Protein 7X7J (pdb70)

Sequence (1166 aa):
GTTYTIFGAGPAGLYTAWRLVTGGKAVAGDTIQLYEWGDYAFDGPGSGTRLPAGRIVTHFCNDDPKQSYIEAGGMRFIEWDGTKSQGHQLVTLTIQALGLSGKVIDFNTTDNPLLFLREEHIYQNDLATHPAPYNTPGNNEQPAATLFSNISALITGDAPVSTRTQQCAFYGSGRLPSTFNSFVYPPGSIAGNIGYWNVFYDQAGNEGYEYAADAGGYTSNVINWNAANAAVYNGEFAPGGAFKTVNGGYSQVFVQLYQQTLAAAQEAGVAFTLTQRTRLHSVWLEDDVVNYRLASAENPFKGGAVQTTQNAFLAMPPASLDLVAEATRYADMPEGTLDILNAEGVQLYMDGVIRQPSMRVMLFFDRPWWTDADVPYPPDLTSDGAPNTFGPTITDLPLRQVYYFGNNSDGTANPVYGVLASYDDMQYVQFWQELEIDVGERRKVPIDQDYQVLFGPRKATDTMIRMVLLELAKVHWGDPNAAHQIPWPVEAIFNDFSLNPFGAGYHAWAAHYDICDVMQRIRQPTGLVPGATAANLFIIGEAYSNDQAWVEGAFCTAESVLVDYYGMTTIADTTNYPLICACGTTYTIFGAGPAGLYTAWRLVTGGKAVAGDTIQLYEWGDYAFDGPGSGTRLPAGRIVTHFCNDDPKQSYIEAGGMRFIEWDGTKSQGHQLVTLTIQALGLSGKVIDFNTTDNPLLFLREEHIYQNDLATHPAPYNTPGNNEQPAATLFSNISALITGDAPVSTRTQQCAFYGSGRLPSTFNSFVYPPGSIAGNIGYWNVFYDQAGNEGYEYAADAGGYTSNVINWNAANAAVYNGEFAPGGAFKTVNGGYSQVFVQLYQQTLAAAQEAGVAFTLTQRTRLHSVWLEDDVVNYRLASAENPFKGGAVQTTQNAFLAMPPASLDLVAEATRYADMPEGTLDILNAEGVQLYMDGVIRQPSMRVMLFFDRPWWTDADVPYPPDLTSDGAPNTFGPTITDLPLRQVYYFGNNSDGTANPVYGVLASYDDMQYVQFWQELEIDVGERRKVPIDQDYQVLFGPRKATDTMIRMVLLELAKVHWGDPNAAHQIPWPVEAIFNDFSLNPFGAGYHAWAAHYDICDVMQRIRQPTGLVPGATAANLFIIGEAYSNDQAWVEGAFCTAESVLVDYYGMTTIADTTNYPLICAC

Solvent-accessible surface area: 38521 Å² total

Secondary structure (DSSP, 8-state):
--EEEEE--SHHHHHHHHHHHHTT-S-TT-EEEEE-SS---SSSTTSSSSSS-TT--EEEGGG-TTS-EEESS---EEBPBTTTTBSBHHHHHHHHHTT-GGGEEE----SS-EEEETTEEEEGGGTTTS--SSS-TTGGGS-HHHHHHHHHHHHHTT---SSHHHHHHHHHH-B--TT---SSS-TT-BGGGSBHHHHHHHHHHHHHHHHHHHHS-TT---SS-BHHHHHHHHSTT-S---EEEETT-THHHHHHHHHHHHHHHHHHT-EEEEE-SEEEEEEEEETTEEEEEEEETTSTT---S-EEESEEEEES-HHHHHHHHHHHHTS-PPTT-B-GGGSHHHHHHHTTEEEE-EEEEEEEESS-GGG-TT-SS----SSSSSS-----EEESSSS-EEEEEE---SS-SS--EEEEEEEESTTTHHHHHGGGS-TTS---S-GGG--HHHH-PEEPPHHHHHHHHHHHHHHHHS-GGGGGGSPPPSEEEEEETTSTTT--SEEEEPTTS-HHHHHHHTTSGGGGSTTPPP-EEEEESSTTSS-TTSHHHHHHHHHHHHHHHH-PPPSS--TT--SS---/--EEEEE--SHHHHHHHHHHHHTT-S-TT-EEEEE-SS---SSSTTSSSS-S-TT--EEEGGG-TTS-EEESS---EEB-BTTTTBSBHHHHHHHHHTT-GGGEEE----SS-EEEETTEEEEGGGTTTS--SSS-TTGGGS-HHHHHHHHHHHHHTTS--SSHHHHHHHHHH-B--TT---SSS-TT-BGGGSBHHHHHHHHHHHHHHHHHHHHS-TT---SS-BHHHHHHHHSTT-----EEEETT-THHHHHHHHHHHHHHHHHHT-EEEEE-SEEEEEEEEETTEEEEEEEESSSTTS--S-EEESEEEEES-HHHHHHHHHHHHTS-PPTT-B-GGGSHHHHHHHTTEEEE-EEEEEEEESS-GGG-TT-SS----S-SSSS-----EEESSSS-EEEEEE--S-S-SPP-EEEEEEEESTTTHHHHHGGGS-TT----S-GGG--HHHH-PEEPPHHHHHHHHHHHHHHHHS-GGGGGGSPPPSEEEEEETTSTTT--SEEEEPTTS-HHHHHHHTTSGGGGSTTPPP-EEEEESSTTSS-TTSHHHHHHHHHHHHHHHH-PPPSS--TT--SS---

B-factor: mean 18.1, std 9.66, range [8.49, 110.41]

Radius of gyration: 29.65 Å; Cα contacts (8 Å, |Δi|>4): 2842; chains: 2; bounding box: 85×84×67 Å

Foldseek 3Di:
DAEAEEFFLALLRLLLLLCCQVLCVAFAPYAYEYEAQFQAQLPDPPRHQFFDDDQFGWAAPPPDLQFDIDTQGDFKFFAQDVVVRFTLFVVNVLCVVLVQPVQKFFAFADPFFWECEPLDTDGQVCCCVPFGPFPQPPCRSHALLVLLQVLLCQQQPPQDLQFPQSLLVLLFQNFGACPNDFPVDHGRHNQLQFFQLRSSCRVRNPRSLLNSVFRPDPQQDNGRFRRSNNSSCSHPNHGDHTMIGGQSGPSVSSSSSVVVSVVSCVVRNYHYDYDYQKGWQEWWDQQQKIWTFIDGSVGHNDTDDIDIHQAYEHLAALLLLVRRLVNPVPDPDDPRIGRQCPFPLNVVLSVQKDFKWKKKKKFWAQDQLLPDPPFQARTPQPDDPHHGHQYWHAYSDQQGIKGWAQTSGRDDPRHITMMMTMGMGPVCLVVVVVQQDEPVDDDDDDQQSCAPVSSHWAFGYPSRQLVVLLVVCCSGRVDSVCSVVGDRTPTMTMDTQCHPPNNHSWIHGHRPDSLQCSLPASQQSLSSPPPGNGYNYGYAYLRSASRGNDSSRRSLSSQVCCCPPVVRDGPGDCPSPRSGHDD/DAEAEEFFLALLRLLLLLCCLVLCVFFAPYAYEYEAQFQAQLPDPPRHQFFDDDQFGWAADVSDLQFFTDTQGDFWWFAQDPVQRFTLFVVNVLCVVLVQNVQKDFADAFPFFWECEPLDTHTQVCCLPVFGPFPQPPCRSHQLLVLLQVLLCQQQPPQDLQFLQSLLVLLFLGWRACPRDFPPHHGRHNQLQFFQLRSSCRVRNPRSLLNSVFRPDPQQDNGRARRSNNSSCSHPNHGDHTMIGGQSGPSVSSSSSVVVSVVSCVVRNYHYDYHYQKGWQEWWDQFQKIWTFIDGSVGRNDTDDIDIHQAYEHLAALLLLVRRLVNPVPPDDDPRMGRLCPDPLNVVLSVQKDFKWKKKKKFKALDPLLPPPPFQARTPQAPPPHHGHQYWHAYPDQQGIKGKAFTSGPPPDNGITMMMTMGMGPVCLVVVPVQQDEPVDDDDDDQQSCAPVSSHWAFGYPSRQLVVLLVVCCSGPVDSVCSVVGDRTPGMTMDTLCHPPNNHSWIHGHRPDSLQCSLPASQFSLSSPPPGRGYNYGYAYLRSASRTNDSSRRSLSSQCCCCPVVVRDGPGDCVSPRSGHHD

Nearest PDB structures (foldseek):
  7x7k-assembly1_B  TM=9.985E-01  e=0.000E+00  synthetic construct
  7eih-assembly1_B  TM=7.533E-01  e=4.840E-40  synthetic construct
  7eih-assembly1_A  TM=7.449E-01  e=2.798E-40  synthetic construct
  7eii-assembly1_B  TM=7.528E-01  e=1.559E-38  synthetic construct
  7eij-assembly1_B  TM=7.496E-01  e=2.387E-38  synthetic construct

Structure (mmCIF, N/CA/C/O backbone):
data_7X7J
#
_entry.id   7X7J
#
_cell.length_a   79.408
_cell.length_b   77.400
_cell.length_c   93.414
_cell.angle_alpha   90.000
_cell.angle_beta   104.365
_cell.angle_gamma   90.000
#
_symmetry.space_group_name_H-M   'P 1 21 1'
#
loop_
_entity.id
_entity.type
_entity.pdbx_description
1 polymer 'FAD dependent enzyme'
2 non-polymer 'FLAVIN-ADENINE DINUCLEOTIDE'
3 non-polymer LYSINE
4 water water
#
loop_
_atom_site.group_PDB
_atom_site.id
_atom_site.type_symbol
_atom_site.label_atom_id
_atom_site.label_alt_id
_atom_site.label_comp_id
_atom_site.label_asym_id
_atom_site.label_entity_id
_atom_site.label_seq_id
_atom_site.pdbx_PDB_ins_code
_atom_site.Cartn_x
_atom_site.Cartn_y
_atom_site.Cartn_z
_atom_site.occupancy
_atom_site.B_iso_or_equiv
_atom_site.auth_seq_id
_atom_site.auth_comp_id
_atom_site.auth_asym_id
_atom_site.auth_atom_id
_atom_site.pdbx_PDB_model_num
ATOM 1 N N . GLY A 1 2 ? 0.665 -32.103 9.604 1.000 31.870 2 GLY A N 1
ATOM 2 C CA . GLY A 1 2 ? -0.213 -31.015 10.190 1.000 26.626 2 GLY A CA 1
ATOM 3 C C . GLY A 1 2 ? 0.378 -29.629 9.966 1.000 26.010 2 GLY A C 1
ATOM 4 O O . GLY A 1 2 ? 1.400 -29.520 9.276 1.000 26.616 2 GLY A O 1
ATOM 5 N N . THR A 1 3 ? -0.215 -28.603 10.581 1.000 20.678 3 THR A N 1
ATOM 6 C CA . THR A 1 3 ? 0.175 -27.191 10.382 1.000 19.161 3 THR A CA 1
ATOM 7 C C . THR A 1 3 ? 0.865 -26.750 11.660 1.000 16.712 3 THR A C 1
ATOM 8 O O . THR A 1 3 ? 0.319 -27.029 12.771 1.000 15.654 3 THR A O 1
ATOM 12 N N . THR A 1 4 ? 2.022 -26.087 11.531 1.000 15.642 4 THR A N 1
ATOM 13 C CA . THR A 1 4 ? 2.753 -25.555 12.702 1.000 16.339 4 THR A CA 1
ATOM 14 C C . THR A 1 4 ? 2.634 -24.036 12.730 1.000 14.763 4 THR A C 1
ATOM 15 O O . THR A 1 4 ? 2.912 -23.392 11.699 1.000 14.985 4 THR A O 1
ATOM 19 N N . TYR A 1 5 ? 2.272 -23.506 13.901 1.000 14.886 5 TYR A N 1
ATOM 20 C 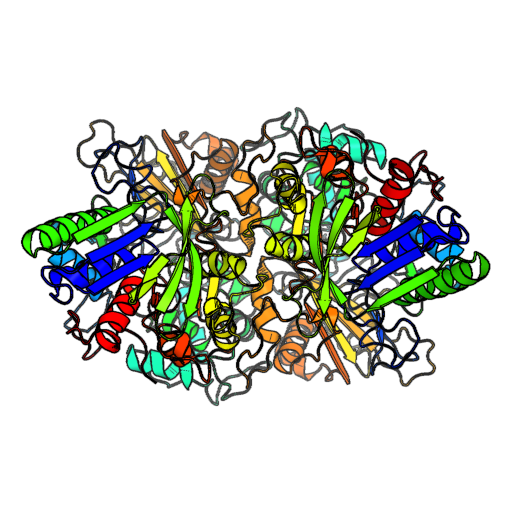CA . TYR A 1 5 ? 2.182 -22.046 14.164 1.000 14.548 5 TYR A CA 1
ATOM 21 C C . TYR A 1 5 ? 3.316 -21.706 15.133 1.000 13.389 5 TYR A C 1
ATOM 22 O O . TYR A 1 5 ? 3.361 -22.280 16.206 1.000 14.075 5 TYR A O 1
ATOM 31 N N . THR A 1 6 ? 4.176 -20.748 14.801 1.000 12.787 6 THR A N 1
ATOM 32 C CA . THR A 1 6 ? 5.365 -20.425 15.598 1.000 12.964 6 THR A CA 1
ATOM 33 C C . THR A 1 6 ? 5.242 -18.985 16.084 1.000 12.042 6 THR A C 1
ATOM 34 O O . THR A 1 6 ? 5.099 -18.087 15.272 1.000 12.129 6 THR A O 1
ATOM 38 N N . ILE A 1 7 ? 5.220 -18.812 17.396 1.000 11.331 7 ILE A N 1
ATOM 39 C CA . ILE A 1 7 ? 5.000 -17.491 18.017 1.000 12.530 7 ILE A CA 1
ATOM 40 C C . ILE A 1 7 ? 6.234 -17.075 18.795 1.000 11.976 7 ILE A C 1
ATOM 41 O O . ILE A 1 7 ? 6.669 -17.831 19.670 1.000 11.689 7 ILE A O 1
ATOM 46 N N . PHE A 1 8 ? 6.780 -15.907 18.446 1.000 10.710 8 PHE A N 1
ATOM 47 C CA . PHE A 1 8 ? 7.957 -15.364 19.156 1.000 9.852 8 PHE A CA 1
ATOM 48 C C . PHE A 1 8 ? 7.531 -14.210 20.071 1.000 9.938 8 PHE A C 1
ATOM 49 O O . PHE A 1 8 ? 7.162 -13.159 19.546 1.000 10.673 8 PHE A O 1
ATOM 57 N N . GLY A 1 9 ? 7.542 -14.487 21.369 1.000 10.615 9 GLY A N 1
ATOM 58 C CA . GLY A 1 9 ? 7.087 -13.548 22.392 1.000 11.034 9 GLY A CA 1
ATOM 59 C C . GLY A 1 9 ? 5.830 -14.055 23.056 1.000 11.124 9 GLY A C 1
ATOM 60 O O . GLY A 1 9 ? 4.764 -14.098 22.402 1.000 11.945 9 GLY A O 1
ATOM 61 N N . ALA A 1 10 ? 5.947 -14.421 24.309 1.000 10.734 10 ALA A N 1
ATOM 62 C CA . ALA A 1 10 ? 4.804 -14.848 25.143 1.000 11.666 10 ALA A CA 1
ATOM 63 C C . ALA A 1 10 ? 4.396 -13.699 26.060 1.000 10.784 10 ALA A C 1
ATOM 64 O O . ALA A 1 10 ? 4.160 -13.900 27.260 1.000 11.433 10 ALA A O 1
ATOM 66 N N . GLY A 1 11 ? 4.281 -12.508 25.491 1.000 10.631 11 GLY A N 1
ATOM 67 C CA . GLY A 1 11 ? 3.520 -11.451 26.159 1.000 11.286 11 GLY A CA 1
ATOM 68 C C . GLY A 1 11 ? 2.041 -11.583 25.850 1.000 11.680 11 GLY A C 1
ATOM 69 O O . GLY A 1 11 ? 1.595 -12.587 25.265 1.000 10.977 11 GLY A O 1
ATOM 70 N N . PRO A 1 12 ? 1.266 -10.566 26.222 1.000 10.633 12 PRO A N 1
ATOM 71 C CA . PRO A 1 12 ? -0.162 -10.568 25.954 1.000 10.712 12 PRO A CA 1
ATOM 72 C C . PRO A 1 12 ? -0.515 -10.902 24.519 1.000 12.952 12 PRO A C 1
ATOM 73 O O . PRO A 1 12 ? -1.394 -11.738 24.317 1.000 11.331 12 PRO A O 1
ATOM 77 N N . ALA A 1 13 ? 0.141 -10.314 23.525 1.000 10.833 13 ALA A N 1
ATOM 78 C CA . ALA A 1 13 ? -0.248 -10.596 22.122 1.000 10.159 13 ALA A CA 1
ATOM 79 C C . ALA A 1 13 ? 0.012 -12.050 21.746 1.000 11.247 13 ALA A C 1
ATOM 80 O O . ALA A 1 13 ? -0.793 -12.690 21.033 1.000 11.280 13 ALA A O 1
ATOM 82 N N . GLY A 1 14 ? 1.173 -12.563 22.066 1.000 10.638 14 GLY A N 1
ATOM 83 C CA . GLY A 1 14 ? 1.531 -13.921 21.684 1.000 10.930 14 GLY A CA 1
ATOM 84 C C . GLY A 1 14 ? 0.696 -14.960 22.430 1.000 11.512 14 GLY A C 1
ATOM 85 O O . GLY A 1 14 ? 0.216 -15.934 21.795 1.000 11.192 14 GLY A O 1
ATOM 86 N N . LEU A 1 15 ? 0.410 -14.742 23.711 1.000 10.530 15 LEU A N 1
ATOM 87 C CA . LEU A 1 15 ? -0.467 -15.655 24.487 1.000 11.150 15 LEU A CA 1
ATOM 88 C C . LEU A 1 15 ? -1.886 -15.619 23.948 1.000 11.009 15 LEU A C 1
ATOM 89 O O . LEU A 1 15 ? -2.556 -16.698 23.794 1.000 11.948 15 LEU A O 1
ATOM 94 N N . TYR A 1 16 ? -2.397 -14.459 23.640 1.000 10.598 16 TYR A N 1
ATOM 95 C CA . TYR A 1 16 ? -3.770 -14.317 23.109 1.000 10.819 16 TYR A CA 1
ATOM 96 C C . TYR A 1 16 ? -3.851 -15.041 21.783 1.000 12.793 16 TYR A C 1
ATOM 97 O O . TYR A 1 16 ? -4.850 -15.750 21.504 1.000 11.629 16 TYR A O 1
ATOM 106 N N . THR A 1 17 ? -2.848 -14.886 20.928 1.000 11.783 17 THR A N 1
ATOM 107 C CA . THR A 1 17 ? -2.817 -15.542 19.610 1.000 11.581 17 THR A CA 1
ATOM 108 C C . THR A 1 17 ? -2.941 -17.046 19.794 1.000 11.604 17 THR A C 1
ATOM 109 O O . THR A 1 17 ? -3.783 -17.693 19.133 1.000 11.139 17 THR A O 1
ATOM 113 N N . ALA A 1 18 ? -2.113 -17.661 20.641 1.000 11.668 18 ALA A N 1
ATOM 114 C CA . ALA A 1 18 ? -2.146 -19.125 20.873 1.000 12.617 18 ALA A CA 1
ATOM 115 C C . ALA A 1 18 ? -3.537 -19.516 21.370 1.000 12.674 18 ALA A C 1
ATOM 116 O O . ALA A 1 18 ? -4.114 -20.540 20.863 1.000 12.769 18 ALA A O 1
ATOM 118 N N . TRP A 1 19 ? -4.085 -18.769 22.314 1.000 11.633 19 TRP A N 1
ATOM 119 C CA . TRP A 1 19 ? -5.407 -19.098 22.921 1.000 11.609 19 TRP A CA 1
ATOM 120 C C . TRP A 1 19 ? -6.473 -19.083 21.859 1.000 13.636 19 TRP A C 1
ATOM 121 O O . TRP A 1 19 ? -7.335 -20.013 21.842 1.000 13.403 19 TRP A O 1
ATOM 132 N N . ARG A 1 20 ? -6.497 -18.078 21.019 1.000 11.761 20 ARG A N 1
ATOM 133 C CA . ARG A 1 20 ? -7.524 -17.987 19.959 1.000 12.456 20 ARG A CA 1
ATOM 134 C C . ARG A 1 20 ? -7.298 -19.118 18.951 1.000 14.288 20 ARG A C 1
ATOM 135 O O . ARG A 1 20 ? -8.263 -19.720 18.454 1.000 14.348 20 ARG A O 1
ATOM 143 N N . LEU A 1 21 ? -6.083 -19.386 18.535 1.000 13.126 21 LEU A N 1
ATOM 144 C CA . LEU A 1 21 ? -5.813 -20.474 17.556 1.000 13.920 21 LEU A CA 1
ATOM 145 C C . LEU A 1 21 ? -6.400 -21.801 18.063 1.000 14.456 21 LEU A C 1
ATOM 146 O O . LEU A 1 21 ? -7.034 -22.546 17.247 1.000 13.539 21 LEU A O 1
ATOM 151 N N . VAL A 1 22 ? -6.296 -22.099 19.335 1.000 13.447 22 VAL A N 1
ATOM 152 C CA . VAL A 1 22 ? -6.785 -23.403 19.882 1.000 13.698 22 VAL A CA 1
ATOM 153 C C . VAL A 1 22 ? -8.268 -23.288 20.172 1.000 15.418 22 VAL A C 1
ATOM 154 O O . VAL A 1 22 ? -9.021 -24.082 19.627 1.000 15.756 22 VAL A O 1
ATOM 158 N N . THR A 1 23 ? -8.689 -22.352 20.994 1.000 13.849 23 THR A N 1
ATOM 159 C CA . THR A 1 23 ? -10.107 -22.299 21.445 1.000 14.029 23 THR A CA 1
ATOM 160 C C . THR A 1 23 ? -11.017 -21.905 20.289 1.000 18.105 23 THR A C 1
ATOM 161 O O . THR A 1 23 ? -12.215 -22.251 20.357 1.000 18.228 23 THR A O 1
ATOM 165 N N . GLY A 1 24 ? -10.561 -21.155 19.291 1.000 15.928 24 GLY A N 1
ATOM 166 C CA . GLY A 1 24 ? -11.376 -20.870 18.115 1.000 16.315 24 GLY A CA 1
ATOM 167 C C . GLY A 1 24 ? -11.364 -21.978 17.087 1.000 16.154 24 GLY A C 1
ATOM 168 O O . GLY A 1 24 ? -11.990 -21.761 16.029 1.000 19.797 24 GLY A O 1
ATOM 169 N N . GLY A 1 25 ? -10.614 -23.046 17.307 1.000 16.366 25 GLY A N 1
ATOM 170 C CA . GLY A 1 25 ? -10.664 -24.244 16.433 1.000 15.769 25 GLY A CA 1
ATOM 171 C C . GLY A 1 25 ? -9.942 -24.062 15.131 1.000 16.965 25 GLY A C 1
ATOM 172 O O . GLY A 1 25 ? -10.093 -24.899 14.246 1.000 18.844 25 GLY A O 1
ATOM 173 N N . LYS A 1 26 ? -9.060 -23.065 14.975 1.000 16.464 26 LYS A N 1
ATOM 174 C CA . LYS A 1 26 ? -8.198 -22.977 13.787 1.000 15.623 26 LYS A CA 1
ATOM 175 C C . LYS A 1 26 ? -7.124 -24.055 13.813 1.000 17.123 26 LYS A C 1
ATOM 176 O O . LYS A 1 26 ? -6.917 -24.719 12.782 1.000 16.507 26 LYS A O 1
ATOM 182 N N . ALA A 1 27 ? -6.380 -24.163 14.905 1.000 16.714 27 ALA A N 1
ATOM 183 C CA . ALA A 1 27 ? -5.480 -25.314 15.089 1.000 16.568 27 ALA A CA 1
ATOM 184 C C . ALA A 1 27 ? -6.341 -26.530 15.391 1.000 19.998 27 ALA A C 1
ATOM 185 O O . ALA A 1 27 ? -7.176 -26.458 16.326 1.000 21.258 27 ALA A O 1
ATOM 187 N N . VAL A 1 28 ? -6.092 -27.605 14.665 1.000 17.404 28 VAL A N 1
ATOM 188 C CA . VAL A 1 28 ? -6.910 -28.840 14.778 1.000 18.928 28 VAL A CA 1
ATOM 189 C C . VAL A 1 28 ? -6.014 -29.987 15.196 1.000 18.281 28 VAL A C 1
ATOM 190 O O . VAL A 1 28 ? -4.756 -29.851 15.227 1.000 17.400 28 VAL A O 1
ATOM 194 N N . ALA A 1 29 ? -6.613 -31.127 15.524 1.000 19.152 29 ALA A N 1
ATOM 195 C CA . ALA A 1 29 ? -5.841 -32.318 15.940 1.000 18.450 29 ALA A CA 1
ATOM 196 C C . ALA A 1 29 ? -4.704 -32.565 14.934 1.000 16.915 29 ALA A C 1
ATOM 197 O O . ALA A 1 29 ? -4.952 -32.535 13.706 1.000 19.054 29 ALA A O 1
ATOM 199 N N . GLY A 1 30 ? -3.511 -32.794 15.464 1.000 17.645 30 GLY A N 1
ATOM 200 C CA . GLY A 1 30 ? -2.312 -33.059 14.656 1.000 18.685 30 GLY A CA 1
ATOM 201 C C . GLY A 1 30 ? -1.507 -31.798 14.343 1.000 18.729 30 GLY A C 1
ATOM 202 O O . GLY A 1 30 ? -0.393 -31.912 13.800 1.000 19.882 30 GLY A O 1
ATOM 203 N N . ASP A 1 31 ? -2.039 -30.610 14.623 1.000 18.316 31 ASP A N 1
ATOM 204 C CA . ASP A 1 31 ? -1.287 -29.335 14.492 1.000 16.886 31 ASP A CA 1
ATOM 205 C C . ASP A 1 31 ? -0.396 -29.086 15.705 1.000 17.239 31 ASP A C 1
ATOM 206 O O . ASP A 1 31 ? -0.491 -29.746 16.761 1.000 17.016 31 ASP A O 1
ATOM 211 N N . THR A 1 32 ? 0.480 -28.104 15.534 1.000 16.223 32 THR A N 1
ATOM 212 C CA . THR A 1 32 ? 1.478 -27.727 16.534 1.000 15.928 32 THR A CA 1
ATOM 213 C C . THR A 1 32 ? 1.472 -26.202 16.696 1.000 14.741 32 THR A C 1
ATOM 214 O O . THR A 1 32 ? 1.459 -25.499 15.689 1.000 15.019 32 THR A O 1
ATOM 218 N N . ILE A 1 33 ? 1.529 -25.753 17.946 1.000 14.659 33 ILE A N 1
ATOM 219 C CA . ILE A 1 33 ? 1.751 -24.316 18.290 1.000 15.116 33 ILE A CA 1
ATOM 220 C C . ILE A 1 33 ? 2.993 -24.257 19.174 1.000 15.334 33 ILE A C 1
ATOM 221 O O . ILE A 1 33 ? 2.995 -24.901 20.253 1.000 16.117 33 ILE A O 1
ATOM 226 N N . GLN A 1 34 ? 4.035 -23.575 18.706 1.000 13.860 34 GLN A N 1
ATOM 227 C CA . GLN A 1 34 ? 5.322 -23.468 19.441 1.000 14.802 34 GLN A CA 1
ATOM 228 C C . GLN A 1 34 ? 5.458 -21.980 19.806 1.000 14.239 34 GLN A C 1
ATOM 229 O O . GLN A 1 34 ? 5.513 -21.166 18.888 1.000 13.969 34 GLN A O 1
ATOM 235 N N . LEU A 1 35 ? 5.618 -21.708 21.085 1.000 13.581 35 LEU A N 1
ATOM 236 C CA . LEU A 1 35 ? 5.809 -20.337 21.622 1.000 14.271 35 LEU A CA 1
ATOM 237 C C . LEU A 1 35 ? 7.207 -20.270 22.197 1.000 13.685 35 LEU A C 1
ATOM 238 O O . LEU A 1 35 ? 7.604 -21.194 22.920 1.000 15.615 35 LEU A O 1
ATOM 243 N N . TYR A 1 36 ? 7.934 -19.217 21.827 1.000 13.487 36 TYR A N 1
ATOM 244 C CA . TYR A 1 36 ? 9.274 -18.934 22.353 1.000 12.530 36 TYR A CA 1
ATOM 245 C C . TYR A 1 36 ? 9.224 -17.607 23.111 1.000 13.914 36 TYR A C 1
ATOM 246 O O . TYR A 1 36 ? 8.649 -16.641 22.622 1.000 16.757 36 TYR A O 1
ATOM 255 N N . GLU A 1 37 ? 9.815 -17.626 24.286 1.000 11.441 37 GLU A N 1
ATOM 256 C CA . GLU A 1 37 ? 9.899 -16.427 25.136 1.000 11.173 37 GLU A CA 1
ATOM 257 C C . GLU A 1 37 ? 11.321 -16.291 25.643 1.000 10.598 37 GLU A C 1
ATOM 258 O O . GLU A 1 37 ? 11.869 -17.233 26.248 1.000 10.730 37 GLU A O 1
ATOM 264 N N . TRP A 1 38 ? 11.898 -15.103 25.464 1.000 10.638 38 TRP A N 1
ATOM 265 C CA . TRP A 1 38 ? 13.249 -14.761 25.970 1.000 11.211 38 TRP A CA 1
ATOM 266 C C . TRP A 1 38 ? 13.286 -14.882 27.501 1.000 10.520 38 TRP A C 1
ATOM 267 O O . TRP A 1 38 ? 14.307 -15.349 28.053 1.000 12.072 38 TRP A O 1
ATOM 278 N N . GLY A 1 39 ? 12.281 -14.338 28.176 1.000 10.647 39 GLY A N 1
ATOM 279 C CA . GLY A 1 39 ? 12.186 -14.359 29.638 1.000 10.887 39 GLY A CA 1
ATOM 280 C C . GLY A 1 39 ? 11.851 -15.722 30.219 1.000 11.766 39 GLY A C 1
ATOM 281 O O . GLY A 1 39 ? 11.832 -16.716 29.529 1.000 12.400 39 GLY A O 1
ATOM 282 N N . ASP A 1 40 ? 11.561 -15.729 31.510 1.000 11.751 40 ASP A N 1
ATOM 283 C CA . ASP A 1 40 ? 11.279 -16.952 32.285 1.000 13.376 40 ASP A CA 1
ATOM 284 C C . ASP A 1 40 ? 10.148 -16.667 33.240 1.000 13.234 40 ASP A C 1
ATOM 285 O O . ASP A 1 40 ? 10.427 -16.426 34.428 1.000 14.882 40 ASP A O 1
ATOM 290 N N . TYR A 1 41 ? 8.925 -16.558 32.719 1.000 12.879 41 TYR A N 1
ATOM 291 C CA . TYR A 1 41 ? 7.771 -16.133 33.540 1.000 13.123 41 TYR A CA 1
ATOM 292 C C . TYR A 1 41 ? 7.157 -17.336 34.280 1.000 13.761 41 TYR A C 1
ATOM 293 O O . TYR A 1 41 ? 7.250 -18.459 33.795 1.000 13.741 41 TYR A O 1
ATOM 302 N N . ALA A 1 42 ? 6.553 -17.069 35.425 1.000 13.723 42 ALA A N 1
ATOM 303 C CA . ALA A 1 42 ? 5.951 -18.130 36.286 1.000 13.784 42 ALA A CA 1
ATOM 304 C C . ALA A 1 42 ? 4.558 -18.433 35.783 1.000 13.094 42 ALA A C 1
ATOM 305 O O . ALA A 1 42 ? 3.614 -17.833 36.202 1.000 15.525 42 ALA A O 1
ATOM 307 N N . PHE A 1 43 ? 4.430 -19.341 34.815 1.000 15.663 43 PHE A N 1
ATOM 308 C CA . PHE A 1 43 ? 3.130 -19.766 34.232 1.000 16.223 43 PHE A CA 1
ATOM 309 C C . PHE A 1 43 ? 2.525 -20.920 35.014 1.000 19.957 43 PHE A C 1
ATOM 310 O O . PHE A 1 43 ? 1.329 -21.173 34.808 1.000 22.931 43 PHE A O 1
ATOM 318 N N . ASP A 1 44 ? 3.292 -21.563 35.867 1.000 21.884 44 ASP A N 1
ATOM 319 C CA . ASP A 1 44 ? 2.887 -22.857 36.478 1.000 26.168 44 ASP A CA 1
ATOM 320 C C . ASP A 1 44 ? 3.013 -22.744 37.994 1.000 26.453 44 ASP A C 1
ATOM 321 O O . ASP A 1 44 ? 3.408 -23.745 38.631 1.000 26.759 44 ASP A O 1
ATOM 326 N N . GLY A 1 45 ? 2.729 -21.576 38.577 1.000 25.444 45 GLY A N 1
ATOM 327 C CA . GLY A 1 45 ? 2.714 -21.369 40.037 1.000 28.756 45 GLY A CA 1
ATOM 328 C C . GLY A 1 45 ? 4.095 -21.172 40.643 1.000 30.247 45 GLY A C 1
ATOM 329 O O . GLY A 1 45 ? 5.116 -21.047 39.964 1.000 25.427 45 GLY A O 1
ATOM 330 N N . PRO A 1 46 ? 4.168 -21.103 41.989 1.000 32.241 46 PRO A N 1
ATOM 331 C CA . PRO A 1 46 ? 5.410 -20.760 42.671 1.000 34.904 46 PRO A CA 1
ATOM 332 C C . PRO A 1 46 ? 6.580 -21.665 42.245 1.000 30.408 46 PRO A C 1
ATOM 333 O O . PRO A 1 46 ? 6.383 -22.859 42.149 1.000 34.095 46 PRO A O 1
ATOM 337 N N . GLY A 1 47 ? 7.731 -21.083 41.908 1.000 31.828 47 GLY A N 1
ATOM 338 C CA . GLY A 1 47 ? 8.921 -21.865 41.526 1.000 29.155 47 GLY A CA 1
ATOM 339 C C . GLY A 1 47 ? 9.027 -22.105 40.024 1.000 26.556 47 GLY A C 1
ATOM 340 O O . GLY A 1 47 ? 10.009 -22.699 39.596 1.000 30.562 47 GLY A O 1
ATOM 341 N N . SER A 1 48 ? 8.066 -21.646 39.222 1.000 21.465 48 SER A N 1
ATOM 342 C CA . SER A 1 48 ? 8.025 -21.957 37.762 1.000 21.082 48 SER A CA 1
ATOM 343 C C . SER A 1 48 ? 8.590 -20.802 36.912 1.000 20.585 48 SER A C 1
ATOM 344 O O . SER A 1 48 ? 8.619 -20.940 35.689 1.000 21.443 48 SER A O 1
ATOM 347 N N . GLY A 1 49 ? 9.035 -19.723 37.536 1.000 20.211 49 GLY A N 1
ATOM 348 C CA . GLY A 1 49 ? 9.708 -18.637 36.787 1.000 16.911 49 GLY A CA 1
ATOM 349 C C . GLY A 1 49 ? 10.157 -17.545 37.724 1.000 15.885 49 GLY A C 1
ATOM 350 O O . GLY A 1 49 ? 10.072 -17.760 38.913 1.000 20.286 49 GLY A O 1
ATOM 351 N N . THR A 1 50 ? 10.645 -16.411 37.229 1.000 14.528 50 THR A N 1
ATOM 352 C CA . THR A 1 50 ? 11.298 -15.368 38.073 1.000 14.047 50 THR A CA 1
ATOM 353 C C . THR A 1 50 ? 10.381 -14.189 38.419 1.000 13.724 50 THR A C 1
ATOM 354 O O . THR A 1 50 ? 10.771 -13.357 39.262 1.000 14.492 50 THR A O 1
ATOM 358 N N . ARG A 1 51 ? 9.199 -14.166 37.814 1.000 13.219 51 ARG A N 1
ATOM 359 C CA . ARG A 1 51 ? 8.183 -13.097 37.976 1.000 12.422 51 ARG A CA 1
ATOM 360 C C . ARG A 1 51 ? 6.909 -13.634 37.352 1.000 12.202 51 ARG A C 1
ATOM 361 O O . ARG A 1 51 ? 6.962 -14.561 36.476 1.000 12.339 51 ARG A O 1
ATOM 369 N N . LEU A 1 52 ? 5.757 -13.066 37.669 1.000 12.763 52 LEU A N 1
ATOM 370 C CA . LEU A 1 52 ? 4.492 -13.465 37.029 1.000 12.886 52 LEU A CA 1
ATOM 371 C C . LEU A 1 52 ? 4.495 -13.018 35.569 1.000 12.691 52 LEU A C 1
ATOM 372 O O . LEU A 1 52 ? 5.136 -12.033 35.178 1.000 12.073 52 LEU A O 1
ATOM 377 N N . PRO A 1 53 ? 3.754 -13.716 34.703 1.000 11.973 53 PRO A N 1
ATOM 378 C CA . PRO A 1 53 ? 3.657 -13.305 33.320 1.000 12.057 53 PRO A CA 1
ATOM 379 C C . PRO A 1 53 ? 2.847 -12.033 33.213 1.000 11.462 53 PRO A C 1
ATOM 380 O O . PRO A 1 53 ? 2.086 -11.726 34.137 1.000 11.675 53 PRO A O 1
ATOM 384 N N . ALA A 1 54 ? 2.981 -11.279 32.134 1.000 10.805 54 ALA A N 1
ATOM 385 C CA . ALA A 1 54 ? 3.739 -11.562 30.925 1.000 10.898 54 ALA A CA 1
ATOM 386 C C . ALA A 1 54 ? 4.102 -10.207 30.286 1.000 10.411 54 ALA A C 1
ATOM 387 O O . ALA A 1 54 ? 3.297 -9.287 30.226 1.000 10.390 54 ALA A O 1
ATOM 389 N N . GLY A 1 55 ? 5.325 -10.133 29.738 1.000 10.735 55 GLY A N 1
ATOM 390 C CA . GLY A 1 55 ? 5.781 -8.904 29.080 1.000 10.759 55 GLY A CA 1
ATOM 391 C C . GLY A 1 55 ? 5.693 -7.712 30.035 1.000 10.577 55 GLY A C 1
ATOM 392 O O . GLY A 1 55 ? 6.156 -7.767 31.159 1.000 11.611 55 GLY A O 1
ATOM 393 N N . ARG A 1 56 ? 4.998 -6.662 29.620 1.000 11.133 56 ARG A N 1
ATOM 394 C CA . ARG A 1 56 ? 4.896 -5.394 30.372 1.000 11.148 56 ARG A CA 1
ATOM 395 C C . ARG A 1 56 ? 3.701 -5.414 31.328 1.000 12.558 56 ARG A C 1
ATOM 396 O O . ARG A 1 56 ? 3.389 -4.374 31.941 1.000 14.500 56 ARG A O 1
ATOM 404 N N . ILE A 1 57 ? 3.028 -6.539 31.461 1.000 11.479 57 ILE A N 1
ATOM 405 C CA . ILE A 1 57 ? 2.097 -6.759 32.595 1.000 11.424 57 ILE A CA 1
ATOM 406 C C . ILE A 1 57 ? 2.811 -7.593 33.653 1.000 11.486 57 ILE A C 1
ATOM 407 O O . ILE A 1 57 ? 3.280 -8.695 33.386 1.000 11.799 57 ILE A O 1
ATOM 412 N N . VAL A 1 58 ? 2.887 -7.032 34.875 1.000 11.776 58 VAL A N 1
ATOM 413 C CA . VAL A 1 58 ? 3.554 -7.765 35.978 1.000 12.712 58 VAL A CA 1
ATOM 414 C C . VAL A 1 58 ? 3.000 -7.325 37.308 1.000 12.790 58 VAL A C 1
ATOM 415 O O . VAL A 1 58 ? 3.392 -6.320 37.867 1.000 13.892 58 VAL A O 1
ATOM 419 N N . THR A 1 59 ? 2.148 -8.187 37.843 1.000 11.673 59 THR A N 1
ATOM 420 C CA . THR A 1 59 ? 1.663 -8.026 39.223 1.000 12.024 59 THR A CA 1
ATOM 421 C C . THR A 1 59 ? 2.793 -8.396 40.164 1.000 12.285 59 THR A C 1
ATOM 422 O O . THR A 1 59 ? 3.361 -9.460 39.960 1.000 13.438 59 THR A O 1
ATOM 426 N N . HIS A 1 60 ? 3.049 -7.594 41.188 1.000 10.658 60 HIS A N 1
ATOM 427 C CA . HIS A 1 60 ? 4.122 -7.863 42.159 1.000 10.838 60 HIS A CA 1
ATOM 428 C C . HIS A 1 60 ? 3.501 -7.938 43.539 1.000 11.374 60 HIS A C 1
ATOM 429 O O . HIS A 1 60 ? 3.073 -6.922 44.079 1.000 11.237 60 HIS A O 1
ATOM 436 N N . PHE A 1 61 ? 3.601 -9.130 44.123 1.000 12.737 61 PHE A N 1
ATOM 437 C CA . PHE A 1 61 ? 3.161 -9.340 45.515 1.000 11.666 61 PHE A CA 1
ATOM 438 C C . PHE A 1 61 ? 4.305 -9.010 46.473 1.000 11.847 61 PHE A C 1
ATOM 439 O O . PHE A 1 61 ? 5.434 -9.473 46.283 1.000 13.051 61 PHE A O 1
ATOM 447 N N . CYS A 1 62 ? 3.977 -8.311 47.544 1.000 11.911 62 CYS A N 1
ATOM 448 C CA . CYS A 1 62 ? 5.007 -7.955 48.554 1.000 12.162 62 CYS A CA 1
ATOM 449 C C . CYS A 1 62 ? 5.630 -9.236 49.142 1.000 13.399 62 CYS A C 1
ATOM 450 O O . CYS A 1 62 ? 4.903 -10.179 49.463 1.000 13.330 62 CYS A O 1
ATOM 453 N N . ASN A 1 63 ? 6.952 -9.278 49.165 1.000 15.188 63 ASN A N 1
ATOM 454 C CA . ASN A 1 63 ? 7.709 -10.366 49.860 1.000 19.115 63 ASN A CA 1
ATOM 455 C C . ASN A 1 63 ? 7.509 -11.680 49.084 1.000 20.685 63 ASN A C 1
ATOM 456 O O . ASN A 1 63 ? 7.664 -12.733 49.725 1.000 21.919 63 ASN A O 1
ATOM 461 N N . ASP A 1 64 ? 7.066 -11.663 47.822 1.000 16.548 64 ASP A N 1
ATOM 462 C CA . ASP A 1 64 ? 6.765 -12.920 47.073 1.000 19.672 64 ASP A CA 1
ATOM 463 C C . ASP A 1 64 ? 5.748 -13.746 47.852 1.000 19.788 64 ASP A C 1
ATOM 464 O O . ASP A 1 64 ? 5.873 -14.992 47.880 1.000 24.526 64 ASP A O 1
ATOM 469 N N . ASP A 1 65 ? 4.789 -13.089 48.473 1.000 15.809 65 ASP A N 1
ATOM 470 C CA . ASP A 1 65 ? 3.709 -13.748 49.244 1.000 16.619 65 ASP A CA 1
ATOM 471 C C . ASP A 1 65 ? 2.421 -13.537 48.474 1.000 16.811 65 ASP A C 1
ATOM 472 O O . ASP A 1 65 ? 1.898 -12.420 48.449 1.000 15.898 65 ASP A O 1
ATOM 477 N N . PRO A 1 66 ? 1.851 -14.577 47.840 1.000 16.502 66 PRO A N 1
ATOM 478 C CA . PRO A 1 66 ? 0.635 -14.432 47.050 1.000 17.004 66 PRO A CA 1
ATOM 479 C C . PRO A 1 66 ? -0.604 -14.008 47.857 1.000 16.242 66 PRO A C 1
ATOM 480 O O . PRO A 1 66 ? -1.650 -13.699 47.263 1.000 17.333 66 PRO A O 1
ATOM 484 N N . LYS A 1 67 ? -0.539 -14.027 49.191 1.000 14.880 67 LYS A N 1
ATOM 485 C CA . LYS A 1 67 ? -1.638 -13.585 50.083 1.000 15.772 67 LYS A CA 1
ATOM 486 C C . LYS A 1 67 ? -1.444 -12.154 50.594 1.000 15.004 67 LYS A C 1
ATOM 487 O O . LYS A 1 67 ? -2.284 -11.608 51.285 1.000 16.485 67 LYS A O 1
ATOM 493 N N . GLN A 1 68 ? -0.321 -11.550 50.230 1.000 13.098 68 GLN A N 1
ATOM 494 C CA . GLN A 1 68 ? -0.022 -10.155 50.648 1.000 13.146 68 GLN A CA 1
ATOM 495 C C . GLN A 1 68 ? -0.654 -9.146 49.666 1.000 12.716 68 GLN A C 1
ATOM 496 O O . GLN A 1 68 ? -1.116 -9.520 48.598 1.000 14.540 68 GLN A O 1
ATOM 502 N N . SER A 1 69 ? -0.623 -7.885 50.056 1.000 11.815 69 SER A N 1
ATOM 503 C CA . SER A 1 69 ? -0.854 -6.765 49.132 1.000 12.492 69 SER A CA 1
ATOM 504 C C . SER A 1 69 ? 0.081 -6.879 47.932 1.000 12.810 69 SER A C 1
ATOM 505 O O . SER A 1 69 ? 1.203 -7.434 48.056 1.000 12.848 69 SER A O 1
ATOM 508 N N . TYR A 1 70 ? -0.370 -6.273 46.841 1.000 11.830 70 TYR A N 1
ATOM 509 C CA . TYR A 1 70 ? 0.378 -6.286 45.564 1.000 11.197 70 TYR A CA 1
ATOM 510 C C . TYR A 1 70 ? 0.285 -4.886 44.975 1.000 10.747 70 TYR A C 1
ATOM 511 O O . TYR A 1 70 ? -0.620 -4.114 45.297 1.000 11.568 70 TYR A O 1
ATOM 520 N N . ILE A 1 71 ? 1.175 -4.644 44.026 1.000 10.843 71 ILE A N 1
ATOM 521 C CA . ILE A 1 71 ? 1.106 -3.436 43.196 1.000 11.295 71 ILE A CA 1
ATOM 522 C C . ILE A 1 71 ? 1.378 -3.923 41.790 1.000 11.689 71 ILE A C 1
ATOM 523 O O . ILE A 1 71 ? 2.218 -4.776 41.581 1.000 12.831 71 ILE A O 1
ATOM 528 N N . GLU A 1 72 ? 0.642 -3.359 40.862 1.000 12.670 72 GLU A N 1
ATOM 529 C CA . GLU A 1 72 ? 0.875 -3.646 39.444 1.000 13.411 72 GLU A CA 1
ATOM 530 C C . GLU A 1 72 ? 2.115 -2.897 39.084 1.000 17.152 72 GLU A C 1
ATOM 531 O O . GLU A 1 72 ? 2.132 -1.678 39.186 1.000 16.594 72 GLU A O 1
ATOM 537 N N . ALA A 1 73 ? 3.141 -3.650 38.694 1.000 16.129 73 ALA A N 1
ATOM 538 C CA . ALA A 1 73 ? 4.485 -3.115 38.442 1.000 16.925 73 ALA A CA 1
ATOM 539 C C . ALA A 1 73 ? 4.615 -2.839 36.951 1.000 17.090 73 ALA A C 1
ATOM 540 O O . ALA A 1 73 ? 5.646 -2.368 36.485 1.000 16.325 73 ALA A O 1
ATOM 542 N N . GLY A 1 74 ? 3.580 -3.162 36.204 1.000 15.374 74 GLY A N 1
ATOM 543 C CA . GLY A 1 74 ? 3.376 -2.933 34.760 1.000 13.692 74 GLY A CA 1
ATOM 544 C C . GLY A 1 74 ? 1.973 -2.411 34.507 1.000 12.734 74 GLY A C 1
ATOM 545 O O . GLY A 1 74 ? 1.478 -1.559 35.322 1.000 15.799 74 GLY A O 1
ATOM 546 N N . GLY A 1 75 ? 1.345 -2.799 33.429 1.000 17.001 75 GLY A N 1
ATOM 547 C CA . GLY A 1 75 ? -0.024 -2.324 33.174 1.000 16.105 75 GLY A CA 1
ATOM 548 C C . GLY A 1 75 ? -0.956 -2.604 34.330 1.000 16.230 75 GLY A C 1
ATOM 549 O O . GLY A 1 75 ? -0.904 -3.680 34.877 1.000 16.865 75 GLY A O 1
ATOM 550 N N . MET A 1 76 ? -1.939 -1.731 34.625 1.000 16.650 76 MET A N 1
ATOM 551 C CA . MET A 1 76 ? -2.701 -1.852 35.927 1.000 15.751 76 MET A CA 1
ATOM 552 C C . MET A 1 76 ? -4.235 -1.898 35.754 1.000 20.852 76 MET A C 1
ATOM 553 O O . MET A 1 76 ? -4.867 -2.302 36.714 1.000 21.749 76 MET A O 1
ATOM 558 N N . ARG A 1 77 ? -4.848 -1.371 34.715 1.000 17.275 77 ARG A N 1
ATOM 559 C CA . ARG A 1 77 ? -6.325 -1.229 34.687 1.000 16.776 77 ARG A CA 1
ATOM 560 C C . ARG A 1 77 ? -6.813 -1.470 33.271 1.000 14.433 77 ARG A C 1
ATOM 561 O O . ARG A 1 77 ? -6.072 -1.550 32.263 1.000 16.027 77 ARG A O 1
ATOM 569 N N . PHE A 1 78 ? -8.132 -1.565 33.108 1.000 12.920 78 PHE A N 1
ATOM 570 C CA . PHE A 1 78 ? -8.758 -1.622 31.784 1.000 13.190 78 PHE A CA 1
ATOM 571 C C . PHE A 1 78 ? -10.115 -0.911 31.819 1.000 12.309 78 PHE A C 1
ATOM 572 O O . PHE A 1 78 ? -10.611 -0.587 32.883 1.000 13.337 78 PHE A O 1
ATOM 580 N N . ILE A 1 79 ? -10.662 -0.666 30.648 1.000 13.439 79 ILE A N 1
ATOM 581 C CA . ILE A 1 79 ? -11.991 -0.044 30.526 1.000 13.107 79 ILE A CA 1
ATOM 582 C C . ILE A 1 79 ? -12.990 -1.135 30.202 1.000 12.859 79 ILE A C 1
ATOM 583 O O . ILE A 1 79 ? -12.837 -1.794 29.175 1.000 12.244 79 ILE A O 1
ATOM 588 N N . GLU A 1 80 ? -13.968 -1.356 31.080 1.000 12.944 80 GLU A N 1
ATOM 589 C CA . GLU A 1 80 ? -14.927 -2.436 30.790 1.000 14.004 80 GLU A CA 1
ATOM 590 C C . GLU A 1 80 ? -15.711 -2.141 29.515 1.000 13.755 80 GLU A C 1
ATOM 591 O O . GLU A 1 80 ? -16.166 -1.002 29.368 1.000 14.503 80 GLU A O 1
ATOM 597 N N . TRP A 1 81 ? -15.897 -3.165 28.682 1.000 13.409 81 TRP A N 1
ATOM 598 C CA . TRP A 1 81 ? -16.761 -2.990 27.489 1.000 13.592 81 TRP A CA 1
ATOM 599 C C . TRP A 1 81 ? -18.208 -2.694 27.857 1.000 13.477 81 TRP A C 1
ATOM 600 O O . TRP A 1 81 ? -18.758 -3.425 28.644 1.000 14.126 81 TRP A O 1
ATOM 611 N N . ASP A 1 82 ? -18.741 -1.613 27.293 1.000 13.636 82 ASP A N 1
ATOM 612 C CA . ASP A 1 82 ? -20.194 -1.296 27.359 1.000 15.167 82 ASP A CA 1
ATOM 613 C C . ASP A 1 82 ? -20.732 -1.540 25.957 1.000 14.291 82 ASP A C 1
ATOM 614 O O . ASP A 1 82 ? -20.485 -0.693 25.098 1.000 15.073 82 ASP A O 1
ATOM 619 N N . GLY A 1 83 ? -21.415 -2.672 25.740 1.000 16.182 83 GLY A N 1
ATOM 620 C CA . GLY A 1 83 ? -21.925 -3.006 24.400 1.000 16.835 83 GLY A CA 1
ATOM 621 C C . GLY A 1 83 ? -23.086 -2.134 24.000 1.000 18.457 83 GLY A C 1
ATOM 622 O O . GLY A 1 83 ? -23.412 -2.119 22.793 1.000 22.845 83 GLY A O 1
ATOM 623 N N . THR A 1 84 ? -23.744 -1.500 24.946 1.000 15.764 84 THR A N 1
ATOM 624 C CA . THR A 1 84 ? -24.917 -0.623 24.691 1.000 15.875 84 THR A CA 1
ATOM 625 C C . THR A 1 84 ? -24.446 0.646 24.003 1.000 17.173 84 THR A C 1
ATOM 626 O O . THR A 1 84 ? -24.966 0.955 22.896 1.000 17.775 84 THR A O 1
ATOM 630 N N . LYS A 1 85 ? -23.441 1.332 24.547 1.000 17.142 85 LYS A N 1
ATOM 631 C CA . LYS A 1 85 ? -22.826 2.508 23.909 1.000 17.397 85 LYS A CA 1
ATOM 632 C C . LYS A 1 85 ? -21.711 2.104 22.934 1.000 17.800 85 LYS A C 1
ATOM 633 O O . LYS A 1 85 ? -21.229 2.997 22.251 1.000 20.955 85 LYS A O 1
ATOM 639 N N . SER A 1 86 ? -21.246 0.852 22.979 1.000 17.405 86 SER A N 1
ATOM 640 C CA . SER A 1 86 ? -20.089 0.375 22.170 1.000 18.267 86 SER A CA 1
ATOM 641 C C . SER A 1 86 ? -18.834 1.173 22.527 1.000 19.921 86 SER A C 1
ATOM 642 O O . SER A 1 86 ? -18.164 1.726 21.627 1.000 20.634 86 SER A O 1
ATOM 645 N N . GLN A 1 87 ? -18.482 1.211 23.808 1.000 16.879 87 GLN A N 1
ATOM 646 C CA . GLN A 1 87 ? -17.350 1.971 24.381 1.000 18.640 87 GLN A CA 1
ATOM 647 C C . GLN A 1 87 ? -16.540 1.050 25.293 1.000 16.172 87 GLN A C 1
ATOM 648 O O . GLN A 1 87 ? -17.126 0.288 26.076 1.000 15.024 87 GLN A O 1
ATOM 654 N N . GLY A 1 88 ? -15.202 1.092 25.230 1.000 15.163 88 GLY A N 1
ATOM 655 C CA . GLY A 1 88 ? -14.310 0.341 26.148 1.000 13.137 88 GLY A CA 1
ATOM 656 C C . GLY A 1 88 ? -13.436 -0.704 25.457 1.000 11.946 88 GLY A C 1
ATOM 657 O O . GLY A 1 88 ? -13.405 -0.799 24.233 1.000 12.933 88 GLY A O 1
ATOM 658 N N . HIS A 1 89 ? -12.827 -1.559 26.309 1.000 11.547 89 HIS A N 1
ATOM 659 C CA . HIS A 1 89 ? -11.821 -2.525 25.851 1.000 12.192 89 HIS A CA 1
ATOM 660 C C . HIS A 1 89 ? -12.530 -3.838 25.578 1.000 12.275 89 HIS A C 1
ATOM 661 O O . HIS A 1 89 ? -12.665 -4.677 26.475 1.000 12.050 89 HIS A O 1
ATOM 668 N N . GLN A 1 90 ? -13.056 -3.980 24.369 1.000 11.925 90 GLN A N 1
ATOM 669 C CA . GLN A 1 90 ? -13.935 -5.124 24.074 1.000 12.497 90 GLN A CA 1
ATOM 670 C C . GLN A 1 90 ? -13.221 -6.464 24.232 1.000 11.810 90 GLN A C 1
ATOM 671 O O . GLN A 1 90 ? -13.738 -7.386 24.869 1.000 12.247 90 GLN A O 1
ATOM 677 N N . LEU A 1 91 ? -12.081 -6.674 23.580 1.000 11.502 91 LEU A N 1
ATOM 678 C CA . LEU A 1 91 ? -11.427 -7.990 23.616 1.000 11.289 91 LEU A CA 1
ATOM 679 C C . LEU A 1 91 ? -10.929 -8.296 25.016 1.000 11.564 91 LEU A C 1
ATOM 680 O O . LEU A 1 91 ? -11.072 -9.452 25.447 1.000 11.662 91 LEU A O 1
ATOM 685 N N . VAL A 1 92 ? -10.426 -7.311 25.746 1.000 10.630 92 VAL A N 1
ATOM 686 C CA . VAL A 1 92 ? -9.982 -7.578 27.136 1.000 11.369 92 VAL A CA 1
ATOM 687 C C . VAL A 1 92 ? -11.182 -8.037 27.978 1.000 11.461 92 VAL A C 1
ATOM 688 O O . VAL A 1 92 ? -11.080 -9.001 28.703 1.000 12.297 92 VAL A O 1
ATOM 692 N N . THR A 1 93 ? -12.327 -7.368 27.797 1.000 12.297 93 THR A N 1
ATOM 693 C CA . THR A 1 93 ? -13.509 -7.725 28.623 1.000 12.198 93 THR A CA 1
ATOM 694 C C . THR A 1 93 ? -13.998 -9.131 28.240 1.000 11.338 93 THR A C 1
ATOM 695 O O . THR A 1 93 ? -14.231 -9.951 29.162 1.000 11.939 93 THR A O 1
ATOM 699 N N . LEU A 1 94 ? -14.127 -9.390 26.971 1.000 11.930 94 LEU A N 1
ATOM 700 C CA . LEU A 1 94 ? -14.555 -10.732 26.497 1.000 12.060 94 LEU A CA 1
ATOM 701 C C . LEU A 1 94 ? -13.605 -11.823 26.978 1.000 12.673 94 LEU A C 1
ATOM 702 O O . LEU A 1 94 ? -14.048 -12.892 27.368 1.000 13.632 94 LEU A O 1
ATOM 707 N N . THR A 1 95 ? -12.292 -11.541 26.973 1.000 12.007 95 THR A N 1
ATOM 708 C CA . THR A 1 95 ? -11.278 -12.534 27.329 1.000 12.488 95 THR A CA 1
ATOM 709 C C . THR A 1 95 ? -11.359 -12.834 28.831 1.000 12.023 95 THR A C 1
ATOM 710 O O . THR A 1 95 ? -11.326 -14.027 29.230 1.000 12.176 95 THR A O 1
ATOM 714 N N . ILE A 1 96 ? -11.399 -11.795 29.663 1.000 11.915 96 ILE A N 1
ATOM 715 C CA . ILE A 1 96 ? -11.569 -11.981 31.124 1.000 12.126 96 ILE A CA 1
ATOM 716 C C . ILE A 1 96 ? -12.823 -12.827 31.375 1.000 12.582 96 ILE A C 1
ATOM 717 O O . ILE A 1 96 ? -12.752 -13.763 32.214 1.000 12.846 96 ILE A O 1
ATOM 722 N N . GLN A 1 97 ? -13.915 -12.534 30.686 1.000 13.813 97 GLN A N 1
ATOM 723 C CA . GLN A 1 97 ? -15.137 -13.340 30.878 1.000 13.348 97 GLN A CA 1
ATOM 724 C C . GLN A 1 97 ? -14.892 -14.800 30.475 1.000 13.435 97 GLN A C 1
ATOM 725 O O . GLN A 1 97 ? -15.209 -15.741 31.254 1.000 13.832 97 GLN A O 1
ATOM 731 N N . ALA A 1 98 ? -14.336 -15.050 29.286 1.000 12.723 98 ALA A N 1
ATOM 732 C CA . ALA A 1 98 ? -14.117 -16.407 28.755 1.000 13.210 98 ALA A CA 1
ATOM 733 C C . ALA A 1 98 ? -13.181 -17.184 29.677 1.000 14.231 98 ALA A C 1
ATOM 734 O O . ALA A 1 98 ? -13.358 -18.414 29.858 1.000 14.831 98 ALA A O 1
ATOM 736 N N . LEU A 1 99 ? -12.185 -16.546 30.293 1.000 12.706 99 LEU A N 1
ATOM 737 C CA . LEU A 1 99 ? -11.209 -17.215 31.144 1.000 12.404 99 LEU A CA 1
ATOM 738 C C . LEU A 1 99 ? -11.780 -17.521 32.539 1.000 12.303 99 LEU A C 1
ATOM 739 O O . LEU A 1 99 ? -11.078 -18.116 33.336 1.000 14.290 99 LEU A O 1
ATOM 744 N N . GLY A 1 100 ? -12.989 -17.062 32.829 1.000 12.382 100 GLY A N 1
ATOM 745 C CA . GLY A 1 100 ? -13.626 -17.319 34.137 1.000 12.918 100 GLY A CA 1
ATOM 746 C C . GLY A 1 100 ? -13.204 -16.363 35.231 1.000 13.838 100 GLY A C 1
ATOM 747 O O . GLY A 1 100 ? -13.363 -16.685 36.398 1.000 15.352 100 GLY A O 1
ATOM 748 N N . LEU A 1 101 ? -12.691 -15.206 34.842 1.000 13.224 101 LEU A N 1
ATOM 749 C CA . LEU A 1 101 ? -12.150 -14.234 35.791 1.000 12.855 101 LEU A CA 1
ATOM 750 C C . LEU A 1 101 ? -13.050 -13.028 36.023 1.000 11.910 101 LEU A C 1
ATOM 751 O O . LEU A 1 101 ? -12.669 -12.117 36.743 1.000 12.116 101 LEU A O 1
ATOM 756 N N . SER A 1 102 ? -14.265 -13.000 35.479 1.000 12.364 102 SER A N 1
ATOM 757 C CA . SER A 1 102 ? -15.145 -11.828 35.605 1.000 13.495 102 SER A CA 1
ATOM 758 C C . SER A 1 102 ? -15.489 -11.535 37.072 1.000 12.811 102 SER A C 1
ATOM 759 O O . SER A 1 102 ? -15.683 -10.366 37.421 1.000 13.586 102 SER A O 1
ATOM 762 N N . GLY A 1 103 ? -15.529 -12.574 37.916 1.000 13.316 103 GLY A N 1
ATOM 763 C CA . GLY A 1 103 ? -15.857 -12.376 39.342 1.000 13.410 103 GLY A CA 1
ATOM 764 C C . GLY A 1 103 ? -14.724 -11.754 40.118 1.000 14.619 103 GLY A C 1
ATOM 765 O O . GLY A 1 103 ? -14.906 -11.497 41.316 1.000 14.751 103 GLY A O 1
ATOM 766 N N . LYS A 1 104 ? -13.577 -11.495 39.501 1.000 12.373 104 LYS A N 1
ATOM 767 C CA . LYS A 1 104 ? -12.476 -10.781 40.181 1.000 13.954 104 LYS A CA 1
ATOM 768 C C . LYS A 1 104 ? -12.388 -9.327 39.748 1.000 12.856 104 LYS A C 1
ATOM 769 O O . LYS A 1 104 ? -11.561 -8.610 40.306 1.000 13.343 104 LYS A O 1
ATOM 775 N N . VAL A 1 105 ? -13.247 -8.888 38.856 1.000 12.525 105 VAL A N 1
ATOM 776 C CA . VAL A 1 105 ? -13.177 -7.489 38.331 1.000 12.295 105 VAL A CA 1
ATOM 777 C C . VAL A 1 105 ? -13.703 -6.538 39.400 1.000 16.241 105 VAL A C 1
ATOM 778 O O . VAL A 1 105 ? -14.831 -6.760 39.910 1.000 15.877 105 VAL A O 1
ATOM 782 N N . ILE A 1 106 ? -12.968 -5.473 39.695 1.000 15.742 106 ILE A N 1
ATOM 783 C CA . ILE A 1 106 ? -13.322 -4.443 40.716 1.000 17.575 106 ILE A CA 1
ATOM 784 C C . ILE A 1 106 ? -13.194 -3.070 40.042 1.000 16.168 106 ILE A C 1
ATOM 785 O O . ILE A 1 106 ? -12.440 -2.963 39.076 1.000 15.731 106 ILE A O 1
ATOM 790 N N . ASP A 1 107 ? -13.871 -2.065 40.564 1.000 17.075 107 ASP A N 1
ATOM 791 C CA . ASP A 1 107 ? -13.646 -0.673 40.111 1.000 18.599 107 ASP A CA 1
ATOM 792 C C . ASP A 1 107 ? -12.219 -0.255 40.421 1.000 18.279 107 ASP A C 1
ATOM 793 O O . ASP A 1 107 ? -11.662 -0.593 41.490 1.000 20.138 107 ASP A O 1
ATOM 798 N N . PHE A 1 108 ? -11.668 0.563 39.521 1.000 16.699 108 PHE A N 1
ATOM 799 C CA . PHE A 1 108 ? -10.425 1.330 39.744 1.000 18.532 108 PHE A CA 1
ATOM 800 C C . PHE A 1 108 ? -10.836 2.797 39.727 1.000 18.849 108 PHE A C 1
ATOM 801 O O . PHE A 1 108 ? -11.089 3.319 38.620 1.000 20.586 108 PHE A O 1
ATOM 809 N N . ASN A 1 109 ? -11.010 3.370 40.896 1.000 17.503 109 ASN A N 1
ATOM 810 C CA . ASN A 1 109 ? -11.600 4.726 40.989 1.000 19.610 109 ASN A CA 1
ATOM 811 C C . ASN A 1 109 ? -10.480 5.759 41.176 1.000 17.152 109 ASN A C 1
ATOM 812 O O . ASN A 1 109 ? -9.486 5.492 41.834 1.000 18.557 109 ASN A O 1
ATOM 817 N N . THR A 1 110 ? -10.659 6.924 40.605 1.000 20.669 110 THR A N 1
ATOM 818 C CA . THR A 1 110 ? -9.641 7.997 40.732 1.000 20.462 110 THR A CA 1
ATOM 819 C C . THR A 1 110 ? -10.318 9.195 41.382 1.000 20.862 110 THR A C 1
ATOM 820 O O . THR A 1 110 ? -11.537 9.395 41.158 1.000 21.586 110 THR A O 1
ATOM 824 N N . THR A 1 111 ? -9.560 9.967 42.161 1.000 18.359 111 THR A N 1
ATOM 825 C CA . THR A 1 111 ? -10.092 11.147 42.867 1.000 18.621 111 THR A CA 1
ATOM 826 C C . THR A 1 111 ? -10.553 12.189 41.858 1.000 18.728 111 THR A C 1
ATOM 827 O O . THR A 1 111 ? -9.932 12.379 40.792 1.000 18.786 111 THR A O 1
ATOM 831 N N . ASP A 1 112 ? -11.602 12.918 42.224 1.000 20.942 112 ASP A N 1
ATOM 832 C CA . ASP A 1 112 ? -12.023 14.089 41.434 1.000 24.002 112 ASP A CA 1
ATOM 833 C C . ASP A 1 112 ? -11.372 15.346 42.005 1.000 21.151 112 ASP A C 1
ATOM 834 O O . ASP A 1 112 ? -11.504 16.398 41.363 1.000 21.884 112 ASP A O 1
ATOM 839 N N . ASN A 1 113 ? -10.589 15.221 43.066 1.000 17.108 113 ASN A N 1
ATOM 840 C CA . ASN A 1 113 ? -9.904 16.356 43.712 1.000 16.404 113 ASN A CA 1
ATOM 841 C C . ASN A 1 113 ? -8.441 15.983 43.970 1.000 15.255 113 ASN A C 1
ATOM 842 O O . ASN A 1 113 ? -8.001 15.994 45.109 1.000 14.991 113 ASN A O 1
ATOM 847 N N . PRO A 1 114 ? -7.629 15.774 42.914 1.000 12.922 114 PRO A N 1
ATOM 848 C CA . PRO A 1 114 ? -6.233 15.423 43.129 1.000 12.498 114 PRO A CA 1
ATOM 849 C C . PRO A 1 114 ? -5.463 16.550 43.809 1.000 12.791 114 PRO A C 1
ATOM 850 O O . PRO A 1 114 ? -5.696 17.733 43.472 1.000 13.041 114 PRO A O 1
ATOM 854 N N . LEU A 1 115 ? -4.549 16.188 44.700 1.000 12.963 115 LEU A N 1
ATOM 855 C CA . LEU A 1 115 ? -3.533 17.110 45.199 1.000 11.856 115 LEU A CA 1
ATOM 856 C C . LEU A 1 115 ? -2.555 17.414 44.061 1.000 12.221 115 LEU A C 1
ATOM 857 O O . LEU A 1 115 ? -2.071 16.471 43.415 1.000 12.123 115 LEU A O 1
ATOM 862 N N . LEU A 1 116 ? -2.333 18.697 43.796 1.000 11.627 116 LEU A N 1
ATOM 863 C CA . LEU A 1 116 ? -1.340 19.176 42.802 1.000 11.218 116 LEU A CA 1
ATOM 864 C C . LEU A 1 116 ? -0.184 19.773 43.553 1.000 11.115 116 LEU A C 1
ATOM 865 O O . LEU A 1 116 ? -0.387 20.625 44.442 1.000 13.230 116 LEU A O 1
ATOM 870 N N . PHE A 1 117 ? 1.047 19.341 43.318 1.000 10.577 117 PHE A N 1
ATOM 871 C CA . PHE A 1 117 ? 2.238 19.927 43.893 1.000 11.035 117 PHE A CA 1
ATOM 872 C C . PHE A 1 117 ? 3.014 20.514 42.731 1.000 10.678 117 PHE A C 1
ATOM 873 O O . PHE A 1 117 ? 3.591 19.718 41.940 1.000 11.284 117 PHE A O 1
ATOM 881 N N . LEU A 1 118 ? 2.982 21.829 42.575 1.000 11.194 118 LEU A N 1
ATOM 882 C CA . LEU A 1 118 ? 3.462 22.506 41.349 1.000 10.420 118 LEU A CA 1
ATOM 883 C C . LEU A 1 118 ? 4.305 23.691 41.795 1.000 11.153 118 LEU A C 1
ATOM 884 O O . LEU A 1 118 ? 3.798 24.544 42.533 1.000 10.792 118 LEU A O 1
ATOM 889 N N . ARG A 1 119 ? 5.520 23.789 41.351 1.000 11.571 119 ARG A N 1
ATOM 890 C CA . ARG A 1 119 ? 6.432 24.923 41.624 1.000 11.391 119 ARG A CA 1
ATOM 891 C C . ARG A 1 119 ? 6.387 25.279 43.117 1.000 11.938 119 ARG A C 1
ATOM 892 O O . ARG A 1 119 ? 6.342 26.459 43.480 1.000 12.840 119 ARG A O 1
ATOM 900 N N . GLU A 1 120 ? 6.496 24.255 43.964 1.000 12.350 120 GLU A N 1
ATOM 901 C CA . GLU A 1 120 ? 6.568 24.364 45.446 1.000 13.881 120 GLU A CA 1
ATOM 902 C C . GLU A 1 120 ? 5.245 24.850 46.031 1.000 14.504 120 GLU A C 1
ATOM 903 O O . GLU A 1 120 ? 5.222 25.168 47.240 1.000 17.038 120 GLU A O 1
ATOM 909 N N . GLU A 1 121 ? 4.162 24.810 45.291 1.000 12.346 121 GLU A N 1
ATOM 910 C CA . GLU A 1 121 ? 2.824 25.156 45.829 1.000 13.166 121 GLU A CA 1
ATOM 911 C C . GLU A 1 121 ? 1.960 23.917 45.919 1.000 12.148 121 GLU A C 1
ATOM 912 O O . GLU A 1 121 ? 2.031 23.038 45.076 1.000 12.954 121 GLU A O 1
ATOM 918 N N . HIS A 1 122 ? 1.164 23.794 46.967 1.000 12.087 122 HIS A N 1
ATOM 919 C CA . HIS A 1 122 ? 0.212 22.691 47.169 1.000 12.278 122 HIS A CA 1
ATOM 920 C C . HIS A 1 122 ? -1.195 23.194 46.870 1.000 12.268 122 HIS A C 1
ATOM 921 O O . HIS A 1 122 ? -1.633 24.147 47.580 1.000 14.700 122 HIS A O 1
ATOM 928 N N . ILE A 1 123 ? -1.893 22.635 45.912 1.000 11.360 123 ILE A N 1
ATOM 929 C CA . ILE A 1 123 ? -3.236 23.097 45.528 1.000 11.810 123 ILE A CA 1
ATOM 930 C C . ILE A 1 123 ? -4.057 21.845 45.342 1.000 12.812 123 ILE A C 1
ATOM 931 O O . ILE A 1 123 ? -3.724 21.043 44.436 1.000 12.044 123 ILE A O 1
ATOM 936 N N . TYR A 1 124 ? -5.146 21.652 46.066 1.000 12.250 124 TYR A N 1
ATOM 937 C CA . TYR A 1 124 ? -6.123 20.637 45.658 1.000 12.802 124 TYR A CA 1
ATOM 938 C C . TYR A 1 124 ? -6.830 21.163 44.428 1.000 13.012 124 TYR A C 1
ATOM 939 O O . TYR A 1 124 ? -7.160 22.363 44.423 1.000 13.456 124 TYR A O 1
ATOM 948 N N . GLN A 1 125 ? -7.041 20.299 43.454 1.000 12.612 125 GLN A N 1
ATOM 949 C CA . GLN A 1 125 ? -7.557 20.782 42.158 1.000 12.937 125 GLN A CA 1
ATOM 950 C C . GLN A 1 125 ? -8.865 21.573 42.322 1.000 14.048 125 GLN A C 1
ATOM 951 O O . GLN A 1 125 ? -9.067 22.502 41.542 1.000 13.838 125 GLN A O 1
ATOM 957 N N . ASN A 1 126 ? -9.711 21.169 43.265 1.000 13.299 126 ASN A N 1
ATOM 958 C CA . ASN A 1 126 ? -11.010 21.872 43.444 1.000 14.368 126 ASN A CA 1
ATOM 959 C C . ASN A 1 126 ? -10.776 23.308 43.843 1.000 15.199 126 ASN A C 1
ATOM 960 O O . ASN A 1 126 ? -11.738 24.078 43.695 1.000 17.765 126 ASN A O 1
ATOM 965 N N . ASP A 1 127 ? -9.602 23.680 44.292 1.000 12.382 127 ASP A N 1
ATOM 966 C CA . ASP A 1 127 ? -9.362 25.039 44.846 1.000 13.835 127 ASP A CA 1
ATOM 967 C C . ASP A 1 127 ? -8.603 25.951 43.881 1.000 14.299 127 ASP A C 1
ATOM 968 O O . ASP A 1 127 ? -8.117 27.001 44.326 1.000 14.668 127 ASP A O 1
ATOM 973 N N . LEU A 1 128 ? -8.447 25.566 42.611 1.000 14.281 128 LEU A N 1
ATOM 974 C CA . LEU A 1 128 ? -7.718 26.428 41.646 1.000 16.068 128 LEU A CA 1
ATOM 975 C C . LEU A 1 128 ? -8.342 27.830 41.458 1.000 17.672 128 LEU A C 1
ATOM 976 O O . LEU A 1 128 ? -7.580 28.747 41.132 1.000 19.908 128 LEU A O 1
ATOM 981 N N . ALA A 1 129 ? -9.629 27.991 41.705 1.000 19.385 129 ALA A N 1
ATOM 982 C CA . ALA A 1 129 ? -10.218 29.367 41.700 1.000 24.324 129 ALA A CA 1
ATOM 983 C C . ALA A 1 129 ? -9.667 30.194 42.865 1.000 21.668 129 ALA A C 1
ATOM 984 O O . ALA A 1 129 ? -9.477 31.426 42.755 1.000 26.675 129 ALA A O 1
ATOM 986 N N . THR A 1 130 ? -9.429 29.554 44.012 1.000 20.064 130 THR A N 1
ATOM 987 C CA . THR A 1 130 ? -8.905 30.244 45.203 1.000 18.872 130 THR A CA 1
ATOM 988 C C . THR A 1 130 ? -7.421 30.497 45.016 1.000 18.640 130 THR A C 1
ATOM 989 O O . THR A 1 130 ? -6.926 31.589 45.296 1.000 19.411 130 THR A O 1
ATOM 993 N N . HIS A 1 131 ? -6.700 29.475 44.548 1.000 17.326 131 HIS A N 1
ATOM 994 C CA . HIS A 1 131 ? -5.229 29.462 44.482 1.000 17.516 131 HIS A CA 1
ATOM 995 C C . HIS A 1 131 ? -4.872 29.020 43.072 1.000 16.751 131 HIS A C 1
ATOM 996 O O . HIS A 1 131 ? -4.782 27.814 42.816 1.000 16.037 131 HIS A O 1
ATOM 1003 N N . PRO A 1 132 ? -4.734 29.958 42.118 1.000 16.295 132 PRO A N 1
ATOM 1004 C CA . PRO A 1 132 ? -4.422 29.599 40.742 1.000 15.717 132 PRO A CA 1
ATOM 1005 C C . PRO A 1 132 ? -3.082 28.870 40.693 1.000 13.558 132 PRO A C 1
ATOM 1006 O O . PRO A 1 132 ? -2.163 29.114 41.437 1.000 14.766 132 PRO A O 1
ATOM 1010 N N . ALA A 1 133 ? -3.001 28.011 39.706 1.000 13.385 133 ALA A N 1
ATOM 1011 C CA . ALA A 1 133 ? -1.731 27.265 39.490 1.000 13.325 133 ALA A CA 1
ATOM 1012 C C . ALA A 1 133 ? -0.633 28.275 39.114 1.000 13.267 133 ALA A C 1
ATOM 1013 O O . ALA A 1 133 ? -0.920 29.261 38.426 1.000 13.473 133 ALA A O 1
ATOM 1015 N N . PRO A 1 134 ? 0.619 28.126 39.608 1.000 12.655 134 PRO A N 1
ATOM 1016 C CA . PRO A 1 134 ? 1.735 29.069 39.439 1.000 12.034 134 PRO A CA 1
ATOM 1017 C C . PRO A 1 134 ? 2.418 29.014 38.057 1.000 11.553 134 PRO A C 1
ATOM 1018 O O . PRO A 1 134 ? 3.613 28.930 37.994 1.000 12.932 134 PRO A O 1
ATOM 1022 N N . TYR A 1 135 ? 1.579 29.140 37.035 1.000 12.189 135 TYR A N 1
ATOM 1023 C CA . TYR A 1 135 ? 1.971 29.136 35.612 1.000 11.631 135 TYR A CA 1
ATOM 1024 C C . TYR A 1 135 ? 1.429 30.426 35.035 1.000 12.241 135 TYR A C 1
ATOM 1025 O O . TYR A 1 135 ? 0.231 30.695 35.259 1.000 13.704 135 TYR A O 1
ATOM 1034 N N . ASN A 1 136 ? 2.195 31.082 34.196 1.000 12.430 136 ASN A N 1
ATOM 1035 C CA . ASN A 1 136 ? 1.764 32.378 33.627 1.000 13.331 136 ASN A CA 1
ATOM 1036 C C . ASN A 1 136 ? 0.999 32.049 32.340 1.000 13.723 136 ASN A C 1
ATOM 1037 O O . ASN A 1 136 ? 1.527 32.293 31.217 1.000 15.301 136 ASN A O 1
ATOM 1042 N N . THR A 1 137 ? -0.199 31.521 32.509 1.000 13.500 137 THR A N 1
ATOM 1043 C CA . THR A 1 137 ? -1.131 31.117 31.455 1.000 15.411 137 THR A CA 1
ATOM 1044 C C . THR A 1 137 ? -2.502 31.592 31.891 1.000 17.139 137 THR A C 1
ATOM 1045 O O . THR A 1 137 ? -3.290 30.840 32.466 1.000 17.377 137 THR A O 1
ATOM 1049 N N . PRO A 1 138 ? -2.794 32.890 31.648 1.000 20.309 138 PRO A N 1
ATOM 1050 C CA . PRO A 1 138 ? -4.060 33.481 32.104 1.000 22.668 138 PRO A CA 1
ATOM 1051 C C . PRO A 1 138 ? -5.327 32.709 31.711 1.000 20.954 138 PRO A C 1
ATOM 1052 O O . PRO A 1 138 ? -5.389 32.205 30.589 1.000 23.316 138 PRO A O 1
ATOM 1056 N N . GLY A 1 139 ? -6.208 32.536 32.692 1.000 22.174 139 GLY A N 1
ATOM 1057 C CA . GLY A 1 139 ? -7.482 31.807 32.528 1.000 23.799 139 GLY A CA 1
ATOM 1058 C C . GLY A 1 139 ? -7.273 30.312 32.758 1.000 23.085 139 GLY A C 1
ATOM 1059 O O . GLY A 1 139 ? -7.948 29.717 33.687 1.000 23.774 139 GLY A O 1
ATOM 1060 N N . ASN A 1 140 ? -6.322 29.733 32.001 1.000 18.240 140 ASN A N 1
ATOM 1061 C CA . ASN A 1 140 ? -6.101 28.273 32.059 1.000 17.024 140 ASN A CA 1
ATOM 1062 C C . ASN A 1 140 ? -5.684 27.897 33.483 1.000 14.300 140 ASN A C 1
ATOM 1063 O O . ASN A 1 140 ? -5.995 26.823 33.912 1.000 14.558 140 ASN A O 1
ATOM 1068 N N . ASN A 1 141 ? -4.973 28.795 34.181 1.000 14.770 141 ASN A N 1
ATOM 1069 C CA . ASN A 1 141 ? -4.377 28.434 35.493 1.000 14.038 141 ASN A CA 1
ATOM 1070 C C . ASN A 1 141 ? -5.403 28.419 36.635 1.000 14.642 141 ASN A C 1
ATOM 1071 O O . ASN A 1 141 ? -5.067 28.028 37.706 1.000 15.411 141 ASN A O 1
ATOM 1076 N N . GLU A 1 142 ? -6.656 28.756 36.345 1.000 15.837 142 GLU A N 1
ATOM 1077 C CA . GLU A 1 142 ? -7.735 28.710 37.349 1.000 17.582 142 GLU A CA 1
ATOM 1078 C C . GLU A 1 142 ? -8.665 27.524 37.100 1.000 17.606 142 GLU A C 1
ATOM 1079 O O . GLU A 1 142 ? -9.651 27.373 37.813 1.000 17.723 142 GLU A O 1
ATOM 1085 N N . GLN A 1 143 ? -8.349 26.690 36.128 1.000 16.338 143 GLN A N 1
ATOM 1086 C CA . GLN A 1 143 ? -9.177 25.545 35.694 1.000 17.741 143 GLN A CA 1
ATOM 1087 C C . GLN A 1 143 ? -8.336 24.284 35.639 1.000 15.130 143 GLN A C 1
ATOM 1088 O O . GLN A 1 143 ? -7.097 24.385 35.495 1.000 14.092 143 GLN A O 1
ATOM 1094 N N . PRO A 1 144 ? -8.920 23.088 35.813 1.000 15.377 144 PRO A N 1
ATOM 1095 C CA . PRO A 1 144 ? -8.126 21.875 35.688 1.000 16.673 144 PRO A CA 1
ATOM 1096 C C . PRO A 1 144 ? -7.435 21.848 34.319 1.000 14.844 144 PRO A C 1
ATOM 1097 O O . PRO A 1 144 ? -7.935 22.352 33.321 1.000 14.985 144 PRO A O 1
ATOM 1101 N N . ALA A 1 145 ? -6.283 21.197 34.294 1.000 14.058 145 ALA A N 1
ATOM 1102 C CA . ALA A 1 145 ? -5.526 21.050 33.043 1.000 14.479 145 ALA A CA 1
ATOM 1103 C C . ALA A 1 145 ? -6.429 20.423 31.985 1.000 15.851 145 ALA A C 1
ATOM 1104 O O . ALA A 1 145 ? -6.247 20.727 30.776 1.000 14.819 145 ALA A O 1
ATOM 1106 N N . ALA A 1 146 ? -7.338 19.532 32.348 1.000 16.514 146 ALA A N 1
ATOM 1107 C CA . ALA A 1 146 ? -8.249 18.872 31.391 1.000 16.120 146 ALA A CA 1
ATOM 1108 C C . ALA A 1 146 ? -8.942 19.897 30.500 1.000 16.059 146 ALA A C 1
ATOM 1109 O O . ALA A 1 146 ? -9.218 19.583 29.353 1.000 16.983 146 ALA A O 1
ATOM 1111 N N . THR A 1 147 ? -9.319 21.036 31.053 1.000 14.198 147 THR A N 1
ATOM 1112 C CA . THR A 1 147 ? -10.031 22.081 30.269 1.000 14.508 147 THR A CA 1
ATOM 1113 C C . THR A 1 147 ? -9.132 22.574 29.130 1.000 13.901 147 THR A C 1
ATOM 1114 O O . THR A 1 147 ? -9.589 22.753 27.993 1.000 15.610 147 THR A O 1
ATOM 1118 N N . LEU A 1 148 ? -7.866 22.779 29.453 1.000 13.787 148 LEU A N 1
ATOM 1119 C CA . LEU A 1 148 ? -6.918 23.266 28.426 1.000 13.846 148 LEU A CA 1
ATOM 1120 C C . LEU A 1 148 ? -6.724 22.162 27.390 1.000 14.077 148 LEU A C 1
ATOM 1121 O O . LEU A 1 148 ? -6.742 22.447 26.165 1.000 13.137 148 LEU A O 1
ATOM 1126 N N . PHE A 1 149 ? -6.555 20.923 27.809 1.000 13.232 149 PHE A N 1
ATOM 1127 C CA . PHE A 1 149 ? -6.460 19.797 26.847 1.000 13.631 149 PHE A CA 1
ATOM 1128 C C . PHE A 1 149 ? -7.660 19.804 25.907 1.000 13.248 149 PHE A C 1
ATOM 1129 O O . PHE A 1 149 ? -7.531 19.733 24.695 1.000 14.210 149 PHE A O 1
ATOM 1137 N N . SER A 1 150 ? -8.846 19.906 26.459 1.000 14.567 150 SER A N 1
ATOM 1138 C CA . SER A 1 150 ? -10.094 19.893 25.668 1.000 14.742 150 SER A CA 1
ATOM 1139 C C . SER A 1 150 ? -10.149 21.098 24.718 1.000 15.524 150 SER A C 1
ATOM 1140 O O . SER A 1 150 ? -10.496 20.957 23.538 1.000 14.466 150 SER A O 1
ATOM 1143 N N . ASN A 1 151 ? -9.739 22.249 25.183 1.000 13.412 151 ASN A N 1
ATOM 1144 C CA . ASN A 1 151 ? -9.729 23.469 24.337 1.000 13.709 151 ASN A CA 1
ATOM 1145 C C . ASN A 1 151 ? -8.766 23.285 23.159 1.000 15.385 151 ASN A C 1
ATOM 1146 O O . ASN A 1 151 ? -9.111 23.643 22.015 1.000 14.150 151 ASN A O 1
ATOM 1151 N N . ILE A 1 152 ? -7.549 22.807 23.423 1.000 13.975 152 ILE A N 1
ATOM 1152 C CA . ILE A 1 152 ? -6.581 22.620 22.320 1.000 14.308 152 ILE A CA 1
ATOM 1153 C C . ILE A 1 152 ? -7.123 21.591 21.337 1.000 14.667 152 ILE A C 1
ATOM 1154 O O . ILE A 1 152 ? -6.970 21.754 20.102 1.000 13.463 152 ILE A O 1
ATOM 1159 N N . SER A 1 153 ? -7.672 20.487 21.839 1.000 13.587 153 SER A N 1
ATOM 1160 C CA . SER A 1 153 ? -8.200 19.474 20.909 1.000 13.538 153 SER A CA 1
ATOM 1161 C C . SER A 1 153 ? -9.248 20.111 19.995 1.000 14.789 153 SER A C 1
ATOM 1162 O O . SER A 1 153 ? -9.264 19.837 18.795 1.000 14.305 153 SER A O 1
ATOM 1165 N N . ALA A 1 154 ? -10.128 20.925 20.539 1.000 14.407 154 ALA A N 1
ATOM 1166 C CA . ALA A 1 154 ? -11.189 21.543 19.735 1.000 14.777 154 ALA A CA 1
ATOM 1167 C C . ALA A 1 154 ? -10.611 22.507 18.709 1.000 14.708 154 ALA A C 1
ATOM 1168 O O . ALA A 1 154 ? -11.158 22.607 17.596 1.000 15.293 154 ALA A O 1
ATOM 1170 N N . LEU A 1 155 ? -9.493 23.159 19.027 1.000 13.205 155 LEU A N 1
ATOM 1171 C CA . LEU A 1 155 ? -8.862 24.079 18.047 1.000 14.192 155 LEU A CA 1
ATOM 1172 C C . LEU A 1 155 ? -8.336 23.248 16.887 1.000 14.977 155 LEU A C 1
ATOM 1173 O O . LEU A 1 155 ? -8.251 23.776 15.772 1.000 14.786 155 LEU A O 1
ATOM 1178 N N . ILE A 1 156 ? -7.909 22.020 17.147 1.000 13.994 156 ILE A N 1
ATOM 1179 C CA . ILE A 1 156 ? -7.333 21.149 16.089 1.000 13.633 156 ILE A CA 1
ATOM 1180 C C . ILE A 1 156 ? -8.464 20.498 15.290 1.000 14.369 156 ILE A C 1
ATOM 1181 O O . ILE A 1 156 ? -8.326 20.394 14.061 1.000 15.366 156 ILE A O 1
ATOM 1186 N N . THR A 1 157 ? -9.489 19.976 15.969 1.000 15.613 157 THR A N 1
ATOM 1187 C CA . THR A 1 157 ? -10.525 19.162 15.280 1.000 16.512 157 THR A CA 1
ATOM 1188 C C . THR A 1 157 ? -11.576 20.035 14.602 1.000 17.572 157 THR A C 1
ATOM 1189 O O . THR A 1 157 ? -12.206 19.530 13.598 1.000 18.500 157 THR A O 1
ATOM 1193 N N . GLY A 1 158 ? -11.851 21.210 15.154 1.000 16.689 158 GLY A N 1
ATOM 1194 C CA . GLY A 1 158 ? -12.841 22.089 14.507 1.000 18.487 158 GLY A CA 1
ATOM 1195 C C . GLY A 1 158 ? -14.194 21.427 14.555 1.000 18.739 158 GLY A C 1
ATOM 1196 O O . GLY A 1 158 ? -14.623 20.950 15.609 1.000 21.169 158 GLY A O 1
ATOM 1197 N N . ASP A 1 159 ? -14.854 21.353 13.408 1.000 21.786 159 ASP A N 1
ATOM 1198 C CA . ASP A 1 159 ? -16.217 20.765 13.410 1.000 22.861 159 ASP A CA 1
ATOM 1199 C C . ASP A 1 159 ? -16.154 19.298 12.953 1.000 24.445 159 ASP A C 1
ATOM 1200 O O . ASP A 1 159 ? -17.222 18.673 12.725 1.000 23.230 159 ASP A O 1
ATOM 1205 N N . ALA A 1 160 ? -14.974 18.689 12.843 1.000 21.095 160 ALA A N 1
ATOM 1206 C CA . ALA A 1 160 ? -14.894 17.274 12.405 1.000 23.781 160 ALA A CA 1
ATOM 1207 C C . ALA A 1 160 ? -15.466 16.377 13.503 1.000 23.792 160 ALA A C 1
ATOM 1208 O O . ALA A 1 160 ? -15.194 16.539 14.691 1.000 19.867 160 ALA A O 1
ATOM 1210 N N . PRO A 1 161 ? -16.325 15.387 13.177 1.000 26.370 161 PRO A N 1
ATOM 1211 C CA . PRO A 1 161 ? -16.800 14.462 14.205 1.000 26.853 161 PRO A CA 1
ATOM 1212 C C . PRO A 1 161 ? -15.654 13.533 14.634 1.000 21.886 161 PRO A C 1
ATOM 1213 O O . PRO A 1 161 ? -14.953 13.039 13.775 1.000 26.989 161 PRO A O 1
ATOM 1217 N N . VAL A 1 162 ? -15.500 13.344 15.933 1.000 23.194 162 VAL A N 1
ATOM 1218 C CA . VAL A 1 162 ? -14.301 12.653 16.481 1.000 24.606 162 VAL A CA 1
ATOM 1219 C C . VAL A 1 162 ? -14.726 11.853 17.704 1.000 24.899 162 VAL A C 1
ATOM 1220 O O . VAL A 1 162 ? -13.924 11.712 18.649 1.000 25.394 162 VAL A O 1
ATOM 1224 N N . SER A 1 163 ? -15.998 11.420 17.714 1.000 29.765 163 SER A N 1
ATOM 1225 C CA . SER A 1 163 ? -16.596 10.685 18.853 1.000 32.666 163 SER A CA 1
ATOM 1226 C C . SER A 1 163 ? -16.540 9.171 18.606 1.000 25.361 163 SER A C 1
ATOM 1227 O O . SER A 1 163 ? -16.490 8.477 19.629 1.000 38.381 163 SER A O 1
ATOM 1230 N N . THR A 1 164 ? -16.536 8.682 17.356 1.000 24.475 164 THR A N 1
ATOM 1231 C CA . THR A 1 164 ? -16.520 7.206 17.096 1.000 24.076 164 THR A CA 1
ATOM 1232 C C . THR A 1 164 ? -15.113 6.727 16.705 1.000 22.602 164 THR A C 1
ATOM 1233 O O . THR A 1 164 ? -14.343 7.504 16.077 1.000 20.169 164 THR A O 1
ATOM 1237 N N . ARG A 1 165 ? -14.828 5.436 16.904 1.000 22.848 165 ARG A N 1
ATOM 1238 C CA . ARG A 1 165 ? -13.535 4.850 16.485 1.000 20.468 165 ARG A CA 1
ATOM 1239 C C . ARG A 1 165 ? -13.343 5.039 15.002 1.000 23.531 165 ARG A C 1
ATOM 1240 O O . ARG A 1 165 ? -12.245 5.364 14.583 1.000 20.639 165 ARG A O 1
ATOM 1248 N N . THR A 1 166 ? -14.400 4.831 14.208 1.000 16.588 166 THR A N 1
ATOM 1249 C CA . THR A 1 166 ? -14.306 4.927 12.737 1.000 18.833 166 THR A CA 1
ATOM 1250 C C . THR A 1 166 ? -13.902 6.376 12.422 1.000 16.785 166 THR A C 1
ATOM 1251 O O . THR A 1 166 ? -13.107 6.597 11.488 1.000 18.813 166 THR A O 1
ATOM 1255 N N . GLN A 1 167 ? -14.596 7.329 13.024 1.000 20.452 167 GLN A N 1
ATOM 1256 C CA . GLN A 1 167 ? -14.430 8.771 12.660 1.000 19.521 167 GLN A CA 1
ATOM 1257 C C . GLN A 1 167 ? -13.069 9.251 13.187 1.000 17.844 167 GLN A C 1
ATOM 1258 O O . GLN A 1 167 ? -12.434 10.022 12.454 1.000 17.996 167 GLN A O 1
ATOM 1264 N N . GLN A 1 168 ? -12.609 8.712 14.321 1.000 18.847 168 GLN A N 1
ATOM 1265 C CA . GLN A 1 168 ? -11.250 9.046 14.874 1.000 17.604 168 GLN A CA 1
ATOM 1266 C C . GLN A 1 168 ? -10.207 8.499 13.896 1.000 17.340 168 GLN A C 1
ATOM 1267 O O . GLN A 1 168 ? -9.348 9.239 13.434 1.000 15.394 168 GLN A O 1
ATOM 1273 N N . CYS A 1 169 ? -10.340 7.237 13.461 1.000 16.007 169 CYS A N 1
ATOM 1274 C CA . CYS A 1 169 ? -9.489 6.608 12.445 1.000 18.051 169 CYS A CA 1
ATOM 1275 C C . CYS A 1 169 ? -9.439 7.465 11.178 1.000 16.118 169 CYS A C 1
ATOM 1276 O O . CYS A 1 169 ? -8.358 7.702 10.621 1.000 18.559 169 CYS A O 1
ATOM 1279 N N . ALA A 1 170 ? -10.597 7.965 10.701 1.000 18.269 170 ALA A N 1
ATOM 1280 C CA . ALA A 1 170 ? -10.637 8.783 9.468 1.000 18.049 170 ALA A CA 1
ATOM 1281 C C . ALA A 1 170 ? -9.929 10.131 9.695 1.000 14.362 170 ALA A C 1
ATOM 1282 O O . ALA A 1 170 ? -9.197 10.574 8.796 1.000 18.856 170 ALA A O 1
ATOM 1284 N N . PHE A 1 171 ? -10.098 10.710 10.885 1.000 16.270 171 PHE A N 1
ATOM 1285 C CA . PHE A 1 171 ? -9.386 11.962 11.242 1.000 15.506 171 PHE A CA 1
ATOM 1286 C C . PHE A 1 171 ? -7.871 11.739 11.199 1.000 13.915 171 PHE A C 1
ATOM 1287 O O . PHE A 1 171 ? -7.144 12.630 10.750 1.000 13.985 171 PHE A O 1
ATOM 1295 N N . TYR A 1 172 ? -7.379 10.572 11.609 1.000 15.518 172 TYR A N 1
ATOM 1296 C CA . TYR A 1 172 ? -5.904 10.359 11.521 1.000 14.543 172 TYR A CA 1
ATOM 1297 C C . TYR A 1 172 ? -5.388 10.599 10.116 1.000 15.957 172 TYR A C 1
ATOM 1298 O O . TYR A 1 172 ? -4.328 11.233 9.938 1.000 16.829 172 TYR A O 1
ATOM 1307 N N . GLY A 1 173 ? -6.133 10.143 9.098 1.000 16.348 173 GLY A N 1
ATOM 1308 C CA . GLY A 1 173 ? -5.644 10.156 7.709 1.000 19.621 173 GLY A CA 1
ATOM 1309 C C . GLY A 1 173 ? -5.987 11.419 6.934 1.000 20.930 173 GLY A C 1
ATOM 1310 O O . GLY A 1 173 ? -5.179 11.816 6.073 1.000 25.955 173 GLY A O 1
ATOM 1311 N N . SER A 1 174 ? -7.134 11.994 7.234 1.000 20.489 174 SER A N 1
ATOM 1312 C CA . SER A 1 174 ? -7.730 13.083 6.406 1.000 24.519 174 SER A CA 1
ATOM 1313 C C . SER A 1 174 ? -7.946 14.342 7.240 1.000 21.638 174 SER A C 1
ATOM 1314 O O . SER A 1 174 ? -8.291 15.404 6.628 1.000 21.237 174 SER A O 1
ATOM 1317 N N . GLY A 1 175 ? -7.804 14.289 8.573 1.000 15.497 175 GLY A N 1
ATOM 1318 C CA . GLY A 1 175 ? -8.149 15.419 9.418 1.000 15.022 175 GLY A CA 1
ATOM 1319 C C . GLY A 1 175 ? -7.254 16.616 9.138 1.000 14.624 175 GLY A C 1
ATOM 1320 O O . GLY A 1 175 ? -6.041 16.476 8.991 1.000 13.259 175 GLY A O 1
ATOM 1321 N N . ARG A 1 176 ? -7.825 17.784 9.034 1.000 13.543 176 ARG A N 1
ATOM 1322 C CA . ARG A 1 176 ? -7.149 19.050 8.726 1.000 13.791 176 ARG A CA 1
ATOM 1323 C C . ARG A 1 176 ? -7.461 20.110 9.780 1.000 15.539 176 ARG A C 1
ATOM 1324 O O . ARG A 1 176 ? -8.593 20.163 10.326 1.000 16.143 176 ARG A O 1
ATOM 1332 N N . LEU A 1 177 ? -6.494 20.975 10.068 1.000 14.167 177 LEU A N 1
ATOM 1333 C CA . LEU A 1 177 ? -6.797 22.155 10.917 1.000 13.400 177 LEU A CA 1
ATOM 1334 C C . LEU A 1 177 ? -7.957 22.937 10.294 1.000 14.213 177 LEU A C 1
ATOM 1335 O O . LEU A 1 177 ? -7.973 23.120 9.079 1.000 15.616 177 LEU A O 1
ATOM 1340 N N . PRO A 1 178 ? -8.855 23.476 11.108 1.000 13.928 178 PRO A N 1
ATOM 1341 C CA . PRO A 1 178 ? -9.964 24.232 10.527 1.000 13.353 178 PRO A CA 1
ATOM 1342 C C . PRO A 1 178 ? -9.492 25.505 9.817 1.000 15.131 178 PRO A C 1
ATOM 1343 O O . PRO A 1 178 ? -8.412 26.034 10.015 1.000 14.712 178 PRO A O 1
ATOM 1347 N N . SER A 1 179 ? -10.378 26.079 8.994 1.000 15.061 179 SER A N 1
ATOM 1348 C CA . SER A 1 179 ? -10.147 27.366 8.259 1.000 16.371 179 SER A CA 1
ATOM 1349 C C . SER A 1 179 ? -9.874 28.537 9.214 1.000 14.761 179 SER A C 1
ATOM 1350 O O . SER A 1 179 ? -9.177 29.496 8.840 1.000 18.399 179 SER A O 1
ATOM 1353 N N . THR A 1 180 ? -10.391 28.414 10.423 1.000 15.887 180 THR A N 1
ATOM 1354 C CA . THR A 1 180 ? -10.254 29.381 11.529 1.000 17.659 180 THR A CA 1
ATOM 1355 C C . THR A 1 180 ? -8.989 29.151 12.368 1.000 16.163 180 THR A C 1
ATOM 1356 O O . THR A 1 180 ? -8.816 29.932 13.317 1.000 16.364 180 THR A O 1
ATOM 1360 N N . PHE A 1 181 ? -8.149 28.177 12.021 1.000 14.974 181 PHE A N 1
ATOM 1361 C CA . PHE A 1 181 ? -6.922 27.936 12.831 1.000 15.643 181 PHE A CA 1
ATOM 1362 C C . PHE A 1 181 ? -6.099 29.214 12.801 1.000 16.599 181 PHE A C 1
ATOM 1363 O O . PHE A 1 181 ? -5.843 29.730 11.711 1.000 17.251 181 PHE A O 1
ATOM 1371 N N . ASN A 1 182 ? -5.692 29.707 13.960 1.000 14.584 182 ASN A N 1
ATOM 1372 C CA . ASN A 1 182 ? -4.995 31.006 14.113 1.000 14.973 182 ASN A CA 1
ATOM 1373 C C . ASN A 1 182 ? -3.579 30.691 14.577 1.000 14.285 182 ASN A C 1
ATOM 1374 O O . ASN A 1 182 ? -3.343 30.465 15.793 1.000 14.143 182 ASN A O 1
ATOM 1379 N N . SER A 1 183 ? -2.656 30.698 13.658 1.000 14.140 183 SER A N 1
ATOM 1380 C CA . SER A 1 183 ? -1.271 30.302 13.956 1.000 13.886 183 SER A CA 1
ATOM 1381 C C . SER A 1 183 ? -0.285 30.995 13.031 1.000 15.828 183 SER A C 1
ATOM 1382 O O . SER A 1 183 ? -0.497 30.970 11.782 1.000 16.865 183 SER A O 1
ATOM 1385 N N . PHE A 1 184 ? 0.836 31.426 13.593 1.000 13.759 184 PHE A N 1
ATOM 1386 C CA . PHE A 1 184 ? 1.987 31.864 12.779 1.000 15.108 184 PHE A CA 1
ATOM 1387 C C . PHE A 1 184 ? 2.641 30.668 12.150 1.000 13.583 184 PHE A C 1
ATOM 1388 O O . PHE A 1 184 ? 3.288 30.791 11.112 1.000 15.015 184 PHE A O 1
ATOM 1396 N N . VAL A 1 185 ? 2.581 29.519 12.800 1.000 12.861 185 VAL A N 1
ATOM 1397 C CA . VAL A 1 185 ? 3.393 28.346 12.366 1.000 12.623 185 VAL A CA 1
ATOM 1398 C C . VAL A 1 185 ? 2.649 27.464 11.361 1.000 12.675 185 VAL A C 1
ATOM 1399 O O . VAL A 1 185 ? 3.224 27.032 10.398 1.000 13.379 185 VAL A O 1
ATOM 1403 N N . TYR A 1 186 ? 1.388 27.212 11.633 1.000 12.393 186 TYR A N 1
ATOM 1404 C CA . TYR A 1 186 ? 0.591 26.205 10.895 1.000 12.653 186 TYR A CA 1
ATOM 1405 C C . TYR A 1 186 ? -0.560 26.835 10.105 1.000 13.483 186 TYR A C 1
ATOM 1406 O O . TYR A 1 186 ? -1.452 27.399 10.711 1.000 14.034 186 TYR A O 1
ATOM 1415 N N . PRO A 1 187 ? -0.543 26.718 8.773 1.000 14.944 187 PRO A N 1
ATOM 1416 C CA . PRO A 1 187 ? -1.645 27.274 7.976 1.000 15.973 187 PRO A CA 1
ATOM 1417 C C . PRO A 1 187 ? -2.959 26.561 8.265 1.000 15.155 187 PRO A C 1
ATOM 1418 O O . PRO A 1 187 ? -2.996 25.347 8.480 1.000 13.803 187 PRO A O 1
ATOM 1422 N N . PRO A 1 188 ? -4.090 27.282 8.147 1.000 14.326 188 PRO A N 1
ATOM 1423 C CA . PRO A 1 188 ? -5.390 26.631 8.127 1.000 14.294 188 PRO A CA 1
ATOM 1424 C C . PRO A 1 188 ? -5.395 25.545 7.050 1.000 12.882 188 PRO A C 1
ATOM 1425 O O . PRO A 1 188 ? -4.775 25.688 6.010 1.000 13.553 188 PRO A O 1
ATOM 1429 N N . GLY A 1 189 ? -6.105 24.472 7.328 1.000 12.703 189 GLY A N 1
ATOM 1430 C CA . GLY A 1 189 ? -6.203 23.315 6.429 1.000 12.977 189 GLY A CA 1
ATOM 1431 C C . GLY A 1 189 ? -5.001 22.379 6.400 1.000 13.361 189 GLY A C 1
ATOM 1432 O O . GLY A 1 189 ? -5.035 21.379 5.706 1.000 14.308 189 GLY A O 1
ATOM 1433 N N . SER A 1 190 ? -3.960 22.645 7.184 1.000 14.499 190 SER A N 1
ATOM 1434 C CA . SER A 1 190 ? -2.833 21.693 7.286 1.000 13.573 190 SER A CA 1
ATOM 1435 C C . SER A 1 190 ? -3.303 20.310 7.743 1.000 12.455 190 SER A C 1
ATOM 1436 O O . SER A 1 190 ? -4.191 20.175 8.578 1.000 12.462 190 SER A O 1
ATOM 1439 N N . ILE A 1 191 ? -2.645 19.288 7.243 1.000 12.197 191 ILE A N 1
ATOM 1440 C CA . ILE A 1 191 ? -2.890 17.874 7.577 1.000 12.900 191 ILE A CA 1
ATOM 1441 C C . ILE A 1 191 ? -2.464 17.635 9.028 1.000 11.831 191 ILE A C 1
ATOM 1442 O O . ILE A 1 191 ? -1.236 17.720 9.311 1.000 11.306 191 ILE A O 1
ATOM 1447 N N . ALA A 1 192 ? -3.396 17.362 9.947 1.000 11.898 192 ALA A N 1
ATOM 1448 C CA . ALA A 1 192 ? -3.102 17.268 11.395 1.000 11.991 192 ALA A CA 1
ATOM 1449 C C . ALA A 1 192 ? -2.138 16.118 11.659 1.000 10.936 192 ALA A C 1
ATOM 1450 O O . ALA A 1 192 ? -1.282 16.238 12.566 1.000 11.222 192 ALA A O 1
ATOM 1452 N N . GLY A 1 193 ? -2.153 15.062 10.864 1.000 10.435 193 GLY A N 1
ATOM 1453 C CA . GLY A 1 193 ? -1.262 13.899 11.050 1.000 10.578 193 GLY A CA 1
ATOM 1454 C C . GLY A 1 193 ? 0.175 14.213 10.710 1.000 10.619 193 GLY A C 1
ATOM 1455 O O . GLY A 1 193 ? 1.013 13.371 11.057 1.000 11.435 193 GLY A O 1
ATOM 1456 N N . ASN A 1 194 ? 0.445 15.368 10.104 1.000 10.841 194 ASN A N 1
ATOM 1457 C CA . ASN A 1 194 ? 1.837 15.792 9.799 1.000 10.485 194 ASN A CA 1
ATOM 1458 C C . ASN A 1 194 ? 2.356 16.815 10.802 1.000 11.093 194 ASN A C 1
ATOM 1459 O O . ASN A 1 194 ? 3.409 17.422 10.545 1.000 11.455 194 ASN A O 1
ATOM 1464 N N . ILE A 1 195 ? 1.641 17.007 11.901 1.000 10.175 195 ILE A N 1
ATOM 1465 C CA . ILE A 1 195 ? 1.951 17.986 12.958 1.000 10.399 195 ILE A CA 1
ATOM 1466 C C . ILE A 1 195 ? 2.267 17.204 14.233 1.000 10.644 195 ILE A C 1
ATOM 1467 O O . ILE A 1 195 ? 1.557 16.242 14.560 1.000 10.955 195 ILE A O 1
ATOM 1472 N N . GLY A 1 196 ? 3.296 17.645 14.948 1.000 10.547 196 GLY A N 1
ATOM 1473 C CA . GLY A 1 196 ? 3.557 17.097 16.288 1.000 10.404 196 GLY A CA 1
ATOM 1474 C C . GLY A 1 196 ? 2.654 17.744 17.330 1.000 11.158 196 GLY A C 1
ATOM 1475 O O . GLY A 1 196 ? 2.490 18.981 17.346 1.000 10.575 196 GLY A O 1
ATOM 1476 N N . TYR A 1 197 ? 2.067 16.944 18.204 1.000 10.025 197 TYR A N 1
ATOM 1477 C CA . TYR A 1 197 ? 1.095 17.441 19.193 1.000 10.020 197 TYR A CA 1
ATOM 1478 C C . TYR A 1 197 ? 1.708 18.509 20.100 1.000 10.130 197 TYR A C 1
ATOM 1479 O O . TYR A 1 197 ? 1.077 19.504 20.434 1.000 10.889 197 TYR A O 1
ATOM 1488 N N . TRP A 1 198 ? 2.886 18.235 20.636 1.000 10.480 198 TRP A N 1
ATOM 1489 C CA . TRP A 1 198 ? 3.555 19.225 21.515 1.000 10.612 198 TRP A CA 1
ATOM 1490 C C . TRP A 1 198 ? 3.910 20.493 20.727 1.000 9.960 198 TRP A C 1
ATOM 1491 O O . TRP A 1 198 ? 3.634 21.577 21.161 1.000 10.166 198 TRP A O 1
ATOM 1502 N N . ASN A 1 199 ? 4.440 20.323 19.514 1.000 10.682 199 ASN A N 1
ATOM 1503 C CA . ASN A 1 199 ? 4.671 21.512 18.656 1.000 10.097 199 ASN A CA 1
ATOM 1504 C C . ASN A 1 199 ? 3.428 22.421 18.582 1.000 10.540 199 ASN A C 1
ATOM 1505 O O . ASN A 1 199 ? 3.548 23.628 18.768 1.000 10.381 199 ASN A O 1
ATOM 1510 N N . VAL A 1 200 ? 2.290 21.810 18.263 1.000 10.629 200 VAL A N 1
ATOM 1511 C CA . VAL A 1 200 ? 1.083 22.659 18.051 1.000 11.517 200 VAL A CA 1
ATOM 1512 C C . VAL A 1 200 ? 0.488 23.115 19.383 1.000 11.178 200 VAL A C 1
ATOM 1513 O O . VAL A 1 200 ? -0.062 24.237 19.477 1.000 11.029 200 VAL A O 1
ATOM 1517 N N . PHE A 1 201 ? 0.539 22.273 20.429 1.000 10.398 201 PHE A N 1
ATOM 1518 C CA . PHE A 1 201 ? 0.100 22.701 21.776 1.000 11.138 201 PHE A CA 1
ATOM 1519 C C . PHE A 1 201 ? 0.856 23.963 22.166 1.000 11.452 201 PHE A C 1
ATOM 1520 O O . PHE A 1 201 ? 0.317 24.940 22.702 1.000 11.671 201 PHE A O 1
ATOM 1528 N N . TYR A 1 202 ? 2.184 23.863 22.050 1.000 11.686 202 TYR A N 1
ATOM 1529 C CA . TYR A 1 202 ? 3.114 24.963 22.376 1.000 11.178 202 TYR A CA 1
ATOM 1530 C C . TYR A 1 202 ? 2.824 26.221 21.550 1.000 12.501 202 TYR A C 1
ATOM 1531 O O . TYR A 1 202 ? 2.770 27.305 22.059 1.000 12.249 202 TYR A O 1
ATOM 1540 N N . ASP A 1 203 ? 2.570 26.034 20.257 1.000 11.107 203 ASP A N 1
ATOM 1541 C CA . ASP A 1 203 ? 2.172 27.164 19.380 1.000 11.665 203 ASP A CA 1
ATOM 1542 C C . ASP A 1 203 ? 0.897 27.849 19.894 1.000 12.957 203 ASP A C 1
ATOM 1543 O O . ASP A 1 203 ? 0.845 29.080 19.964 1.000 13.280 203 ASP A O 1
ATOM 1548 N N . GLN A 1 204 ? -0.086 27.060 20.281 1.000 11.638 204 GLN A N 1
ATOM 1549 C CA . GLN A 1 204 ? -1.392 27.630 20.605 1.000 12.866 204 GLN A CA 1
ATOM 1550 C C . GLN A 1 204 ? -1.476 28.107 22.048 1.000 15.406 204 GLN A C 1
ATOM 1551 O O . GLN A 1 204 ? -2.269 29.014 22.274 1.000 19.911 204 GLN A O 1
ATOM 1557 N N . ALA A 1 205 ? -0.762 27.484 22.982 1.000 13.724 205 ALA A N 1
ATOM 1558 C CA . ALA A 1 205 ? -0.951 27.752 24.421 1.000 13.935 205 ALA A CA 1
ATOM 1559 C C . ALA A 1 205 ? 0.301 28.357 25.063 1.000 14.102 205 ALA A C 1
ATOM 1560 O O . ALA A 1 205 ? 0.265 28.664 26.258 1.000 16.257 205 ALA A O 1
ATOM 1562 N N . GLY A 1 206 ? 1.384 28.477 24.327 1.000 13.099 206 GLY A N 1
ATOM 1563 C CA . GLY A 1 206 ? 2.647 28.977 24.853 1.000 13.335 206 GLY A CA 1
ATOM 1564 C C . GLY A 1 206 ? 3.358 27.958 25.721 1.000 12.554 206 GLY A C 1
ATOM 1565 O O . GLY A 1 206 ? 2.810 26.891 26.023 1.000 13.221 206 GLY A O 1
ATOM 1566 N N . ASN A 1 207 ? 4.579 28.243 26.122 1.000 12.536 207 ASN A N 1
ATOM 1567 C CA . ASN A 1 207 ? 5.343 27.299 26.969 1.000 13.192 207 ASN A CA 1
ATOM 1568 C C . ASN A 1 207 ? 4.667 27.152 28.340 1.000 13.208 207 ASN A C 1
ATOM 1569 O O . ASN A 1 207 ? 4.682 26.048 28.862 1.000 13.748 207 ASN A O 1
ATOM 1574 N N . GLU A 1 208 ? 4.100 28.220 28.891 1.000 11.820 208 GLU A N 1
ATOM 1575 C CA . GLU A 1 208 ? 3.491 28.098 30.234 1.000 11.906 208 GLU A CA 1
ATOM 1576 C C . GLU A 1 208 ? 2.205 27.276 30.164 1.000 11.455 208 GLU A C 1
ATOM 1577 O O . GLU A 1 208 ? 1.935 26.549 31.074 1.000 12.089 208 GLU A O 1
ATOM 1583 N N . GLY A 1 209 ? 1.430 27.378 29.106 1.000 11.546 209 GLY A N 1
ATOM 1584 C CA . GLY A 1 209 ? 0.217 26.566 28.942 1.000 12.868 209 GLY A CA 1
ATOM 1585 C C . GLY A 1 209 ? 0.608 25.121 28.726 1.000 12.271 209 GLY A C 1
ATOM 1586 O O . GLY A 1 209 ? 0.053 24.224 29.371 1.000 12.764 209 GLY A O 1
ATOM 1587 N N . TYR A 1 210 ? 1.590 24.866 27.895 1.000 11.677 210 TYR A N 1
ATOM 1588 C CA . TYR A 1 210 ? 2.094 23.490 27.718 1.000 12.617 210 TYR A CA 1
ATOM 1589 C C . TYR A 1 210 ? 2.597 22.898 29.045 1.000 11.716 210 TYR A C 1
ATOM 1590 O O . TYR A 1 210 ? 2.217 21.752 29.362 1.000 12.489 210 TYR A O 1
ATOM 1599 N N . GLU A 1 211 ? 3.453 23.632 29.743 1.000 12.081 211 GLU A N 1
ATOM 1600 C CA . GLU A 1 211 ? 4.056 23.131 30.984 1.000 13.101 211 GLU A CA 1
ATOM 1601 C C . GLU A 1 211 ? 2.944 22.850 31.995 1.000 12.238 211 GLU A C 1
ATOM 1602 O O . GLU A 1 211 ? 3.001 21.832 32.700 1.000 12.412 211 GLU A O 1
ATOM 1608 N N . TYR A 1 212 ? 1.940 23.715 32.081 1.000 11.401 212 TYR A N 1
ATOM 1609 C CA . TYR A 1 212 ? 0.841 23.457 33.035 1.000 11.138 212 TYR A CA 1
ATOM 1610 C C . TYR A 1 212 ? 0.116 22.155 32.634 1.000 11.869 212 TYR A C 1
ATOM 1611 O O . TYR A 1 212 ? -0.167 21.320 33.516 1.000 11.197 212 TYR A O 1
ATOM 1620 N N . ALA A 1 213 ? -0.181 21.947 31.366 1.000 11.960 213 ALA A N 1
ATOM 1621 C CA . ALA A 1 213 ? -0.866 20.722 30.939 1.000 12.022 213 ALA A CA 1
ATOM 1622 C C . ALA A 1 213 ? 0.023 19.496 31.190 1.000 12.547 213 ALA A C 1
ATOM 1623 O O . ALA A 1 213 ? -0.493 18.435 31.648 1.000 13.618 213 ALA A O 1
ATOM 1625 N N . ALA A 1 214 ? 1.299 19.594 30.891 1.000 13.340 214 ALA A N 1
ATOM 1626 C CA . ALA A 1 214 ? 2.267 18.457 31.057 1.000 12.672 214 ALA A CA 1
ATOM 1627 C C . ALA A 1 214 ? 2.387 18.115 32.545 1.000 14.014 214 ALA A C 1
ATOM 1628 O O . ALA A 1 214 ? 2.483 16.924 32.887 1.000 14.560 214 ALA A O 1
ATOM 1630 N N . ASP A 1 215 ? 2.395 19.122 33.412 1.000 11.862 215 ASP A N 1
ATOM 1631 C CA . ASP A 1 215 ? 2.636 18.897 34.865 1.000 12.840 215 ASP A CA 1
ATOM 1632 C C . ASP A 1 215 ? 1.378 18.543 35.610 1.000 14.100 215 ASP A C 1
ATOM 1633 O O . ASP A 1 215 ? 1.504 17.805 36.585 1.000 15.139 215 ASP A O 1
ATOM 1638 N N . ALA A 1 216 ? 0.241 19.153 35.281 1.000 12.875 216 ALA A N 1
ATOM 1639 C CA . ALA A 1 216 ? -0.969 18.993 36.107 1.000 12.946 216 ALA A CA 1
ATOM 1640 C C . ALA A 1 216 ? -2.011 18.085 35.473 1.000 14.713 216 ALA A C 1
ATOM 1641 O O . ALA A 1 216 ? -3.002 17.817 36.119 1.000 16.889 216 ALA A O 1
ATOM 1643 N N . GLY A 1 217 ? -1.836 17.643 34.240 1.000 15.418 217 GLY A N 1
ATOM 1644 C CA . GLY A 1 217 ? -2.832 16.770 33.595 1.000 16.452 217 GLY A CA 1
ATOM 1645 C C . GLY A 1 217 ? -2.939 15.406 34.283 1.000 18.861 217 GLY A C 1
ATOM 1646 O O . GLY A 1 217 ? -1.949 14.832 34.753 1.000 20.682 217 GLY A O 1
ATOM 1647 N N . GLY A 1 218 ? -4.106 14.808 34.220 1.000 22.718 218 GLY A N 1
ATOM 1648 C CA . GLY A 1 218 ? -4.326 13.418 34.673 1.000 29.681 218 GLY A CA 1
ATOM 1649 C C . GLY A 1 218 ? -3.335 12.410 34.109 1.000 35.619 218 GLY A C 1
ATOM 1650 O O . GLY A 1 218 ? -2.732 12.666 33.087 1.000 33.588 218 GLY A O 1
ATOM 1651 N N . TYR A 1 219 ? -3.239 11.241 34.751 1.000 46.150 219 TYR A N 1
ATOM 1652 C CA . TYR A 1 219 ? -2.343 10.121 34.341 1.000 51.686 219 TYR A CA 1
ATOM 1653 C C . TYR A 1 219 ? -2.468 9.848 32.842 1.000 52.815 219 TYR A C 1
ATOM 1654 O O . TYR A 1 219 ? -1.404 9.853 32.155 1.000 62.064 219 TYR A O 1
ATOM 1663 N N . THR A 1 220 ? -3.695 9.629 32.343 1.000 47.778 220 THR A N 1
ATOM 1664 C CA . THR A 1 220 ? -3.901 9.178 30.938 1.000 47.199 220 THR A CA 1
ATOM 1665 C C . THR A 1 220 ? -3.530 10.300 29.971 1.000 44.912 220 THR A C 1
ATOM 1666 O O . THR A 1 220 ? -3.334 9.966 28.792 1.000 43.087 220 THR A O 1
ATOM 1670 N N . SER A 1 221 ? -3.468 11.563 30.426 1.000 35.234 221 SER A N 1
ATOM 1671 C CA . SER A 1 221 ? -3.128 12.699 29.542 1.000 32.001 221 SER A CA 1
ATOM 1672 C C . SER A 1 221 ? -1.701 12.471 29.040 1.000 31.827 221 SER A C 1
ATOM 1673 O O . SER A 1 221 ? -0.897 11.827 29.745 1.000 32.028 221 SER A O 1
ATOM 1676 N N . ASN A 1 222 ? -1.442 12.929 27.828 1.000 31.360 222 ASN A N 1
ATOM 1677 C CA . ASN A 1 222 ? -0.236 12.586 27.038 1.000 35.499 222 ASN A CA 1
ATOM 1678 C C . ASN A 1 222 ? 0.106 13.779 26.136 1.000 29.540 222 ASN A C 1
ATOM 1679 O O . ASN A 1 222 ? -0.503 13.836 24.983 1.000 30.978 222 ASN A O 1
ATOM 1684 N N . VAL A 1 223 ? 1.152 14.509 26.545 1.000 23.161 223 VAL A N 1
ATOM 1685 C CA . VAL A 1 223 ? 1.687 15.748 25.887 1.000 20.123 223 VAL A CA 1
ATOM 1686 C C . VAL A 1 223 ? 2.971 15.478 25.102 1.000 15.908 223 VAL A C 1
ATOM 1687 O O . VAL A 1 223 ? 3.668 16.405 24.821 1.000 16.678 223 VAL A O 1
ATOM 1691 N N . ILE A 1 224 ? 3.361 14.239 24.865 1.000 12.956 224 ILE A N 1
ATOM 1692 C CA . ILE A 1 224 ? 4.589 14.030 24.070 1.000 12.417 224 ILE A CA 1
ATOM 1693 C C . ILE A 1 224 ? 4.342 14.486 22.632 1.000 11.794 224 ILE A C 1
ATOM 1694 O O . ILE A 1 224 ? 3.176 14.739 22.268 1.000 11.439 224 ILE A O 1
ATOM 1699 N N . ASN A 1 225 ? 5.374 14.591 21.829 1.000 11.382 225 ASN A N 1
ATOM 1700 C CA . ASN A 1 225 ? 5.255 15.179 20.477 1.000 11.000 225 ASN A CA 1
ATOM 1701 C C . ASN A 1 225 ? 4.813 14.142 19.454 1.000 10.072 225 ASN A C 1
ATOM 1702 O O . ASN A 1 225 ? 5.464 13.968 18.436 1.000 10.523 225 ASN A O 1
ATOM 1707 N N . TRP A 1 226 ? 3.707 13.504 19.739 1.000 9.851 226 TRP A N 1
ATOM 1708 C CA . TRP A 1 226 ? 3.161 12.441 18.896 1.000 9.975 226 TRP A CA 1
ATOM 1709 C C . TRP A 1 226 ? 2.206 13.016 17.852 1.000 9.756 226 TRP A C 1
ATOM 1710 O O . TRP A 1 226 ? 2.028 14.225 17.754 1.000 10.701 226 TRP A O 1
ATOM 1721 N N . ASN A 1 227 ? 1.660 12.138 17.029 1.000 10.541 227 ASN A N 1
ATOM 1722 C CA . ASN A 1 227 ? 0.782 12.536 15.914 1.000 10.286 227 ASN A CA 1
ATOM 1723 C C . ASN A 1 227 ? -0.348 13.447 16.397 1.000 10.789 227 ASN A C 1
ATOM 1724 O O . ASN A 1 227 ? -1.142 13.021 17.217 1.000 11.109 227 ASN A O 1
ATOM 1729 N N . ALA A 1 228 ? -0.427 14.672 15.874 1.000 10.558 228 ALA A N 1
ATOM 1730 C CA . ALA A 1 228 ? -1.407 15.630 16.429 1.000 11.444 228 ALA A CA 1
ATOM 1731 C C . ALA A 1 228 ? -2.832 15.233 16.074 1.000 11.173 228 ALA A C 1
ATOM 1732 O O . ALA A 1 228 ? -3.720 15.561 16.898 1.000 10.999 228 ALA A O 1
ATOM 1734 N N . ALA A 1 229 ? -3.083 14.522 15.007 1.000 11.242 229 ALA A N 1
ATOM 1735 C CA . ALA A 1 229 ? -4.455 14.119 14.640 1.000 11.235 229 ALA A CA 1
ATOM 1736 C C . ALA A 1 229 ? -4.898 13.112 15.686 1.000 12.177 229 ALA A C 1
ATOM 1737 O O . ALA A 1 229 ? -5.991 13.236 16.277 1.000 13.483 229 ALA A O 1
ATOM 1739 N N . ASN A 1 230 ? -4.058 12.129 15.986 1.000 11.818 230 ASN A N 1
ATOM 1740 C CA . ASN A 1 230 ? -4.453 11.108 16.980 1.000 12.402 230 ASN A CA 1
ATOM 1741 C C . ASN A 1 230 ? -4.487 11.754 18.364 1.000 12.189 230 ASN A C 1
ATOM 1742 O O . ASN A 1 230 ? -5.381 11.440 19.181 1.000 12.795 230 ASN A O 1
ATOM 1747 N N . ALA A 1 231 ? -3.499 12.560 18.735 1.000 12.191 231 ALA A N 1
ATOM 1748 C CA . ALA A 1 231 ? -3.413 13.207 20.052 1.000 12.771 231 ALA A CA 1
ATOM 1749 C C . ALA A 1 231 ? -4.656 14.056 20.271 1.000 13.311 231 ALA A C 1
ATOM 1750 O O . ALA A 1 231 ? -5.156 14.127 21.426 1.000 13.201 231 ALA A O 1
ATOM 1752 N N . ALA A 1 232 ? -5.114 14.790 19.281 1.000 12.898 232 ALA A N 1
ATOM 1753 C CA . ALA A 1 232 ? -6.260 15.699 19.496 1.000 12.867 232 ALA A CA 1
ATOM 1754 C C . ALA A 1 232 ? -7.494 14.858 19.831 1.000 15.045 232 ALA A C 1
ATOM 1755 O O . ALA A 1 232 ? -8.232 15.257 20.740 1.000 15.645 232 ALA A O 1
ATOM 1757 N N . VAL A 1 233 ? -7.714 13.756 19.134 1.000 14.561 233 VAL A N 1
ATOM 1758 C CA . VAL A 1 233 ? -8.932 12.961 19.381 1.000 16.328 233 VAL A CA 1
ATOM 1759 C C . VAL A 1 233 ? -8.773 12.106 20.645 1.000 19.615 233 VAL A C 1
ATOM 1760 O O . VAL A 1 233 ? -9.860 11.922 21.290 1.000 23.912 233 VAL A O 1
ATOM 1764 N N . TYR A 1 234 ? -7.576 11.769 21.136 1.000 16.928 234 TYR A N 1
ATOM 1765 C CA . TYR A 1 234 ? -7.383 10.948 22.366 1.000 19.062 234 TYR A CA 1
ATOM 1766 C C . TYR A 1 234 ? -7.232 11.825 23.627 1.000 22.045 234 TYR A C 1
ATOM 1767 O O . TYR A 1 234 ? -7.424 11.324 24.747 1.000 27.589 234 TYR A O 1
ATOM 1776 N N . ASN A 1 235 ? -6.967 13.136 23.535 1.000 18.946 235 ASN A N 1
ATOM 1777 C CA . ASN A 1 235 ? -6.844 14.084 24.675 1.000 18.857 235 ASN A CA 1
ATOM 1778 C C . ASN A 1 235 ? -8.058 14.981 24.797 1.000 21.119 235 ASN A C 1
ATOM 1779 O O . ASN A 1 235 ? -8.121 15.714 25.788 1.000 20.997 235 ASN A O 1
ATOM 1784 N N . GLY A 1 236 ? -8.975 14.888 23.847 1.000 19.603 236 GLY A N 1
ATOM 1785 C CA . GLY A 1 236 ? -10.085 15.834 23.725 1.000 25.530 236 GLY A CA 1
ATOM 1786 C C . GLY A 1 236 ? -11.201 15.545 24.692 1.000 29.615 236 GLY A C 1
ATOM 1787 O O . GLY A 1 236 ? -11.160 14.527 25.464 1.000 28.495 236 GLY A O 1
ATOM 1788 N N . GLU A 1 237 ? -12.211 16.401 24.638 1.000 30.652 237 GLU A N 1
ATOM 1789 C CA . GLU A 1 237 ? -13.364 16.244 25.566 1.000 35.242 237 GLU A CA 1
ATOM 1790 C C . GLU A 1 237 ? -13.974 14.866 25.300 1.000 32.049 237 GLU A C 1
ATOM 1791 O O . GLU A 1 237 ? -14.505 14.246 26.247 1.000 32.024 237 GLU A O 1
ATOM 1797 N N . PHE A 1 238 ? -13.777 14.384 24.073 1.000 32.845 238 PHE A N 1
ATOM 1798 C CA . PHE A 1 238 ? -14.448 13.230 23.436 1.000 33.555 238 PHE A CA 1
ATOM 1799 C C . PHE A 1 238 ? -13.475 12.065 23.193 1.000 27.943 238 PHE A C 1
ATOM 1800 O O . PHE A 1 238 ? -13.752 11.196 22.345 1.000 28.062 238 PHE A O 1
ATOM 1808 N N . ALA A 1 239 ? -12.387 12.028 23.956 1.000 25.252 239 ALA A N 1
ATOM 1809 C CA . ALA A 1 239 ? -11.478 10.871 24.073 1.000 25.036 239 ALA A CA 1
ATOM 1810 C C . ALA A 1 239 ? -12.237 9.597 24.429 1.000 25.669 239 ALA A C 1
ATOM 1811 O O . ALA A 1 239 ? -13.261 9.632 25.126 1.000 25.247 239 ALA A O 1
ATOM 1813 N N . PRO A 1 240 ? -11.721 8.432 23.978 1.000 24.665 240 PRO A N 1
ATOM 1814 C CA . PRO A 1 240 ? -12.323 7.147 24.314 1.000 26.789 240 PRO A CA 1
ATOM 1815 C C . PRO A 1 240 ? -12.516 7.101 25.828 1.000 29.550 240 PRO A C 1
ATOM 1816 O O . PRO A 1 240 ? -11.602 7.409 26.579 1.000 33.235 240 PRO A O 1
ATOM 1820 N N . GLY A 1 241 ? -13.705 6.707 26.260 1.000 29.669 241 GLY A N 1
ATOM 1821 C CA . GLY A 1 241 ? -13.993 6.618 27.702 1.000 31.810 241 GLY A CA 1
ATOM 1822 C C . GLY A 1 241 ? -14.576 5.272 28.083 1.000 26.101 241 GLY A C 1
ATOM 1823 O O . GLY A 1 241 ? -14.407 4.266 27.351 1.000 25.730 241 GLY A O 1
ATOM 1824 N N . GLY A 1 242 ? -15.308 5.290 29.193 1.000 28.128 242 GLY A N 1
ATOM 1825 C CA . GLY A 1 242 ? -15.877 4.089 29.824 1.000 26.272 242 GLY A CA 1
ATOM 1826 C C . GLY A 1 242 ? -15.395 3.942 31.260 1.000 23.933 242 GLY A C 1
ATOM 1827 O O . GLY A 1 242 ? -14.515 4.721 31.705 1.000 24.837 242 GLY A O 1
ATOM 1828 N N . ALA A 1 243 ? -15.884 2.910 31.949 1.000 22.099 243 ALA A N 1
ATOM 1829 C CA . ALA A 1 243 ? -15.617 2.689 33.379 1.000 21.618 243 ALA A CA 1
ATOM 1830 C C . ALA A 1 243 ? -14.277 1.939 33.545 1.000 18.690 243 ALA A C 1
ATOM 1831 O O . ALA A 1 243 ? -14.180 0.795 32.996 1.000 18.793 243 ALA A O 1
ATOM 1833 N N . PHE A 1 244 ? -13.363 2.511 34.315 1.000 18.357 244 PHE A N 1
ATOM 1834 C CA . PHE A 1 244 ? -12.076 1.836 34.670 1.000 16.421 244 PHE A CA 1
ATOM 1835 C C . PHE A 1 244 ? -12.250 0.776 35.755 1.000 15.322 244 PHE A C 1
ATOM 1836 O O . PHE A 1 244 ? -12.867 0.982 36.806 1.000 16.355 244 PHE A O 1
ATOM 1844 N N . LYS A 1 245 ? -11.596 -0.346 35.504 1.000 13.034 245 LYS A N 1
ATOM 1845 C CA . LYS A 1 245 ? -11.666 -1.589 36.304 1.000 13.827 245 LYS A CA 1
ATOM 1846 C C . LYS A 1 245 ? -10.260 -2.101 36.507 1.000 14.456 245 LYS A C 1
ATOM 1847 O O . LYS A 1 245 ? -9.353 -1.771 35.691 1.000 15.391 245 LYS A O 1
ATOM 1853 N N . THR A 1 246 ? -10.091 -3.012 37.442 1.000 16.394 246 THR A N 1
ATOM 1854 C CA . THR A 1 246 ? -8.898 -3.888 37.455 1.000 16.813 246 THR A CA 1
ATOM 1855 C C . THR A 1 246 ? -9.304 -5.276 37.936 1.000 15.853 246 THR A C 1
ATOM 1856 O O . THR A 1 246 ? -10.494 -5.537 38.226 1.000 14.944 246 THR A O 1
ATOM 1860 N N . VAL A 1 247 ? -8.367 -6.175 37.815 1.000 14.274 247 VAL A N 1
ATOM 1861 C CA . VAL A 1 247 ? -8.562 -7.585 38.203 1.000 14.393 247 VAL A CA 1
ATOM 1862 C C . VAL A 1 247 ? -8.000 -7.751 39.591 1.000 13.333 247 VAL A C 1
ATOM 1863 O O . VAL A 1 247 ? -6.786 -7.641 39.791 1.000 14.258 247 VAL A O 1
ATOM 1867 N N . ASN A 1 248 ? -8.863 -7.976 40.562 1.000 12.841 248 ASN A N 1
ATOM 1868 C CA . ASN A 1 248 ? -8.406 -8.185 41.943 1.000 13.545 248 ASN A CA 1
ATOM 1869 C C . ASN A 1 248 ? -7.569 -9.457 42.003 1.000 12.099 248 ASN A C 1
ATOM 1870 O O . ASN A 1 248 ? -7.923 -10.480 41.359 1.000 12.802 248 ASN A O 1
ATOM 1875 N N . GLY A 1 249 ? -6.421 -9.341 42.660 1.000 12.306 249 GLY A N 1
ATOM 1876 C CA . GLY A 1 249 ? -5.388 -10.374 42.658 1.000 13.177 249 GLY A CA 1
ATOM 1877 C C . GLY A 1 249 ? -4.385 -10.221 41.540 1.000 13.233 249 GLY A C 1
ATOM 1878 O O . GLY A 1 249 ? -3.445 -11.012 41.475 1.000 13.532 249 GLY A O 1
ATOM 1879 N N . GLY A 1 250 ? -4.593 -9.227 40.702 1.000 12.826 250 GLY A N 1
ATOM 1880 C CA . GLY A 1 250 ? -3.566 -8.868 39.715 1.000 12.681 250 GLY A CA 1
ATOM 1881 C C . GLY A 1 250 ? -3.980 -9.152 38.304 1.000 13.705 250 GLY A C 1
ATOM 1882 O O . GLY A 1 250 ? -4.608 -10.150 37.988 1.000 12.532 250 GLY A O 1
ATOM 1883 N N . TYR A 1 251 ? -3.590 -8.259 37.407 1.000 12.005 251 TYR A N 1
ATOM 1884 C CA . TYR A 1 251 ? -3.760 -8.437 35.951 1.000 12.895 251 TYR A CA 1
ATOM 1885 C C . TYR A 1 251 ? -2.976 -9.655 35.457 1.000 12.684 251 TYR A C 1
ATOM 1886 O O . TYR A 1 251 ? -3.352 -10.266 34.460 1.000 13.131 251 TYR A O 1
ATOM 1895 N N . SER A 1 252 ? -1.881 -10.010 36.113 1.000 11.286 252 SER A N 1
ATOM 1896 C CA . SER A 1 252 ? -1.034 -11.136 35.653 1.000 11.919 252 SER A CA 1
ATOM 1897 C C . SER A 1 252 ? -1.842 -12.438 35.538 1.000 12.577 252 SER A C 1
ATOM 1898 O O . SER A 1 252 ? -1.523 -13.300 34.723 1.000 12.075 252 SER A O 1
ATOM 1901 N N . GLN A 1 253 ? -2.882 -12.589 36.367 1.000 14.319 253 GLN A N 1
ATOM 1902 C CA . GLN A 1 253 ? -3.614 -13.880 36.330 1.000 16.403 253 GLN A CA 1
ATOM 1903 C C . GLN A 1 253 ? -4.352 -14.029 34.988 1.000 13.756 253 GLN A C 1
ATOM 1904 O O . GLN A 1 253 ? -4.534 -15.183 34.562 1.000 12.920 253 GLN A O 1
ATOM 1910 N N . VAL A 1 254 ? -4.618 -12.953 34.233 1.000 12.326 254 VAL A N 1
ATOM 1911 C CA . VAL A 1 254 ? -5.152 -13.082 32.864 1.000 12.519 254 VAL A CA 1
ATOM 1912 C C . VAL A 1 254 ? -4.186 -13.935 32.044 1.000 13.330 254 VAL A C 1
ATOM 1913 O O . VAL A 1 254 ? -4.626 -14.771 31.197 1.000 12.427 254 VAL A O 1
ATOM 1917 N N . PHE A 1 255 ? -2.894 -13.634 32.185 1.000 11.759 255 PHE A N 1
ATOM 1918 C CA . PHE A 1 255 ? -1.841 -14.222 31.331 1.000 11.512 255 PHE A CA 1
ATOM 1919 C C . PHE A 1 255 ? -1.487 -15.620 31.799 1.000 11.959 255 PHE A C 1
ATOM 1920 O O . PHE A 1 255 ? -1.263 -16.527 30.970 1.000 12.448 255 PHE A O 1
ATOM 1928 N N . VAL A 1 256 ? -1.472 -15.853 33.106 1.000 12.778 256 VAL A N 1
ATOM 1929 C CA . VAL A 1 256 ? -1.379 -17.243 33.630 1.000 12.790 256 VAL A CA 1
ATOM 1930 C C . VAL A 1 256 ? -2.511 -18.081 33.038 1.000 13.003 256 VAL A C 1
ATOM 1931 O O . VAL A 1 256 ? -2.266 -19.193 32.528 1.000 13.454 256 VAL A O 1
ATOM 1935 N N . GLN A 1 257 ? -3.720 -17.558 33.126 1.000 12.918 257 GLN A N 1
ATOM 1936 C CA . GLN A 1 257 ? -4.914 -18.312 32.662 1.000 13.730 257 GLN A CA 1
ATOM 1937 C C . GLN A 1 257 ? -4.906 -18.462 31.145 1.000 13.340 257 GLN A C 1
ATOM 1938 O O . GLN A 1 257 ? -5.295 -19.546 30.675 1.000 13.722 257 GLN A O 1
ATOM 1944 N N . LEU A 1 258 ? -4.518 -17.480 30.351 1.000 12.663 258 LEU A N 1
ATOM 1945 C CA . LEU A 1 258 ? -4.378 -17.710 28.907 1.000 12.012 258 LEU A CA 1
ATOM 1946 C C . LEU A 1 258 ? -3.500 -18.941 28.679 1.000 12.658 258 LEU A C 1
ATOM 1947 O O . LEU A 1 258 ? -3.877 -19.819 27.859 1.000 13.836 258 LEU A O 1
ATOM 1952 N N . TYR A 1 259 ? -2.326 -18.985 29.281 1.000 13.150 259 TYR A N 1
ATOM 1953 C CA . TYR A 1 259 ? -1.406 -20.110 29.063 1.000 13.444 259 TYR A CA 1
ATOM 1954 C C . TYR A 1 259 ? -2.062 -21.423 29.537 1.000 13.036 259 TYR A C 1
ATOM 1955 O O . TYR A 1 259 ? -2.098 -22.376 28.737 1.000 13.140 259 TYR A O 1
ATOM 1964 N N . GLN A 1 260 ? -2.545 -21.454 30.783 1.000 13.241 260 GLN A N 1
ATOM 1965 C CA . GLN A 1 260 ? -2.987 -22.763 31.362 1.000 15.014 260 GLN A CA 1
ATOM 1966 C C . GLN A 1 260 ? -4.180 -23.275 30.561 1.000 13.650 260 GLN A C 1
ATOM 1967 O O . GLN A 1 260 ? -4.282 -24.470 30.295 1.000 15.157 260 GLN A O 1
ATOM 1973 N N . GLN A 1 261 ? -5.090 -22.385 30.220 1.000 13.475 261 GLN A N 1
ATOM 1974 C CA . GLN A 1 261 ? -6.334 -22.794 29.546 1.000 15.046 261 GLN A CA 1
ATOM 1975 C C . GLN A 1 261 ? -6.037 -23.159 28.108 1.000 15.771 261 GLN A C 1
ATOM 1976 O O . GLN A 1 261 ? -6.709 -24.043 27.577 1.000 15.488 261 GLN A O 1
ATOM 1982 N N . THR A 1 262 ? -5.089 -22.485 27.450 1.000 13.701 262 THR A N 1
ATOM 1983 C CA . THR A 1 262 ? -4.664 -22.892 26.101 1.000 12.888 262 THR A CA 1
ATOM 1984 C C . THR A 1 262 ? -4.086 -24.304 26.187 1.000 14.034 262 THR A C 1
ATOM 1985 O O . THR A 1 262 ? -4.415 -25.135 25.308 1.000 13.802 262 THR A O 1
ATOM 1989 N N . LEU A 1 263 ? -3.217 -24.549 27.150 1.000 14.253 263 LEU A N 1
ATOM 1990 C CA . LEU A 1 263 ? -2.600 -25.876 27.275 1.000 15.250 263 LEU A CA 1
ATOM 1991 C C . LEU A 1 263 ? -3.706 -26.940 27.463 1.000 15.276 263 LEU A C 1
ATOM 1992 O O . LEU A 1 263 ? -3.655 -27.997 26.806 1.000 16.398 263 LEU A O 1
ATOM 1997 N N . ALA A 1 264 ? -4.644 -26.690 28.347 1.000 15.905 264 ALA A N 1
ATOM 1998 C CA . ALA A 1 264 ? -5.696 -27.707 28.620 1.000 16.217 264 ALA A CA 1
ATOM 1999 C C . ALA A 1 264 ? -6.512 -27.920 27.354 1.000 18.070 264 ALA A C 1
ATOM 2000 O O . ALA A 1 264 ? -6.815 -29.090 26.957 1.000 16.383 264 ALA A O 1
ATOM 2002 N N . ALA A 1 265 ? -6.864 -26.854 26.664 1.000 15.388 265 ALA A N 1
ATOM 2003 C CA . ALA A 1 265 ? -7.701 -26.963 25.470 1.000 15.675 265 ALA A CA 1
ATOM 2004 C C . ALA A 1 265 ? -6.946 -27.683 24.360 1.000 15.398 265 ALA A C 1
ATOM 2005 O O . ALA A 1 265 ? -7.555 -28.446 23.575 1.000 16.769 265 ALA A O 1
ATOM 2007 N N . ALA A 1 266 ? -5.642 -27.459 24.266 1.000 15.124 266 ALA A N 1
ATOM 2008 C CA . ALA A 1 266 ? -4.812 -28.051 23.217 1.000 14.580 266 ALA A CA 1
ATOM 2009 C C . ALA A 1 266 ? -4.749 -29.561 23.479 1.000 16.801 266 ALA A C 1
ATOM 2010 O O . ALA A 1 266 ? -4.910 -30.306 22.506 1.000 17.399 266 ALA A O 1
ATOM 2012 N N . GLN A 1 267 ? -4.573 -29.952 24.736 1.000 15.836 267 GLN A N 1
ATOM 2013 C CA . GLN A 1 267 ? -4.531 -31.390 25.146 1.000 19.888 267 GLN A CA 1
ATOM 2014 C C . GLN A 1 267 ? -5.864 -32.066 24.785 1.000 22.064 267 GLN A C 1
ATOM 2015 O O . GLN A 1 267 ? -5.840 -33.130 24.115 1.000 21.101 267 GLN A O 1
ATOM 2021 N N . GLU A 1 268 ? -6.992 -31.405 25.011 1.000 20.928 268 GLU A N 1
ATOM 2022 C CA . GLU A 1 268 ? -8.322 -31.970 24.683 1.000 22.298 268 GLU A CA 1
ATOM 2023 C C . GLU A 1 268 ? -8.450 -32.076 23.158 1.000 21.612 268 GLU A C 1
ATOM 2024 O O . GLU A 1 268 ? -9.015 -33.074 22.636 1.000 20.442 268 GLU A O 1
ATOM 2030 N N . ALA A 1 269 ? -7.909 -31.128 22.391 1.000 17.502 269 ALA A N 1
ATOM 2031 C CA . ALA A 1 269 ? -8.139 -31.053 20.932 1.000 18.867 269 ALA A CA 1
ATOM 2032 C C . ALA A 1 269 ? -7.091 -31.867 20.144 1.000 17.541 269 ALA A C 1
ATOM 2033 O O . ALA A 1 269 ? -7.243 -31.992 18.901 1.000 21.589 269 ALA A O 1
ATOM 2035 N N . GLY A 1 270 ? -6.052 -32.375 20.785 1.000 17.298 270 GLY A N 1
ATOM 2036 C CA . GLY A 1 270 ? -4.978 -33.076 20.075 1.000 17.014 270 GLY A CA 1
ATOM 2037 C C . GLY A 1 270 ? -4.044 -32.137 19.326 1.000 17.474 270 GLY A C 1
ATOM 2038 O O . GLY A 1 270 ? -3.420 -32.545 18.348 1.000 17.457 270 GLY A O 1
ATOM 2039 N N . VAL A 1 271 ? -3.934 -30.893 19.809 1.000 17.635 271 VAL A N 1
ATOM 2040 C CA . VAL A 1 271 ? -2.937 -29.907 19.296 1.000 16.549 271 VAL A CA 1
ATOM 2041 C C . VAL A 1 271 ? -1.721 -29.924 20.218 1.000 15.448 271 VAL A C 1
ATOM 2042 O O . VAL A 1 271 ? -1.883 -29.899 21.411 1.000 15.858 271 VAL A O 1
ATOM 2046 N N . ALA A 1 272 ? -0.521 -29.982 19.648 1.000 14.974 272 ALA A N 1
ATOM 2047 C CA . ALA A 1 272 ? 0.736 -29.958 20.410 1.000 16.508 272 ALA A CA 1
ATOM 2048 C C . ALA A 1 272 ? 1.071 -28.493 20.714 1.000 18.297 272 ALA A C 1
ATOM 2049 O O . ALA A 1 272 ? 1.282 -27.779 19.762 1.000 24.316 272 ALA A O 1
ATOM 2051 N N . PHE A 1 273 ? 0.983 -28.062 21.943 1.000 16.806 273 PHE A N 1
ATOM 2052 C CA . PHE A 1 273 ? 1.195 -26.653 22.376 1.000 16.252 273 PHE A CA 1
ATOM 2053 C C . PHE A 1 273 ? 2.366 -26.669 23.321 1.000 17.199 273 PHE A C 1
ATOM 2054 O O . PHE A 1 273 ? 2.281 -27.308 24.400 1.000 19.097 273 PHE A O 1
ATOM 2062 N N . THR A 1 274 ? 3.437 -25.960 22.946 1.000 15.176 274 THR A N 1
ATOM 2063 C CA . THR A 1 274 ? 4.661 -25.905 23.770 1.000 17.219 274 THR A CA 1
ATOM 2064 C C . THR A 1 274 ? 5.078 -24.442 23.952 1.000 15.088 274 THR A C 1
ATOM 2065 O O . THR A 1 274 ? 5.046 -23.687 22.995 1.000 17.347 274 THR A O 1
ATOM 2069 N N . LEU A 1 275 ? 5.384 -24.094 25.172 1.000 15.459 275 LEU A N 1
ATOM 2070 C CA . LEU A 1 275 ? 6.095 -22.845 25.511 1.000 15.496 275 LEU A CA 1
ATOM 2071 C C . LEU A 1 275 ? 7.526 -23.173 25.890 1.000 14.601 275 LEU A C 1
ATOM 2072 O O . LEU A 1 275 ? 7.743 -23.964 26.818 1.000 17.147 275 LEU A O 1
ATOM 2077 N N . THR A 1 276 ? 8.472 -22.580 25.174 1.000 13.270 276 THR A N 1
ATOM 2078 C CA . THR A 1 276 ? 9.907 -22.745 25.428 1.000 13.246 276 THR A CA 1
ATOM 2079 C C . THR A 1 276 ? 10.447 -21.382 25.895 1.000 13.018 276 THR A C 1
ATOM 2080 O O . THR A 1 276 ? 10.560 -20.477 25.064 1.000 12.596 276 THR A O 1
ATOM 2084 N N . GLN A 1 277 ? 10.744 -21.279 27.181 1.000 12.692 277 GLN A N 1
ATOM 2085 C CA . GLN A 1 277 ? 11.228 -20.011 27.769 1.000 13.177 277 GLN A CA 1
ATOM 2086 C C . GLN A 1 277 ? 12.760 -20.004 27.794 1.000 12.785 277 GLN A C 1
ATOM 2087 O O . GLN A 1 277 ? 13.386 -20.948 27.346 1.000 13.167 277 GLN A O 1
ATOM 2093 N N . ARG A 1 278 ? 13.280 -18.862 28.220 1.000 12.411 278 ARG A N 1
ATOM 2094 C CA . ARG A 1 278 ? 14.726 -18.602 28.222 1.000 11.953 278 ARG A CA 1
ATOM 2095 C C . ARG A 1 278 ? 15.308 -18.850 26.820 1.000 11.570 278 ARG A C 1
ATOM 2096 O O . ARG A 1 278 ? 16.519 -19.183 26.699 1.000 12.522 278 ARG A O 1
ATOM 2104 N N . THR A 1 279 ? 14.506 -18.606 25.790 1.000 11.194 279 THR A N 1
ATOM 2105 C CA . THR A 1 279 ? 14.877 -18.865 24.404 1.000 11.241 279 THR A CA 1
ATOM 2106 C C . THR A 1 279 ? 14.265 -17.770 23.537 1.000 11.322 279 THR A C 1
ATOM 2107 O O . THR A 1 279 ? 13.030 -17.589 23.484 1.000 12.681 279 THR A O 1
ATOM 2111 N N . ARG A 1 280 ? 15.103 -17.022 22.844 1.000 11.671 280 ARG A N 1
ATOM 2112 C CA . ARG A 1 280 ? 14.669 -15.855 22.077 1.000 10.786 280 ARG A CA 1
ATOM 2113 C C . ARG A 1 280 ? 14.819 -16.103 20.567 1.000 9.905 280 ARG A C 1
ATOM 2114 O O . ARG A 1 280 ? 15.770 -16.810 20.131 1.000 10.579 280 ARG A O 1
ATOM 2122 N N . LEU A 1 281 ? 13.985 -15.456 19.807 1.000 9.905 281 LEU A N 1
ATOM 2123 C CA . LEU A 1 281 ? 14.281 -15.259 18.359 1.000 9.728 281 LEU A CA 1
ATOM 2124 C C . LEU A 1 281 ? 15.556 -14.436 18.240 1.000 10.458 281 LEU A C 1
ATOM 2125 O O . LEU A 1 281 ? 15.628 -13.340 18.825 1.000 10.488 281 LEU A O 1
ATOM 2130 N N . HIS A 1 282 ? 16.524 -14.952 17.481 1.000 10.379 282 HIS A N 1
ATOM 2131 C CA . HIS A 1 282 ? 17.839 -14.302 17.272 1.000 10.163 282 HIS A CA 1
ATOM 2132 C C . HIS A 1 282 ? 17.848 -13.540 15.948 1.000 10.515 282 HIS A C 1
ATOM 2133 O O . HIS A 1 282 ? 18.228 -12.349 15.870 1.000 10.694 282 HIS A O 1
ATOM 2140 N N . SER A 1 283 ? 17.334 -14.201 14.910 1.000 10.774 283 SER A N 1
ATOM 2141 C CA . SER A 1 283 ? 17.356 -13.654 13.544 1.000 10.129 283 SER A CA 1
ATOM 2142 C C . SER A 1 283 ? 16.201 -14.257 12.738 1.000 10.643 283 SER A C 1
ATOM 2143 O O . SER A 1 283 ? 15.862 -15.410 13.003 1.000 11.053 283 SER A O 1
ATOM 2146 N N . VAL A 1 284 ? 15.687 -13.523 11.766 1.000 10.609 284 VAL A N 1
ATOM 2147 C CA . VAL A 1 284 ? 14.558 -14.007 10.936 1.000 11.393 284 VAL A CA 1
ATOM 2148 C C . VAL A 1 284 ? 14.730 -13.469 9.547 1.000 12.511 284 VAL A C 1
ATOM 2149 O O . VAL A 1 284 ? 15.180 -12.328 9.354 1.000 11.828 284 VAL A O 1
ATOM 2153 N N . TRP A 1 285 ? 14.340 -14.278 8.557 1.000 12.269 285 TRP A N 1
ATOM 2154 C CA . TRP A 1 285 ? 14.412 -13.872 7.152 1.000 11.993 285 TRP A CA 1
ATOM 2155 C C . TRP A 1 285 ? 13.484 -14.793 6.358 1.000 12.398 285 TRP A C 1
ATOM 2156 O O . TRP A 1 285 ? 12.946 -15.701 6.944 1.000 12.738 285 TRP A O 1
ATOM 2167 N N . LEU A 1 286 ? 13.343 -14.532 5.076 1.000 13.001 286 LEU A N 1
ATOM 2168 C CA . LEU A 1 286 ? 12.371 -15.294 4.246 1.000 13.152 286 LEU A CA 1
ATOM 2169 C C . LEU A 1 286 ? 13.097 -15.933 3.076 1.000 15.411 286 LEU A C 1
ATOM 2170 O O . LEU A 1 286 ? 14.060 -15.341 2.530 1.000 14.394 286 LEU A O 1
ATOM 2175 N N . GLU A 1 287 ? 12.640 -17.111 2.686 1.000 13.934 287 GLU A N 1
ATOM 2176 C CA . GLU A 1 287 ? 13.034 -17.732 1.400 1.000 13.532 287 GLU A CA 1
ATOM 2177 C C . GLU A 1 287 ? 11.699 -18.070 0.741 1.000 14.416 287 GLU A C 1
ATOM 2178 O O . GLU A 1 287 ? 11.006 -18.989 1.231 1.000 15.200 287 GLU A O 1
ATOM 2184 N N . ASP A 1 288 ? 11.263 -17.231 -0.177 1.000 15.295 288 ASP A N 1
ATOM 2185 C CA . ASP A 1 288 ? 9.900 -17.345 -0.749 1.000 17.548 288 ASP A CA 1
ATOM 2186 C C . ASP A 1 288 ? 8.918 -17.195 0.435 1.000 17.409 288 ASP A C 1
ATOM 2187 O O . ASP A 1 288 ? 9.028 -16.231 1.148 1.000 18.272 288 ASP A O 1
ATOM 2192 N N . ASP A 1 289 ? 7.991 -18.140 0.647 1.000 14.387 289 ASP A N 1
ATOM 2193 C CA . ASP A 1 289 ? 7.003 -18.092 1.748 1.000 14.588 289 ASP A CA 1
ATOM 2194 C C . ASP A 1 289 ? 7.546 -18.713 3.026 1.000 15.243 289 ASP A C 1
ATOM 2195 O O . ASP A 1 289 ? 6.796 -18.851 4.020 1.000 15.847 289 ASP A O 1
ATOM 2200 N N . VAL A 1 290 ? 8.763 -19.200 3.034 1.000 14.101 290 VAL A N 1
ATOM 2201 C CA . VAL A 1 290 ? 9.315 -19.968 4.175 1.000 14.446 290 VAL A CA 1
ATOM 2202 C C . VAL A 1 290 ? 10.043 -19.036 5.127 1.000 13.821 290 VAL A C 1
ATOM 2203 O O . VAL A 1 290 ? 11.000 -18.377 4.732 1.000 14.685 290 VAL A O 1
ATOM 2207 N N . VAL A 1 291 ? 9.572 -18.999 6.351 1.000 13.335 291 VAL A N 1
ATOM 2208 C CA . VAL A 1 291 ? 10.227 -18.208 7.425 1.000 12.850 291 VAL A CA 1
ATOM 2209 C C . VAL A 1 291 ? 11.406 -19.000 7.964 1.000 12.036 291 VAL A C 1
ATOM 2210 O O . VAL A 1 291 ? 11.243 -20.059 8.517 1.000 13.588 291 VAL A O 1
ATOM 2214 N N . ASN A 1 292 ? 12.616 -18.469 7.759 1.000 12.100 292 ASN A N 1
ATOM 2215 C CA . ASN A 1 292 ? 13.854 -19.010 8.293 1.000 12.156 292 ASN A CA 1
ATOM 2216 C C . ASN A 1 292 ? 14.206 -18.232 9.556 1.000 12.018 292 ASN A C 1
ATOM 2217 O O . ASN A 1 292 ? 14.030 -17.028 9.550 1.000 12.213 292 ASN A O 1
ATOM 2222 N N . TYR A 1 293 ? 14.686 -18.920 10.566 1.000 12.333 293 TYR A N 1
ATOM 2223 C CA . TYR A 1 293 ? 15.049 -18.212 11.822 1.000 12.323 293 TYR A CA 1
ATOM 2224 C C . TYR A 1 293 ? 16.113 -18.982 12.547 1.000 13.141 293 TYR A C 1
ATOM 2225 O O . TYR A 1 293 ? 16.289 -20.193 12.399 1.000 11.965 293 TYR A O 1
ATOM 2234 N N . ARG A 1 294 ? 16.758 -18.268 13.475 1.000 11.882 294 ARG A N 1
ATOM 2235 C CA . ARG A 1 294 ? 17.640 -18.859 14.484 1.000 12.042 294 ARG A CA 1
ATOM 2236 C C . ARG A 1 294 ? 17.129 -18.426 15.843 1.000 11.653 294 ARG A C 1
ATOM 2237 O O . ARG A 1 294 ? 16.559 -17.280 15.948 1.000 11.730 294 ARG A O 1
ATOM 2245 N N . LEU A 1 295 ? 17.356 -19.320 16.791 1.000 11.431 295 LEU A N 1
ATOM 2246 C CA . LEU A 1 295 ? 17.110 -19.004 18.218 1.000 11.395 295 LEU A CA 1
ATOM 2247 C C . LEU A 1 295 ? 18.401 -18.825 18.955 1.000 11.962 295 LEU A C 1
ATOM 2248 O O . LEU A 1 295 ? 19.465 -19.336 18.545 1.000 12.519 295 LEU A O 1
ATOM 2253 N N . ALA A 1 296 ? 18.334 -18.127 20.076 1.000 11.027 296 ALA A N 1
ATOM 2254 C CA . ALA A 1 296 ? 19.467 -17.964 21.002 1.000 11.055 296 ALA A CA 1
ATOM 2255 C C . ALA A 1 296 ? 18.980 -18.246 22.417 1.000 11.906 296 ALA A C 1
ATOM 2256 O O . ALA A 1 296 ? 17.836 -17.949 22.741 1.000 12.461 296 ALA A O 1
ATOM 2258 N N . SER A 1 297 ? 19.837 -18.790 23.233 1.000 12.005 297 SER A N 1
ATOM 2259 C CA . SER A 1 297 ? 19.537 -18.998 24.655 1.000 12.138 297 SER A CA 1
ATOM 2260 C C . SER A 1 297 ? 19.549 -17.648 25.359 1.000 12.875 297 SER A C 1
ATOM 2261 O O . SER A 1 297 ? 20.306 -16.726 24.954 1.000 12.918 297 SER A O 1
ATOM 2264 N N . ALA A 1 298 ? 18.806 -17.543 26.449 1.000 12.859 298 ALA A N 1
ATOM 2265 C CA . ALA A 1 298 ? 18.968 -16.360 27.306 1.000 11.931 298 ALA A CA 1
ATOM 2266 C C . ALA A 1 298 ? 20.383 -16.204 27.830 1.000 12.757 298 ALA A C 1
ATOM 2267 O O . ALA A 1 298 ? 20.785 -15.069 28.099 1.000 12.514 298 ALA A O 1
ATOM 2269 N N . GLU A 1 299 ? 21.093 -17.300 28.079 1.000 13.824 299 GLU A N 1
ATOM 2270 C CA . GLU A 1 299 ? 22.476 -17.247 28.612 1.000 15.197 299 GLU A CA 1
ATOM 2271 C C . GLU A 1 299 ? 23.420 -16.571 27.600 1.000 15.902 299 GLU A C 1
ATOM 2272 O O . GLU A 1 299 ? 24.394 -15.914 27.985 1.000 17.156 299 GLU A O 1
ATOM 2278 N N . ASN A 1 300 ? 23.162 -16.796 26.306 1.000 13.562 300 ASN A N 1
ATOM 2279 C CA . ASN A 1 300 ? 24.032 -16.370 25.193 1.000 13.465 300 ASN A CA 1
ATOM 2280 C C . ASN A 1 300 ? 23.168 -15.747 24.102 1.000 12.530 300 ASN A C 1
ATOM 2281 O O . ASN A 1 300 ? 23.062 -16.284 22.997 1.000 12.808 300 ASN A O 1
ATOM 2286 N N . PRO A 1 301 ? 22.541 -14.587 24.387 1.000 11.475 301 PRO A N 1
ATOM 2287 C CA . PRO A 1 301 ? 21.430 -14.101 23.549 1.000 11.406 301 PRO A CA 1
ATOM 2288 C C . PRO A 1 301 ? 21.806 -13.662 22.140 1.000 9.959 301 PRO A C 1
ATOM 2289 O O . PRO A 1 301 ? 20.964 -13.523 21.297 1.000 10.979 301 PRO A O 1
ATOM 2293 N N . PHE A 1 302 ? 23.084 -13.446 21.895 1.000 10.939 302 PHE A N 1
ATOM 2294 C CA . PHE A 1 302 ? 23.546 -12.908 20.602 1.000 11.130 302 PHE A CA 1
ATOM 2295 C C . PHE A 1 302 ? 24.029 -14.010 19.643 1.000 10.801 302 PHE A C 1
ATOM 2296 O O . PHE A 1 302 ? 24.382 -13.621 18.524 1.000 12.048 302 PHE A O 1
ATOM 2304 N N . LYS A 1 303 ? 24.074 -15.266 20.097 1.000 12.181 303 LYS A N 1
ATOM 2305 C CA . LYS A 1 303 ? 24.634 -16.363 19.281 1.000 15.022 303 LYS A CA 1
ATOM 2306 C C . LYS A 1 303 ? 23.482 -17.273 18.827 1.000 13.297 303 LYS A C 1
ATOM 2307 O O . LYS A 1 303 ? 22.823 -17.908 19.677 1.000 14.015 303 LYS A O 1
ATOM 2313 N N . GLY A 1 304 ? 23.277 -17.367 17.536 1.000 12.061 304 GLY A N 1
ATOM 2314 C CA . GLY A 1 304 ? 22.162 -18.154 17.016 1.000 13.205 304 GLY A CA 1
ATOM 2315 C C . GLY A 1 304 ? 22.545 -19.593 16.879 1.000 13.975 304 GLY A C 1
ATOM 2316 O O . GLY A 1 304 ? 23.729 -19.914 16.732 1.000 16.343 304 GLY A O 1
ATOM 2317 N N . GLY A 1 305 ? 21.568 -20.463 16.881 1.000 12.580 305 GLY A N 1
ATOM 2318 C CA . GLY A 1 305 ? 21.804 -21.872 16.572 1.000 12.922 305 GLY A CA 1
ATOM 2319 C C . GLY A 1 305 ? 21.566 -22.173 15.109 1.000 13.089 305 GLY A C 1
ATOM 2320 O O . GLY A 1 305 ? 21.630 -21.284 14.267 1.000 13.803 305 GLY A O 1
ATOM 2321 N N . ALA A 1 306 ? 21.297 -23.453 14.826 1.000 15.495 306 ALA A N 1
ATOM 2322 C CA . ALA A 1 306 ? 21.060 -23.883 13.440 1.000 15.089 306 ALA A CA 1
ATOM 2323 C C . ALA A 1 306 ? 19.828 -23.189 12.898 1.000 15.043 306 ALA A C 1
ATOM 2324 O O . ALA A 1 306 ? 18.860 -22.926 13.651 1.000 15.149 306 ALA A O 1
ATOM 2326 N N . VAL A 1 307 ? 19.761 -23.068 11.595 1.000 13.945 307 VAL A N 1
ATOM 2327 C CA . VAL A 1 307 ? 18.596 -22.451 10.946 1.000 13.286 307 VAL A CA 1
ATOM 2328 C C . VAL A 1 307 ? 17.392 -23.391 11.060 1.000 14.391 307 VAL A C 1
ATOM 2329 O O . VAL A 1 307 ? 17.473 -24.567 10.657 1.000 15.550 307 VAL A O 1
ATOM 2333 N N . GLN A 1 308 ? 16.293 -22.858 11.515 1.000 13.064 308 GLN A N 1
ATOM 2334 C CA . GLN A 1 308 ? 14.992 -23.537 11.595 1.000 12.832 308 GLN A CA 1
ATOM 2335 C C . GLN A 1 308 ? 14.073 -22.921 10.571 1.000 13.051 308 GLN A C 1
ATOM 2336 O O . GLN A 1 308 ? 14.306 -21.736 10.097 1.000 13.468 308 GLN A O 1
ATOM 2342 N N . THR A 1 309 ? 12.985 -23.614 10.213 1.000 13.556 309 THR A N 1
ATOM 2343 C CA . THR A 1 309 ? 11.974 -23.043 9.322 1.000 14.278 309 THR A CA 1
ATOM 2344 C C . THR A 1 309 ? 10.549 -23.232 9.853 1.000 13.449 309 THR A C 1
ATOM 2345 O O . THR A 1 309 ? 10.292 -24.208 10.597 1.000 15.264 309 THR A O 1
ATOM 2349 N N . THR A 1 310 ? 9.695 -22.324 9.464 1.000 12.508 310 THR A N 1
ATOM 2350 C CA . THR A 1 310 ? 8.243 -22.451 9.699 1.000 13.294 310 THR A CA 1
ATOM 2351 C C . THR A 1 310 ? 7.510 -21.759 8.567 1.000 13.099 310 THR A C 1
ATOM 2352 O O . THR A 1 310 ? 8.056 -20.887 7.876 1.000 13.896 310 THR A O 1
ATOM 2356 N N . GLN A 1 311 ? 6.259 -22.170 8.345 1.000 13.075 311 GLN A N 1
ATOM 2357 C CA . GLN A 1 311 ? 5.375 -21.500 7.396 1.000 14.739 311 GLN A CA 1
ATOM 2358 C C . GLN A 1 311 ? 4.496 -20.429 8.041 1.000 13.056 311 GLN A C 1
ATOM 2359 O O . GLN A 1 311 ? 3.862 -19.685 7.301 1.000 13.670 311 GLN A O 1
ATOM 2365 N N . ASN A 1 312 ? 4.461 -20.376 9.373 1.000 12.921 312 ASN A N 1
ATOM 2366 C CA . ASN A 1 312 ? 3.560 -19.467 10.104 1.000 13.405 312 ASN A CA 1
ATOM 2367 C C . ASN A 1 312 ? 4.315 -18.902 11.296 1.000 12.748 312 ASN A C 1
ATOM 2368 O O . ASN A 1 312 ? 4.617 -19.658 12.193 1.000 13.112 312 ASN A O 1
ATOM 2373 N N . ALA A 1 313 ? 4.566 -17.602 11.268 1.000 13.012 313 ALA A N 1
ATOM 2374 C CA . ALA A 1 313 ? 5.414 -16.967 12.293 1.000 13.515 313 ALA A CA 1
ATOM 2375 C C . ALA A 1 313 ? 4.788 -15.651 12.741 1.000 11.645 313 ALA A C 1
ATOM 2376 O O . ALA A 1 313 ? 4.352 -14.870 11.936 1.000 12.386 313 ALA A O 1
ATOM 2378 N N . PHE A 1 314 ? 4.704 -15.451 14.067 1.000 11.939 314 PHE A N 1
ATOM 2379 C CA . PHE A 1 314 ? 4.202 -14.228 14.692 1.000 11.486 314 PHE A CA 1
ATOM 2380 C C . PHE A 1 314 ? 5.310 -13.589 15.541 1.000 11.370 314 PHE A C 1
ATOM 2381 O O . PHE A 1 314 ? 5.818 -14.228 16.417 1.000 11.322 314 PHE A O 1
ATOM 2389 N N . LEU A 1 315 ? 5.618 -12.358 15.167 1.000 11.396 315 LEU A N 1
ATOM 2390 C CA . LEU A 1 315 ? 6.582 -11.533 15.948 1.000 10.934 315 LEU A CA 1
ATOM 2391 C C . LEU A 1 315 ? 5.737 -10.694 16.920 1.000 11.355 315 LEU A C 1
ATOM 2392 O O . LEU A 1 315 ? 5.208 -9.669 16.540 1.000 11.647 315 LEU A O 1
ATOM 2397 N N . ALA A 1 316 ? 5.549 -11.233 18.122 1.000 10.775 316 ALA A N 1
ATOM 2398 C CA . ALA A 1 316 ? 4.635 -10.688 19.133 1.000 11.005 316 ALA A CA 1
ATOM 2399 C C . ALA A 1 316 ? 5.488 -9.905 20.135 1.000 11.518 316 ALA A C 1
ATOM 2400 O O . ALA A 1 316 ? 5.580 -10.269 21.299 1.000 10.674 316 ALA A O 1
ATOM 2402 N N . MET A 1 317 ? 6.052 -8.813 19.632 1.000 10.694 317 MET A N 1
ATOM 2403 C CA . MET A 1 317 ? 7.132 -8.127 20.399 1.000 11.042 317 MET A CA 1
ATOM 2404 C C . MET A 1 317 ? 7.162 -6.673 19.943 1.000 11.446 317 MET A C 1
ATOM 2405 O O . MET A 1 317 ? 6.817 -6.355 18.785 1.000 11.305 317 MET A O 1
ATOM 2410 N N . PRO A 1 318 ? 7.587 -5.752 20.844 1.000 10.584 318 PRO A N 1
ATOM 2411 C CA . PRO A 1 318 ? 7.536 -4.323 20.552 1.000 9.827 318 PRO A CA 1
ATOM 2412 C C . PRO A 1 318 ? 8.717 -3.885 19.673 1.000 9.327 318 PRO A C 1
ATOM 2413 O O . PRO A 1 318 ? 9.656 -4.637 19.427 1.000 9.678 318 PRO A O 1
ATOM 2417 N N . PRO A 1 319 ? 8.643 -2.642 19.164 1.000 9.406 319 PRO A N 1
ATOM 2418 C CA . PRO A 1 319 ? 9.692 -2.048 18.297 1.000 9.164 319 PRO A CA 1
ATOM 2419 C C . PRO A 1 319 ? 11.134 -2.319 18.778 1.000 9.139 319 PRO A C 1
ATOM 2420 O O . PRO A 1 319 ? 11.946 -2.754 18.004 1.000 9.582 319 PRO A O 1
ATOM 2424 N N . ALA A 1 320 ? 11.449 -2.079 20.040 1.000 8.828 320 ALA A N 1
ATOM 2425 C CA . ALA A 1 320 ? 12.849 -2.246 20.481 1.000 9.036 320 ALA A CA 1
ATOM 2426 C C . ALA A 1 320 ? 13.239 -3.701 20.363 1.000 9.516 320 ALA A C 1
ATOM 2427 O O . ALA A 1 320 ? 14.404 -4.021 20.178 1.000 10.369 320 ALA A O 1
ATOM 2429 N N . SER A 1 321 ? 12.327 -4.627 20.571 1.000 10.054 321 SER A N 1
ATOM 2430 C CA . SER A 1 321 ? 12.559 -6.082 20.414 1.000 9.514 321 SER A CA 1
ATOM 2431 C C . SER A 1 321 ? 12.750 -6.408 18.935 1.000 10.552 321 SER A C 1
ATOM 2432 O O . SER A 1 321 ? 13.670 -7.208 18.593 1.000 10.015 321 SER A O 1
ATOM 2435 N N . LEU A 1 322 ? 11.904 -5.885 18.067 1.000 10.208 322 LEU A N 1
ATOM 2436 C CA . LEU A 1 322 ? 12.101 -6.082 16.596 1.000 10.461 322 LEU A CA 1
ATOM 2437 C C . LEU A 1 322 ? 13.464 -5.528 16.192 1.000 9.879 322 LEU A C 1
ATOM 2438 O O . LEU A 1 322 ? 14.137 -6.155 15.369 1.000 10.383 322 LEU A O 1
ATOM 2443 N N . ASP A 1 323 ? 13.864 -4.383 16.747 1.000 9.924 323 ASP A N 1
ATOM 2444 C CA . ASP A 1 323 ? 15.166 -3.774 16.392 1.000 9.390 323 ASP A CA 1
ATOM 2445 C C . ASP A 1 323 ? 16.310 -4.728 16.731 1.000 9.870 323 ASP A C 1
ATOM 2446 O O . ASP A 1 323 ? 17.231 -4.864 15.889 1.000 10.158 323 ASP A O 1
ATOM 2451 N N . LEU A 1 324 ? 16.269 -5.421 17.874 1.000 9.689 324 LEU A N 1
ATOM 2452 C CA . LEU A 1 324 ? 17.378 -6.335 18.222 1.000 9.422 324 LEU A CA 1
ATOM 2453 C C . LEU A 1 324 ? 17.451 -7.509 17.232 1.000 10.243 324 LEU A C 1
ATOM 2454 O O . LEU A 1 324 ? 18.544 -7.927 16.846 1.000 10.572 324 LEU A O 1
ATOM 2459 N N . VAL A 1 325 ? 16.295 -8.002 16.786 1.000 9.083 325 VAL A N 1
ATOM 2460 C CA . VAL A 1 325 ? 16.278 -9.120 15.809 1.000 10.215 325 VAL A CA 1
ATOM 2461 C C . VAL A 1 325 ? 16.779 -8.584 14.478 1.000 9.813 325 VAL A C 1
ATOM 2462 O O . VAL A 1 325 ? 17.631 -9.253 13.884 1.000 10.199 325 VAL A O 1
ATOM 2466 N N . ALA A 1 326 ? 16.321 -7.410 14.049 1.000 9.794 326 ALA A N 1
ATOM 2467 C CA . ALA A 1 326 ? 16.799 -6.860 12.765 1.000 9.905 326 ALA A CA 1
ATOM 2468 C C . ALA A 1 326 ? 18.310 -6.659 12.797 1.000 10.496 326 ALA A C 1
ATOM 2469 O O . ALA A 1 326 ? 18.955 -6.829 11.736 1.000 10.912 326 ALA A O 1
ATOM 2471 N N . GLU A 1 327 ? 18.879 -6.260 13.922 1.000 10.218 327 GLU A N 1
ATOM 2472 C CA . GLU A 1 327 ? 20.329 -5.998 13.975 1.000 11.429 327 GLU A CA 1
ATOM 2473 C C . GLU A 1 327 ? 21.119 -7.234 13.597 1.000 11.318 327 GLU A C 1
ATOM 2474 O O . GLU A 1 327 ? 22.260 -7.069 13.138 1.000 11.336 327 GLU A O 1
ATOM 2480 N N . ALA A 1 328 ? 20.587 -8.418 13.850 1.000 10.689 328 ALA A N 1
ATOM 2481 C CA . ALA A 1 328 ? 21.319 -9.676 13.659 1.000 10.374 328 ALA A CA 1
ATOM 2482 C C . ALA A 1 328 ? 21.490 -10.064 12.193 1.000 10.731 328 ALA A C 1
ATOM 2483 O O . ALA A 1 328 ? 22.379 -10.858 11.917 1.000 13.236 328 ALA A O 1
ATOM 2485 N N . THR A 1 329 ? 20.720 -9.461 11.318 1.000 10.793 329 THR A N 1
ATOM 2486 C CA . THR A 1 329 ? 20.899 -9.696 9.856 1.000 10.423 329 THR A CA 1
ATOM 2487 C C . THR A 1 329 ? 21.264 -8.436 9.077 1.000 11.080 329 THR A C 1
ATOM 2488 O O . THR A 1 329 ? 21.783 -8.546 7.929 1.000 11.468 329 THR A O 1
ATOM 2492 N N . ARG A 1 330 ? 21.079 -7.243 9.632 1.000 10.268 330 ARG A N 1
ATOM 2493 C CA . ARG A 1 330 ? 21.337 -5.965 8.931 1.000 10.741 330 ARG A CA 1
ATOM 2494 C C . ARG A 1 330 ? 22.701 -5.940 8.233 1.000 10.953 330 ARG A C 1
ATOM 2495 O O . ARG A 1 330 ? 22.773 -5.401 7.133 1.000 12.028 330 ARG A O 1
ATOM 2503 N N . TYR A 1 331 ? 23.732 -6.407 8.917 1.000 10.721 331 TYR A N 1
ATOM 2504 C CA . TYR A 1 331 ? 25.129 -6.311 8.461 1.000 11.771 331 TYR A CA 1
ATOM 2505 C C . TYR A 1 331 ? 25.612 -7.624 7.882 1.000 13.281 331 TYR A C 1
ATOM 2506 O O . TYR A 1 331 ? 26.778 -7.678 7.494 1.000 13.324 331 TYR A O 1
ATOM 2515 N N . ALA A 1 332 ? 24.757 -8.645 7.795 1.000 13.510 332 ALA A N 1
ATOM 2516 C CA . ALA A 1 332 ? 25.173 -10.022 7.434 1.000 13.797 332 ALA A CA 1
ATOM 2517 C C . ALA A 1 332 ? 25.198 -10.133 5.907 1.000 15.953 332 ALA A C 1
ATOM 2518 O O . ALA A 1 332 ? 24.407 -9.465 5.235 1.000 15.625 332 ALA A O 1
ATOM 2520 N N . ASP A 1 333 ? 25.997 -11.078 5.439 1.000 16.544 333 ASP A N 1
ATOM 2521 C CA . ASP A 1 333 ? 25.988 -11.537 4.032 1.000 17.100 333 ASP A CA 1
ATOM 2522 C C . ASP A 1 333 ? 25.040 -12.734 3.947 1.000 16.453 333 ASP A C 1
ATOM 2523 O O . ASP A 1 333 ? 25.407 -13.808 4.386 1.000 18.745 333 ASP A O 1
ATOM 2528 N N . MET A 1 334 ? 23.835 -12.427 3.556 1.000 16.770 334 MET A N 1
ATOM 2529 C CA . MET A 1 334 ? 22.723 -13.381 3.635 1.000 17.574 334 MET A CA 1
ATOM 2530 C C . MET A 1 334 ? 22.836 -14.408 2.520 1.000 21.480 334 MET A C 1
ATOM 2531 O O . MET A 1 334 ? 23.367 -14.118 1.434 1.000 23.974 334 MET A O 1
ATOM 2536 N N . PRO A 1 335 ? 22.198 -15.569 2.754 1.000 20.012 335 PRO A N 1
ATOM 2537 C CA . PRO A 1 335 ? 22.244 -16.679 1.820 1.000 22.577 335 PRO A CA 1
ATOM 2538 C C . PRO A 1 335 ? 21.598 -16.178 0.537 1.000 20.621 335 PRO A C 1
ATOM 2539 O O . PRO A 1 335 ? 20.720 -15.259 0.425 1.000 24.260 335 PRO A O 1
ATOM 2543 N N . GLU A 1 336 ? 21.999 -16.867 -0.537 1.000 23.281 336 GLU A N 1
ATOM 2544 C CA . GLU A 1 336 ? 21.373 -16.611 -1.842 1.000 24.209 336 GLU A CA 1
ATOM 2545 C C . GLU A 1 336 ? 19.871 -16.917 -1.790 1.000 20.324 336 GLU A C 1
ATOM 2546 O O . GLU A 1 336 ? 19.477 -17.859 -1.079 1.000 26.369 336 GLU A O 1
ATOM 2552 N N . GLY A 1 337 ? 19.105 -16.095 -2.476 1.000 19.130 337 GLY A N 1
ATOM 2553 C CA . GLY A 1 337 ? 17.642 -16.218 -2.668 1.000 23.288 337 GLY A CA 1
ATOM 2554 C C . GLY A 1 337 ? 16.817 -15.848 -1.456 1.000 23.250 337 GLY A C 1
ATOM 2555 O O . GLY A 1 337 ? 15.626 -16.258 -1.391 1.000 24.884 337 GLY A O 1
ATOM 2556 N N . THR A 1 338 ? 17.377 -15.079 -0.528 1.000 21.403 338 THR A N 1
ATOM 2557 C CA . THR A 1 338 ? 16.611 -14.688 0.690 1.000 17.941 338 THR A CA 1
ATOM 2558 C C . THR A 1 338 ? 16.187 -13.242 0.680 1.000 15.976 338 THR A C 1
ATOM 2559 O O . THR A 1 338 ? 16.809 -12.377 0.016 1.000 18.125 338 THR A O 1
ATOM 2563 N N . LEU A 1 339 ? 15.177 -12.945 1.489 1.000 13.984 339 LEU A N 1
ATOM 2564 C CA . LEU A 1 339 ? 14.693 -11.584 1.763 1.000 13.542 339 LEU A CA 1
ATOM 2565 C C . LEU A 1 339 ? 14.853 -11.264 3.250 1.000 13.035 339 LEU A C 1
ATOM 2566 O O . LEU A 1 339 ? 14.276 -11.929 4.127 1.000 12.730 339 LEU A O 1
ATOM 2571 N N . ASP A 1 340 ? 15.741 -10.324 3.549 1.000 11.783 340 ASP A N 1
ATOM 2572 C CA . ASP A 1 340 ? 16.008 -9.864 4.945 1.000 11.898 340 ASP A CA 1
ATOM 2573 C C . ASP A 1 340 ? 14.881 -8.916 5.335 1.000 13.021 340 ASP A C 1
ATOM 2574 O O . ASP A 1 340 ? 15.056 -7.707 5.377 1.000 12.243 340 ASP A O 1
ATOM 2579 N N . ILE A 1 341 ? 13.725 -9.507 5.655 1.000 12.091 341 ILE A N 1
ATOM 2580 C CA . ILE A 1 341 ? 12.435 -8.788 5.703 1.000 12.880 341 ILE A CA 1
ATOM 2581 C C . ILE A 1 341 ? 12.480 -7.606 6.678 1.000 11.311 341 ILE A C 1
ATOM 2582 O O . ILE A 1 341 ? 11.980 -6.552 6.340 1.000 11.221 341 ILE A O 1
ATOM 2587 N N . LEU A 1 342 ? 13.025 -7.762 7.886 1.000 11.710 342 LEU A N 1
ATOM 2588 C CA . LEU A 1 342 ? 12.871 -6.648 8.848 1.000 12.866 342 LEU A CA 1
ATOM 2589 C C . LEU A 1 342 ? 13.755 -5.469 8.447 1.000 11.676 342 LEU A C 1
ATOM 2590 O O . LEU A 1 342 ? 13.501 -4.350 8.917 1.000 11.666 342 LEU A O 1
ATOM 2595 N N . ASN A 1 343 ? 14.742 -5.688 7.591 1.000 10.965 343 ASN A N 1
ATOM 2596 C CA . ASN A 1 343 ? 15.612 -4.580 7.137 1.000 11.023 343 ASN A CA 1
ATOM 2597 C C . ASN A 1 343 ? 15.224 -4.024 5.773 1.000 11.115 343 ASN A C 1
ATOM 2598 O O . ASN A 1 343 ? 15.942 -3.168 5.260 1.000 12.731 343 ASN A O 1
ATOM 2603 N N . ALA A 1 344 ? 14.139 -4.497 5.190 1.000 11.054 344 ALA A N 1
ATOM 2604 C CA . ALA A 1 344 ? 13.631 -3.880 3.961 1.000 10.933 344 ALA A CA 1
ATOM 2605 C C . ALA A 1 344 ? 13.248 -2.425 4.214 1.000 11.257 344 ALA A C 1
ATOM 2606 O O . ALA A 1 344 ? 12.764 -2.078 5.289 1.000 11.455 344 ALA A O 1
ATOM 2608 N N . GLU A 1 345 ? 13.412 -1.550 3.236 1.000 12.861 345 GLU A N 1
ATOM 2609 C CA . GLU A 1 345 ? 13.296 -0.098 3.424 1.000 14.274 345 GLU A CA 1
ATOM 2610 C C . GLU A 1 345 ? 11.874 0.210 3.921 1.000 12.589 345 GLU A C 1
ATOM 2611 O O . GLU A 1 345 ? 11.706 1.034 4.832 1.000 13.360 345 GLU A O 1
ATOM 2617 N N . GLY A 1 346 ? 10.846 -0.361 3.293 1.000 12.262 346 GLY A N 1
ATOM 2618 C CA . GLY A 1 346 ? 9.479 -0.002 3.655 1.000 13.440 346 GLY A CA 1
ATOM 2619 C C . GLY A 1 346 ? 9.111 -0.506 5.043 1.000 10.865 346 GLY A C 1
ATOM 2620 O O . GLY A 1 346 ? 8.305 0.164 5.744 1.000 11.298 346 GLY A O 1
ATOM 2621 N N . VAL A 1 347 ? 9.679 -1.622 5.450 1.000 10.989 347 VAL A N 1
ATOM 2622 C CA . VAL A 1 347 ? 9.475 -2.211 6.811 1.000 11.487 347 VAL A CA 1
ATOM 2623 C C . VAL A 1 347 ? 10.165 -1.298 7.849 1.000 11.080 347 VAL A C 1
ATOM 2624 O O . VAL A 1 347 ? 9.515 -0.921 8.874 1.000 11.340 347 VAL A O 1
ATOM 2628 N N . GLN A 1 348 ? 11.407 -0.948 7.591 1.000 11.255 348 GLN A N 1
ATOM 2629 C CA . GLN A 1 348 ? 12.133 -0.044 8.508 1.000 10.967 348 GLN A CA 1
ATOM 2630 C C . GLN A 1 348 ? 11.383 1.287 8.617 1.000 10.862 348 GLN A C 1
ATOM 2631 O O . GLN A 1 348 ? 11.256 1.895 9.696 1.000 10.496 348 GLN A O 1
ATOM 2637 N N . LEU A 1 349 ? 10.892 1.829 7.513 1.000 10.942 349 LEU A N 1
ATOM 2638 C CA . LEU A 1 349 ? 10.188 3.125 7.559 1.000 10.605 349 LEU A CA 1
ATOM 2639 C C . LEU A 1 349 ? 8.932 3.015 8.426 1.000 10.238 349 LEU A C 1
ATOM 2640 O O . LEU A 1 349 ? 8.655 3.887 9.270 1.000 10.487 349 LEU A O 1
ATOM 2645 N N . TYR A 1 350 ? 8.131 1.975 8.191 1.000 11.042 350 TYR A N 1
ATOM 2646 C CA . TYR A 1 350 ? 6.857 1.844 8.930 1.000 11.479 350 TYR A CA 1
ATOM 2647 C C . TYR A 1 350 ? 7.106 1.475 10.389 1.000 10.517 350 TYR A C 1
ATOM 2648 O O . TYR A 1 350 ? 6.318 1.918 11.234 1.000 10.805 350 TYR A O 1
ATOM 2657 N N . MET A 1 351 ? 8.219 0.795 10.708 1.000 9.969 351 MET A N 1
ATOM 2658 C CA . MET A 1 351 ? 8.530 0.541 12.114 1.000 10.737 351 MET A CA 1
ATOM 2659 C C . MET A 1 351 ? 8.776 1.865 12.855 1.000 10.315 351 MET A C 1
ATOM 2660 O O . MET A 1 351 ? 8.508 1.925 14.057 1.000 10.169 351 MET A O 1
ATOM 2665 N N . ASP A 1 352 ? 9.226 2.913 12.158 1.000 10.372 352 ASP A N 1
ATOM 2666 C CA . ASP A 1 352 ? 9.435 4.252 12.757 1.000 11.183 352 ASP A CA 1
ATOM 2667 C C . ASP A 1 352 ? 8.144 5.058 12.817 1.000 10.126 352 ASP A C 1
ATOM 2668 O O . ASP A 1 352 ? 8.171 6.223 13.212 1.000 10.556 352 ASP A O 1
ATOM 2673 N N . GLY A 1 353 ? 6.980 4.434 12.533 1.000 10.081 353 GLY A N 1
ATOM 2674 C CA . GLY A 1 353 ? 5.689 5.109 12.622 1.000 10.215 353 GLY A CA 1
ATOM 2675 C C . GLY A 1 353 ? 5.202 5.361 14.046 1.000 10.011 353 GLY A C 1
ATOM 2676 O O . GLY A 1 353 ? 4.179 5.986 14.200 1.000 10.480 353 GLY A O 1
ATOM 2677 N N . VAL A 1 354 ? 5.981 4.953 15.031 1.000 9.711 354 VAL A N 1
ATOM 2678 C CA . VAL A 1 354 ? 5.700 5.282 16.438 1.000 10.380 354 VAL A CA 1
ATOM 2679 C C . VAL A 1 354 ? 6.943 5.911 17.064 1.000 10.243 354 VAL A C 1
ATOM 2680 O O . VAL A 1 354 ? 8.078 5.561 16.694 1.000 11.641 354 VAL A O 1
ATOM 2684 N N . ILE A 1 355 ? 6.716 6.768 18.030 1.000 9.595 355 ILE A N 1
ATOM 2685 C CA . ILE A 1 355 ? 7.783 7.241 18.947 1.000 9.654 355 ILE A CA 1
ATOM 2686 C C . ILE A 1 355 ? 7.612 6.538 20.298 1.000 10.657 355 ILE A C 1
ATOM 2687 O O . ILE A 1 355 ? 6.570 5.990 20.628 1.000 11.672 355 ILE A O 1
ATOM 2692 N N . ARG A 1 356 ? 8.660 6.615 21.108 1.000 10.628 356 ARG A N 1
ATOM 2693 C CA . ARG A 1 356 ? 8.737 5.871 22.379 1.000 10.766 356 ARG A CA 1
ATOM 2694 C C . ARG A 1 356 ? 8.745 6.794 23.558 1.000 11.652 356 ARG A C 1
ATOM 2695 O O . ARG A 1 356 ? 9.406 7.843 23.552 1.000 13.716 356 ARG A O 1
ATOM 2703 N N . GLN A 1 357 ? 8.034 6.380 24.596 1.000 12.803 357 GLN A N 1
ATOM 2704 C CA . GLN A 1 357 ? 7.993 7.119 25.863 1.000 13.644 357 GLN A CA 1
ATOM 2705 C C . GLN A 1 357 ? 8.605 6.193 26.920 1.000 13.194 357 GLN A C 1
ATOM 2706 O O . GLN A 1 357 ? 7.989 5.163 27.226 1.000 12.473 357 GLN A O 1
ATOM 2712 N N . PRO A 1 358 ? 9.723 6.580 27.554 1.000 12.859 358 PRO A N 1
ATOM 2713 C CA . PRO A 1 358 ? 10.303 5.778 28.632 1.000 11.165 358 PRO A CA 1
ATOM 2714 C C . PRO A 1 358 ? 9.457 5.962 29.900 1.000 12.398 358 PRO A C 1
ATOM 2715 O O . PRO A 1 358 ? 8.897 7.029 30.136 1.000 11.768 358 PRO A O 1
ATOM 2719 N N . SER A 1 359 ? 9.440 4.894 30.710 1.000 11.202 359 SER A N 1
ATOM 2720 C CA . SER A 1 359 ? 8.668 4.864 31.973 1.000 10.537 359 SER A CA 1
ATOM 2721 C C . SER A 1 359 ? 9.475 4.067 32.975 1.000 10.121 359 SER A C 1
ATOM 2722 O O . SER A 1 359 ? 10.122 3.082 32.621 1.000 10.524 359 SER A O 1
ATOM 2725 N N . MET A 1 360 ? 9.346 4.468 34.234 1.000 10.338 360 MET A N 1
ATOM 2726 C CA . MET A 1 360 ? 9.915 3.768 35.374 1.000 10.576 360 MET A CA 1
ATOM 2727 C C . MET A 1 360 ? 8.876 3.755 36.488 1.000 10.178 360 MET A C 1
ATOM 2728 O O . MET A 1 360 ? 8.249 4.837 36.755 1.000 10.406 360 MET A O 1
ATOM 2733 N N . ARG A 1 361 ? 8.671 2.592 37.114 1.000 9.215 361 ARG A N 1
ATOM 2734 C CA . ARG A 1 361 ? 7.663 2.476 38.197 1.000 10.958 361 ARG A CA 1
ATOM 2735 C C . ARG A 1 361 ? 8.396 2.019 39.430 1.000 10.653 361 ARG A C 1
ATOM 2736 O O . ARG A 1 361 ? 9.103 1.013 39.383 1.000 10.187 361 ARG A O 1
ATOM 2744 N N . VAL A 1 362 ? 8.241 2.765 40.504 1.000 10.635 362 VAL A N 1
ATOM 2745 C CA . VAL A 1 362 ? 8.756 2.364 41.851 1.000 11.957 362 VAL A CA 1
ATOM 2746 C C . VAL A 1 362 ? 7.559 1.968 42.697 1.000 11.203 362 VAL A C 1
ATOM 2747 O O . VAL A 1 362 ? 6.573 2.698 42.799 1.000 12.436 362 VAL A O 1
ATOM 2751 N N . MET A 1 363 ? 7.628 0.749 43.227 1.000 10.839 363 MET A N 1
ATOM 2752 C CA . MET A 1 363 ? 6.560 0.111 44.010 1.000 10.820 363 MET A CA 1
ATOM 2753 C C . MET A 1 363 ? 7.079 0.035 45.448 1.000 10.658 363 MET A C 1
ATOM 2754 O O . MET A 1 363 ? 8.125 -0.568 45.672 1.000 10.932 363 MET A O 1
ATOM 2759 N N . LEU A 1 364 ? 6.338 0.644 46.376 1.000 11.023 364 LEU A N 1
ATOM 2760 C CA . LEU A 1 364 ? 6.776 0.732 47.785 1.000 10.900 364 LEU A CA 1
ATOM 2761 C C . LEU A 1 364 ? 5.660 0.210 48.683 1.000 10.582 364 LEU A C 1
ATOM 2762 O O . LEU A 1 364 ? 4.491 0.666 48.564 1.000 11.449 364 LEU A O 1
ATOM 2767 N N . PHE A 1 365 ? 5.973 -0.722 49.542 1.000 10.688 365 PHE A N 1
ATOM 2768 C CA . PHE A 1 365 ? 5.003 -1.245 50.524 1.000 11.354 365 PHE A CA 1
ATOM 2769 C C . PHE A 1 365 ? 5.382 -0.759 51.901 1.000 10.731 365 PHE A C 1
ATOM 2770 O O . PHE A 1 365 ? 6.532 -0.882 52.287 1.000 12.082 365 PHE A O 1
ATOM 2778 N N . PHE A 1 366 ? 4.426 -0.203 52.623 1.000 12.335 366 PHE A N 1
ATOM 2779 C CA . PHE A 1 366 ? 4.613 0.311 53.992 1.000 12.577 366 PHE A CA 1
ATOM 2780 C C . PHE A 1 366 ? 3.802 -0.518 54.996 1.000 12.577 366 PHE A C 1
ATOM 2781 O O . PHE A 1 366 ? 2.820 -1.120 54.637 1.000 12.675 366 PHE A O 1
ATOM 2789 N N . ASP A 1 367 ? 4.229 -0.467 56.246 1.000 13.463 367 ASP A N 1
ATOM 2790 C CA . ASP A 1 367 ? 3.571 -1.249 57.318 1.000 13.865 367 ASP A CA 1
ATOM 2791 C C . ASP A 1 367 ? 2.339 -0.517 57.816 1.000 15.757 367 ASP A C 1
ATOM 2792 O O . ASP A 1 367 ? 1.565 -1.127 58.596 1.000 16.618 367 ASP A O 1
ATOM 2797 N N . ARG A 1 368 ? 2.091 0.715 57.366 1.000 14.862 368 ARG A N 1
ATOM 2798 C CA . ARG A 1 368 ? 0.891 1.464 57.752 1.000 14.877 368 ARG A CA 1
ATOM 2799 C C . ARG A 1 368 ? 0.624 2.534 56.698 1.000 14.575 368 ARG A C 1
ATOM 2800 O O . ARG A 1 368 ? 1.548 2.911 55.989 1.000 14.940 368 ARG A O 1
ATOM 2808 N N . PRO A 1 369 ? -0.647 2.936 56.493 1.000 15.271 369 PRO A N 1
ATOM 2809 C CA . PRO A 1 369 ? -1.003 3.949 55.493 1.000 16.248 369 PRO A CA 1
ATOM 2810 C C . PRO A 1 369 ? -0.682 5.353 56.023 1.000 15.904 369 PRO A C 1
ATOM 2811 O O . PRO A 1 369 ? -1.602 6.092 56.420 1.000 15.774 369 PRO A O 1
ATOM 2815 N N . TRP A 1 370 ? 0.594 5.696 56.069 1.000 14.547 370 TRP A N 1
ATOM 2816 C CA . TRP A 1 370 ? 1.100 6.900 56.775 1.000 14.929 370 TRP A CA 1
ATOM 2817 C C . TRP A 1 370 ? 0.480 8.162 56.172 1.000 15.737 370 TRP A C 1
ATOM 2818 O O . TRP A 1 370 ? 0.409 9.209 56.858 1.000 16.032 370 TRP A O 1
ATOM 2829 N N . TRP A 1 371 ? 0.047 8.089 54.907 1.000 15.464 371 TRP A N 1
ATOM 2830 C CA . TRP A 1 371 ? -0.494 9.269 54.168 1.000 15.424 371 TRP A CA 1
ATOM 2831 C C . TRP A 1 371 ? -1.861 9.639 54.710 1.000 18.008 371 TRP A C 1
ATOM 2832 O O . TRP A 1 371 ? -2.306 10.733 54.397 1.000 18.926 371 TRP A O 1
ATOM 2843 N N . THR A 1 372 ? -2.488 8.764 55.507 1.000 17.937 372 THR A N 1
ATOM 2844 C CA . THR A 1 372 ? -3.824 9.018 56.111 1.000 20.622 372 THR A CA 1
ATOM 2845 C C . THR A 1 372 ? -3.668 9.554 57.545 1.000 19.512 372 THR A C 1
ATOM 2846 O O . THR A 1 372 ? -4.735 9.807 58.195 1.000 24.250 372 THR A O 1
ATOM 2850 N N . ASP A 1 373 ? -2.475 9.691 58.088 1.000 19.149 373 ASP A N 1
ATOM 2851 C CA . ASP A 1 373 ? -2.291 10.121 59.503 1.000 20.306 373 ASP A CA 1
ATOM 2852 C C . ASP A 1 373 ? -2.811 11.556 59.677 1.000 22.458 373 ASP A C 1
ATOM 2853 O O . ASP A 1 373 ? -2.768 12.362 58.726 1.000 21.507 373 ASP A O 1
ATOM 2858 N N . ALA A 1 374 ? -3.357 11.879 60.865 1.000 22.330 374 ALA A N 1
ATOM 2859 C CA . ALA A 1 374 ? -4.068 13.154 61.063 1.000 22.121 374 ALA A CA 1
ATOM 2860 C C . ALA A 1 374 ? -3.097 14.332 60.992 1.000 20.908 374 ALA A C 1
ATOM 2861 O O . ALA A 1 374 ? -3.579 15.373 60.656 1.000 23.828 374 ALA A O 1
ATOM 2863 N N . ASP A 1 375 ? -1.808 14.151 61.249 1.000 21.325 375 ASP A N 1
ATOM 2864 C CA . ASP A 1 375 ? -0.871 15.305 61.266 1.000 22.671 375 ASP A CA 1
ATOM 2865 C C . ASP A 1 375 ? -0.311 15.573 59.853 1.000 19.029 375 ASP A C 1
ATOM 2866 O O . ASP A 1 375 ? 0.480 16.480 59.727 1.000 19.993 375 ASP A O 1
ATOM 2871 N N . VAL A 1 376 ? -0.688 14.794 58.844 1.000 17.253 376 VAL A N 1
ATOM 2872 C CA . VAL A 1 376 ? -0.150 15.031 57.476 1.000 15.636 376 VAL A CA 1
ATOM 2873 C C . VAL A 1 376 ? -0.752 16.324 56.942 1.000 14.331 376 VAL A C 1
ATOM 2874 O O . VAL A 1 376 ? -1.966 16.430 56.817 1.000 15.876 376 VAL A O 1
ATOM 2878 N N . PRO A 1 377 ? 0.091 17.311 56.591 1.000 15.814 377 PRO A N 1
ATOM 2879 C CA . PRO A 1 377 ? -0.405 18.614 56.142 1.000 17.754 377 PRO A CA 1
ATOM 2880 C C . PRO A 1 377 ? -1.289 18.525 54.892 1.000 17.053 377 PRO A C 1
ATOM 2881 O O . PRO A 1 377 ? -2.277 19.214 54.764 1.000 17.077 377 PRO A O 1
ATOM 2885 N N . TYR A 1 378 ? -0.877 17.718 53.891 1.000 15.364 378 TYR A N 1
ATOM 2886 C CA . TYR A 1 378 ? -1.520 17.670 52.564 1.000 14.894 378 TYR A CA 1
ATOM 2887 C C . TYR A 1 378 ? -1.804 16.225 52.194 1.000 16.655 378 TYR A C 1
ATOM 2888 O O . TYR A 1 378 ? -1.172 15.638 51.297 1.000 16.005 378 TYR A O 1
ATOM 2897 N N . PRO A 1 379 ? -2.756 15.562 52.865 1.000 16.467 379 PRO A N 1
ATOM 2898 C CA . PRO A 1 379 ? -3.046 14.169 52.557 1.000 16.933 379 PRO A CA 1
ATOM 2899 C C . PRO A 1 379 ? -3.724 14.044 51.212 1.000 18.898 379 PRO A C 1
ATOM 2900 O O . PRO A 1 379 ? -4.486 14.932 50.804 1.000 19.904 379 PRO A O 1
ATOM 2904 N N . PRO A 1 380 ? -3.597 12.903 50.520 1.000 18.104 380 PRO A N 1
ATOM 2905 C CA . PRO A 1 380 ? -4.426 12.707 49.330 1.000 18.107 380 PRO A CA 1
ATOM 2906 C C . PRO A 1 380 ? -5.920 12.594 49.667 1.000 19.821 380 PRO A C 1
ATOM 2907 O O . PRO A 1 380 ? -6.221 12.052 50.664 1.000 20.865 380 PRO A O 1
ATOM 2911 N N . ASP A 1 381 ? -6.841 13.119 48.795 1.000 23.305 381 ASP A N 1
ATOM 2912 C CA . ASP A 1 381 ? -8.320 13.127 49.013 1.000 27.418 381 ASP A CA 1
ATOM 2913 C C . ASP A 1 381 ? -8.852 11.826 48.400 1.000 26.615 381 ASP A C 1
ATOM 2914 O O . ASP A 1 381 ? -9.391 11.853 47.265 1.000 29.456 381 ASP A O 1
ATOM 2919 N N . LEU A 1 382 ? -8.637 10.718 49.091 1.000 23.073 382 LEU A N 1
ATOM 2920 C CA . LEU A 1 382 ? -8.929 9.361 48.584 1.000 21.972 382 LEU A CA 1
ATOM 2921 C C . LEU A 1 382 ? -10.332 8.935 49.022 1.000 25.900 382 LEU A C 1
ATOM 2922 O O . LEU A 1 382 ? -10.712 7.821 48.691 1.000 24.241 382 LEU A O 1
ATOM 2927 N N . THR A 1 383 ? -11.059 9.741 49.817 1.000 33.121 383 THR A N 1
ATOM 2928 C CA . THR A 1 383 ? -12.214 9.245 50.625 1.000 43.466 383 THR A CA 1
ATOM 2929 C C . THR A 1 383 ? -13.564 9.712 50.076 1.000 54.046 383 THR A C 1
ATOM 2930 O O . THR A 1 383 ? -14.490 8.837 49.958 1.000 54.756 383 THR A O 1
ATOM 2934 N N . SER A 1 384 ? -13.700 11.019 49.831 1.000 57.471 384 SER A N 1
ATOM 2935 C CA . SER A 1 384 ? -14.975 11.652 49.406 1.000 66.238 384 SER A CA 1
ATOM 2936 C C . SER A 1 384 ? -14.726 12.908 48.571 1.000 75.349 384 SER A C 1
ATOM 2937 O O . SER A 1 384 ? -13.795 13.677 48.896 1.000 88.236 384 SER A O 1
ATOM 2940 N N . ASP A 1 385 ? -15.593 13.100 47.574 1.000 80.083 385 ASP A N 1
ATOM 2941 C CA . ASP A 1 385 ? -15.543 14.156 46.528 1.000 88.993 385 ASP A CA 1
ATOM 2942 C C . ASP A 1 385 ? -16.231 13.588 45.277 1.000 96.142 385 ASP A C 1
ATOM 2943 O O . ASP A 1 385 ? -17.056 14.298 44.672 1.000 97.366 385 ASP A O 1
ATOM 2948 N N . GLY A 1 386 ? -15.891 12.346 44.917 1.000 104.419 386 GLY A N 1
ATOM 2949 C CA . GLY A 1 386 ? -16.601 11.537 43.908 1.000 104.873 386 GLY A CA 1
ATOM 2950 C C . GLY A 1 386 ? -17.271 10.322 44.535 1.000 104.145 386 GLY A C 1
ATOM 2951 O O . GLY A 1 386 ? -17.349 9.293 43.845 1.000 110.409 386 GLY A O 1
ATOM 2952 N N . ALA A 1 387 ? -17.723 10.450 45.794 1.000 97.957 387 ALA A N 1
ATOM 2953 C CA . ALA A 1 387 ? -18.494 9.462 46.597 1.000 89.220 387 ALA A CA 1
ATOM 2954 C C . ALA A 1 387 ? -17.592 8.323 47.097 1.000 78.812 387 ALA A C 1
ATOM 2955 O O . ALA A 1 387 ? -17.056 8.450 48.198 1.000 70.767 387 ALA A O 1
ATOM 2957 N N . PRO A 1 388 ? -17.385 7.180 46.381 1.000 69.306 388 PRO A N 1
ATOM 2958 C CA . PRO A 1 388 ? -16.555 6.089 46.910 1.000 64.247 388 PRO A CA 1
ATOM 2959 C C . PRO A 1 388 ? -15.054 6.402 47.012 1.000 51.782 388 PRO A C 1
ATOM 2960 O O . PRO A 1 388 ? -14.618 7.361 46.404 1.000 49.075 388 PRO A O 1
ATOM 2964 N N . ASN A 1 389 ? -14.325 5.576 47.772 1.000 46.034 389 ASN A N 1
ATOM 2965 C CA . ASN A 1 389 ? -12.853 5.661 47.991 1.000 40.538 389 ASN A CA 1
ATOM 2966 C C . ASN A 1 389 ? -12.111 5.438 46.661 1.000 37.433 389 ASN A C 1
ATOM 2967 O O . ASN A 1 389 ? -12.687 4.837 45.709 1.000 33.209 389 ASN A O 1
ATOM 2972 N N . THR A 1 390 ? -10.869 5.916 46.569 1.000 26.369 390 THR A N 1
ATOM 2973 C CA . THR A 1 390 ? -10.127 5.980 45.274 1.000 22.656 390 THR A CA 1
ATOM 2974 C C . THR A 1 390 ? -8.639 5.750 45.517 1.000 17.951 390 THR A C 1
ATOM 2975 O O . THR A 1 390 ? -8.212 5.742 46.639 1.000 18.508 390 THR A O 1
ATOM 2979 N N . PHE A 1 391 ? -7.886 5.595 44.426 1.000 16.752 391 PHE A N 1
ATOM 2980 C CA . PHE A 1 391 ? -6.435 5.298 44.491 1.000 16.455 391 PHE A CA 1
ATOM 2981 C C . PHE A 1 391 ? -5.599 6.554 44.230 1.000 17.295 391 PHE A C 1
ATOM 2982 O O . PHE A 1 391 ? -4.392 6.486 44.200 1.000 17.359 391 PHE A O 1
ATOM 2990 N N . GLY A 1 392 ? -6.222 7.699 44.126 1.000 17.404 392 GLY A N 1
ATOM 2991 C CA . GLY A 1 392 ? -5.469 8.906 43.768 1.000 16.590 392 GLY A CA 1
ATOM 2992 C C . GLY A 1 392 ? -5.815 9.296 42.354 1.000 15.304 392 GLY A C 1
ATOM 2993 O O . GLY A 1 392 ? -6.937 9.055 41.919 1.000 15.222 392 GLY A O 1
ATOM 2994 N N . PRO A 1 393 ? -4.901 9.866 41.560 1.000 15.232 393 PRO A N 1
ATOM 2995 C CA . PRO A 1 393 ? -3.519 10.117 41.981 1.000 14.066 393 PRO A CA 1
ATOM 2996 C C . PRO A 1 393 ? -3.285 11.449 42.698 1.000 13.829 393 PRO A C 1
ATOM 2997 O O . PRO A 1 393 ? -4.190 12.272 42.823 1.000 13.045 393 PRO A O 1
ATOM 3001 N N . THR A 1 394 ? -2.048 11.620 43.125 1.000 12.186 394 THR A N 1
ATOM 3002 C CA . THR A 1 394 ? -1.440 12.933 43.409 1.000 10.786 394 THR A CA 1
ATOM 3003 C C . THR A 1 394 ? -0.572 13.263 42.195 1.000 10.469 394 THR A C 1
ATOM 3004 O O . THR A 1 394 ? 0.049 12.351 41.618 1.000 11.224 394 THR A O 1
ATOM 3008 N N . ILE A 1 395 ? -0.585 14.526 41.771 1.000 10.421 395 ILE A N 1
ATOM 3009 C CA . ILE A 1 395 ? 0.031 14.943 40.484 1.000 10.294 395 ILE A CA 1
ATOM 3010 C C . ILE A 1 395 ? 1.014 16.064 40.780 1.000 10.673 395 ILE A C 1
ATOM 3011 O O . ILE A 1 395 ? 0.708 16.985 41.549 1.000 11.473 395 ILE A O 1
ATOM 3016 N N . THR A 1 396 ? 2.222 15.970 40.221 1.000 10.627 396 THR A N 1
ATOM 3017 C CA . THR A 1 396 ? 3.281 16.929 40.560 1.000 10.475 396 THR A CA 1
ATOM 3018 C C . THR A 1 396 ? 4.059 17.372 39.323 1.000 9.691 396 THR A C 1
ATOM 3019 O O . THR A 1 396 ? 4.078 16.641 38.314 1.000 10.826 396 THR A O 1
ATOM 3023 N N . ASP A 1 397 ? 4.886 18.419 39.475 1.000 10.803 397 ASP A N 1
ATOM 3024 C CA . ASP A 1 397 ? 5.853 18.844 38.452 1.000 9.934 397 ASP A CA 1
ATOM 3025 C C . ASP A 1 397 ? 7.247 18.304 38.718 1.000 10.819 397 ASP A C 1
ATOM 3026 O O . ASP A 1 397 ? 8.224 18.835 38.166 1.000 11.767 397 ASP A O 1
ATOM 3031 N N . LEU A 1 398 ? 7.367 17.305 39.595 1.000 10.388 398 LEU A N 1
ATOM 3032 C CA . LEU A 1 398 ? 8.681 16.715 39.930 1.000 10.127 398 LEU A CA 1
ATOM 3033 C C . LEU A 1 398 ? 9.002 15.572 38.969 1.000 9.960 398 LEU A C 1
ATOM 3034 O O . LEU A 1 398 ? 8.151 15.070 38.262 1.000 9.986 398 LEU A O 1
ATOM 3039 N N . PRO A 1 399 ? 10.240 15.060 39.050 1.000 10.084 399 PRO A N 1
ATOM 3040 C CA . PRO A 1 399 ? 10.540 13.787 38.389 1.000 11.761 399 PRO A CA 1
ATOM 3041 C C . PRO A 1 399 ? 9.479 12.732 38.766 1.000 10.811 399 PRO A C 1
ATOM 3042 O O . PRO A 1 399 ? 9.058 11.985 37.926 1.000 12.229 399 PRO A O 1
ATOM 3046 N N . LEU A 1 400 ? 9.138 12.656 40.049 1.000 12.110 400 LEU A N 1
ATOM 3047 C CA . LEU A 1 400 ? 8.054 11.781 40.523 1.000 13.032 400 LEU A CA 1
ATOM 3048 C C . LEU A 1 400 ? 6.755 12.441 40.111 1.000 13.079 400 LEU A C 1
ATOM 3049 O O . LEU A 1 400 ? 6.265 13.288 40.871 1.000 14.738 400 LEU A O 1
ATOM 3054 N N . ARG A 1 401 ? 6.218 12.123 38.962 1.000 12.158 401 ARG A N 1
ATOM 3055 C CA . ARG A 1 401 ? 5.154 12.951 38.355 1.000 13.397 401 ARG A CA 1
ATOM 3056 C C . ARG A 1 401 ? 3.782 12.554 38.891 1.000 13.230 401 ARG A C 1
ATOM 3057 O O . ARG A 1 401 ? 2.909 13.392 38.820 1.000 12.547 401 ARG A O 1
ATOM 3065 N N . GLN A 1 402 ? 3.576 11.312 39.311 1.000 12.467 402 GLN A N 1
ATOM 3066 C CA . GLN A 1 402 ? 2.238 10.903 39.818 1.000 13.357 402 GLN A CA 1
ATOM 3067 C C . GLN A 1 402 ? 2.420 9.830 40.871 1.000 12.725 402 GLN A C 1
ATOM 3068 O O . GLN A 1 402 ? 3.361 8.998 40.781 1.000 13.341 402 GLN A O 1
ATOM 3074 N N . VAL A 1 403 ? 1.542 9.870 41.847 1.000 11.433 403 VAL A N 1
ATOM 3075 C CA . VAL A 1 403 ? 1.495 8.865 42.954 1.000 12.121 403 VAL A CA 1
ATOM 3076 C C . VAL A 1 403 ? 0.118 8.237 42.979 1.000 11.263 403 VAL A C 1
ATOM 3077 O O . VAL A 1 403 ? -0.868 8.978 42.964 1.000 11.910 403 VAL A O 1
ATOM 3081 N N . TYR A 1 404 ? 0.059 6.910 43.046 1.000 11.978 404 TYR A N 1
ATOM 3082 C CA . TYR A 1 404 ? -1.170 6.134 43.330 1.000 12.508 404 TYR A CA 1
ATOM 3083 C C . TYR A 1 404 ? -1.017 5.416 44.671 1.000 11.757 404 TYR A C 1
ATOM 3084 O O . TYR A 1 404 ? 0.098 5.011 45.050 1.000 11.761 404 TYR A O 1
ATOM 3093 N N . TYR A 1 405 ? -2.144 5.321 45.381 1.000 12.661 405 TYR A N 1
ATOM 3094 C CA . TYR A 1 405 ? -2.175 4.809 46.770 1.000 12.717 405 TYR A CA 1
ATOM 3095 C C . TYR A 1 405 ? -3.079 3.575 46.801 1.000 14.201 405 TYR A C 1
ATOM 3096 O O . TYR A 1 405 ? -4.315 3.755 46.810 1.000 16.389 405 TYR A O 1
ATOM 3105 N N . PHE A 1 406 ? -2.518 2.386 46.725 1.000 13.693 406 PHE A N 1
ATOM 3106 C CA . PHE A 1 406 ? -3.336 1.152 46.673 1.000 14.809 406 PHE A CA 1
ATOM 3107 C C . PHE A 1 406 ? -3.629 0.628 48.061 1.000 14.466 406 PHE A C 1
ATOM 3108 O O . PHE A 1 406 ? -4.668 -0.040 48.213 1.000 15.809 406 PHE A O 1
ATOM 3116 N N . GLY A 1 407 ? -2.786 0.916 49.043 1.000 13.454 407 GLY A N 1
ATOM 3117 C CA . GLY A 1 407 ? -3.134 0.517 50.392 1.000 13.624 407 GLY A CA 1
ATOM 3118 C C . GLY A 1 407 ? -3.121 -0.988 50.513 1.000 13.270 407 GLY A C 1
ATOM 3119 O O . GLY A 1 407 ? -2.307 -1.683 49.910 1.000 12.939 407 GLY A O 1
ATOM 3120 N N . ASN A 1 408 ? -4.003 -1.501 51.362 1.000 13.863 408 ASN A N 1
ATOM 3121 C CA . ASN A 1 408 ? -4.123 -2.929 51.665 1.000 14.355 408 ASN A CA 1
ATOM 3122 C C . ASN A 1 408 ? -5.083 -3.598 50.700 1.000 14.551 408 ASN A C 1
ATOM 3123 O O . ASN A 1 408 ? -6.315 -3.504 50.889 1.000 16.752 408 ASN A O 1
ATOM 3128 N N . ASN A 1 409 ? -4.577 -4.253 49.668 1.000 13.725 409 ASN A N 1
ATOM 3129 C CA . ASN A 1 409 ? -5.371 -5.116 48.745 1.000 15.052 409 ASN A CA 1
ATOM 3130 C C . ASN A 1 409 ? -5.008 -6.607 48.934 1.000 14.658 409 ASN A C 1
ATOM 3131 O O . ASN A 1 409 ? -5.211 -7.399 48.001 1.000 18.067 409 ASN A O 1
ATOM 3136 N N . SER A 1 410 ? -4.541 -6.967 50.126 1.000 15.665 410 SER A N 1
ATOM 3137 C CA . SER A 1 410 ? -4.095 -8.346 50.463 1.000 15.917 410 SER A CA 1
ATOM 3138 C C . SER A 1 410 ? -5.256 -9.331 50.446 1.000 18.915 410 SER A C 1
ATOM 3139 O O . SER A 1 410 ? -6.414 -8.899 50.601 1.000 20.065 410 SER A O 1
ATOM 3142 N N . ASP A 1 411 ? -4.954 -10.618 50.277 1.000 19.951 411 ASP A N 1
ATOM 3143 C CA . ASP A 1 411 ? -6.024 -11.650 50.303 1.000 23.101 411 ASP A CA 1
ATOM 3144 C C . ASP A 1 411 ? -5.619 -12.741 51.297 1.000 26.611 411 ASP A C 1
ATOM 3145 O O . ASP A 1 411 ? -5.287 -13.834 50.840 1.000 30.589 411 ASP A O 1
ATOM 3150 N N . GLY A 1 412 ? -5.604 -12.414 52.578 1.000 25.565 412 GLY A N 1
ATOM 3151 C CA . GLY A 1 412 ? -5.590 -13.390 53.694 1.000 28.375 412 GLY A CA 1
ATOM 3152 C C . GLY A 1 412 ? -4.324 -13.402 54.540 1.000 28.332 412 GLY A C 1
ATOM 3153 O O . GLY A 1 412 ? -4.232 -14.250 55.447 1.000 31.036 412 GLY A O 1
ATOM 3154 N N . THR A 1 413 ? -3.369 -12.494 54.340 1.000 26.325 413 THR A N 1
ATOM 3155 C CA . THR A 1 413 ? -2.242 -12.317 55.291 1.000 25.319 413 THR A CA 1
ATOM 3156 C C . THR A 1 413 ? -2.785 -11.761 56.612 1.000 25.378 413 THR A C 1
ATOM 3157 O O . THR A 1 413 ? -3.753 -10.999 56.606 1.000 24.516 413 THR A O 1
ATOM 3161 N N . ALA A 1 414 ? -2.112 -12.075 57.717 1.000 28.963 414 ALA A N 1
ATOM 3162 C CA . ALA A 1 414 ? -2.378 -11.519 59.068 1.000 27.073 414 ALA A CA 1
ATOM 3163 C C . ALA A 1 414 ? -1.653 -10.183 59.281 1.000 23.874 414 ALA A C 1
ATOM 3164 O O . ALA A 1 414 ? -2.014 -9.469 60.215 1.000 23.944 414 ALA A O 1
ATOM 3166 N N . ASN A 1 415 ? -0.703 -9.831 58.408 1.000 20.005 415 ASN A N 1
ATOM 3167 C CA . ASN A 1 415 ? 0.162 -8.642 58.608 1.000 20.427 415 ASN A CA 1
ATOM 3168 C C . ASN A 1 415 ? 0.175 -7.843 57.312 1.000 17.484 415 ASN A C 1
ATOM 3169 O O . ASN A 1 415 ? 1.183 -7.783 56.637 1.000 18.028 415 ASN A O 1
ATOM 3174 N N . PRO A 1 416 ? -0.942 -7.263 56.902 1.000 17.621 416 PRO A N 1
ATOM 3175 C CA . PRO A 1 416 ? -0.979 -6.595 55.610 1.000 17.079 416 PRO A CA 1
ATOM 3176 C C . PRO A 1 416 ? -0.098 -5.361 55.586 1.000 15.979 416 PRO A C 1
ATOM 3177 O O . PRO A 1 416 ? 0.157 -4.638 56.519 1.000 16.415 416 PRO A O 1
ATOM 3181 N N . VAL A 1 417 ? 0.350 -5.136 54.367 1.000 14.589 417 VAL A N 1
ATOM 3182 C CA . VAL A 1 417 ? 1.097 -3.893 54.041 1.000 13.616 417 VAL A CA 1
ATOM 3183 C C . VAL A 1 417 ? 0.239 -3.001 53.142 1.000 13.281 417 VAL A C 1
ATOM 3184 O O . VAL A 1 417 ? -0.799 -3.425 52.678 1.000 13.453 417 VAL A O 1
ATOM 3188 N N . TYR A 1 418 ? 0.732 -1.785 52.905 1.000 13.083 418 TYR A N 1
ATOM 3189 C CA . TYR A 1 418 ? -0.026 -0.694 52.264 1.000 12.496 418 TYR A CA 1
ATOM 3190 C C . TYR A 1 418 ? 0.831 -0.138 51.122 1.000 11.708 418 TYR A C 1
ATOM 3191 O O . TYR A 1 418 ? 1.911 0.380 51.364 1.000 11.855 418 TYR A O 1
ATOM 3200 N N . GLY A 1 419 ? 0.376 -0.336 49.908 1.000 11.609 419 GLY A N 1
ATOM 3201 C CA . GLY A 1 419 ? 1.199 -0.055 48.726 1.000 11.177 419 GLY A CA 1
ATOM 3202 C C . GLY A 1 419 ? 1.025 1.343 48.157 1.000 11.847 419 GLY A C 1
ATOM 3203 O O . GLY A 1 419 ? -0.083 1.879 48.114 1.000 11.420 419 GLY A O 1
ATOM 3204 N N . VAL A 1 420 ? 2.108 1.834 47.592 1.000 11.425 420 VAL A N 1
ATOM 3205 C CA . VAL A 1 420 ? 2.229 3.132 46.876 1.000 11.652 420 VAL A CA 1
ATOM 3206 C C . VAL A 1 420 ? 2.950 2.865 45.558 1.000 11.367 420 VAL A C 1
ATOM 3207 O O . VAL A 1 420 ? 3.976 2.179 45.552 1.000 11.110 420 VAL A O 1
ATOM 3211 N N . LEU A 1 421 ? 2.449 3.445 44.487 1.000 11.189 421 LEU A N 1
ATOM 3212 C CA . LEU A 1 421 ? 3.068 3.364 43.142 1.000 12.130 421 LEU A CA 1
ATOM 3213 C C . LEU A 1 421 ? 3.549 4.772 42.800 1.000 12.287 421 LEU A C 1
ATOM 3214 O O . LEU A 1 421 ? 2.730 5.736 42.775 1.000 12.401 421 LEU A O 1
ATOM 3219 N N . ALA A 1 422 ? 4.848 4.916 42.578 1.000 11.471 422 ALA A N 1
ATOM 3220 C CA . ALA A 1 422 ? 5.482 6.191 42.195 1.000 11.179 422 ALA A CA 1
ATOM 3221 C C . ALA A 1 422 ? 5.865 6.110 40.717 1.000 12.031 422 ALA A C 1
ATOM 3222 O O . ALA A 1 422 ? 6.595 5.188 40.310 1.000 12.558 422 ALA A O 1
ATOM 3224 N N . SER A 1 423 ? 5.349 7.011 39.909 1.000 11.192 423 SER A N 1
ATOM 3225 C CA . SER A 1 423 ? 5.567 7.007 38.446 1.000 11.839 423 SER A CA 1
ATOM 3226 C C . SER A 1 423 ? 6.556 8.069 38.032 1.000 11.672 423 SER A C 1
ATOM 3227 O O . SER A 1 423 ? 6.440 9.239 38.410 1.000 13.116 423 SER A O 1
ATOM 3230 N N . TYR A 1 424 ? 7.565 7.644 37.277 1.000 10.534 424 TYR A N 1
ATOM 3231 C CA . TYR A 1 424 ? 8.547 8.491 36.566 1.000 11.384 424 TYR A CA 1
ATOM 3232 C C . TYR A 1 424 ? 8.426 8.191 35.089 1.000 11.443 424 TYR A C 1
ATOM 3233 O O . TYR A 1 424 ? 8.382 7.048 34.682 1.000 12.601 424 TYR A O 1
ATOM 3242 N N . ASP A 1 425 ? 8.259 9.245 34.287 1.000 12.324 425 ASP A N 1
ATOM 3243 C CA . ASP A 1 425 ? 8.087 9.045 32.824 1.000 11.916 425 ASP A CA 1
ATOM 3244 C C . ASP A 1 425 ? 8.866 10.130 32.091 1.000 12.082 425 ASP A C 1
ATOM 3245 O O . ASP A 1 425 ? 9.250 11.159 32.682 1.000 11.951 425 ASP A O 1
ATOM 3250 N N . ASP A 1 426 ? 9.031 9.871 30.797 1.000 12.108 426 ASP A N 1
ATOM 3251 C CA . ASP A 1 426 ? 9.366 10.850 29.743 1.000 12.536 426 ASP A CA 1
ATOM 3252 C C . ASP A 1 426 ? 10.837 10.944 29.513 1.000 11.899 426 ASP A C 1
ATOM 3253 O O . ASP A 1 426 ? 11.685 10.754 30.411 1.000 11.244 426 ASP A O 1
ATOM 3258 N N . MET A 1 427 ? 11.150 11.305 28.285 1.000 12.627 427 MET A N 1
ATOM 3259 C CA . MET A 1 427 ? 12.532 11.462 27.850 1.000 12.867 427 MET A CA 1
ATOM 3260 C C . MET A 1 427 ? 13.247 12.444 28.738 1.000 11.029 427 MET A C 1
ATOM 3261 O O . MET A 1 427 ? 14.445 12.240 28.992 1.000 12.574 427 MET A O 1
ATOM 3266 N N . GLN A 1 428 ? 12.588 13.470 29.271 1.000 10.406 428 GLN A N 1
ATOM 3267 C CA . GLN A 1 428 ? 13.283 14.447 30.142 1.000 10.159 428 GLN A CA 1
ATOM 3268 C C . GLN A 1 428 ? 13.953 13.725 31.307 1.000 10.449 428 GLN A C 1
ATOM 3269 O O . GLN A 1 428 ? 15.007 14.202 31.775 1.000 11.925 428 GLN A O 1
ATOM 3275 N N . TYR A 1 429 ? 13.310 12.717 31.907 1.000 10.254 429 TYR A N 1
ATOM 3276 C CA . TYR A 1 429 ? 13.734 12.201 33.218 1.000 9.512 429 TYR A CA 1
ATOM 3277 C C . TYR A 1 429 ? 14.422 10.865 33.144 1.000 9.663 429 TYR A C 1
ATOM 3278 O O . TYR A 1 429 ? 14.897 10.419 34.181 1.000 9.936 429 TYR A O 1
ATOM 3287 N N . VAL A 1 430 ? 14.558 10.210 32.000 1.000 10.606 430 VAL A N 1
ATOM 3288 C CA . VAL A 1 430 ? 15.158 8.847 32.007 1.000 11.063 430 VAL A CA 1
ATOM 3289 C C . VAL A 1 430 ? 16.550 8.884 32.630 1.000 10.110 430 VAL A C 1
ATOM 3290 O O . VAL A 1 430 ? 16.890 7.999 33.444 1.000 10.453 430 VAL A O 1
ATOM 3294 N N . GLN A 1 431 ? 17.382 9.836 32.235 1.000 10.569 431 GLN A N 1
ATOM 3295 C CA . GLN A 1 431 ? 18.768 9.878 32.767 1.000 10.991 431 GLN A CA 1
ATOM 3296 C C . GLN A 1 431 ? 18.764 10.217 34.259 1.000 11.146 431 GLN A C 1
ATOM 3297 O O . GLN A 1 431 ? 19.689 9.804 34.970 1.000 10.896 431 GLN A O 1
ATOM 3303 N N . PHE A 1 432 ? 17.761 10.924 34.755 1.000 10.903 432 PHE A N 1
ATOM 3304 C CA . PHE A 1 432 ? 17.608 11.241 36.172 1.000 9.893 432 PHE A CA 1
ATOM 3305 C C . PHE A 1 432 ? 17.391 9.936 36.938 1.000 9.969 432 PHE A C 1
ATOM 3306 O O . PHE A 1 432 ? 18.063 9.686 37.963 1.000 10.338 432 PHE A O 1
ATOM 3314 N N . TRP A 1 433 ? 16.451 9.088 36.500 1.000 9.570 433 TRP A N 1
ATOM 3315 C CA . TRP A 1 433 ? 16.138 7.927 37.339 1.000 9.766 433 TRP A CA 1
ATOM 3316 C C . TRP A 1 433 ? 17.168 6.836 37.184 1.000 9.519 433 TRP A C 1
ATOM 3317 O O . TRP A 1 433 ? 17.384 6.045 38.111 1.000 10.335 433 TRP A O 1
ATOM 3328 N N . GLN A 1 434 ? 17.855 6.744 36.028 1.000 9.167 434 GLN A N 1
ATOM 3329 C CA . GLN A 1 434 ? 18.715 5.568 35.797 1.000 10.438 434 GLN A CA 1
ATOM 3330 C C . GLN A 1 434 ? 19.890 5.506 36.750 1.000 9.801 434 GLN A C 1
ATOM 3331 O O . GLN A 1 434 ? 20.249 4.403 37.162 1.000 10.458 434 GLN A O 1
ATOM 3337 N N . GLU A 1 435 ? 20.410 6.646 37.223 1.000 9.708 435 GLU A N 1
ATOM 3338 C CA . GLU A 1 435 ? 21.578 6.574 38.127 1.000 10.059 435 GLU A CA 1
ATOM 3339 C C . GLU A 1 435 ? 21.133 6.150 39.514 1.000 11.341 435 GLU A C 1
ATOM 3340 O O . GLU A 1 435 ? 22.024 5.756 40.306 1.000 11.915 435 GLU A O 1
ATOM 3346 N N . LEU A 1 436 ? 19.857 6.215 39.856 1.000 10.471 436 LEU A N 1
ATOM 3347 C CA . LEU A 1 436 ? 19.340 5.735 41.148 1.000 10.225 436 LEU A CA 1
ATOM 3348 C C . LEU A 1 436 ? 19.320 4.220 41.195 1.000 10.620 436 LEU A C 1
ATOM 3349 O O . LEU A 1 436 ? 19.067 3.668 42.291 1.000 10.471 436 LEU A O 1
ATOM 3354 N N . GLU A 1 437 ? 19.537 3.534 40.096 1.000 9.130 437 GLU A N 1
ATOM 3355 C CA . GLU A 1 437 ? 19.364 2.074 39.986 1.000 9.963 437 GLU A CA 1
ATOM 3356 C C . GLU A 1 437 ? 20.589 1.307 40.473 1.000 10.214 437 GLU A C 1
ATOM 3357 O O . GLU A 1 437 ? 20.505 0.101 40.525 1.000 11.369 437 GLU A O 1
ATOM 3363 N N . ILE A 1 438 ? 21.693 1.983 40.723 1.000 10.089 438 ILE A N 1
ATOM 3364 C CA . ILE A 1 438 ? 22.984 1.392 41.143 1.000 11.072 438 ILE A CA 1
ATOM 3365 C C . ILE A 1 438 ? 23.253 1.950 42.513 1.000 10.212 438 ILE A C 1
ATOM 3366 O O . ILE A 1 438 ? 23.081 3.142 42.714 1.000 10.089 438 ILE A O 1
ATOM 3371 N N . ASP A 1 439 ? 23.734 1.096 43.396 1.000 11.756 439 ASP A N 1
ATOM 3372 C CA . ASP A 1 439 ? 24.053 1.518 44.777 1.000 11.645 439 ASP A CA 1
ATOM 3373 C C . ASP A 1 439 ? 25.102 2.640 44.762 1.000 10.795 439 ASP A C 1
ATOM 3374 O O . ASP A 1 439 ? 26.009 2.637 43.957 1.000 11.256 439 ASP A O 1
ATOM 3379 N N . VAL A 1 440 ? 25.054 3.556 45.687 1.000 11.323 440 VAL A N 1
ATOM 3380 C CA . VAL A 1 440 ? 25.944 4.729 45.732 1.000 12.363 440 VAL A CA 1
ATOM 3381 C C . VAL A 1 440 ? 27.358 4.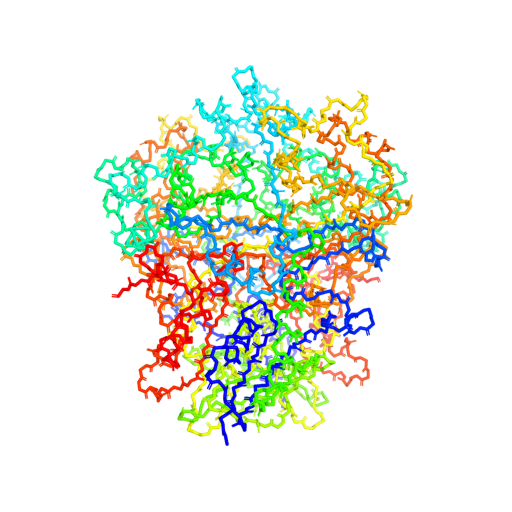297 46.099 1.000 11.145 440 VAL A C 1
ATOM 3382 O O . VAL A 1 440 ? 28.294 5.087 45.909 1.000 10.602 440 VAL A O 1
ATOM 3386 N N . GLY A 1 441 ? 27.515 3.079 46.640 1.000 10.834 441 GLY A N 1
ATOM 3387 C CA . GLY A 1 441 ? 28.862 2.557 46.919 1.000 11.374 441 GLY A CA 1
ATOM 3388 C C . GLY A 1 441 ? 29.505 1.891 45.736 1.000 12.708 441 GLY A C 1
ATOM 3389 O O . GLY A 1 441 ? 30.652 1.456 45.894 1.000 14.222 441 GLY A O 1
ATOM 3390 N N . GLU A 1 442 ? 28.786 1.686 44.638 1.000 12.302 442 GLU A N 1
ATOM 3391 C CA . GLU A 1 442 ? 29.242 0.780 43.560 1.000 12.734 442 GLU A CA 1
ATOM 3392 C C . GLU A 1 442 ? 29.318 1.466 42.214 1.000 11.482 442 GLU A C 1
ATOM 3393 O O . GLU A 1 442 ? 28.596 2.462 41.919 1.000 10.910 442 GLU A O 1
ATOM 3399 N N . ARG A 1 443 ? 30.160 0.905 41.370 1.000 11.397 443 ARG A N 1
ATOM 3400 C CA . ARG A 1 443 ? 30.232 1.237 39.934 1.000 11.234 443 ARG A CA 1
ATOM 3401 C C . ARG A 1 443 ? 29.184 0.420 39.183 1.000 11.773 443 ARG A C 1
ATOM 3402 O O . ARG A 1 443 ? 28.746 -0.670 39.635 1.000 11.893 443 ARG A O 1
ATOM 3410 N N . ARG A 1 444 ? 28.808 0.890 37.996 1.000 10.934 444 ARG A N 1
ATOM 3411 C CA . ARG A 1 444 ? 27.975 0.084 37.094 1.000 11.851 444 ARG A CA 1
ATOM 3412 C C . ARG A 1 444 ? 28.755 -1.169 36.678 1.000 11.800 444 ARG A C 1
ATOM 3413 O O . ARG A 1 444 ? 29.959 -1.084 36.457 1.000 11.626 444 ARG A O 1
ATOM 3421 N N . LYS A 1 445 ? 28.045 -2.296 36.545 1.000 12.251 445 LYS A N 1
ATOM 3422 C CA . LYS A 1 445 ? 28.675 -3.598 36.239 1.000 12.363 445 LYS A CA 1
ATOM 3423 C C . LYS A 1 445 ? 28.066 -4.205 34.977 1.000 12.524 445 LYS A C 1
ATOM 3424 O O . LYS A 1 445 ? 28.702 -5.053 34.356 1.000 14.822 445 LYS A O 1
ATOM 3430 N N . VAL A 1 446 ? 26.846 -3.830 34.596 1.000 12.226 446 VAL A N 1
ATOM 3431 C CA . VAL A 1 446 ? 26.181 -4.395 33.394 1.000 13.442 446 VAL A CA 1
ATOM 3432 C C . VAL A 1 446 ? 26.047 -3.282 32.379 1.000 11.491 446 VAL A C 1
ATOM 3433 O O . VAL A 1 446 ? 25.484 -2.214 32.672 1.000 13.122 446 VAL A O 1
ATOM 3437 N N . PRO A 1 447 ? 26.488 -3.506 31.130 1.000 12.313 447 PRO A N 1
ATOM 3438 C CA . PRO A 1 447 ? 26.213 -2.510 30.097 1.000 11.662 447 PRO A CA 1
ATOM 3439 C C . PRO A 1 447 ? 24.720 -2.191 30.003 1.000 11.820 447 PRO A C 1
ATOM 3440 O O . PRO A 1 447 ? 23.889 -3.135 30.039 1.000 11.974 447 PRO A O 1
ATOM 3444 N N . ILE A 1 448 ? 24.376 -0.934 29.875 1.000 10.884 448 ILE A N 1
ATOM 3445 C CA . ILE A 1 448 ? 22.972 -0.510 30.038 1.000 12.134 448 ILE A CA 1
ATOM 3446 C C . ILE A 1 448 ? 22.107 -1.223 29.005 1.000 11.854 448 ILE A C 1
ATOM 3447 O O . ILE A 1 448 ? 21.006 -1.659 29.389 1.000 13.469 448 ILE A O 1
ATOM 3452 N N . ASP A 1 449 ? 22.550 -1.407 27.777 1.000 10.974 449 ASP A N 1
ATOM 3453 C CA . ASP A 1 449 ? 21.657 -1.981 26.741 1.000 12.030 449 ASP A CA 1
ATOM 3454 C C . ASP A 1 449 ? 21.593 -3.508 26.893 1.000 11.469 449 ASP A C 1
ATOM 3455 O O . ASP A 1 449 ? 20.801 -4.130 26.165 1.000 11.245 449 ASP A O 1
ATOM 3460 N N . GLN A 1 450 ? 22.253 -4.101 27.875 1.000 10.482 450 GLN A N 1
ATOM 3461 C CA . GLN A 1 450 ? 22.241 -5.557 28.161 1.000 10.728 450 GLN A CA 1
ATOM 3462 C C . GLN A 1 450 ? 21.609 -5.815 29.535 1.000 11.395 450 GLN A C 1
ATOM 3463 O O . GLN A 1 450 ? 21.663 -6.968 29.994 1.000 13.786 450 GLN A O 1
ATOM 3469 N N . ASP A 1 451 ? 21.058 -4.798 30.180 1.000 10.875 451 ASP A N 1
ATOM 3470 C CA . ASP A 1 451 ? 20.468 -4.992 31.528 1.000 11.683 451 ASP A CA 1
ATOM 3471 C C . ASP A 1 451 ? 18.971 -5.254 31.326 1.000 10.852 451 ASP A C 1
ATOM 3472 O O . ASP A 1 451 ? 18.217 -4.291 31.202 1.000 12.074 451 ASP A O 1
ATOM 3477 N N . TYR A 1 452 ? 18.575 -6.514 31.210 1.000 10.248 452 TYR A N 1
ATOM 3478 C CA . TYR A 1 452 ? 17.190 -6.909 30.845 1.000 9.780 452 TYR A CA 1
ATOM 3479 C C . TYR A 1 452 ? 16.361 -6.983 32.120 1.000 9.708 452 TYR A C 1
ATOM 3480 O O . TYR A 1 452 ? 15.760 -8.034 32.463 1.000 11.303 452 TYR A O 1
ATOM 3489 N N . GLN A 1 453 ? 16.276 -5.875 32.843 1.000 10.544 453 GLN A N 1
ATOM 3490 C CA . GLN A 1 453 ? 15.770 -5.869 34.221 1.000 9.656 453 GLN A CA 1
ATOM 3491 C C . GLN A 1 453 ? 14.308 -6.267 34.305 1.000 9.240 453 GLN A C 1
ATOM 3492 O O . GLN A 1 453 ? 13.959 -7.108 35.141 1.000 10.421 453 GLN A O 1
ATOM 3498 N N . VAL A 1 454 ? 13.446 -5.675 33.475 1.000 9.769 454 VAL A N 1
ATOM 3499 C CA . VAL A 1 454 ? 11.999 -5.951 33.534 1.000 9.874 454 VAL A CA 1
ATOM 3500 C C . VAL A 1 454 ? 11.715 -7.364 33.089 1.000 10.152 454 VAL A C 1
ATOM 3501 O O . VAL A 1 454 ? 10.805 -8.000 33.594 1.000 10.194 454 VAL A O 1
ATOM 3505 N N . LEU A 1 455 ? 12.499 -7.831 32.142 1.000 11.026 455 LEU A N 1
ATOM 3506 C CA . LEU A 1 455 ? 12.379 -9.221 31.677 1.000 11.041 455 LEU A CA 1
ATOM 3507 C C . LEU A 1 455 ? 12.483 -10.183 32.857 1.000 11.259 455 LEU A C 1
ATOM 3508 O O . LEU A 1 455 ? 11.712 -11.165 32.934 1.000 12.677 455 LEU A O 1
ATOM 3513 N N . PHE A 1 456 ? 13.458 -9.931 33.731 1.000 12.245 456 PHE A N 1
ATOM 3514 C CA . PHE A 1 456 ? 13.692 -10.798 34.903 1.000 12.530 456 PHE A CA 1
ATOM 3515 C C . PHE A 1 456 ? 12.628 -10.594 35.970 1.000 14.160 456 PHE A C 1
ATOM 3516 O O . PHE A 1 456 ? 12.113 -11.527 36.570 1.000 14.314 456 PHE A O 1
ATOM 3524 N N . GLY A 1 457 ? 12.363 -9.350 36.294 1.000 11.650 457 GLY A N 1
ATOM 3525 C CA . GLY A 1 457 ? 11.405 -9.038 37.376 1.000 12.096 457 GLY A CA 1
ATOM 3526 C C . GLY A 1 457 ? 11.744 -7.757 38.105 1.000 10.968 457 GLY A C 1
ATOM 3527 O O . GLY A 1 457 ? 12.839 -7.246 37.977 1.000 10.743 457 GLY A O 1
ATOM 3528 N N . PRO A 1 458 ? 10.800 -7.185 38.882 1.000 11.004 458 PRO A N 1
ATOM 3529 C CA . PRO A 1 458 ? 11.074 -5.953 39.622 1.000 10.530 458 PRO A CA 1
ATOM 3530 C C . PRO A 1 458 ? 12.319 -6.084 40.456 1.000 10.445 458 PRO A C 1
ATOM 3531 O O . PRO A 1 458 ? 12.505 -7.137 41.106 1.000 12.403 458 PRO A O 1
ATOM 3535 N N . ARG A 1 459 ? 13.186 -5.100 40.348 1.000 10.227 459 ARG A N 1
ATOM 3536 C CA . ARG A 1 459 ? 14.508 -5.124 41.005 1.000 10.199 459 ARG A CA 1
ATOM 3537 C C . ARG A 1 459 ? 14.425 -4.379 42.331 1.000 10.596 459 ARG A C 1
ATOM 3538 O O . ARG A 1 459 ? 13.784 -3.334 42.449 1.000 10.778 459 ARG A O 1
ATOM 3546 N N . LYS A 1 460 ? 15.119 -4.923 43.338 1.000 10.287 460 LYS A N 1
ATOM 3547 C CA . LYS A 1 460 ? 15.168 -4.237 44.632 1.000 12.405 460 LYS A CA 1
ATOM 3548 C C . LYS A 1 460 ? 15.615 -2.781 44.445 1.000 11.406 460 LYS A C 1
ATOM 3549 O O . LYS A 1 460 ? 16.636 -2.508 43.778 1.000 11.418 460 LYS A O 1
ATOM 3555 N N . ALA A 1 461 ? 14.914 -1.831 45.044 1.000 11.799 461 ALA A N 1
ATOM 3556 C CA . ALA A 1 461 ? 15.280 -0.397 44.982 1.000 10.939 461 ALA A CA 1
ATOM 3557 C C . ALA A 1 461 ? 16.514 -0.220 45.843 1.000 10.998 461 ALA A C 1
ATOM 3558 O O . ALA A 1 461 ? 16.608 -0.787 46.936 1.000 12.294 461 ALA A O 1
ATOM 3560 N N . THR A 1 462 ? 17.462 0.547 45.389 1.000 10.385 462 THR A N 1
ATOM 3561 C CA . THR A 1 462 ? 18.631 0.914 46.183 1.000 9.864 462 THR A CA 1
ATOM 3562 C C . THR A 1 462 ? 18.188 1.819 47.321 1.000 10.687 462 THR A C 1
ATOM 3563 O O . THR A 1 462 ? 17.125 2.478 47.236 1.000 10.184 462 THR A O 1
ATOM 3567 N N . ASP A 1 463 ? 19.063 1.967 48.294 1.000 11.034 463 ASP A N 1
ATOM 3568 C CA . ASP A 1 463 ? 18.777 2.871 49.405 1.000 11.797 463 ASP A CA 1
ATOM 3569 C C . ASP A 1 463 ? 18.676 4.312 48.882 1.000 11.746 463 ASP A C 1
ATOM 3570 O O . ASP A 1 463 ? 17.843 5.068 49.370 1.000 11.129 463 ASP A O 1
ATOM 3575 N N . THR A 1 464 ? 19.484 4.680 47.922 1.000 11.625 464 THR A N 1
ATOM 3576 C CA . THR A 1 464 ? 19.450 6.034 47.328 1.000 11.481 464 THR A CA 1
ATOM 3577 C C . THR A 1 464 ? 18.090 6.226 46.635 1.000 10.724 464 THR A C 1
ATOM 3578 O O . THR A 1 464 ? 17.442 7.290 46.828 1.000 10.909 464 THR A O 1
ATOM 3582 N N . MET A 1 465 ? 17.625 5.250 45.853 1.000 10.090 465 MET A N 1
ATOM 3583 C CA . MET A 1 465 ? 16.317 5.352 45.199 1.000 9.996 465 MET A CA 1
ATOM 3584 C C . MET A 1 465 ? 15.182 5.517 46.224 1.000 10.569 465 MET A C 1
ATOM 3585 O O . MET A 1 465 ? 14.287 6.374 46.026 1.000 10.306 465 MET A O 1
ATOM 3590 N N . ILE A 1 466 ? 15.155 4.693 47.268 1.000 10.614 466 ILE A N 1
ATOM 3591 C CA . ILE A 1 466 ? 14.130 4.770 48.319 1.000 10.772 466 ILE A CA 1
ATOM 3592 C C . ILE A 1 466 ? 14.178 6.160 48.965 1.000 9.624 466 ILE A C 1
ATOM 3593 O O . ILE A 1 466 ? 13.115 6.786 49.119 1.000 11.289 466 ILE A O 1
ATOM 3598 N N . ARG A 1 467 ? 15.353 6.644 49.310 1.000 10.377 467 ARG A N 1
ATOM 3599 C CA . ARG A 1 467 ? 15.451 7.939 50.007 1.000 11.031 467 ARG A CA 1
ATOM 3600 C C . ARG A 1 467 ? 14.970 9.048 49.057 1.000 10.559 467 ARG A C 1
ATOM 3601 O O . ARG A 1 467 ? 14.335 9.978 49.525 1.000 11.111 467 ARG A O 1
ATOM 3609 N N . MET A 1 468 ? 15.309 8.968 47.765 1.000 10.691 468 MET A N 1
ATOM 3610 C CA . MET A 1 468 ? 14.816 9.969 46.792 1.000 11.508 468 MET A CA 1
ATOM 3611 C C . MET A 1 468 ? 13.292 9.971 46.754 1.000 11.884 468 MET A C 1
ATOM 3612 O O . MET A 1 468 ? 12.681 11.064 46.817 1.000 11.418 468 MET A O 1
ATOM 3617 N N . VAL A 1 469 ? 12.682 8.803 46.679 1.000 10.666 469 VAL A N 1
ATOM 3618 C CA . VAL A 1 469 ? 11.213 8.746 46.638 1.000 11.479 469 VAL A CA 1
ATOM 3619 C C . VAL A 1 469 ? 10.670 9.289 47.933 1.000 11.661 469 VAL A C 1
ATOM 3620 O O . VAL A 1 469 ? 9.703 10.018 47.836 1.000 11.313 469 VAL A O 1
ATOM 3624 N N . LEU A 1 470 ? 11.201 8.910 49.080 1.000 11.614 470 LEU A N 1
ATOM 3625 C CA . LEU A 1 470 ? 10.637 9.419 50.340 1.000 13.306 470 LEU A CA 1
ATOM 3626 C C . LEU A 1 470 ? 10.834 10.934 50.393 1.000 12.420 470 LEU A C 1
ATOM 3627 O O . LEU A 1 470 ? 9.938 11.618 50.921 1.000 12.499 470 LEU A O 1
ATOM 3632 N N . LEU A 1 471 ? 11.957 11.494 49.924 1.000 11.981 471 LEU A N 1
ATOM 3633 C CA . LEU A 1 471 ? 12.166 12.952 49.908 1.000 12.699 471 LEU A CA 1
ATOM 3634 C C . LEU A 1 471 ? 11.038 13.591 49.095 1.000 12.981 471 LEU A C 1
ATOM 3635 O O . LEU A 1 471 ? 10.434 14.560 49.529 1.000 12.960 471 LEU A O 1
ATOM 3640 N N . GLU A 1 472 ? 10.756 13.056 47.905 1.000 12.339 472 GLU A N 1
ATOM 3641 C CA . GLU A 1 472 ? 9.718 13.645 47.042 1.000 12.042 472 GLU A CA 1
ATOM 3642 C C . GLU A 1 472 ? 8.344 13.528 47.694 1.000 12.463 472 GLU A C 1
ATOM 3643 O O . GLU A 1 472 ? 7.567 14.517 47.704 1.000 12.848 472 GLU A O 1
ATOM 3649 N N . LEU A 1 473 ? 8.047 12.384 48.309 1.000 11.671 473 LEU A N 1
ATOM 3650 C CA . LEU A 1 473 ? 6.783 12.213 49.030 1.000 12.309 473 LEU A CA 1
ATOM 3651 C C . LEU A 1 473 ? 6.696 13.147 50.233 1.000 12.769 473 LEU A C 1
ATOM 3652 O O . LEU A 1 473 ? 5.576 13.598 50.506 1.000 13.542 473 LEU A O 1
ATOM 3657 N N . ALA A 1 474 ? 7.805 13.425 50.892 1.000 12.242 474 ALA A N 1
ATOM 3658 C CA . ALA A 1 474 ? 7.791 14.390 52.013 1.000 12.636 474 ALA A CA 1
ATOM 3659 C C . ALA A 1 474 ? 7.449 15.769 51.469 1.000 13.157 474 ALA A C 1
ATOM 3660 O O . ALA A 1 474 ? 6.669 16.568 52.132 1.000 13.459 474 ALA A O 1
ATOM 3662 N N . LYS A 1 475 ? 8.064 16.189 50.387 1.000 12.668 475 LYS A N 1
ATOM 3663 C CA . LYS A 1 475 ? 7.762 17.530 49.808 1.000 12.841 475 LYS A CA 1
ATOM 3664 C C . LYS A 1 475 ? 6.310 17.602 49.406 1.000 11.939 475 LYS A C 1
ATOM 3665 O O . LYS A 1 475 ? 5.639 18.595 49.710 1.000 12.907 475 LYS A O 1
ATOM 3671 N N . VAL A 1 476 ? 5.788 16.551 48.804 1.000 12.490 476 VAL A N 1
ATOM 3672 C CA . VAL A 1 476 ? 4.369 16.496 48.361 1.000 11.594 476 VAL A CA 1
ATOM 3673 C C . VAL A 1 476 ? 3.447 16.621 49.567 1.000 12.890 476 VAL A C 1
ATOM 3674 O O . VAL A 1 476 ? 2.470 17.401 49.521 1.000 13.372 476 VAL A O 1
ATOM 3678 N N . HIS A 1 477 ? 3.637 15.779 50.578 1.000 12.511 477 HIS A N 1
ATOM 3679 C CA . HIS A 1 477 ? 2.595 15.581 51.620 1.000 13.231 477 HIS A CA 1
ATOM 3680 C C . HIS A 1 477 ? 2.867 16.457 52.846 1.000 15.018 477 HIS A C 1
ATOM 3681 O O . HIS A 1 477 ? 1.879 16.672 53.615 1.000 15.763 477 HIS A O 1
ATOM 3688 N N . TRP A 1 478 ? 4.088 16.927 53.078 1.000 16.066 478 TRP A N 1
ATOM 3689 C CA . TRP A 1 478 ? 4.382 17.877 54.206 1.000 18.365 478 TRP A CA 1
ATOM 3690 C C . TRP A 1 478 ? 4.831 19.244 53.749 1.000 20.367 478 TRP A C 1
ATOM 3691 O O . TRP A 1 478 ? 4.829 20.168 54.612 1.000 25.637 478 TRP A O 1
ATOM 3702 N N . GLY A 1 479 ? 5.289 19.418 52.519 1.000 19.708 479 GLY A N 1
ATOM 3703 C CA . GLY A 1 479 ? 5.902 20.672 52.068 1.000 20.316 479 GLY A CA 1
ATOM 3704 C C . GLY A 1 479 ? 7.173 20.950 52.829 1.000 22.734 479 GLY A C 1
ATOM 3705 O O . GLY A 1 479 ? 7.520 22.112 53.042 1.000 24.388 479 GLY A O 1
ATOM 3706 N N . ASP A 1 480 ? 7.861 19.912 53.281 1.000 19.517 480 ASP A N 1
ATOM 3707 C CA . ASP A 1 480 ? 9.135 20.091 53.988 1.000 20.196 480 ASP A CA 1
ATOM 3708 C C . ASP A 1 480 ? 10.011 18.886 53.673 1.000 20.271 480 ASP A C 1
ATOM 3709 O O . ASP A 1 480 ? 9.672 17.771 54.070 1.000 19.938 480 ASP A O 1
ATOM 3714 N N . PRO A 1 481 ? 11.157 19.060 52.995 1.000 21.667 481 PRO A N 1
ATOM 3715 C CA . PRO A 1 481 ? 11.980 17.898 52.664 1.000 23.464 481 PRO A CA 1
ATOM 3716 C C . PRO A 1 481 ? 12.490 17.180 53.922 1.000 23.955 481 PRO A C 1
ATOM 3717 O O . PRO A 1 481 ? 12.675 15.980 53.871 1.000 23.805 481 PRO A O 1
ATOM 3721 N N . ASN A 1 482 ? 12.669 17.902 55.019 1.000 23.082 482 ASN A N 1
ATOM 3722 C CA . ASN A 1 482 ? 13.106 17.309 56.310 1.000 27.145 482 ASN A CA 1
ATOM 3723 C C . ASN A 1 482 ? 12.030 16.382 56.896 1.000 25.252 482 ASN A C 1
ATOM 3724 O O . ASN A 1 482 ? 12.351 15.554 57.786 1.000 27.641 482 ASN A O 1
ATOM 3729 N N . ALA A 1 483 ? 10.780 16.439 56.428 1.000 21.453 483 ALA A N 1
ATOM 3730 C CA . ALA A 1 483 ? 9.731 15.533 56.910 1.000 19.661 483 ALA A CA 1
ATOM 3731 C C . ALA A 1 483 ? 9.945 14.110 56.388 1.000 19.497 483 ALA A C 1
ATOM 3732 O O . ALA A 1 483 ? 9.240 13.200 56.819 1.000 19.041 483 ALA A O 1
ATOM 3734 N N . ALA A 1 484 ? 10.912 13.881 55.507 1.000 18.102 484 ALA A N 1
ATOM 3735 C CA . ALA A 1 484 ? 11.209 12.526 55.006 1.000 18.171 484 ALA A CA 1
ATOM 3736 C C . ALA A 1 484 ? 11.486 11.559 56.159 1.000 18.809 484 ALA A C 1
ATOM 3737 O O . ALA A 1 484 ? 11.121 10.351 56.037 1.000 17.201 484 ALA A O 1
ATOM 3739 N N . HIS A 1 485 ? 12.061 12.071 57.244 1.000 18.391 485 HIS A N 1
ATOM 3740 C CA . HIS A 1 485 ? 12.296 11.251 58.458 1.000 21.338 485 HIS A CA 1
ATOM 3741 C C . HIS A 1 485 ? 10.966 10.794 59.075 1.000 21.565 485 HIS A C 1
ATOM 3742 O O . HIS A 1 485 ? 11.023 9.816 59.838 1.000 27.805 485 HIS A O 1
ATOM 3749 N N . GLN A 1 486 ? 9.822 11.393 58.758 1.000 22.045 486 GLN A N 1
ATOM 3750 C CA . GLN A 1 486 ? 8.517 11.001 59.356 1.000 25.653 486 GLN A CA 1
ATOM 3751 C C . GLN A 1 486 ? 7.961 9.766 58.654 1.000 24.565 486 GLN A C 1
ATOM 3752 O O . GLN A 1 486 ? 7.059 9.095 59.212 1.000 25.878 486 GLN A O 1
ATOM 3758 N N . ILE A 1 487 ? 8.432 9.480 57.440 1.000 19.033 487 ILE A N 1
ATOM 3759 C CA . ILE A 1 487 ? 7.801 8.421 56.614 1.000 18.417 487 ILE A CA 1
ATOM 3760 C C . ILE A 1 487 ? 8.459 7.113 57.024 1.000 15.330 487 ILE A C 1
ATOM 3761 O O . ILE A 1 487 ? 9.684 6.998 57.030 1.000 17.605 487 ILE A O 1
ATOM 3766 N N . PRO A 1 488 ? 7.695 6.072 57.398 1.000 16.796 488 PRO A N 1
ATOM 3767 C CA . PRO A 1 488 ? 8.348 4.849 57.787 1.000 16.893 488 PRO A CA 1
ATOM 3768 C C . PRO A 1 488 ? 9.086 4.236 56.583 1.000 15.595 488 PRO A C 1
ATOM 3769 O O . PRO A 1 488 ? 8.598 4.297 55.448 1.000 15.559 488 PRO A O 1
ATOM 3773 N N . TRP A 1 489 ? 10.230 3.648 56.838 1.000 15.433 489 TRP A N 1
ATOM 3774 C CA . TRP A 1 489 ? 11.033 2.984 55.805 1.000 15.059 489 TRP A CA 1
ATOM 3775 C C . TRP A 1 489 ? 10.140 1.905 55.204 1.000 14.458 489 TRP A C 1
ATOM 3776 O O . TRP A 1 489 ? 9.458 1.156 55.900 1.000 16.137 489 TRP A O 1
ATOM 3787 N N . PRO A 1 490 ? 10.102 1.694 53.879 1.000 13.219 490 PRO A N 1
ATOM 3788 C CA . PRO A 1 490 ? 9.238 0.676 53.303 1.000 13.026 490 PRO A CA 1
ATOM 3789 C C . PRO A 1 490 ? 9.649 -0.742 53.742 1.000 14.075 490 PRO A C 1
ATOM 3790 O O . PRO A 1 490 ? 10.814 -1.038 53.922 1.000 15.366 490 PRO A O 1
ATOM 3794 N N . VAL A 1 491 ? 8.664 -1.604 53.851 1.000 14.062 491 VAL A N 1
ATOM 3795 C CA . VAL A 1 491 ? 8.842 -3.047 54.073 1.000 15.296 491 VAL A CA 1
ATOM 3796 C C . VAL A 1 491 ? 9.575 -3.645 52.865 1.000 14.585 491 VAL A C 1
ATOM 3797 O O . VAL A 1 491 ? 10.385 -4.551 53.024 1.000 15.888 491 VAL A O 1
ATOM 3801 N N . GLU A 1 492 ? 9.184 -3.214 51.663 1.000 12.599 492 GLU A N 1
ATOM 3802 C CA . GLU A 1 492 ? 9.788 -3.666 50.397 1.000 12.818 492 GLU A CA 1
ATOM 3803 C C . GLU A 1 492 ? 9.629 -2.521 49.417 1.000 11.958 492 GLU A C 1
ATOM 3804 O O . GLU A 1 492 ? 8.614 -1.821 49.421 1.000 12.819 492 GLU A O 1
ATOM 3810 N N . ALA A 1 493 ? 10.640 -2.321 48.590 1.000 11.501 493 ALA A N 1
ATOM 3811 C CA . ALA A 1 493 ? 10.630 -1.330 47.504 1.000 11.519 493 ALA A CA 1
ATOM 3812 C C . ALA A 1 493 ? 11.369 -1.954 46.355 1.000 10.789 493 ALA A C 1
ATOM 3813 O O . ALA A 1 493 ? 12.477 -2.433 46.517 1.000 11.640 493 ALA A O 1
ATOM 3815 N N . ILE A 1 494 ? 10.717 -1.923 45.195 1.000 10.618 494 ILE A N 1
ATOM 3816 C CA . ILE A 1 494 ? 11.236 -2.516 43.950 1.000 10.481 494 ILE A CA 1
ATOM 3817 C C . ILE A 1 494 ? 10.925 -1.560 42.814 1.000 10.269 494 ILE A C 1
ATOM 3818 O O . ILE A 1 494 ? 10.052 -0.677 42.945 1.000 10.572 494 ILE A O 1
ATOM 3823 N N . PHE A 1 495 ? 11.573 -1.767 41.669 1.000 9.521 495 PHE A N 1
ATOM 3824 C CA . PHE A 1 495 ? 11.322 -0.885 40.504 1.000 9.528 495 PHE A CA 1
ATOM 3825 C C . PHE A 1 495 ? 11.296 -1.698 39.195 1.000 9.756 495 PHE A C 1
ATOM 3826 O O . PHE A 1 495 ? 11.888 -2.775 39.096 1.000 10.198 495 PHE A O 1
ATOM 3834 N N . ASN A 1 496 ? 10.591 -1.125 38.220 1.000 9.328 496 ASN A N 1
ATOM 3835 C CA . ASN A 1 496 ? 10.645 -1.617 36.824 1.000 8.668 496 ASN A CA 1
ATOM 3836 C C . ASN A 1 496 ? 10.989 -0.431 35.914 1.000 8.961 496 ASN A C 1
ATOM 3837 O O . ASN A 1 496 ? 10.249 0.564 35.882 1.000 9.687 496 ASN A O 1
ATOM 3842 N N . ASP A 1 497 ? 12.122 -0.509 35.234 1.000 8.808 497 ASP A N 1
ATOM 3843 C CA . ASP A 1 497 ? 12.547 0.523 34.272 1.000 8.680 497 ASP A CA 1
ATOM 3844 C C . ASP A 1 497 ? 12.278 0.010 32.869 1.000 9.055 497 ASP A C 1
ATOM 3845 O O . ASP A 1 497 ? 13.014 -0.818 32.312 1.000 8.938 497 ASP A O 1
ATOM 3850 N N . PHE A 1 498 ? 11.149 0.425 32.326 1.000 9.680 498 PHE A N 1
ATOM 3851 C CA . PHE A 1 498 ? 10.680 -0.017 30.984 1.000 9.649 498 PHE A CA 1
ATOM 3852 C C . PHE A 1 498 ? 11.494 0.565 29.849 1.000 10.144 498 PHE A C 1
ATOM 3853 O O . PHE A 1 498 ? 11.364 0.034 28.706 1.000 9.943 498 PHE A O 1
ATOM 3861 N N . SER A 1 499 ? 12.389 1.494 30.110 1.000 10.189 499 SER A N 1
ATOM 3862 C CA . SER A 1 499 ? 13.257 2.027 29.017 1.000 10.919 499 SER A CA 1
ATOM 3863 C C . SER A 1 499 ? 14.307 1.014 28.629 1.000 10.011 499 SER A C 1
ATOM 3864 O O . SER A 1 499 ? 14.845 1.064 27.495 1.000 11.237 499 SER A O 1
ATOM 3867 N N . LEU A 1 500 ? 14.617 0.073 29.493 1.000 9.941 500 LEU A N 1
ATOM 3868 C CA . LEU A 1 500 ? 15.674 -0.926 29.222 1.000 9.605 500 LEU A CA 1
ATOM 3869 C C . LEU A 1 500 ? 15.246 -1.943 28.181 1.000 9.115 500 LEU A C 1
ATOM 3870 O O . LEU A 1 500 ? 14.047 -2.242 28.000 1.000 9.983 500 LEU A O 1
ATOM 3875 N N . ASN A 1 501 ? 16.195 -2.493 27.468 1.000 9.624 501 ASN A N 1
ATOM 3876 C CA . ASN A 1 501 ? 15.907 -3.617 26.577 1.000 9.812 501 ASN A CA 1
ATOM 3877 C C . ASN A 1 501 ? 15.313 -4.753 27.380 1.000 10.187 501 ASN A C 1
ATOM 3878 O O . ASN A 1 501 ? 15.667 -4.958 28.543 1.000 10.565 501 ASN A O 1
ATOM 3883 N N . PRO A 1 502 ? 14.507 -5.631 26.754 1.000 10.422 502 PRO A N 1
ATOM 3884 C CA . PRO A 1 502 ? 14.108 -5.582 25.336 1.000 10.222 502 PRO A CA 1
ATOM 3885 C C . PRO A 1 502 ? 12.877 -4.719 25.044 1.000 9.824 502 PRO A C 1
ATOM 3886 O O . PRO A 1 502 ? 12.437 -4.651 23.908 1.000 11.081 502 PRO A O 1
ATOM 3890 N N . PHE A 1 503 ? 12.327 -4.083 26.057 1.000 10.001 503 PHE A N 1
ATOM 3891 C CA . PHE A 1 503 ? 11.083 -3.294 25.942 1.000 9.275 503 PHE A CA 1
ATOM 3892 C C . PHE A 1 503 ? 11.402 -1.937 25.310 1.000 9.687 503 PHE A C 1
ATOM 3893 O O . PHE A 1 503 ? 10.678 -1.518 24.374 1.000 10.552 503 PHE A O 1
ATOM 3901 N N . GLY A 1 504 ? 12.391 -1.227 25.824 1.000 9.142 504 GLY A N 1
ATOM 3902 C CA . GLY A 1 504 ? 12.859 0.025 25.224 1.000 10.230 504 GLY A CA 1
ATOM 3903 C C . GLY A 1 504 ? 11.868 1.165 25.268 1.000 10.566 504 GLY A C 1
ATOM 3904 O O . GLY A 1 504 ? 12.074 2.228 24.664 1.000 12.457 504 GLY A O 1
ATOM 3905 N N . ALA A 1 505 ? 10.797 1.034 26.027 1.000 11.273 505 ALA A N 1
ATOM 3906 C CA . ALA A 1 505 ? 9.684 1.999 26.128 1.000 11.123 505 ALA A CA 1
ATOM 3907 C C . ALA A 1 505 ? 8.671 1.524 27.162 1.000 10.738 505 ALA A C 1
ATOM 3908 O O . ALA A 1 505 ? 8.385 0.326 27.180 1.000 11.337 505 ALA A O 1
ATOM 3910 N N . GLY A 1 506 ? 8.104 2.441 27.941 1.000 11.445 506 GLY A N 1
ATOM 3911 C CA . GLY A 1 506 ? 6.833 2.143 28.628 1.000 11.838 506 GLY A CA 1
ATOM 3912 C C . GLY A 1 506 ? 5.725 2.080 27.604 1.000 14.088 506 GLY A C 1
ATOM 3913 O O . GLY A 1 506 ? 4.936 1.109 27.553 1.000 17.279 506 GLY A O 1
ATOM 3914 N N . TYR A 1 507 ? 5.714 3.089 26.737 1.000 12.092 507 TYR A N 1
ATOM 3915 C CA . TYR A 1 507 ? 4.598 3.327 25.806 1.000 13.529 507 TYR A CA 1
ATOM 3916 C C . TYR A 1 507 ? 5.106 3.673 24.417 1.000 11.480 507 TYR A C 1
ATOM 3917 O O . TYR A 1 507 ? 6.146 4.278 24.281 1.000 12.458 507 TYR A O 1
ATOM 3926 N N . HIS A 1 508 ? 4.295 3.314 23.428 1.000 11.417 508 HIS A N 1
ATOM 3927 C CA . HIS A 1 508 ? 4.463 3.750 22.025 1.000 10.252 508 HIS A CA 1
ATOM 3928 C C . HIS A 1 508 ? 3.327 4.682 21.652 1.000 11.645 508 HIS A C 1
ATOM 3929 O O . HIS A 1 508 ? 2.194 4.478 22.090 1.000 12.472 508 HIS A O 1
ATOM 3936 N N . ALA A 1 509 ? 3.606 5.645 20.807 1.000 10.864 509 ALA A N 1
ATOM 3937 C CA . ALA A 1 509 ? 2.598 6.607 20.320 1.000 10.714 509 ALA A CA 1
ATOM 3938 C C . ALA A 1 509 ? 2.807 6.850 18.844 1.000 11.046 509 ALA A C 1
ATOM 3939 O O . ALA A 1 509 ? 3.924 7.060 18.414 1.000 10.542 509 ALA A O 1
ATOM 3941 N N . TRP A 1 510 ? 1.725 6.857 18.074 1.000 9.992 510 TRP A N 1
ATOM 3942 C CA . TRP A 1 510 ? 1.842 7.160 16.638 1.000 10.389 510 TRP A CA 1
ATOM 3943 C C . TRP A 1 510 ? 2.593 8.462 16.426 1.000 9.403 510 TRP A C 1
ATOM 3944 O O . TRP A 1 510 ? 2.351 9.455 17.092 1.000 10.296 510 TRP A O 1
ATOM 3955 N N . ALA A 1 511 ? 3.486 8.404 15.455 1.000 10.449 511 ALA A N 1
ATOM 3956 C CA . ALA A 1 511 ? 4.303 9.567 15.102 1.000 9.969 511 ALA A CA 1
ATOM 3957 C C . ALA A 1 511 ? 3.596 10.521 14.140 1.000 9.549 511 ALA A C 1
ATOM 3958 O O . ALA A 1 511 ? 2.832 10.063 13.268 1.000 9.816 511 ALA A O 1
ATOM 3960 N N . ALA A 1 512 ? 3.941 11.793 14.209 1.000 10.021 512 ALA A N 1
ATOM 3961 C CA . ALA A 1 512 ? 3.647 12.755 13.136 1.000 9.554 512 ALA A CA 1
ATOM 3962 C C . ALA A 1 512 ? 4.299 12.301 11.843 1.000 10.328 512 ALA A C 1
ATOM 3963 O O . ALA A 1 512 ? 5.294 11.582 11.859 1.000 10.667 512 ALA A O 1
ATOM 3965 N N . HIS A 1 513 ? 3.753 12.794 10.733 1.000 9.835 513 HIS A N 1
ATOM 3966 C CA . HIS A 1 513 ? 4.302 12.552 9.388 1.000 10.228 513 HIS A CA 1
ATOM 3967 C C . HIS A 1 513 ? 4.147 11.094 8.978 1.000 10.483 513 HIS A C 1
ATOM 3968 O O . HIS A 1 513 ? 4.902 10.576 8.152 1.000 10.779 513 HIS A O 1
ATOM 3975 N N . TYR A 1 514 ? 3.123 10.429 9.519 1.000 10.494 514 TYR A N 1
ATOM 3976 C CA . TYR A 1 514 ? 2.708 9.082 9.094 1.000 10.599 514 TYR A CA 1
ATOM 3977 C C . TYR A 1 514 ? 1.191 9.052 8.884 1.000 10.756 514 TYR A C 1
ATOM 3978 O O . TYR A 1 514 ? 0.446 9.689 9.600 1.000 11.702 514 TYR A O 1
ATOM 3987 N N . ASP A 1 515 ? 0.832 8.236 7.916 1.000 12.267 515 ASP A N 1
ATOM 3988 C CA . ASP A 1 515 ? -0.560 7.781 7.629 1.000 12.343 515 ASP A CA 1
ATOM 3989 C C . ASP A 1 515 ? -0.809 6.595 8.567 1.000 11.064 515 ASP A C 1
ATOM 3990 O O . ASP A 1 515 ? -0.469 5.476 8.198 1.000 13.723 515 ASP A O 1
ATOM 3995 N N . ILE A 1 516 ? -1.337 6.897 9.751 1.000 11.610 516 ILE A N 1
ATOM 3996 C CA . ILE A 1 516 ? -1.508 5.881 10.817 1.000 12.731 516 ILE A CA 1
ATOM 3997 C C . ILE A 1 516 ? -2.217 4.623 10.293 1.000 12.350 516 ILE A C 1
ATOM 3998 O O . ILE A 1 516 ? -1.827 3.505 10.559 1.000 13.170 516 ILE A O 1
ATOM 4003 N N . CYS A 1 517 ? -3.354 4.834 9.625 1.000 13.768 517 CYS A N 1
ATOM 4004 C CA . CYS A 1 517 ? -4.142 3.683 9.179 1.000 15.607 517 CYS A CA 1
ATOM 4005 C C . CYS A 1 517 ? -3.302 2.791 8.264 1.000 13.016 517 CYS A C 1
ATOM 4006 O O . CYS A 1 517 ? -3.404 1.588 8.331 1.000 13.575 517 CYS A O 1
ATOM 4009 N N . ASP A 1 518 ? -2.546 3.380 7.363 1.000 13.061 518 ASP A N 1
ATOM 4010 C CA . ASP A 1 518 ? -1.778 2.606 6.371 1.000 13.514 518 ASP A CA 1
ATOM 4011 C C . ASP A 1 518 ? -0.739 1.754 7.124 1.000 12.265 518 ASP A C 1
ATOM 4012 O O . ASP A 1 518 ? -0.554 0.611 6.791 1.000 12.211 518 ASP A O 1
ATOM 4017 N N . VAL A 1 519 ? -0.116 2.336 8.154 1.000 12.376 519 VAL A N 1
ATOM 4018 C CA . VAL A 1 519 ? 0.864 1.558 8.938 1.000 12.830 519 VAL A CA 1
ATOM 4019 C C . VAL A 1 519 ? 0.146 0.449 9.715 1.000 11.698 519 VAL A C 1
ATOM 4020 O O . VAL A 1 519 ? 0.576 -0.698 9.660 1.000 12.184 519 VAL A O 1
ATOM 4024 N N . MET A 1 520 ? -0.944 0.775 10.383 1.000 12.045 520 MET A N 1
ATOM 4025 C CA . MET A 1 520 ? -1.710 -0.208 11.168 1.000 13.164 520 MET A CA 1
ATOM 4026 C C . MET A 1 520 ? -2.064 -1.412 10.291 1.000 13.452 520 MET A C 1
ATOM 4027 O O . MET A 1 520 ? -1.956 -2.567 10.692 1.000 14.748 520 MET A O 1
ATOM 4032 N N . GLN A 1 521 ? -2.587 -1.109 9.097 1.000 12.986 521 GLN A N 1
ATOM 4033 C CA . GLN A 1 521 ? -2.999 -2.145 8.151 1.000 14.580 521 GLN A CA 1
ATOM 4034 C C . GLN A 1 521 ? -1.839 -2.951 7.612 1.000 14.758 521 GLN A C 1
ATOM 4035 O O . GLN A 1 521 ? -1.914 -4.197 7.602 1.000 17.514 521 GLN A O 1
ATOM 4041 N N . ARG A 1 522 ? -0.778 -2.289 7.151 1.000 13.058 522 ARG A N 1
ATOM 4042 C CA . ARG A 1 522 ? 0.199 -2.942 6.268 1.000 13.166 522 ARG A CA 1
ATOM 4043 C C . ARG A 1 522 ? 1.442 -3.460 7.005 1.000 12.325 522 ARG A C 1
ATOM 4044 O O . ARG A 1 522 ? 2.102 -4.343 6.467 1.000 13.361 522 ARG A O 1
ATOM 4052 N N . ILE A 1 523 ? 1.714 -2.965 8.213 1.000 11.553 523 ILE A N 1
ATOM 4053 C CA . ILE A 1 523 ? 2.927 -3.432 8.930 1.000 11.960 523 ILE A CA 1
ATOM 4054 C C . ILE A 1 523 ? 2.676 -4.850 9.433 1.000 11.693 523 ILE A C 1
ATOM 4055 O O . ILE A 1 523 ? 3.634 -5.571 9.718 1.000 11.401 523 ILE A O 1
ATOM 4060 N N . ARG A 1 524 ? 1.407 -5.258 9.559 1.000 11.686 524 ARG A N 1
ATOM 4061 C CA . ARG A 1 524 ? 1.126 -6.554 10.197 1.000 11.635 524 ARG A CA 1
ATOM 4062 C C . ARG A 1 524 ? 1.701 -7.703 9.375 1.000 11.272 524 ARG A C 1
ATOM 4063 O O . ARG A 1 524 ? 2.129 -8.685 9.964 1.000 12.753 524 ARG A O 1
ATOM 4071 N N . GLN A 1 525 ? 1.651 -7.586 8.048 1.000 11.671 525 GLN A N 1
ATOM 4072 C CA . GLN A 1 525 ? 2.251 -8.597 7.152 1.000 11.937 525 GLN A CA 1
ATOM 4073 C C . GLN A 1 525 ? 3.341 -7.923 6.327 1.000 12.029 525 GLN A C 1
ATOM 4074 O O . GLN A 1 525 ? 3.091 -7.384 5.259 1.000 12.571 525 GLN A O 1
ATOM 4080 N N . PRO A 1 526 ? 4.582 -7.858 6.861 1.000 11.878 526 PRO A N 1
ATOM 4081 C CA . PRO A 1 526 ? 5.531 -6.913 6.283 1.000 11.913 526 PRO A CA 1
ATOM 4082 C C . PRO A 1 526 ? 5.964 -7.244 4.853 1.000 12.640 526 PRO A C 1
ATOM 4083 O O . PRO A 1 526 ? 6.446 -6.345 4.189 1.000 12.200 526 PRO A O 1
ATOM 4087 N N . THR A 1 527 ? 5.760 -8.486 4.365 1.000 12.138 527 THR A N 1
ATOM 4088 C CA . THR A 1 527 ? 6.043 -8.730 2.934 1.000 12.358 527 THR A CA 1
ATOM 4089 C C . THR A 1 527 ? 5.227 -7.780 2.072 1.000 12.786 527 THR A C 1
ATOM 4090 O O . THR A 1 527 ? 5.694 -7.499 0.987 1.000 12.858 527 THR A O 1
ATOM 4094 N N . GLY A 1 528 ? 4.077 -7.321 2.507 1.000 13.375 528 GLY A N 1
ATOM 4095 C CA . GLY A 1 528 ? 3.268 -6.407 1.695 1.000 14.457 528 GLY A CA 1
ATOM 4096 C C . GLY A 1 528 ? 3.929 -5.052 1.525 1.000 13.985 528 GLY A C 1
ATOM 4097 O O . GLY A 1 528 ? 3.520 -4.247 0.632 1.000 16.618 528 GLY A O 1
ATOM 4098 N N . LEU A 1 529 ? 4.972 -4.769 2.344 1.000 13.442 529 LEU A N 1
ATOM 4099 C CA . LEU A 1 529 ? 5.685 -3.457 2.237 1.000 14.254 529 LEU A CA 1
ATOM 4100 C C . LEU A 1 529 ? 6.884 -3.572 1.312 1.000 13.932 529 LEU A C 1
ATOM 4101 O O . LEU A 1 529 ? 7.636 -2.587 1.193 1.000 15.658 529 LEU A O 1
ATOM 4106 N N . VAL A 1 530 ? 7.092 -4.736 0.709 1.000 13.779 530 VAL A N 1
ATOM 4107 C CA . VAL A 1 530 ? 8.301 -4.997 -0.106 1.000 14.477 530 VAL A CA 1
ATOM 4108 C C . VAL A 1 530 ? 7.847 -5.341 -1.526 1.000 14.961 530 VAL A C 1
ATOM 4109 O O . VAL A 1 530 ? 7.472 -6.482 -1.800 1.000 15.372 530 VAL A O 1
ATOM 4113 N N . PRO A 1 531 ? 8.017 -4.424 -2.487 1.000 16.591 531 PRO A N 1
ATOM 4114 C CA . PRO A 1 531 ? 7.695 -4.752 -3.884 1.000 18.656 531 PRO A CA 1
ATOM 4115 C C . PRO A 1 531 ? 8.472 -5.955 -4.416 1.000 16.538 531 PRO A C 1
ATOM 4116 O O . PRO A 1 531 ? 9.678 -6.055 -4.211 1.000 18.869 531 PRO A O 1
ATOM 4120 N N . GLY A 1 532 ? 7.740 -6.889 -5.044 1.000 17.462 532 GLY A N 1
ATOM 4121 C CA . GLY A 1 532 ? 8.352 -8.080 -5.646 1.000 18.709 532 GLY A CA 1
ATOM 4122 C C . GLY A 1 532 ? 8.430 -9.232 -4.682 1.000 17.670 532 GLY A C 1
ATOM 4123 O O . GLY A 1 532 ? 8.798 -10.340 -5.082 1.000 19.202 532 GLY A O 1
ATOM 4124 N N . ALA A 1 533 ? 8.251 -8.989 -3.364 1.000 15.385 533 ALA A N 1
ATOM 4125 C CA . ALA A 1 533 ? 8.410 -10.075 -2.395 1.000 14.820 533 ALA A CA 1
ATOM 4126 C C . ALA A 1 533 ? 7.294 -11.110 -2.538 1.000 13.902 533 ALA A C 1
ATOM 4127 O O . ALA A 1 533 ? 6.108 -10.707 -2.654 1.000 16.322 533 ALA A O 1
ATOM 4129 N N . THR A 1 534 ? 7.676 -12.352 -2.386 1.000 13.535 534 THR A N 1
ATOM 4130 C CA . THR A 1 534 ? 6.685 -13.443 -2.203 1.000 13.815 534 THR A CA 1
ATOM 4131 C C . THR A 1 534 ? 5.958 -13.204 -0.878 1.000 14.443 534 THR A C 1
ATOM 4132 O O . THR A 1 534 ? 6.611 -12.975 0.169 1.000 13.750 534 THR A O 1
ATOM 4136 N N . ALA A 1 535 ? 4.646 -13.263 -0.860 1.000 14.014 535 ALA A N 1
ATOM 4137 C CA . ALA A 1 535 ? 3.880 -13.167 0.386 1.000 13.521 535 ALA A CA 1
ATOM 4138 C C . ALA A 1 535 ? 4.280 -14.310 1.317 1.000 13.864 535 ALA A C 1
ATOM 4139 O O . ALA A 1 535 ? 4.537 -15.453 0.907 1.000 14.869 535 ALA A O 1
ATOM 4141 N N . ALA A 1 536 ? 4.410 -13.990 2.611 1.000 12.629 536 ALA A N 1
ATOM 4142 C CA . ALA A 1 536 ? 4.702 -14.987 3.649 1.000 11.740 536 ALA A CA 1
ATOM 4143 C C . ALA A 1 536 ? 3.812 -14.736 4.859 1.000 12.912 536 ALA A C 1
ATOM 4144 O O . ALA A 1 536 ? 3.492 -13.575 5.155 1.000 12.923 536 ALA A O 1
ATOM 4146 N N . ASN A 1 537 ? 3.525 -15.812 5.564 1.000 12.784 537 ASN A N 1
ATOM 4147 C CA . ASN A 1 537 ? 2.756 -15.751 6.820 1.000 13.853 537 ASN A CA 1
ATOM 4148 C C . ASN A 1 537 ? 3.720 -15.420 7.970 1.000 12.759 537 ASN A C 1
ATOM 4149 O O . ASN A 1 537 ? 3.964 -16.270 8.847 1.000 13.797 537 ASN A O 1
ATOM 4154 N N . LEU A 1 538 ? 4.316 -14.237 7.884 1.000 12.734 538 LEU A N 1
ATOM 4155 C CA . LEU A 1 538 ? 5.117 -13.638 8.966 1.000 12.156 538 LEU A CA 1
ATOM 4156 C C . LEU A 1 538 ? 4.420 -12.348 9.351 1.000 11.429 538 LEU A C 1
ATOM 4157 O O . LEU A 1 538 ? 4.154 -11.532 8.513 1.000 12.118 538 LEU A O 1
ATOM 4162 N N . PHE A 1 539 ? 4.088 -12.213 10.626 1.000 11.019 539 PHE A N 1
ATOM 4163 C CA . PHE A 1 539 ? 3.251 -11.116 11.116 1.000 11.525 539 PHE A CA 1
ATOM 4164 C C . PHE A 1 539 ? 3.941 -10.417 12.277 1.000 10.832 539 PHE A C 1
ATOM 4165 O O . PHE A 1 539 ? 4.676 -11.049 13.054 1.000 13.348 539 PHE A O 1
ATOM 4173 N N . ILE A 1 540 ? 3.623 -9.141 12.390 1.000 11.368 540 ILE A N 1
ATOM 4174 C CA . ILE A 1 540 ? 4.019 -8.237 13.518 1.000 10.555 540 ILE A CA 1
ATOM 4175 C C . ILE A 1 540 ? 2.752 -7.902 14.301 1.000 11.076 540 ILE A C 1
ATOM 4176 O O . ILE A 1 540 ? 1.810 -7.364 13.672 1.000 11.216 540 ILE A O 1
ATOM 4181 N N . ILE A 1 541 ? 2.701 -8.237 15.570 1.000 10.587 541 ILE A N 1
ATOM 4182 C CA . ILE A 1 541 ? 1.518 -7.987 16.406 1.000 11.259 541 ILE A CA 1
ATOM 4183 C C . ILE A 1 541 ? 1.957 -7.438 17.746 1.000 10.976 541 ILE A C 1
ATOM 4184 O O . ILE A 1 541 ? 3.155 -7.558 18.119 1.000 11.566 541 ILE A O 1
ATOM 4189 N N . GLY A 1 542 ? 1.025 -6.860 18.460 1.000 11.282 542 GLY A N 1
ATOM 4190 C CA . GLY A 1 542 ? 1.336 -6.176 19.725 1.000 11.825 542 GLY A CA 1
ATOM 4191 C C . GLY A 1 542 ? 0.637 -4.834 19.835 1.000 10.365 542 GLY A C 1
ATOM 4192 O O . GLY A 1 542 ? -0.067 -4.402 18.914 1.000 11.142 542 GLY A O 1
ATOM 4193 N N . GLU A 1 543 ? 0.748 -4.201 20.987 1.000 11.060 543 GLU A N 1
ATOM 4194 C CA . GLU A 1 543 ? 0.101 -2.882 21.215 1.000 12.437 543 GLU A CA 1
ATOM 4195 C C . GLU A 1 543 ? 0.719 -1.803 20.305 1.000 11.915 543 GLU A C 1
ATOM 4196 O O . GLU A 1 543 ? 0.044 -0.796 20.026 1.000 11.107 543 GLU A O 1
ATOM 4202 N N . ALA A 1 544 ? 2.011 -1.904 19.968 1.000 10.870 544 ALA A N 1
ATOM 4203 C CA . ALA A 1 544 ? 2.713 -0.710 19.458 1.000 11.933 544 ALA A CA 1
ATOM 4204 C C . ALA A 1 544 ? 2.087 -0.169 18.174 1.000 11.506 544 ALA A C 1
ATOM 4205 O O . ALA A 1 544 ? 2.031 1.060 18.003 1.000 12.088 544 ALA A O 1
ATOM 4207 N N . TYR A 1 545 ? 1.661 -1.043 17.252 1.000 10.446 545 TYR A N 1
ATOM 4208 C CA . TYR A 1 545 ? 1.090 -0.609 15.975 1.000 10.729 545 TYR A CA 1
ATOM 4209 C C . TYR A 1 545 ? -0.430 -0.785 15.984 1.000 10.028 545 TYR A C 1
ATOM 4210 O O . TYR A 1 545 ? -1.036 -0.907 14.917 1.000 11.746 545 TYR A O 1
ATOM 4219 N N . SER A 1 546 ? -1.030 -0.707 17.157 1.000 10.175 546 SER A N 1
ATOM 4220 C CA . SER A 1 546 ? -2.488 -0.853 17.299 1.000 10.417 546 SER A CA 1
ATOM 4221 C C . SER A 1 546 ? -3.168 0.518 17.317 1.000 11.030 546 SER A C 1
ATOM 4222 O O . SER A 1 546 ? -2.498 1.579 17.372 1.000 12.375 546 SER A O 1
ATOM 4225 N N . ASN A 1 547 ? -4.503 0.477 17.452 1.000 10.829 547 ASN A N 1
ATOM 4226 C CA . ASN A 1 547 ? -5.331 1.669 17.689 1.000 11.017 547 ASN A CA 1
ATOM 4227 C C . ASN A 1 547 ? -5.619 1.875 19.168 1.000 11.973 547 ASN A C 1
ATOM 4228 O O . ASN A 1 547 ? -6.458 2.690 19.527 1.000 13.737 547 ASN A O 1
ATOM 4233 N N . ASP A 1 548 ? -4.917 1.144 20.037 1.000 10.466 548 ASP A N 1
ATOM 4234 C CA . ASP A 1 548 ? -5.125 1.176 21.509 1.000 11.214 548 ASP A CA 1
ATOM 4235 C C . ASP A 1 548 ? -3.771 1.074 22.196 1.000 12.344 548 ASP A C 1
ATOM 4236 O O . ASP A 1 548 ? -3.558 0.155 23.022 1.000 13.187 548 ASP A O 1
ATOM 4241 N N . GLN A 1 549 ? -2.877 1.960 21.783 1.000 11.609 549 GLN A N 1
ATOM 4242 C CA . GLN A 1 549 ? -1.485 1.888 22.251 1.000 12.859 549 GLN A CA 1
ATOM 4243 C C . GLN A 1 549 ? -1.324 1.995 23.756 1.000 14.409 549 GLN A C 1
ATOM 4244 O O . GLN A 1 549 ? -0.291 1.481 24.228 1.000 16.901 549 GLN A O 1
ATOM 4250 N N . ALA A 1 550 ? -2.221 2.565 24.492 1.000 15.001 550 ALA A N 1
ATOM 4251 C CA . ALA A 1 550 ? -1.969 2.546 25.973 1.000 17.455 550 ALA A CA 1
ATOM 4252 C C . ALA A 1 550 ? -2.228 1.171 26.678 1.000 15.714 550 ALA A C 1
ATOM 4253 O O . ALA A 1 550 ? -2.078 1.082 27.901 1.000 13.357 550 ALA A O 1
ATOM 4255 N N . TRP A 1 551 ? -2.695 0.167 25.933 1.000 13.943 551 TRP A N 1
ATOM 4256 C CA . TRP A 1 551 ? -3.546 -0.881 26.527 1.000 12.332 551 TRP A CA 1
ATOM 4257 C C . TRP A 1 551 ? -3.249 -2.264 26.018 1.000 11.155 551 TRP A C 1
ATOM 4258 O O . TRP A 1 551 ? -2.938 -2.467 24.863 1.000 12.371 551 TRP A O 1
ATOM 4269 N N . VAL A 1 552 ? -3.481 -3.252 26.883 1.000 11.080 552 VAL A N 1
ATOM 4270 C CA . VAL A 1 552 ? -3.510 -4.653 26.461 1.000 10.942 552 VAL A CA 1
ATOM 4271 C C . VAL A 1 552 ? -4.492 -4.814 25.314 1.000 10.950 552 VAL A C 1
ATOM 4272 O O . VAL A 1 552 ? -4.266 -5.629 24.397 1.000 11.942 552 VAL A O 1
ATOM 4276 N N . GLU A 1 553 ? -5.601 -4.086 25.346 1.000 10.489 553 GLU A N 1
ATOM 4277 C CA . GLU A 1 553 ? -6.559 -4.133 24.248 1.000 11.342 553 GLU A CA 1
ATOM 4278 C C . GLU A 1 553 ? -5.881 -4.041 22.882 1.000 11.154 553 GLU A C 1
ATOM 4279 O O . GLU A 1 553 ? -6.328 -4.686 21.918 1.000 11.407 553 GLU A O 1
ATOM 4285 N N . GLY A 1 554 ? -4.846 -3.208 22.740 1.000 10.842 554 GLY A N 1
ATOM 4286 C CA . GLY A 1 554 ? -4.239 -3.032 21.422 1.000 10.358 554 GLY A CA 1
ATOM 4287 C C . GLY A 1 554 ? -3.442 -4.256 21.030 1.000 10.996 554 GLY A C 1
ATOM 4288 O O . GLY A 1 554 ? -3.447 -4.607 19.836 1.000 10.530 554 GLY A O 1
ATOM 4289 N N . ALA A 1 555 ? -2.792 -4.942 21.969 1.000 10.065 555 ALA A N 1
ATOM 4290 C CA . ALA A 1 555 ? -2.112 -6.221 21.709 1.000 10.778 555 ALA A CA 1
ATOM 4291 C C . ALA A 1 555 ? -3.175 -7.232 21.219 1.000 10.215 555 ALA A C 1
ATOM 4292 O O . ALA A 1 555 ? -2.911 -7.995 20.292 1.000 11.885 555 ALA A O 1
ATOM 4294 N N . PHE A 1 556 ? -4.319 -7.300 21.933 1.000 11.133 556 PHE A N 1
ATOM 4295 C CA . PHE A 1 556 ? -5.326 -8.286 21.525 1.000 10.925 556 PHE A CA 1
ATOM 4296 C C . PHE A 1 556 ? -5.914 -7.889 20.158 1.000 11.343 556 PHE A C 1
ATOM 4297 O O . PHE A 1 556 ? -6.175 -8.807 19.342 1.000 11.142 556 PHE A O 1
ATOM 4305 N N . CYS A 1 557 ? -6.179 -6.611 19.915 1.000 10.872 557 CYS A N 1
ATOM 4306 C CA . CYS A 1 557 ? -6.827 -6.208 18.644 1.000 11.629 557 CYS A CA 1
ATOM 4307 C C . CYS A 1 557 ? -5.936 -6.530 17.451 1.000 11.318 557 CYS A C 1
ATOM 4308 O O . CYS A 1 557 ? -6.449 -6.988 16.418 1.000 11.325 557 CYS A O 1
ATOM 4311 N N . THR A 1 558 ? -4.655 -6.197 17.479 1.000 11.646 558 THR A N 1
ATOM 4312 C CA . THR A 1 558 ? -3.795 -6.479 16.323 1.000 10.860 558 THR A CA 1
ATOM 4313 C C . THR A 1 558 ? -3.725 -8.000 16.150 1.000 12.185 558 THR A C 1
ATOM 4314 O O . THR A 1 558 ? -3.821 -8.473 15.001 1.000 10.910 558 THR A O 1
ATOM 4318 N N . ALA A 1 559 ? -3.539 -8.752 17.229 1.000 11.490 559 ALA A N 1
ATOM 4319 C CA . ALA A 1 559 ? -3.496 -10.232 17.120 1.000 11.638 559 ALA A CA 1
ATOM 4320 C C . ALA A 1 559 ? -4.800 -10.780 16.502 1.000 11.283 559 ALA A C 1
ATOM 4321 O O . ALA A 1 559 ? -4.752 -11.549 15.542 1.000 11.654 559 ALA A O 1
ATOM 4323 N N . GLU A 1 560 ? -5.935 -10.293 16.979 1.000 12.221 560 GLU A N 1
ATOM 4324 C CA . GLU A 1 560 ? -7.270 -10.660 16.447 1.000 12.106 560 GLU A CA 1
ATOM 4325 C C . GLU A 1 560 ? -7.347 -10.304 14.977 1.000 13.244 560 GLU A C 1
ATOM 4326 O O . GLU A 1 560 ? -7.820 -11.123 14.166 1.000 12.981 560 GLU A O 1
ATOM 4332 N N . SER A 1 561 ? -6.907 -9.127 14.607 1.000 11.622 561 SER A N 1
ATOM 4333 C CA . SER A 1 561 ? -7.015 -8.665 13.212 1.000 12.867 561 SER A CA 1
ATOM 4334 C C . SER A 1 561 ? -6.227 -9.584 12.277 1.000 13.332 561 SER A C 1
ATOM 4335 O O . SER A 1 561 ? -6.655 -9.809 11.126 1.000 13.477 561 SER A O 1
ATOM 4338 N N . VAL A 1 562 ? -5.064 -10.043 12.703 1.000 12.106 562 VAL A N 1
ATOM 4339 C CA . VAL A 1 562 ? -4.274 -10.991 11.887 1.000 12.346 562 VAL A CA 1
ATOM 4340 C C . VAL A 1 562 ? -5.015 -12.339 11.754 1.000 13.051 562 VAL A C 1
ATOM 4341 O O . VAL A 1 562 ? -5.019 -12.928 10.633 1.000 13.409 562 VAL A O 1
ATOM 4345 N N . LEU A 1 563 ? -5.557 -12.868 12.857 1.000 13.237 563 LEU A N 1
ATOM 4346 C CA . LEU A 1 563 ? -6.278 -14.159 12.761 1.000 12.447 563 LEU A CA 1
ATOM 4347 C C . LEU A 1 563 ? -7.490 -14.033 11.837 1.000 14.170 563 LEU A C 1
ATOM 4348 O O . LEU A 1 563 ? -7.717 -14.980 11.029 1.000 14.624 563 LEU A O 1
ATOM 4353 N N . VAL A 1 564 ? -8.179 -12.909 11.846 1.000 13.228 564 VAL A N 1
ATOM 4354 C CA . VAL A 1 564 ? -9.364 -12.674 10.965 1.000 14.498 564 VAL A CA 1
ATOM 4355 C C . VAL A 1 564 ? -8.874 -12.485 9.532 1.000 16.112 564 VAL A C 1
ATOM 4356 O O . VAL A 1 564 ? -9.276 -13.241 8.628 1.000 16.691 564 VAL A O 1
ATOM 4360 N N . ASP A 1 565 ? -7.929 -11.597 9.276 1.000 14.742 565 ASP A N 1
ATOM 4361 C CA . ASP A 1 565 ? -7.574 -11.168 7.900 1.000 15.302 565 ASP A CA 1
ATOM 4362 C C . ASP A 1 565 ? -6.731 -12.224 7.233 1.000 15.674 565 ASP A C 1
ATOM 4363 O O . ASP A 1 565 ? -6.845 -12.361 5.981 1.000 18.310 565 ASP A O 1
ATOM 4368 N N . TYR A 1 566 ? -5.861 -12.928 7.944 1.000 13.623 566 TYR A N 1
ATOM 4369 C CA . TYR A 1 566 ? -4.866 -13.829 7.295 1.000 14.409 566 TYR A CA 1
ATOM 4370 C C . TYR A 1 566 ? -5.062 -15.317 7.606 1.000 15.818 566 TYR A C 1
ATOM 4371 O O . TYR A 1 566 ? -4.408 -16.145 6.924 1.000 17.781 566 TYR A O 1
ATOM 4380 N N . TYR A 1 567 ? -5.932 -15.664 8.544 1.000 15.031 567 TYR A N 1
ATOM 4381 C CA . TYR A 1 567 ? -6.263 -17.069 8.860 1.000 15.824 567 TYR A CA 1
ATOM 4382 C C . TYR A 1 567 ? -7.767 -17.331 8.697 1.000 15.252 567 TYR A C 1
ATOM 4383 O O . TYR A 1 567 ? -8.153 -18.460 9.073 1.000 18.084 567 TYR A O 1
ATOM 4392 N N . GLY A 1 568 ? -8.537 -16.349 8.256 1.000 13.822 568 GLY A N 1
ATOM 4393 C CA . GLY A 1 568 ? -9.994 -16.551 8.015 1.000 16.510 568 GLY A CA 1
ATOM 4394 C C . GLY A 1 568 ? -10.744 -16.903 9.269 1.000 17.208 568 GLY A C 1
ATOM 4395 O O . GLY A 1 568 ? -11.874 -17.464 9.166 1.000 17.607 568 GLY A O 1
ATOM 4396 N N . MET A 1 569 ? -10.276 -16.564 10.463 1.000 14.951 569 MET A N 1
ATOM 4397 C CA . MET A 1 569 ? -11.012 -16.892 11.691 1.000 14.408 569 MET A CA 1
ATOM 4398 C C . MET A 1 569 ? -12.191 -15.919 11.866 1.000 13.751 569 MET A C 1
ATOM 4399 O O . MET A 1 569 ? -12.154 -14.770 11.425 1.000 15.662 569 MET A O 1
ATOM 4404 N N . THR A 1 570 ? -13.262 -16.394 12.477 1.000 15.566 570 THR A N 1
ATOM 4405 C CA . THR A 1 570 ? -14.414 -15.609 12.912 1.000 16.553 570 THR A CA 1
ATOM 4406 C C . THR A 1 570 ? -14.028 -14.855 14.181 1.000 14.992 570 THR A C 1
ATOM 4407 O O . THR A 1 570 ? -13.608 -15.477 15.159 1.000 14.781 570 THR A O 1
ATOM 4411 N N . THR A 1 571 ? -14.193 -13.543 14.129 1.000 14.878 571 THR A N 1
ATOM 4412 C CA . THR A 1 571 ? -13.832 -12.742 15.336 1.000 14.458 571 THR A CA 1
ATOM 4413 C C . THR A 1 571 ? -14.746 -13.036 16.533 1.000 14.770 571 THR A C 1
ATOM 4414 O O . THR A 1 571 ? -15.948 -13.400 16.345 1.000 16.599 571 THR A O 1
ATOM 4418 N N . ILE A 1 572 ? -14.263 -12.923 17.753 1.000 14.408 572 ILE A N 1
ATOM 4419 C CA . ILE A 1 572 ? -15.101 -13.020 18.973 1.000 13.992 572 ILE A CA 1
ATOM 4420 C C . ILE A 1 572 ? -15.736 -11.671 19.264 1.000 13.657 572 ILE A C 1
ATOM 4421 O O . ILE A 1 572 ? -16.636 -11.640 20.118 1.000 15.843 572 ILE A O 1
ATOM 4426 N N . ALA A 1 573 ? -15.274 -10.608 18.635 1.000 13.825 573 ALA A N 1
ATOM 4427 C CA . ALA A 1 573 ? -15.780 -9.244 18.861 1.000 13.772 573 ALA A CA 1
ATOM 4428 C C . ALA A 1 573 ? -17.076 -9.025 18.075 1.000 16.039 573 ALA A C 1
ATOM 4429 O O . ALA A 1 573 ? -17.231 -9.657 16.998 1.000 16.176 573 ALA A O 1
ATOM 4431 N N . ASP A 1 574 ? -17.882 -8.053 18.515 1.000 13.667 574 ASP A N 1
ATOM 4432 C CA . ASP A 1 574 ? -18.868 -7.366 17.651 1.000 15.683 574 ASP A CA 1
ATOM 4433 C C . ASP A 1 574 ? -18.146 -6.141 17.110 1.000 14.069 574 ASP A C 1
ATOM 4434 O O . ASP A 1 574 ? -17.903 -5.194 17.914 1.000 13.456 574 ASP A O 1
ATOM 4439 N N . THR A 1 575 ? -17.837 -6.141 15.816 1.000 15.268 575 THR A N 1
ATOM 4440 C CA . THR A 1 575 ? -17.116 -5.010 15.205 1.000 15.384 575 THR A CA 1
ATOM 4441 C C . THR A 1 575 ? -18.055 -3.957 14.629 1.000 15.266 575 THR A C 1
ATOM 4442 O O . THR A 1 575 ? -17.576 -2.970 14.080 1.000 15.508 575 THR A O 1
ATOM 4446 N N . THR A 1 576 ? -19.367 -4.104 14.849 1.000 16.227 576 THR A N 1
ATOM 4447 C CA . THR A 1 576 ? -20.352 -3.140 14.272 1.000 16.957 576 THR A CA 1
ATOM 4448 C C . THR A 1 576 ? -19.895 -1.702 14.496 1.000 17.264 576 THR A C 1
ATOM 4449 O O . THR A 1 576 ? -19.947 -0.857 13.558 1.000 18.159 576 THR A O 1
ATOM 4453 N N . ASN A 1 577 ? -19.563 -1.400 15.757 1.000 16.188 577 ASN A N 1
ATOM 4454 C CA . ASN A 1 577 ? -19.144 -0.051 16.193 1.000 15.284 577 ASN A CA 1
ATOM 4455 C C . ASN A 1 577 ? -17.737 -0.153 16.807 1.000 16.059 577 ASN A C 1
ATOM 4456 O O . ASN A 1 577 ? -17.428 0.560 17.759 1.000 16.230 577 ASN A O 1
ATOM 4461 N N . TYR A 1 578 ? -16.948 -1.095 16.310 1.000 14.247 578 TYR A N 1
ATOM 4462 C CA . TYR A 1 578 ? -15.655 -1.399 16.954 1.000 12.826 578 TYR A CA 1
ATOM 4463 C C . TYR A 1 578 ? -14.740 -2.018 15.928 1.000 12.661 578 TYR A C 1
ATOM 4464 O O . TYR A 1 578 ? -14.447 -3.172 15.985 1.000 12.980 578 TYR A O 1
ATOM 4473 N N . PRO A 1 579 ? -14.191 -1.227 15.002 1.000 15.087 579 PRO A N 1
ATOM 4474 C CA . PRO A 1 579 ? -13.107 -1.763 14.176 1.000 13.753 579 PRO A CA 1
ATOM 4475 C C . PRO A 1 579 ? -11.887 -2.167 15.026 1.000 12.311 579 PRO A C 1
ATOM 4476 O O . PRO A 1 579 ? -11.463 -1.395 15.902 1.000 13.813 579 PRO A O 1
ATOM 4480 N N . LEU A 1 580 ? -11.376 -3.355 14.800 1.000 12.231 580 LEU A N 1
ATOM 4481 C CA . LEU A 1 580 ? -10.245 -3.849 15.629 1.000 13.366 580 LEU A CA 1
ATOM 4482 C C . LEU A 1 580 ? -9.040 -2.929 15.425 1.000 14.157 580 LEU A C 1
ATOM 4483 O O . LEU A 1 580 ? -8.369 -2.595 16.406 1.000 13.420 580 LEU A O 1
ATOM 4488 N N . ILE A 1 581 ? -8.774 -2.586 14.176 1.000 13.314 581 ILE A N 1
ATOM 4489 C CA . ILE A 1 581 ? -7.773 -1.557 13.775 1.000 12.634 581 ILE A CA 1
ATOM 4490 C C . ILE A 1 581 ? -8.458 -0.654 12.757 1.000 13.591 581 ILE A C 1
ATOM 4491 O O . ILE A 1 581 ? -9.547 -1.015 12.214 1.000 14.346 581 ILE A O 1
ATOM 4496 N N . CYS A 1 582 ? -7.893 0.504 12.460 1.000 13.354 582 CYS A N 1
ATOM 4497 C CA . CYS A 1 582 ? -8.471 1.437 11.467 1.000 15.950 582 CYS A CA 1
ATOM 4498 C C . CYS A 1 582 ? -8.516 0.747 10.088 1.000 17.390 582 CYS A C 1
ATOM 4499 O O . CYS A 1 582 ? -7.609 0.004 9.763 1.000 18.456 582 CYS A O 1
ATOM 4502 N N . ALA A 1 583 ? -9.553 1.051 9.321 1.000 19.827 583 ALA A N 1
ATOM 4503 C CA . ALA A 1 583 ? -9.695 0.675 7.892 1.000 22.071 583 ALA A CA 1
ATOM 4504 C C . ALA A 1 583 ? -9.316 1.828 6.959 1.000 23.952 583 ALA A C 1
ATOM 4505 O O . ALA A 1 583 ? -9.793 2.951 7.198 1.000 27.391 583 ALA A O 1
ATOM 4507 N N . CYS A 1 584 ? -8.578 1.521 5.889 1.000 24.264 584 CYS A N 1
ATOM 4508 C CA . CYS A 1 584 ? -8.287 2.436 4.756 1.000 29.915 584 CYS A CA 1
ATOM 4509 C C . CYS A 1 584 ? -8.322 1.643 3.441 1.000 33.692 584 CYS A C 1
ATOM 4510 O O . CYS A 1 584 ? -9.291 1.816 2.710 1.000 45.761 584 CYS A O 1
ATOM 4513 N N . GLY B 1 2 ? 57.594 -1.406 5.248 1.000 25.200 2 GLY B N 1
ATOM 4514 C CA . GLY B 1 2 ? 57.216 -0.238 6.062 1.000 23.812 2 GLY B CA 1
ATOM 4515 C C . GLY B 1 2 ? 56.044 -0.547 6.982 1.000 23.126 2 GLY B C 1
ATOM 4516 O O . GLY B 1 2 ? 55.597 -1.698 7.068 1.000 24.108 2 GLY B O 1
ATOM 4517 N N . THR B 1 3 ? 55.599 0.462 7.720 1.000 19.097 3 THR B N 1
ATOM 4518 C CA . THR B 1 3 ? 54.486 0.344 8.695 1.000 17.929 3 THR B CA 1
ATOM 4519 C C . THR B 1 3 ? 53.265 1.075 8.141 1.000 17.484 3 THR B C 1
ATOM 4520 O O . THR B 1 3 ? 53.379 2.197 7.625 1.000 17.538 3 THR B O 1
ATOM 4524 N N . THR B 1 4 ? 52.088 0.453 8.249 1.000 16.167 4 THR B N 1
ATOM 4525 C CA . THR B 1 4 ? 50.805 1.078 7.869 1.000 15.838 4 THR B CA 1
ATOM 4526 C C . THR B 1 4 ? 49.988 1.422 9.122 1.000 13.808 4 THR B C 1
ATOM 4527 O O . THR B 1 4 ? 49.843 0.567 10.038 1.000 14.748 4 THR B O 1
ATOM 4531 N N . TYR B 1 5 ? 49.506 2.651 9.109 1.000 12.886 5 TYR B N 1
ATOM 4532 C CA . TYR B 1 5 ? 48.653 3.250 10.164 1.000 12.830 5 TYR B CA 1
ATOM 4533 C C . TYR B 1 5 ? 47.292 3.504 9.509 1.000 14.097 5 TYR B C 1
ATOM 4534 O O . TYR B 1 5 ? 47.180 4.231 8.542 1.000 15.018 5 TYR B O 1
ATOM 4543 N N . THR B 1 6 ? 46.246 2.854 10.052 1.000 12.430 6 THR B N 1
ATOM 4544 C CA . THR B 1 6 ? 44.888 2.853 9.486 1.000 11.810 6 THR B CA 1
ATOM 4545 C C . THR B 1 6 ? 43.952 3.638 10.415 1.000 11.866 6 THR B C 1
ATOM 4546 O O . THR B 1 6 ? 43.832 3.207 11.590 1.000 13.459 6 THR B O 1
ATOM 4550 N N . ILE B 1 7 ? 43.378 4.709 9.928 1.000 11.104 7 ILE B N 1
ATOM 4551 C CA . ILE B 1 7 ? 42.546 5.599 10.784 1.000 10.145 7 ILE B CA 1
ATOM 4552 C C . ILE B 1 7 ? 41.130 5.596 10.188 1.000 10.778 7 ILE B C 1
ATOM 4553 O O . ILE B 1 7 ? 40.901 5.958 9.013 1.000 11.471 7 ILE B O 1
ATOM 4558 N N . PHE B 1 8 ? 40.176 5.228 11.027 1.000 10.345 8 PHE B N 1
ATOM 4559 C CA . PHE B 1 8 ? 38.744 5.190 10.670 1.000 10.414 8 PHE B CA 1
ATOM 4560 C C . PHE B 1 8 ? 38.119 6.423 11.328 1.000 10.670 8 PHE B C 1
ATOM 4561 O O . PHE B 1 8 ? 37.922 6.434 12.550 1.000 10.983 8 PHE B O 1
ATOM 4569 N N . GLY B 1 9 ? 37.723 7.394 10.519 1.000 10.815 9 GLY B N 1
ATOM 4570 C CA . GLY B 1 9 ? 37.110 8.648 10.943 1.000 11.204 9 GLY B CA 1
ATOM 4571 C C . GLY B 1 9 ? 38.033 9.812 10.693 1.000 11.527 9 GLY B C 1
ATOM 4572 O O . GLY B 1 9 ? 39.087 9.837 11.338 1.000 12.035 9 GLY B O 1
ATOM 4573 N N . ALA B 1 10 ? 37.701 10.674 9.741 1.000 11.415 10 ALA B N 1
ATOM 4574 C CA . ALA B 1 10 ? 38.452 11.910 9.434 1.000 11.294 10 ALA B CA 1
ATOM 4575 C C . ALA B 1 10 ? 37.733 13.090 10.082 1.000 11.085 10 ALA B C 1
ATOM 4576 O O . ALA B 1 10 ? 37.472 14.112 9.439 1.000 11.752 10 ALA B O 1
ATOM 4578 N N . GLY B 1 11 ? 37.315 12.897 11.339 1.000 11.026 11 GLY B N 1
ATOM 4579 C CA . GLY B 1 11 ? 36.984 14.013 12.228 1.000 10.735 11 GLY B CA 1
ATOM 4580 C C . GLY B 1 11 ? 38.236 14.608 12.820 1.000 10.894 11 GLY B C 1
ATOM 4581 O O . GLY B 1 11 ? 39.396 14.245 12.482 1.000 10.915 11 GLY B O 1
ATOM 4582 N N . PRO B 1 12 ? 38.059 15.567 13.721 1.000 10.625 12 PRO B N 1
ATOM 4583 C CA . PRO B 1 12 ? 39.190 16.175 14.405 1.000 10.470 12 PRO B CA 1
ATOM 4584 C C . PRO B 1 12 ? 40.212 15.157 14.927 1.000 9.755 12 PRO B C 1
ATOM 4585 O O . PRO B 1 12 ? 41.407 15.357 14.761 1.000 10.989 12 PRO B O 1
ATOM 4589 N N . ALA B 1 13 ? 39.801 14.129 15.652 1.000 9.902 13 ALA B N 1
ATOM 4590 C CA . ALA B 1 13 ? 40.762 13.170 16.265 1.000 9.828 13 ALA B CA 1
ATOM 4591 C C . ALA B 1 13 ? 41.541 12.465 15.155 1.000 10.339 13 ALA B C 1
ATOM 4592 O O . ALA B 1 13 ? 42.767 12.253 15.296 1.000 10.653 13 ALA B O 1
ATOM 4594 N N . GLY B 1 14 ? 40.886 11.946 14.140 1.000 10.474 14 GLY B N 1
ATOM 4595 C CA . GLY B 1 14 ? 41.556 11.167 13.101 1.000 10.661 14 GLY B CA 1
ATOM 4596 C C . GLY B 1 14 ? 42.503 12.069 12.326 1.000 11.227 14 GLY B C 1
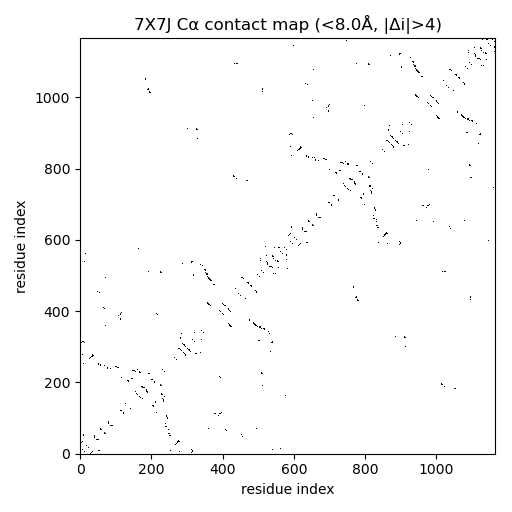ATOM 4597 O O . GLY B 1 14 ? 43.630 11.611 12.010 1.000 11.100 14 GLY B O 1
ATOM 4598 N N . LEU B 1 15 ? 42.068 13.252 11.951 1.000 10.552 15 LEU B N 1
ATOM 4599 C CA . LEU B 1 15 ? 42.939 14.183 11.204 1.000 10.872 15 LEU B CA 1
ATOM 4600 C C . LEU B 1 15 ? 44.134 14.568 12.058 1.000 10.615 15 LEU B C 1
ATOM 4601 O O . LEU B 1 15 ? 45.289 14.639 11.536 1.000 11.561 15 LEU B O 1
ATOM 4606 N N . TYR B 1 16 ? 43.918 14.885 13.319 1.000 11.652 16 TYR B N 1
ATOM 4607 C CA . TYR B 1 16 ? 45.039 15.272 14.197 1.000 10.652 16 TYR B CA 1
ATOM 4608 C C . TYR B 1 16 ? 46.026 14.110 14.282 1.000 11.100 16 TYR B C 1
ATOM 4609 O O . TYR B 1 16 ? 47.282 14.318 14.295 1.000 11.140 16 TYR B O 1
ATOM 4618 N N . THR B 1 17 ? 45.556 12.864 14.414 1.000 11.236 17 THR B N 1
ATOM 4619 C CA . THR B 1 17 ? 46.441 11.673 14.535 1.000 11.346 17 THR B CA 1
ATOM 4620 C C . THR B 1 17 ? 47.337 11.625 13.289 1.000 11.068 17 THR B C 1
ATOM 4621 O O . THR B 1 17 ? 48.572 11.404 13.424 1.000 11.927 17 THR B O 1
ATOM 4625 N N . ALA B 1 18 ? 46.753 11.738 12.116 1.000 10.295 18 ALA B N 1
ATOM 4626 C CA . ALA B 1 18 ? 47.537 11.578 10.854 1.000 11.466 18 ALA B CA 1
ATOM 4627 C C . ALA B 1 18 ? 48.569 12.692 10.807 1.000 11.786 18 ALA B C 1
ATOM 4628 O O . ALA B 1 18 ? 49.753 12.415 10.488 1.000 11.715 18 ALA B O 1
ATOM 4630 N N . TRP B 1 19 ? 48.196 13.915 11.183 1.000 11.660 19 TRP B N 1
ATOM 4631 C CA . TRP B 1 19 ? 49.126 15.073 11.152 1.000 11.986 19 TRP B CA 1
ATOM 4632 C C . TRP B 1 19 ? 50.276 14.866 12.122 1.000 13.670 19 TRP B C 1
ATOM 4633 O O . TRP B 1 19 ? 51.454 15.144 11.766 1.000 12.674 19 TRP B O 1
ATOM 4644 N N . ARG B 1 20 ? 50.038 14.357 13.318 1.000 11.705 20 ARG B N 1
ATOM 4645 C CA . ARG B 1 20 ? 51.115 14.135 14.292 1.000 12.323 20 ARG B CA 1
ATOM 4646 C C . ARG B 1 20 ? 51.988 13.011 13.792 1.000 12.858 20 ARG B C 1
ATOM 4647 O O . ARG B 1 20 ? 53.249 13.064 13.984 1.000 12.379 20 ARG B O 1
ATOM 4655 N N . LEU B 1 21 ? 51.425 11.918 13.279 1.000 13.004 21 LEU B N 1
ATOM 4656 C CA . LEU B 1 21 ? 52.275 10.805 12.815 1.000 11.931 21 LEU B CA 1
ATOM 4657 C C . LEU B 1 21 ? 53.264 11.305 11.761 1.000 12.880 21 LEU B C 1
ATOM 4658 O O . LEU B 1 21 ? 54.461 10.856 11.806 1.000 14.626 21 LEU B O 1
ATOM 4663 N N . VAL B 1 22 ? 52.836 12.158 10.852 1.000 11.881 22 VAL B N 1
ATOM 4664 C CA . VAL B 1 22 ? 53.746 12.637 9.766 1.000 13.800 22 VAL B CA 1
ATOM 4665 C C . VAL B 1 22 ? 54.662 13.708 10.325 1.000 15.870 22 VAL B C 1
ATOM 4666 O O . VAL B 1 22 ? 55.915 13.521 10.281 1.000 15.946 22 VAL B O 1
ATOM 4670 N N . THR B 1 23 ? 54.127 14.771 10.869 1.000 13.839 23 THR B N 1
ATOM 4671 C CA . THR B 1 23 ? 54.966 15.925 11.273 1.000 14.124 23 THR B CA 1
ATOM 4672 C C . THR B 1 23 ? 55.849 15.574 12.456 1.000 16.974 23 THR B C 1
ATOM 4673 O O . THR B 1 23 ? 56.907 16.201 12.607 1.000 17.123 23 THR B O 1
ATOM 4677 N N . GLY B 1 24 ? 55.423 14.710 13.355 1.000 14.707 24 GLY B N 1
ATOM 4678 C CA . GLY B 1 24 ? 56.227 14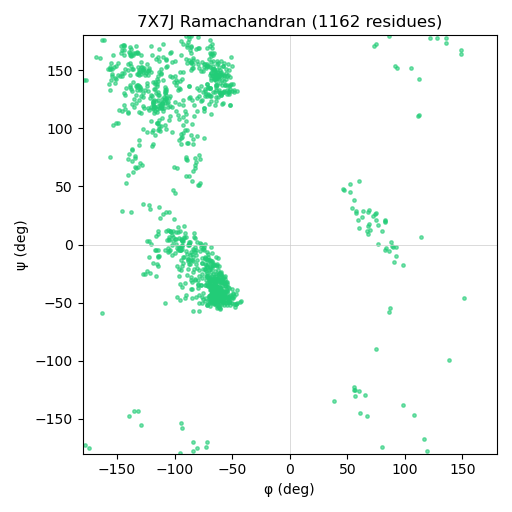.279 14.492 1.000 14.846 24 GLY B CA 1
ATOM 4679 C C . GLY B 1 24 ? 57.288 13.290 14.071 1.000 15.987 24 GLY B C 1
ATOM 4680 O O . GLY B 1 24 ? 58.102 12.935 14.967 1.000 19.592 24 GLY B O 1
ATOM 4681 N N . GLY B 1 25 ? 57.222 12.773 12.863 1.000 16.598 25 GLY B N 1
ATOM 4682 C CA . GLY B 1 25 ? 58.286 11.919 12.274 1.000 17.770 25 GLY B CA 1
ATOM 4683 C C . GLY B 1 25 ? 58.173 10.459 12.720 1.000 20.700 25 GLY B C 1
ATOM 4684 O O . GLY B 1 25 ? 59.121 9.671 12.539 1.000 18.368 25 GLY B O 1
ATOM 4685 N N . LYS B 1 26 ? 57.025 9.998 13.186 1.000 16.981 26 LYS B N 1
ATOM 4686 C CA . LYS B 1 26 ? 56.831 8.566 13.523 1.000 16.112 26 LYS B CA 1
ATOM 4687 C C . LYS B 1 26 ? 56.673 7.773 12.236 1.000 17.115 26 LYS B C 1
ATOM 4688 O O . LYS B 1 26 ? 57.276 6.713 12.134 1.000 18.597 26 LYS B O 1
ATOM 4694 N N . ALA B 1 27 ? 55.847 8.246 11.328 1.000 17.582 27 ALA B N 1
ATOM 4695 C CA . ALA B 1 27 ? 55.752 7.706 9.956 1.000 19.911 27 ALA B CA 1
ATOM 4696 C C . ALA B 1 27 ? 56.927 8.214 9.144 1.000 23.399 27 ALA B C 1
ATOM 4697 O O . ALA B 1 27 ? 57.079 9.446 9.018 1.000 26.539 27 ALA B O 1
ATOM 4699 N N . VAL B 1 28 ? 57.688 7.274 8.594 1.000 22.355 28 VAL B N 1
ATOM 4700 C CA . VAL B 1 28 ? 58.980 7.544 7.909 1.000 21.815 28 VAL B CA 1
ATOM 4701 C C . VAL B 1 28 ? 58.784 7.218 6.432 1.000 21.302 28 VAL B C 1
ATOM 4702 O O . VAL B 1 28 ? 57.749 6.599 6.022 1.000 19.574 28 VAL B O 1
ATOM 4706 N N . ALA B 1 29 ? 59.741 7.606 5.589 1.000 21.637 29 ALA B N 1
ATOM 4707 C CA . ALA B 1 29 ? 59.670 7.267 4.158 1.000 19.902 29 ALA B CA 1
ATOM 4708 C C . ALA B 1 29 ? 59.352 5.777 3.978 1.000 16.586 29 ALA B C 1
ATOM 4709 O O . ALA B 1 29 ? 60.002 4.954 4.654 1.000 18.922 29 ALA B O 1
ATOM 4711 N N . GLY B 1 30 ? 58.391 5.396 3.138 1.000 18.841 30 GLY B N 1
ATOM 4712 C CA . GLY B 1 30 ? 58.024 3.983 2.996 1.000 16.621 30 GLY B CA 1
ATOM 4713 C C . GLY B 1 30 ? 56.798 3.570 3.810 1.000 18.489 30 GLY B C 1
ATOM 4714 O O . GLY B 1 30 ? 56.219 2.494 3.509 1.000 20.561 30 GLY B O 1
ATOM 4715 N N . ASP B 1 31 ? 56.417 4.384 4.800 1.000 16.228 31 ASP B N 1
ATOM 4716 C CA . ASP B 1 31 ? 55.259 4.082 5.679 1.000 15.339 31 ASP B CA 1
ATOM 4717 C C . ASP B 1 31 ? 53.995 4.596 4.998 1.000 16.356 31 ASP B C 1
ATOM 4718 O O . ASP B 1 31 ? 54.050 5.365 4.014 1.000 15.415 31 ASP B O 1
ATOM 4723 N N . THR B 1 32 ? 52.848 4.133 5.486 1.000 15.666 32 THR B N 1
ATOM 4724 C CA . THR B 1 32 ? 51.538 4.440 4.890 1.000 15.986 32 THR B CA 1
ATOM 4725 C C . THR B 1 32 ? 50.613 4.916 5.996 1.000 14.808 32 THR B C 1
ATOM 4726 O O . THR B 1 32 ? 50.602 4.276 7.075 1.000 15.479 32 THR B O 1
ATOM 4730 N N . ILE B 1 33 ? 49.864 5.984 5.734 1.000 14.607 33 ILE B N 1
ATOM 4731 C CA . ILE B 1 33 ? 48.711 6.369 6.598 1.000 13.874 33 ILE B CA 1
ATOM 4732 C C . ILE B 1 33 ? 47.461 6.359 5.740 1.000 14.401 33 ILE B C 1
ATOM 4733 O O . ILE B 1 33 ? 47.400 7.134 4.785 1.000 17.210 33 ILE B O 1
ATOM 4738 N N . GLN B 1 34 ? 46.500 5.511 6.084 1.000 15.343 34 GLN B N 1
ATOM 4739 C CA . GLN B 1 34 ? 45.242 5.389 5.329 1.000 15.920 34 GLN B CA 1
ATOM 4740 C C . GLN B 1 34 ? 44.138 5.939 6.200 1.000 15.710 34 GLN B C 1
ATOM 4741 O O . GLN B 1 34 ? 43.919 5.333 7.306 1.000 17.777 34 GLN B O 1
ATOM 4747 N N . LEU B 1 35 ? 43.489 6.998 5.742 1.000 14.875 35 LEU B N 1
ATOM 4748 C CA . LEU B 1 35 ? 42.368 7.582 6.492 1.000 15.254 35 LEU B CA 1
ATOM 4749 C C . LEU B 1 35 ? 41.099 7.223 5.734 1.000 15.378 35 LEU B C 1
ATOM 4750 O O . LEU B 1 35 ? 41.072 7.372 4.499 1.000 15.584 35 LEU B O 1
ATOM 4755 N N . TYR B 1 36 ? 40.104 6.667 6.423 1.000 12.555 36 TYR B N 1
ATOM 4756 C CA . TYR B 1 36 ? 38.788 6.328 5.830 1.000 13.714 36 TYR B CA 1
ATOM 4757 C C . TYR B 1 36 ? 37.704 7.158 6.494 1.000 13.506 36 TYR B C 1
ATOM 4758 O O . TYR B 1 36 ? 37.677 7.228 7.730 1.000 15.400 36 TYR B O 1
ATOM 4767 N N . GLU B 1 37 ? 36.864 7.787 5.720 1.000 11.493 37 GLU B N 1
ATOM 4768 C CA . GLU B 1 37 ? 35.756 8.658 6.210 1.000 11.677 37 GLU B CA 1
ATOM 4769 C C . GLU B 1 37 ? 34.446 8.306 5.534 1.000 11.859 37 GLU B C 1
ATOM 4770 O O . GLU B 1 37 ? 34.383 8.205 4.278 1.000 13.345 37 GLU B O 1
ATOM 4776 N N . TRP B 1 38 ? 33.434 8.011 6.344 1.000 11.446 38 TRP B N 1
ATOM 4777 C CA . TRP B 1 38 ? 32.088 7.655 5.838 1.000 10.729 38 TRP B CA 1
ATOM 4778 C C . TRP B 1 38 ? 31.544 8.824 4.998 1.000 11.936 38 TRP B C 1
ATOM 4779 O O . TRP B 1 38 ? 30.883 8.611 3.968 1.000 11.716 38 TRP B O 1
ATOM 4790 N N . GLY B 1 39 ? 31.677 10.047 5.492 1.000 11.474 39 GLY B N 1
ATOM 4791 C CA . GLY B 1 39 ? 31.189 11.253 4.833 1.000 11.166 39 GLY B CA 1
ATOM 4792 C C . GLY B 1 39 ? 32.006 11.657 3.615 1.000 11.681 39 GLY B C 1
ATOM 4793 O O . GLY B 1 39 ? 32.908 10.931 3.170 1.000 12.732 39 GLY B O 1
ATOM 4794 N N . ASP B 1 40 ? 31.672 12.813 3.066 1.000 13.110 40 ASP B N 1
ATOM 4795 C CA . ASP B 1 40 ? 32.276 13.369 1.817 1.000 13.441 40 ASP B CA 1
ATOM 4796 C C . ASP B 1 40 ? 32.537 14.846 2.058 1.000 13.556 40 ASP B C 1
ATOM 4797 O O . ASP B 1 40 ? 31.851 15.676 1.495 1.000 14.274 40 ASP B O 1
ATOM 4802 N N . TYR B 1 41 ? 33.517 15.184 2.861 1.000 12.335 41 TYR B N 1
ATOM 4803 C CA . TYR B 1 41 ? 33.794 16.554 3.254 1.000 12.265 41 TYR B CA 1
ATOM 4804 C C . TYR B 1 41 ? 34.656 17.242 2.180 1.000 13.312 41 TYR B C 1
ATOM 4805 O O . TYR B 1 41 ? 35.414 16.566 1.461 1.000 13.859 41 TYR B O 1
ATOM 4814 N N . ALA B 1 42 ? 34.559 18.563 2.132 1.000 13.959 42 ALA B N 1
ATOM 4815 C CA . ALA B 1 42 ? 35.295 19.366 1.113 1.000 13.031 42 ALA B CA 1
ATOM 4816 C C . ALA B 1 42 ? 36.678 19.717 1.639 1.000 14.069 42 ALA B C 1
ATOM 4817 O O . ALA B 1 42 ? 36.832 20.728 2.339 1.000 15.362 42 ALA B O 1
ATOM 4819 N N . PHE B 1 43 ? 37.630 18.840 1.420 1.000 15.005 43 PHE B N 1
ATOM 4820 C CA . PHE B 1 43 ? 39.019 19.065 1.828 1.000 14.936 43 PHE B CA 1
ATOM 4821 C C . PHE B 1 43 ? 39.818 19.832 0.767 1.000 17.004 43 PHE B C 1
ATOM 4822 O O . PHE B 1 43 ? 40.909 20.301 1.128 1.000 19.441 43 PHE B O 1
ATOM 4830 N N . ASP B 1 44 ? 39.317 19.895 -0.461 1.000 18.477 44 ASP B N 1
ATOM 4831 C CA . ASP B 1 44 ? 40.107 20.322 -1.648 1.000 21.214 44 ASP B CA 1
ATOM 4832 C C . ASP B 1 44 ? 39.396 21.521 -2.275 1.000 23.089 44 ASP B C 1
ATOM 4833 O O . ASP B 1 44 ? 39.392 21.622 -3.507 1.000 23.485 44 ASP B O 1
ATOM 4838 N N . GLY B 1 45 ? 38.769 22.357 -1.454 1.000 23.605 45 GLY B N 1
ATOM 4839 C CA . GLY B 1 45 ? 38.111 23.605 -1.885 1.000 27.861 45 GLY B CA 1
ATOM 4840 C C . GLY B 1 45 ? 36.676 23.402 -2.346 1.000 28.970 45 GLY B C 1
ATOM 4841 O O . GLY B 1 45 ? 36.115 22.296 -2.367 1.000 26.638 45 GLY B O 1
ATOM 4842 N N . PRO B 1 46 ? 36.016 24.517 -2.741 1.000 35.604 46 PRO B N 1
ATOM 4843 C CA . PRO B 1 46 ? 34.651 24.469 -3.270 1.000 35.947 46 PRO B CA 1
ATOM 4844 C C . PRO B 1 46 ? 34.425 23.374 -4.309 1.000 35.836 46 PRO B C 1
ATOM 4845 O O . PRO B 1 46 ? 35.249 23.266 -5.188 1.000 43.674 46 PRO B O 1
ATOM 4849 N N . GLY B 1 47 ? 33.337 22.600 -4.164 1.000 32.797 47 GLY B N 1
ATOM 4850 C CA . GLY B 1 47 ? 32.952 21.488 -5.056 1.000 29.978 47 GLY B CA 1
ATOM 4851 C C . GLY B 1 47 ? 33.595 20.151 -4.713 1.000 27.516 47 GLY B C 1
ATOM 4852 O O . GLY B 1 47 ? 33.245 19.161 -5.346 1.000 30.916 47 GLY B O 1
ATOM 4853 N N . SER B 1 48 ? 34.525 20.073 -3.739 1.000 24.413 48 SER B N 1
ATOM 4854 C CA . SER B 1 48 ? 35.275 18.822 -3.474 1.000 22.117 48 SER B CA 1
ATOM 4855 C C . SER B 1 48 ? 34.564 17.983 -2.397 1.000 19.585 48 SER B C 1
ATOM 4856 O O . SER B 1 48 ? 35.055 16.892 -2.063 1.000 20.806 48 SER B O 1
ATOM 4859 N N . GLY B 1 49 ? 33.397 18.445 -1.932 1.000 18.023 49 GLY B N 1
ATOM 4860 C CA . GLY B 1 49 ? 32.626 17.623 -0.984 1.000 17.451 49 GLY B CA 1
ATOM 4861 C C . GLY B 1 49 ? 31.318 18.310 -0.753 1.000 16.273 49 GLY B C 1
ATOM 4862 O O . GLY B 1 49 ? 31.042 19.344 -1.348 1.000 18.079 49 GLY B O 1
ATOM 4863 N N . THR B 1 50 ? 30.541 17.761 0.163 1.000 14.735 50 THR B N 1
ATOM 4864 C CA . THR B 1 50 ? 29.151 18.239 0.372 1.000 14.135 50 THR B CA 1
ATOM 4865 C C . THR B 1 50 ? 29.034 19.297 1.485 1.000 12.711 50 THR B C 1
ATOM 4866 O O . THR B 1 50 ? 27.975 19.917 1.616 1.000 15.208 50 THR B O 1
ATOM 4870 N N . ARG B 1 51 ? 30.072 19.450 2.279 1.000 12.970 51 ARG B N 1
ATOM 4871 C CA . ARG B 1 51 ? 30.138 20.352 3.432 1.000 11.831 51 ARG B CA 1
ATOM 4872 C C . ARG B 1 51 ? 31.610 20.469 3.780 1.000 12.126 51 ARG B C 1
ATOM 4873 O O . ARG B 1 51 ? 32.403 19.542 3.430 1.000 13.749 51 ARG B O 1
ATOM 4881 N N . LEU B 1 52 ? 31.973 21.512 4.505 1.000 12.423 52 LEU B N 1
ATOM 4882 C CA . LEU B 1 52 ? 33.362 21.636 5.002 1.000 12.845 52 LEU B CA 1
ATOM 4883 C C . LEU B 1 52 ? 33.640 20.545 6.016 1.000 12.118 52 LEU B C 1
ATOM 4884 O O . LEU B 1 52 ? 32.739 20.083 6.754 1.000 13.673 52 LEU B O 1
ATOM 4889 N N . PRO B 1 53 ? 34.908 20.148 6.180 1.000 12.226 53 PRO B N 1
ATOM 4890 C CA . PRO B 1 53 ? 35.295 19.222 7.242 1.000 12.381 53 PRO B CA 1
ATOM 4891 C C . PRO B 1 53 ? 35.140 19.891 8.605 1.000 11.044 53 PRO B C 1
ATOM 4892 O O . PRO B 1 53 ? 35.124 21.116 8.663 1.000 11.902 53 PRO B O 1
ATOM 4896 N N . ALA B 1 54 ? 34.983 19.104 9.695 1.000 11.535 54 ALA B N 1
ATOM 4897 C CA . ALA B 1 54 ? 35.172 17.662 9.761 1.000 11.267 54 ALA B CA 1
ATOM 4898 C C . ALA B 1 54 ? 34.343 17.136 10.950 1.000 11.002 54 ALA B C 1
ATOM 4899 O O . ALA B 1 54 ? 34.374 17.768 12.011 1.000 11.421 54 ALA B O 1
ATOM 4901 N N . GLY B 1 55 ? 33.581 16.079 10.764 1.000 10.915 55 GLY B N 1
ATOM 4902 C CA . GLY B 1 55 ? 32.763 15.539 11.867 1.000 10.895 55 GLY B CA 1
ATOM 4903 C C . GLY B 1 55 ? 31.851 16.609 12.411 1.000 12.248 55 GLY B C 1
ATOM 4904 O O . GLY B 1 55 ? 31.024 17.169 11.671 1.000 11.507 55 GLY B O 1
ATOM 4905 N N . ARG B 1 56 ? 31.831 16.779 13.712 1.000 11.280 56 ARG B N 1
ATOM 4906 C CA . ARG B 1 56 ? 30.882 17.704 14.380 1.000 12.057 56 ARG B CA 1
ATOM 4907 C C . ARG B 1 56 ? 31.369 19.160 14.360 1.000 13.372 56 ARG B C 1
ATOM 4908 O O . ARG B 1 56 ? 30.671 20.029 14.921 1.000 15.062 56 ARG B O 1
ATOM 4916 N N . ILE B 1 57 ? 32.474 19.440 13.683 1.000 11.589 57 ILE B N 1
ATOM 4917 C CA . ILE B 1 57 ? 32.835 20.831 13.367 1.000 12.005 57 ILE B CA 1
ATOM 4918 C C . ILE B 1 57 ? 32.349 21.135 11.938 1.000 10.776 57 ILE B C 1
ATOM 4919 O O . ILE B 1 57 ? 32.793 20.435 11.027 1.000 12.093 57 ILE B O 1
ATOM 4924 N N . VAL B 1 58 ? 31.491 22.122 11.748 1.000 12.543 58 VAL B N 1
ATOM 4925 C CA . VAL B 1 58 ? 31.101 22.466 10.365 1.000 14.531 58 VAL B CA 1
ATOM 4926 C C . VAL B 1 58 ? 30.759 23.940 10.300 1.000 14.250 58 VAL B C 1
ATOM 4927 O O . VAL B 1 58 ? 29.710 24.334 10.728 1.000 16.105 58 VAL B O 1
ATOM 4931 N N . THR B 1 59 ? 31.678 24.696 9.734 1.000 13.783 59 THR B N 1
ATOM 4932 C CA . THR B 1 59 ? 31.446 26.108 9.400 1.000 13.645 59 THR B CA 1
ATOM 4933 C C . THR B 1 59 ? 30.529 26.138 8.187 1.000 13.518 59 THR B C 1
ATOM 4934 O O . THR B 1 59 ? 30.816 25.466 7.182 1.000 14.743 59 THR B O 1
ATOM 4938 N N . HIS B 1 60 ? 29.436 26.882 8.272 1.000 12.380 60 HIS B N 1
ATOM 4939 C CA . HIS B 1 60 ? 28.461 26.979 7.169 1.000 13.657 60 HIS B CA 1
ATOM 4940 C C . HIS B 1 60 ? 28.419 28.423 6.700 1.000 13.130 60 HIS B C 1
ATOM 4941 O O . HIS B 1 60 ? 27.976 29.309 7.450 1.000 12.854 60 HIS B O 1
ATOM 4948 N N . PHE B 1 61 ? 28.849 28.637 5.446 1.000 14.051 61 PHE B N 1
ATOM 4949 C CA . PHE B 1 61 ? 28.764 29.961 4.797 1.000 14.359 61 PHE B CA 1
ATOM 4950 C C . PHE B 1 61 ? 27.409 30.120 4.117 1.000 13.464 61 PHE B C 1
ATOM 4951 O O . PHE B 1 61 ? 26.904 29.207 3.456 1.000 14.945 61 PHE B O 1
ATOM 4959 N N . CYS B 1 62 ? 26.855 31.297 4.318 1.000 15.297 62 CYS B N 1
ATOM 4960 C CA . CYS B 1 62 ? 25.591 31.654 3.650 1.000 14.784 62 CYS B CA 1
ATOM 4961 C C . CYS B 1 62 ? 25.735 31.457 2.127 1.000 17.231 62 CYS B C 1
ATOM 4962 O O . CYS B 1 62 ? 26.760 31.876 1.554 1.000 17.519 62 CYS B O 1
ATOM 4965 N N . ASN B 1 63 ? 24.753 30.794 1.504 1.000 19.433 63 ASN B N 1
ATOM 4966 C CA . ASN B 1 63 ? 24.774 30.453 0.045 1.000 23.361 63 ASN B CA 1
ATOM 4967 C C . ASN B 1 63 ? 25.991 29.557 -0.300 1.000 24.521 63 ASN B C 1
ATOM 4968 O O . ASN B 1 63 ? 26.322 29.449 -1.462 1.000 26.122 63 ASN B O 1
ATOM 4973 N N . ASP B 1 64 ? 26.691 28.961 0.664 1.000 23.594 64 ASP B N 1
ATOM 4974 C CA . ASP B 1 64 ? 27.936 28.201 0.383 1.000 25.269 64 ASP B CA 1
ATOM 4975 C C . ASP B 1 64 ? 28.946 29.130 -0.316 1.000 24.545 64 ASP B C 1
ATOM 4976 O O . ASP B 1 64 ? 29.832 28.625 -1.029 1.000 25.490 64 ASP B O 1
ATOM 4981 N N . ASP B 1 65 ? 28.856 30.430 -0.083 1.000 19.660 65 ASP B N 1
ATOM 4982 C CA . ASP B 1 65 ? 29.818 31.447 -0.596 1.000 19.696 65 ASP B CA 1
ATOM 4983 C C . ASP B 1 65 ? 30.928 31.619 0.421 1.000 17.414 65 ASP B C 1
ATOM 4984 O O . ASP B 1 65 ? 30.687 32.157 1.514 1.000 18.115 65 ASP B O 1
ATOM 4989 N N . PRO B 1 66 ? 32.184 31.205 0.106 1.000 17.986 66 PRO B N 1
ATOM 4990 C CA . PRO B 1 66 ? 33.283 31.311 1.058 1.000 17.870 66 PRO B CA 1
ATOM 4991 C C . PRO B 1 66 ? 33.608 32.747 1.475 1.000 18.104 66 PRO B C 1
ATOM 4992 O O . PRO B 1 66 ? 34.322 32.946 2.413 1.000 19.765 66 PRO B O 1
ATOM 4996 N N . LYS B 1 67 ? 33.057 33.758 0.790 1.000 18.721 67 LYS B N 1
ATOM 4997 C CA . LYS B 1 67 ? 33.288 35.188 1.137 1.000 19.632 67 LYS B CA 1
ATOM 4998 C C . LYS B 1 67 ? 32.194 35.768 2.032 1.000 18.321 67 LYS B C 1
ATOM 4999 O O . LYS B 1 67 ? 32.308 36.904 2.484 1.000 17.815 67 LYS B O 1
ATOM 5005 N N . GLN B 1 68 ? 31.152 34.959 2.282 1.000 18.836 68 GLN B N 1
ATOM 5006 C CA . GLN B 1 68 ? 29.959 35.407 3.027 1.000 18.006 68 GLN B CA 1
ATOM 5007 C C . GLN B 1 68 ? 30.144 35.269 4.544 1.000 17.350 68 GLN B C 1
ATOM 5008 O O . GLN B 1 68 ? 31.144 34.737 5.027 1.000 18.806 68 GLN B O 1
ATOM 5014 N N . SER B 1 69 ? 29.196 35.831 5.272 1.000 16.647 69 SER B N 1
ATOM 5015 C CA . SER B 1 69 ? 28.998 35.551 6.712 1.000 15.497 69 SER B CA 1
ATOM 5016 C C . SER B 1 69 ? 28.769 34.044 6.840 1.000 14.632 69 SER B C 1
ATOM 5017 O O . SER B 1 69 ? 28.373 33.400 5.893 1.000 15.582 69 SER B O 1
ATOM 5020 N N . TYR B 1 70 ? 29.105 33.547 8.002 1.000 15.069 70 TYR B N 1
ATOM 5021 C CA . TYR B 1 70 ? 29.017 32.110 8.303 1.000 14.232 70 TYR B CA 1
ATOM 5022 C C . TYR B 1 70 ? 28.447 31.996 9.698 1.000 14.235 70 TYR B C 1
ATOM 5023 O O . TYR B 1 70 ? 28.546 32.920 10.530 1.000 13.929 70 TYR B O 1
ATOM 5032 N N . ILE B 1 71 ? 27.953 30.804 9.981 1.000 13.294 71 ILE B N 1
ATOM 5033 C CA . ILE B 1 71 ? 27.553 30.408 11.349 1.000 12.564 71 ILE B CA 1
ATOM 5034 C C . ILE B 1 71 ? 28.182 29.044 11.540 1.000 11.887 71 ILE B C 1
ATOM 5035 O O . ILE B 1 71 ? 28.144 28.183 10.646 1.000 12.568 71 ILE B O 1
ATOM 5040 N N . GLU B 1 72 ? 28.751 28.837 12.705 1.000 14.245 72 GLU B N 1
ATOM 5041 C CA . GLU B 1 72 ? 29.288 27.520 13.055 1.000 14.688 72 GLU B CA 1
ATOM 5042 C C . GLU B 1 72 ? 28.090 26.655 13.336 1.000 19.149 72 GLU B C 1
ATOM 5043 O O . GLU B 1 72 ? 27.269 27.055 14.195 1.000 20.781 72 GLU B O 1
ATOM 5049 N N . ALA B 1 73 ? 27.926 25.620 12.528 1.000 19.056 73 ALA B N 1
ATOM 5050 C CA . ALA B 1 73 ? 26.770 24.679 12.555 1.000 20.057 73 ALA B CA 1
ATOM 5051 C C . ALA B 1 73 ? 27.117 23.446 13.395 1.000 20.832 73 ALA B C 1
ATOM 5052 O O . ALA B 1 73 ? 26.278 22.592 13.615 1.000 20.700 73 ALA B O 1
ATOM 5054 N N . GLY B 1 74 ? 28.328 23.382 13.885 1.000 19.479 74 GLY B N 1
ATOM 5055 C CA . GLY B 1 74 ? 28.940 22.444 14.834 1.000 15.862 74 GLY B CA 1
ATOM 5056 C C . GLY B 1 74 ? 29.687 23.219 15.901 1.000 15.111 74 GLY B C 1
ATOM 5057 O O . GLY B 1 74 ? 29.210 24.305 16.360 1.000 19.057 74 GLY B O 1
ATOM 5058 N N . GLY B 1 75 ? 30.804 22.692 16.337 1.000 20.038 75 GLY B N 1
ATOM 5059 C CA . GLY B 1 75 ? 31.610 23.374 17.372 1.000 18.935 75 GLY B CA 1
ATOM 5060 C C . GLY B 1 75 ? 32.004 24.783 16.928 1.000 19.499 75 GLY B C 1
ATOM 5061 O O . GLY B 1 75 ? 32.417 24.992 15.809 1.000 20.023 75 GLY B O 1
ATOM 5062 N N . MET B 1 76 ? 32.078 25.754 17.849 1.000 20.262 76 MET B N 1
ATOM 5063 C CA . MET B 1 76 ? 32.201 27.190 17.416 1.000 18.194 76 MET B CA 1
ATOM 5064 C C . MET B 1 76 ? 33.397 27.975 18.017 1.000 25.357 76 MET B C 1
ATOM 5065 O O . MET B 1 76 ? 33.780 28.968 17.402 1.000 27.896 76 MET B O 1
ATOM 5070 N N . ARG B 1 77 ? 33.943 27.628 19.172 1.000 20.760 77 ARG B N 1
ATOM 5071 C CA . ARG B 1 77 ? 34.942 28.510 19.838 1.000 19.855 77 ARG B CA 1
ATOM 5072 C C . ARG B 1 77 ? 35.962 27.619 20.521 1.000 18.725 77 ARG B C 1
ATOM 5073 O O . ARG B 1 77 ? 35.806 26.393 20.644 1.000 18.538 77 ARG B O 1
ATOM 5081 N N . PHE B 1 78 ? 37.031 28.239 21.018 1.000 15.664 78 PHE B N 1
ATOM 5082 C CA . PHE B 1 78 ? 38.011 27.513 21.832 1.000 16.529 78 PHE B CA 1
ATOM 5083 C C . PHE B 1 78 ? 38.504 28.477 22.914 1.000 15.336 78 PHE B C 1
ATOM 5084 O O . PHE B 1 78 ? 38.224 29.678 22.891 1.000 15.956 78 PHE B O 1
ATOM 5092 N N . ILE B 1 79 ? 39.194 27.914 23.885 1.000 14.822 79 ILE B N 1
ATOM 5093 C CA . ILE B 1 79 ? 39.812 28.680 24.976 1.000 15.258 79 ILE B CA 1
ATOM 5094 C C . ILE B 1 79 ? 41.309 28.716 24.718 1.000 14.219 79 ILE B C 1
ATOM 5095 O O . ILE B 1 79 ? 41.951 27.644 24.615 1.000 14.270 79 ILE B O 1
ATOM 5100 N N . GLU B 1 80 ? 41.850 29.908 24.528 1.000 15.601 80 GLU B N 1
ATOM 5101 C CA . GLU B 1 80 ? 43.288 30.050 24.245 1.000 15.683 80 GLU B CA 1
ATOM 5102 C C . GLU B 1 80 ? 44.105 29.518 25.422 1.000 15.983 80 GLU B C 1
ATOM 5103 O O . GLU B 1 80 ? 43.795 29.834 26.594 1.000 16.583 80 GLU B O 1
ATOM 5109 N N . TRP B 1 81 ? 45.101 28.711 25.130 1.000 13.882 81 TRP B N 1
ATOM 5110 C CA . TRP B 1 81 ? 46.063 28.261 26.153 1.000 13.174 81 TRP B CA 1
ATOM 5111 C C . TRP B 1 81 ? 46.797 29.456 26.799 1.000 14.724 81 TRP B C 1
ATOM 5112 O O . TRP B 1 81 ? 47.286 30.316 26.097 1.000 16.563 81 TRP B O 1
ATOM 5123 N N . ASP B 1 82 ? 46.778 29.461 28.118 1.000 15.560 82 ASP B N 1
ATOM 5124 C CA . ASP B 1 82 ? 47.549 30.407 28.958 1.000 18.938 82 ASP B CA 1
ATOM 5125 C C . ASP B 1 82 ? 48.523 29.585 29.816 1.000 16.682 82 ASP B C 1
ATOM 5126 O O . ASP B 1 82 ? 48.092 28.999 30.791 1.000 18.332 82 ASP B O 1
ATOM 5131 N N . GLY B 1 83 ? 49.763 29.512 29.376 1.000 17.373 83 GLY B N 1
ATOM 5132 C CA . GLY B 1 83 ? 50.791 28.718 30.039 1.000 18.174 83 GLY B CA 1
ATOM 5133 C C . GLY B 1 83 ? 51.133 29.275 31.408 1.000 20.405 83 GLY B C 1
ATOM 5134 O O . GLY B 1 83 ? 51.452 28.477 32.291 1.000 20.475 83 GLY B O 1
ATOM 5135 N N . THR B 1 84 ? 50.931 30.575 31.641 1.000 22.007 84 THR B N 1
ATOM 5136 C CA . THR B 1 84 ? 51.243 31.176 32.970 1.000 23.342 84 THR B CA 1
ATOM 5137 C C . THR B 1 84 ? 50.213 30.720 33.988 1.000 22.986 84 THR B C 1
ATOM 5138 O O . THR B 1 84 ? 50.573 30.641 35.158 1.000 28.228 84 THR B O 1
ATOM 5142 N N . LYS B 1 85 ? 48.990 30.400 33.567 1.000 23.596 85 LYS B N 1
ATOM 5143 C CA . LYS B 1 85 ? 47.904 29.851 34.411 1.000 27.411 85 LYS B CA 1
ATOM 5144 C C . LYS B 1 85 ? 47.697 28.328 34.257 1.000 26.686 85 LYS B C 1
ATOM 5145 O O . LYS B 1 85 ? 46.877 27.754 35.007 1.000 26.442 85 LYS B O 1
ATOM 5151 N N . SER B 1 86 ? 48.343 27.675 33.283 1.000 23.306 86 SER B N 1
ATOM 5152 C CA . SER B 1 86 ? 48.105 26.243 32.940 1.000 25.441 86 SER B CA 1
ATOM 5153 C C . SER B 1 86 ? 46.612 25.970 32.708 1.000 22.345 86 SER B C 1
ATOM 5154 O O . SER B 1 86 ? 46.065 24.949 33.177 1.000 24.252 86 SER B O 1
ATOM 5157 N N . GLN B 1 87 ? 45.951 26.841 31.960 1.000 19.605 87 GLN B N 1
ATOM 5158 C CA . GLN B 1 87 ? 44.536 26.611 31.630 1.000 21.871 87 GLN B CA 1
ATOM 5159 C C . GLN B 1 87 ? 44.284 26.981 30.174 1.000 18.485 87 GLN B C 1
ATOM 5160 O O . GLN B 1 87 ? 44.954 27.854 29.579 1.000 18.543 87 GLN B O 1
ATOM 5166 N N . GLY B 1 88 ? 43.373 26.222 29.591 1.000 17.742 88 GLY B N 1
ATOM 5167 C CA . GLY B 1 88 ? 42.911 26.506 28.224 1.000 15.154 88 GLY B CA 1
ATOM 5168 C C . GLY B 1 88 ? 43.223 25.318 27.347 1.000 13.124 88 GLY B C 1
ATOM 5169 O O . GLY B 1 88 ? 43.725 24.303 27.823 1.000 14.113 88 GLY B O 1
ATOM 5170 N N . HIS B 1 89 ? 42.911 25.450 26.073 1.000 12.880 89 HIS B N 1
ATOM 5171 C CA . HIS B 1 89 ? 42.960 24.306 25.121 1.000 13.193 89 HIS B CA 1
ATOM 5172 C C . HIS B 1 89 ? 44.357 24.252 24.537 1.000 12.364 89 HIS B C 1
ATOM 5173 O O . HIS B 1 89 ? 44.607 24.841 23.481 1.000 13.027 89 HIS B O 1
ATOM 5180 N N . GLN B 1 90 ? 45.238 23.548 25.234 1.000 11.911 90 GLN B N 1
ATOM 5181 C CA . GLN B 1 90 ? 46.674 23.642 24.897 1.000 11.703 90 GLN B CA 1
ATOM 5182 C C . GLN B 1 90 ? 46.916 23.046 23.510 1.000 12.052 90 GLN B C 1
ATOM 5183 O O . GLN B 1 90 ? 47.601 23.665 22.666 1.000 12.182 90 GLN B O 1
ATOM 5189 N N . LEU B 1 91 ? 46.424 21.846 23.205 1.000 12.256 91 LEU B N 1
ATOM 5190 C CA . LEU B 1 91 ? 46.725 21.236 21.898 1.000 12.041 91 LEU B CA 1
ATOM 5191 C C . LEU B 1 91 ? 46.056 22.008 20.791 1.000 12.392 91 LEU B C 1
ATOM 5192 O O . LEU B 1 91 ? 46.625 22.162 19.721 1.000 12.262 91 LEU B O 1
ATOM 5197 N N . VAL B 1 92 ? 44.844 22.496 20.993 1.000 11.543 92 VAL B N 1
ATOM 5198 C CA . VAL B 1 92 ? 44.170 23.309 19.964 1.000 12.092 92 VAL B CA 1
ATOM 5199 C C . VAL B 1 92 ? 45.004 24.567 19.691 1.000 12.237 92 VAL B C 1
ATOM 5200 O O . VAL B 1 92 ? 45.206 24.931 18.521 1.000 12.573 92 VAL B O 1
ATOM 5204 N N . THR B 1 93 ? 45.477 25.214 20.728 1.000 12.908 93 THR B N 1
ATOM 5205 C CA . THR B 1 93 ? 46.225 26.480 20.563 1.000 13.806 93 THR B CA 1
ATOM 5206 C C . THR B 1 93 ? 47.538 26.179 19.839 1.000 13.810 93 THR B C 1
ATOM 5207 O O . THR B 1 93 ? 47.901 26.926 18.863 1.000 13.079 93 THR B O 1
ATOM 5211 N N . LEU B 1 94 ? 48.245 25.158 20.272 1.000 12.006 94 LEU B N 1
ATOM 5212 C CA . LEU B 1 94 ? 49.526 24.753 19.629 1.000 12.304 94 LEU B CA 1
ATOM 5213 C C . LEU B 1 94 ? 49.307 24.357 18.185 1.000 13.155 94 LEU B C 1
ATOM 5214 O O . LEU B 1 94 ? 50.168 24.665 17.339 1.000 13.740 94 LEU B O 1
ATOM 5219 N N . THR B 1 95 ? 48.202 23.698 17.866 1.000 12.887 95 THR B N 1
ATOM 5220 C CA . THR B 1 95 ? 47.956 23.181 16.514 1.000 12.572 95 THR B CA 1
ATOM 5221 C C . THR B 1 95 ? 47.638 24.370 15.606 1.000 12.009 95 THR B C 1
ATOM 5222 O O . THR B 1 95 ? 48.162 24.454 14.471 1.000 13.701 95 THR B O 1
ATOM 5226 N N . ILE B 1 96 ? 46.785 25.264 16.058 1.000 13.343 96 ILE B N 1
ATOM 5227 C CA . ILE B 1 96 ? 46.458 26.503 15.299 1.000 12.772 96 ILE B CA 1
ATOM 5228 C C . ILE B 1 96 ? 47.777 27.223 14.969 1.000 13.969 96 ILE B C 1
ATOM 5229 O O . ILE B 1 96 ? 47.964 27.646 13.803 1.000 15.106 96 ILE B O 1
ATOM 5234 N N . GLN B 1 97 ? 48.669 27.354 15.947 1.000 13.636 97 GLN B N 1
ATOM 5235 C CA . GLN B 1 97 ? 49.966 28.048 15.740 1.000 15.367 97 GLN B CA 1
ATOM 5236 C C . GLN B 1 97 ? 50.766 27.266 14.712 1.000 15.247 97 GLN B C 1
ATOM 5237 O O . GLN B 1 97 ? 51.271 27.877 13.733 1.000 15.076 97 GLN B O 1
ATOM 5243 N N . ALA B 1 98 ? 50.881 25.952 14.855 1.000 15.050 98 ALA B N 1
ATOM 5244 C CA . ALA B 1 98 ? 51.711 25.117 13.958 1.000 14.487 98 ALA B CA 1
ATOM 5245 C C . ALA B 1 98 ? 51.186 25.187 12.533 1.000 15.889 98 ALA B C 1
ATOM 5246 O O . ALA B 1 98 ? 52.004 25.129 11.575 1.000 16.738 98 ALA B O 1
ATOM 5248 N N . LEU B 1 99 ? 49.884 25.361 12.336 1.000 13.667 99 LEU B N 1
ATOM 5249 C CA . LEU B 1 99 ? 49.268 25.328 11.005 1.000 13.479 99 LEU B CA 1
ATOM 5250 C C . LEU B 1 99 ? 49.402 26.700 10.353 1.000 13.621 99 LEU B C 1
ATOM 5251 O O . LEU B 1 99 ? 48.901 26.872 9.263 1.000 16.010 99 LEU B O 1
ATOM 5256 N N . GLY B 1 100 ? 49.944 27.678 11.084 1.000 14.055 100 GLY B N 1
ATOM 5257 C CA . GLY B 1 100 ? 50.092 29.025 10.508 1.000 15.577 100 GLY B CA 1
ATOM 5258 C C . GLY B 1 100 ? 48.826 29.836 10.611 1.000 18.136 100 GLY B C 1
ATOM 5259 O O . GLY B 1 100 ? 48.689 30.799 9.888 1.000 20.614 100 GLY B O 1
ATOM 5260 N N . LEU B 1 101 ? 47.893 29.457 11.511 1.000 15.058 101 LEU B N 1
ATOM 5261 C CA . LEU B 1 101 ? 46.584 30.142 11.597 1.000 15.446 101 LEU B CA 1
ATOM 5262 C C . LEU B 1 101 ? 46.455 31.080 12.800 1.000 14.791 101 LEU B C 1
ATOM 5263 O O . LEU B 1 101 ? 45.371 31.617 12.971 1.000 15.636 101 LEU B O 1
ATOM 5268 N N . SER B 1 102 ? 47.492 31.278 13.618 1.000 16.080 102 SER B N 1
ATOM 5269 C CA . SER B 1 102 ? 47.383 32.114 14.838 1.000 17.452 102 SER B CA 1
ATOM 5270 C C . SER B 1 102 ? 46.937 33.534 14.501 1.000 17.560 102 SER B C 1
ATOM 5271 O O . SER B 1 102 ? 46.256 34.128 15.335 1.000 17.327 102 SER B O 1
ATOM 5274 N N . GLY B 1 103 ? 47.345 34.044 13.339 1.000 17.878 103 GLY B N 1
ATOM 5275 C CA . GLY B 1 103 ? 46.977 35.407 12.909 1.000 20.235 103 GLY B CA 1
ATOM 5276 C C . GLY B 1 103 ? 45.505 35.589 12.719 1.000 21.449 103 GLY B C 1
ATOM 5277 O O . GLY B 1 103 ? 45.044 36.767 12.718 1.000 22.273 103 GLY B O 1
ATOM 5278 N N . LYS B 1 104 ? 44.743 34.499 12.579 1.000 19.980 104 LYS B N 1
ATOM 5279 C CA . LYS B 1 104 ? 43.301 34.572 12.302 1.000 21.797 104 LYS B CA 1
ATOM 5280 C C . LYS B 1 104 ? 42.499 34.485 13.606 1.000 19.615 104 LYS B C 1
ATOM 5281 O O . LYS B 1 104 ? 41.287 34.632 13.565 1.000 21.113 104 LYS B O 1
ATOM 5287 N N . VAL B 1 105 ? 43.160 34.273 14.728 1.000 17.834 105 VAL B N 1
ATOM 5288 C CA . VAL B 1 105 ? 42.456 34.104 16.026 1.000 17.050 105 VAL B CA 1
ATOM 5289 C C . VAL B 1 105 ? 41.917 35.458 16.451 1.000 18.615 105 VAL B C 1
ATOM 5290 O O . VAL B 1 105 ? 42.687 36.440 16.450 1.000 22.637 105 VAL B O 1
ATOM 5294 N N . ILE B 1 106 ? 40.634 35.489 16.763 1.000 18.032 106 ILE B N 1
ATOM 5295 C CA . ILE B 1 106 ? 39.911 36.696 17.241 1.000 20.173 106 ILE B CA 1
ATOM 5296 C C . ILE B 1 106 ? 39.153 36.357 18.523 1.000 19.787 106 ILE B C 1
ATOM 5297 O O . ILE B 1 106 ? 38.855 35.145 18.805 1.000 17.171 106 ILE B O 1
ATOM 5302 N N . ASP B 1 107 ? 38.757 37.408 19.242 1.000 20.454 107 ASP B N 1
ATOM 5303 C CA . ASP B 1 107 ? 37.951 37.238 20.470 1.000 22.588 107 ASP B CA 1
ATOM 5304 C C . ASP B 1 107 ? 36.567 36.737 20.106 1.000 23.289 107 ASP B C 1
ATOM 5305 O O . ASP B 1 107 ? 36.010 37.132 19.033 1.000 24.721 107 ASP B O 1
ATOM 5310 N N . PHE B 1 108 ? 36.014 35.869 20.955 1.000 20.195 108 PHE B N 1
ATOM 5311 C CA . PHE B 1 108 ? 34.588 35.494 20.925 1.000 22.409 108 PHE B CA 1
ATOM 5312 C C . PHE B 1 108 ? 33.989 36.064 22.208 1.000 26.183 108 PHE B C 1
ATOM 5313 O O . PHE B 1 108 ? 34.231 35.452 23.281 1.000 31.445 108 PHE B O 1
ATOM 5321 N N . ASN B 1 109 ? 33.362 37.216 22.109 1.000 24.841 109 ASN B N 1
ATOM 5322 C CA . ASN B 1 109 ? 32.920 37.968 23.309 1.000 30.847 109 ASN B CA 1
ATOM 5323 C C . ASN B 1 109 ? 31.457 37.653 23.597 1.000 26.448 109 ASN B C 1
ATOM 5324 O O . ASN B 1 109 ? 30.661 37.611 22.647 1.000 29.147 109 ASN B O 1
ATOM 5329 N N . THR B 1 110 ? 31.156 37.399 24.859 1.000 29.141 110 THR B N 1
ATOM 5330 C CA . THR B 1 110 ? 29.767 37.117 25.302 1.000 28.616 110 THR B CA 1
ATOM 5331 C C . THR B 1 110 ? 29.343 38.268 26.204 1.000 29.686 110 THR B C 1
ATOM 5332 O O . THR B 1 110 ? 30.228 38.870 26.859 1.000 29.394 110 THR B O 1
ATOM 5336 N N . THR B 1 111 ? 28.053 38.580 26.196 1.000 24.986 111 THR B N 1
ATOM 5337 C CA . THR B 1 111 ? 27.491 39.679 26.983 1.000 23.340 111 THR B CA 1
ATOM 5338 C C . THR B 1 111 ? 27.680 39.347 28.458 1.000 22.875 111 THR B C 1
ATOM 5339 O O . THR B 1 111 ? 27.484 38.199 28.860 1.000 23.780 111 THR B O 1
ATOM 5343 N N . ASP B 1 112 ? 27.917 40.391 29.250 1.000 24.710 112 ASP B N 1
ATOM 5344 C CA . ASP B 1 112 ? 27.959 40.294 30.728 1.000 28.970 112 ASP B CA 1
ATOM 5345 C C . ASP B 1 112 ? 26.549 40.430 31.275 1.000 24.784 112 ASP B C 1
ATOM 5346 O O . ASP B 1 112 ? 26.338 40.246 32.463 1.000 27.653 112 ASP B O 1
ATOM 5351 N N . ASN B 1 113 ? 25.585 40.729 30.413 1.000 18.610 113 ASN B N 1
ATOM 5352 C CA . ASN B 1 113 ? 24.217 41.052 30.831 1.000 17.839 113 ASN B CA 1
ATOM 5353 C C . ASN B 1 113 ? 23.213 40.342 29.924 1.000 15.758 113 ASN B C 1
ATOM 5354 O O . ASN B 1 113 ? 22.440 40.979 29.201 1.000 16.776 113 ASN B O 1
ATOM 5359 N N . PRO B 1 114 ? 23.190 38.997 29.900 1.000 14.152 114 PRO B N 1
ATOM 5360 C CA . PRO B 1 114 ? 22.271 38.341 28.982 1.000 14.483 114 PRO B CA 1
ATOM 5361 C C . PRO B 1 114 ? 20.822 38.609 29.325 1.000 13.284 114 PRO B C 1
ATOM 5362 O O . PRO B 1 114 ? 20.401 38.644 30.495 1.000 13.332 114 PRO B O 1
ATOM 5366 N N . LEU B 1 115 ? 20.006 38.719 28.284 1.000 13.309 115 LEU B N 1
ATOM 5367 C CA . LEU B 1 115 ? 18.538 38.667 28.436 1.000 12.677 115 LEU B CA 1
ATOM 5368 C C . LEU B 1 115 ? 18.115 37.238 28.806 1.000 12.064 115 LEU B C 1
ATOM 5369 O O . LEU B 1 115 ? 18.555 36.296 28.151 1.000 11.861 115 LEU B O 1
ATOM 5374 N N . LEU B 1 116 ? 17.341 37.120 29.857 1.000 12.385 116 LEU B N 1
ATOM 5375 C CA . LEU B 1 116 ? 16.729 35.860 30.334 1.000 11.442 116 LEU B CA 1
ATOM 5376 C C . LEU B 1 116 ? 15.270 35.953 30.037 1.000 11.701 116 LEU B C 1
ATOM 5377 O O . LEU B 1 116 ? 14.597 36.937 30.457 1.000 13.041 116 LEU B O 1
ATOM 5382 N N . PHE B 1 117 ? 14.721 34.971 29.328 1.000 10.291 117 PHE B N 1
ATOM 5383 C CA . PHE B 1 117 ? 13.283 34.908 29.049 1.000 10.649 117 PHE B CA 1
ATOM 5384 C C . PHE B 1 117 ? 12.822 33.644 29.777 1.000 11.263 117 PHE B C 1
ATOM 5385 O O . PHE B 1 117 ? 13.094 32.556 29.309 1.000 11.954 117 PHE B O 1
ATOM 5393 N N . LEU B 1 118 ? 12.162 33.865 30.907 1.000 11.275 118 LEU B N 1
ATOM 5394 C CA . LEU B 1 118 ? 11.845 32.791 31.879 1.000 11.502 118 LEU B CA 1
ATOM 5395 C C . LEU B 1 118 ? 10.396 32.908 32.308 1.000 12.078 118 LEU B C 1
ATOM 5396 O O . LEU B 1 118 ? 10.026 33.948 32.844 1.000 11.740 118 LEU B O 1
ATOM 5401 N N . ARG B 1 119 ? 9.596 31.863 32.092 1.000 10.482 119 ARG B N 1
ATOM 5402 C CA . ARG B 1 119 ? 8.174 31.803 32.523 1.000 11.733 119 ARG B CA 1
ATOM 5403 C C . ARG B 1 119 ? 7.439 33.097 32.148 1.000 12.547 119 ARG B C 1
ATOM 5404 O O . ARG B 1 119 ? 6.684 33.632 32.960 1.000 13.493 119 ARG B O 1
ATOM 5412 N N . GLU B 1 120 ? 7.653 33.505 30.905 1.000 12.649 120 GLU B N 1
ATOM 5413 C CA . GLU B 1 120 ? 7.008 34.659 30.200 1.000 13.477 120 GLU B CA 1
ATOM 5414 C C . GLU B 1 120 ? 7.504 35.978 30.801 1.000 15.176 120 GLU B C 1
ATOM 5415 O O . GLU B 1 120 ? 6.899 37.021 30.482 1.000 18.280 120 GLU B O 1
ATOM 5421 N N . GLU B 1 121 ? 8.543 35.999 31.625 1.000 13.472 121 GLU B N 1
ATOM 5422 C CA . GLU B 1 121 ? 9.150 37.260 32.118 1.000 13.816 121 GLU B CA 1
ATOM 5423 C C . GLU B 1 121 ? 10.461 37.536 31.375 1.000 14.007 121 GLU B C 1
ATOM 5424 O O . GLU B 1 121 ? 11.215 36.611 30.981 1.000 12.905 121 GLU B O 1
ATOM 5430 N N . HIS B 1 122 ? 10.764 38.810 31.129 1.000 13.790 122 HIS B N 1
ATOM 5431 C CA . HIS B 1 122 ? 11.980 39.261 30.454 1.000 13.325 122 HIS B CA 1
ATOM 5432 C C . HIS B 1 122 ? 12.832 39.946 31.497 1.000 14.643 122 HIS B C 1
ATOM 5433 O O . HIS B 1 122 ? 12.396 41.001 32.070 1.000 15.971 122 HIS B O 1
ATOM 5440 N N . ILE B 1 123 ? 13.981 39.386 31.798 1.000 12.897 123 ILE B N 1
ATOM 5441 C CA . ILE B 1 123 ? 14.846 39.914 32.865 1.000 13.487 123 ILE B CA 1
ATOM 5442 C C . ILE B 1 123 ? 16.251 39.926 32.320 1.000 13.902 123 ILE B C 1
ATOM 5443 O O . ILE B 1 123 ? 16.818 38.872 32.001 1.000 14.461 123 ILE B O 1
ATOM 5448 N N . TYR B 1 124 ? 16.859 41.105 32.218 1.000 14.546 124 TYR B N 1
ATOM 5449 C CA . TYR B 1 124 ? 18.303 41.191 31.961 1.000 13.976 124 TYR B CA 1
ATOM 5450 C C . TYR B 1 124 ? 19.024 40.739 33.223 1.000 13.604 124 TYR B C 1
ATOM 5451 O O . TYR B 1 124 ? 18.548 41.134 34.330 1.000 15.410 124 TYR B O 1
ATOM 5460 N N . GLN B 1 125 ? 20.052 39.919 33.087 1.000 14.382 125 GLN B N 1
ATOM 5461 C CA . GLN B 1 125 ? 20.660 39.224 34.250 1.000 14.303 125 GLN B CA 1
ATOM 5462 C C . GLN B 1 125 ? 21.098 40.246 35.322 1.000 17.406 125 GLN B C 1
ATOM 5463 O O . GLN B 1 125 ? 20.953 39.928 36.505 1.000 16.913 125 GLN B O 1
ATOM 5469 N N . ASN B 1 126 ? 21.574 41.417 34.909 1.000 17.195 126 ASN B N 1
ATOM 5470 C CA . ASN B 1 126 ? 22.083 42.425 35.888 1.000 20.941 126 ASN B CA 1
ATOM 5471 C C . ASN B 1 126 ? 20.937 42.934 36.776 1.000 21.471 126 ASN B C 1
ATOM 5472 O O . ASN B 1 126 ? 21.226 43.519 37.854 1.000 24.923 126 ASN B O 1
ATOM 5477 N N . ASP B 1 127 ? 19.682 42.750 36.405 1.000 18.545 127 ASP B N 1
ATOM 5478 C CA . ASP B 1 127 ? 18.484 43.297 37.077 1.000 19.668 127 ASP B CA 1
ATOM 5479 C C . ASP B 1 127 ? 17.894 42.305 38.087 1.000 19.958 127 ASP B C 1
ATOM 5480 O O . ASP B 1 127 ? 16.868 42.622 38.691 1.000 20.904 127 ASP B O 1
ATOM 5485 N N . LEU B 1 128 ? 18.476 41.100 38.228 1.000 18.195 128 LEU B N 1
ATOM 5486 C CA . LEU B 1 128 ? 17.865 40.068 39.086 1.000 17.154 128 LEU B CA 1
ATOM 5487 C C . LEU B 1 128 ? 17.743 40.537 40.533 1.000 19.870 128 LEU B C 1
ATOM 5488 O O . LEU B 1 128 ? 16.743 40.150 41.120 1.000 20.020 128 LEU B O 1
ATOM 5493 N N . ALA B 1 129 ? 18.676 41.373 41.019 1.000 23.603 129 ALA B N 1
ATOM 5494 C CA . ALA B 1 129 ? 18.613 41.887 42.412 1.000 28.082 129 ALA B CA 1
ATOM 5495 C C . ALA B 1 129 ? 17.286 42.638 42.598 1.000 31.678 129 ALA B C 1
ATOM 5496 O O . ALA B 1 129 ? 16.740 42.551 43.717 1.000 38.003 129 ALA B O 1
ATOM 5498 N N . THR B 1 130 ? 16.700 43.272 41.569 1.000 26.848 130 THR B N 1
ATOM 5499 C CA . THR B 1 130 ? 15.424 44.029 41.723 1.000 29.024 130 THR B CA 1
ATOM 5500 C C . THR B 1 130 ? 14.240 43.438 40.953 1.000 29.493 130 THR B C 1
ATOM 5501 O O . THR B 1 130 ? 13.102 43.839 41.206 1.000 33.258 130 THR B O 1
ATOM 5505 N N . HIS B 1 131 ? 14.462 42.468 40.060 1.000 23.320 131 HIS B N 1
ATOM 5506 C CA . HIS B 1 131 ? 13.378 41.732 39.361 1.000 22.572 131 HIS B CA 1
ATOM 5507 C C . HIS B 1 131 ? 13.775 40.265 39.533 1.000 20.790 131 HIS B C 1
ATOM 5508 O O . HIS B 1 131 ? 14.448 39.705 38.665 1.000 18.079 131 HIS B O 1
ATOM 5515 N N . PRO B 1 132 ? 13.392 39.637 40.652 1.000 18.068 132 PRO B N 1
ATOM 5516 C CA . PRO B 1 132 ? 13.766 38.254 40.921 1.000 17.366 132 PRO B CA 1
ATOM 5517 C C . PRO B 1 132 ? 13.175 37.332 39.843 1.000 14.705 132 PRO B C 1
ATOM 5518 O O . PRO B 1 132 ? 12.101 37.565 39.287 1.000 17.370 132 PRO B O 1
ATOM 5522 N N . ALA B 1 133 ? 13.952 36.311 39.507 1.000 12.871 133 ALA B N 1
ATOM 5523 C CA . ALA B 1 133 ? 13.499 35.282 38.538 1.000 12.951 133 ALA B CA 1
ATOM 5524 C C . ALA B 1 133 ? 12.268 34.574 39.095 1.000 12.596 133 ALA B C 1
ATOM 5525 O O . ALA B 1 133 ? 12.133 34.341 40.299 1.000 12.445 133 ALA B O 1
ATOM 5527 N N . PRO B 1 134 ? 11.311 34.220 38.234 1.000 12.936 134 PRO B N 1
ATOM 5528 C CA . PRO B 1 134 ? 10.027 33.654 38.633 1.000 12.641 134 PRO B CA 1
ATOM 5529 C C . PRO B 1 134 ? 10.061 32.155 39.001 1.000 12.330 134 PRO B C 1
ATOM 5530 O O . PRO B 1 134 ? 9.275 31.373 38.519 1.000 13.031 134 PRO B O 1
ATOM 5534 N N . TYR B 1 135 ? 10.992 31.830 39.872 1.000 12.533 135 TYR B N 1
ATOM 5535 C CA . TYR B 1 135 ? 11.199 30.465 40.383 1.000 12.772 135 TYR B CA 1
ATOM 5536 C C . TYR B 1 135 ? 11.118 30.549 41.887 1.000 13.475 135 TYR B C 1
ATOM 5537 O O . TYR B 1 135 ? 11.749 31.484 42.449 1.000 13.208 135 TYR B O 1
ATOM 5546 N N . ASN B 1 136 ? 10.420 29.604 42.504 1.000 13.271 136 ASN B N 1
ATOM 5547 C CA . ASN B 1 136 ? 10.232 29.552 43.979 1.000 13.057 136 ASN B CA 1
ATOM 5548 C C . ASN B 1 136 ? 11.459 28.921 44.621 1.000 12.544 136 ASN B C 1
ATOM 5549 O O . ASN B 1 136 ? 11.391 27.803 45.131 1.000 13.741 136 ASN B O 1
ATOM 5554 N N . THR B 1 137 ? 12.559 29.659 44.606 1.000 12.028 137 THR B N 1
ATOM 5555 C CA . THR B 1 137 ? 13.872 29.257 45.124 1.000 13.936 137 THR B CA 1
ATOM 5556 C C . THR B 1 137 ? 14.419 30.454 45.883 1.000 16.107 137 THR B C 1
ATOM 5557 O O . THR B 1 137 ? 15.213 31.214 45.355 1.000 15.450 137 THR B O 1
ATOM 5561 N N . PRO B 1 138 ? 14.007 30.642 47.149 1.000 19.061 138 PRO B N 1
ATOM 5562 C CA . PRO B 1 138 ? 14.396 31.825 47.922 1.000 21.610 138 PRO B CA 1
ATOM 5563 C C . PRO B 1 1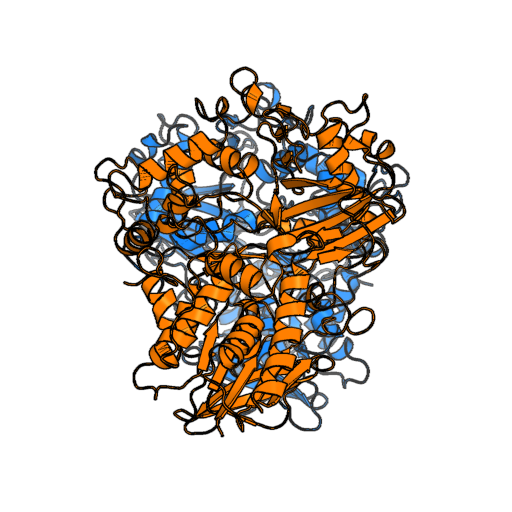38 ? 15.912 32.046 47.927 1.000 20.474 138 PRO B C 1
ATOM 5564 O O . PRO B 1 138 ? 16.634 31.113 48.039 1.000 23.051 138 PRO B O 1
ATOM 5568 N N . GLY B 1 139 ? 16.320 33.309 47.755 1.000 21.485 139 GLY B N 1
ATOM 5569 C CA . GLY B 1 139 ? 17.746 33.692 47.723 1.000 21.563 139 GLY B CA 1
ATOM 5570 C C . GLY B 1 139 ? 18.318 33.553 46.325 1.000 22.144 139 GLY B C 1
ATOM 5571 O O . GLY B 1 139 ? 18.776 34.616 45.696 1.000 22.389 139 GLY B O 1
ATOM 5572 N N . ASN B 1 140 ? 18.230 32.319 45.784 1.000 15.690 140 ASN B N 1
ATOM 5573 C CA . ASN B 1 140 ? 18.911 32.024 44.529 1.000 14.348 140 ASN B CA 1
ATOM 5574 C C . ASN B 1 140 ? 18.282 32.831 43.401 1.000 12.614 140 ASN B C 1
ATOM 5575 O O . ASN B 1 140 ? 18.992 33.150 42.455 1.000 12.705 140 ASN B O 1
ATOM 5580 N N . ASN B 1 141 ? 16.991 33.150 43.485 1.000 12.614 141 ASN B N 1
ATOM 5581 C CA . ASN B 1 141 ? 16.296 33.821 42.360 1.000 13.166 141 ASN B CA 1
ATOM 5582 C C . ASN B 1 141 ? 16.669 35.306 42.235 1.000 14.761 141 ASN B C 1
ATOM 5583 O O . ASN B 1 141 ? 16.204 35.923 41.289 1.000 13.422 141 ASN B O 1
ATOM 5588 N N . GLU B 1 142 ? 17.453 35.870 43.137 1.000 14.881 142 GLU B N 1
ATOM 5589 C CA . GLU B 1 142 ? 17.936 37.272 43.006 1.000 16.104 142 GLU B CA 1
ATOM 5590 C C . GLU B 1 142 ? 19.396 37.319 42.605 1.000 17.014 142 GLU B C 1
ATOM 5591 O O . GLU B 1 142 ? 19.999 38.425 42.628 1.000 17.499 142 GLU B O 1
ATOM 5597 N N . GLN B 1 143 ? 19.969 36.189 42.183 1.000 14.119 143 GLN B N 1
ATOM 5598 C CA . GLN B 1 143 ? 21.393 36.069 41.815 1.000 14.853 143 GLN B CA 1
ATOM 5599 C C . GLN B 1 143 ? 21.433 35.377 40.469 1.000 13.022 143 GLN B C 1
ATOM 5600 O O . GLN B 1 143 ? 20.562 34.530 40.209 1.000 13.222 143 GLN B O 1
ATOM 5606 N N . PRO B 1 144 ? 22.421 35.642 39.622 1.000 12.907 144 PRO B N 1
ATOM 5607 C CA . PRO B 1 144 ? 22.640 34.832 38.428 1.000 13.373 144 PRO B CA 1
ATOM 5608 C C . PRO B 1 144 ? 22.662 33.354 38.842 1.000 14.231 144 PRO B C 1
ATOM 5609 O O . PRO B 1 144 ? 23.194 32.995 39.920 1.000 13.117 144 PRO B O 1
ATOM 5613 N N . ALA B 1 145 ? 22.313 32.507 37.877 1.000 13.957 145 ALA B N 1
ATOM 5614 C CA . ALA B 1 145 ? 22.389 31.031 38.102 1.000 13.342 145 ALA B CA 1
ATOM 5615 C C . ALA B 1 145 ? 23.804 30.583 38.457 1.000 12.957 145 ALA B C 1
ATOM 5616 O O . ALA B 1 145 ? 23.985 29.636 39.265 1.000 13.324 145 ALA B O 1
ATOM 5618 N N . ALA B 1 146 ? 24.829 31.287 37.996 1.000 14.200 146 ALA B N 1
ATOM 5619 C CA . ALA B 1 146 ? 26.231 30.950 38.339 1.000 14.702 146 ALA B CA 1
ATOM 5620 C C . ALA B 1 146 ? 26.467 30.936 39.852 1.000 15.214 146 ALA B C 1
ATOM 5621 O O . ALA B 1 146 ? 27.277 30.092 40.293 1.000 15.642 146 ALA B O 1
ATOM 5623 N N . THR B 1 147 ? 25.810 31.769 40.643 1.000 12.821 147 THR B N 1
ATOM 5624 C CA . THR B 1 147 ? 25.999 31.782 42.095 1.000 14.511 147 THR B CA 1
ATOM 5625 C C . THR B 1 147 ? 25.521 30.433 42.670 1.000 12.568 147 THR B C 1
ATOM 5626 O O . THR B 1 147 ? 26.194 29.825 43.488 1.000 13.131 147 THR B O 1
ATOM 5630 N N . LEU B 1 148 ? 24.375 29.973 42.200 1.000 12.848 148 LEU B N 1
ATOM 5631 C CA . LEU B 1 148 ? 23.817 28.678 42.663 1.000 12.505 148 LEU B CA 1
ATOM 5632 C C . LEU B 1 148 ? 24.731 27.539 42.180 1.000 12.042 148 LEU B C 1
ATOM 5633 O O . LEU B 1 148 ? 25.035 26.647 42.979 1.000 12.701 148 LEU B O 1
ATOM 5638 N N . PHE B 1 149 ? 25.190 27.555 40.933 1.000 12.968 149 PHE B N 1
ATOM 5639 C CA . PHE B 1 149 ? 26.170 26.524 40.480 1.000 13.926 149 PHE B CA 1
ATOM 5640 C C . PHE B 1 149 ? 27.360 26.482 41.424 1.000 13.882 149 PHE B C 1
ATOM 5641 O O . PHE B 1 149 ? 27.805 25.406 41.819 1.000 13.411 149 PHE B O 1
ATOM 5649 N N . SER B 1 150 ? 27.944 27.638 41.756 1.000 13.877 150 SER B N 1
ATOM 5650 C CA . SER B 1 150 ? 29.154 27.677 42.587 1.000 13.428 150 SER B CA 1
ATOM 5651 C C . SER B 1 150 ? 28.803 27.138 43.975 1.000 12.872 150 SER B C 1
ATOM 5652 O O . SER B 1 150 ? 29.578 26.392 44.558 1.000 13.725 150 SER B O 1
ATOM 5655 N N . ASN B 1 151 ? 27.668 27.539 44.503 1.000 12.681 151 ASN B N 1
ATOM 5656 C CA . ASN B 1 151 ? 27.244 27.087 45.854 1.000 13.621 151 ASN B CA 1
ATOM 5657 C C . ASN B 1 151 ? 27.090 25.553 45.874 1.000 13.501 151 ASN B C 1
ATOM 5658 O O . ASN B 1 151 ? 27.583 24.903 46.827 1.000 12.794 151 ASN B O 1
ATOM 5663 N N . ILE B 1 152 ? 26.415 24.986 44.885 1.000 12.130 152 ILE B N 1
ATOM 5664 C CA . ILE B 1 152 ? 26.213 23.508 44.853 1.000 12.568 152 ILE B CA 1
ATOM 5665 C C . ILE B 1 152 ? 27.573 22.827 44.715 1.000 12.077 152 ILE B C 1
ATOM 5666 O O . ILE B 1 152 ? 27.823 21.823 45.396 1.000 12.761 152 ILE B O 1
ATOM 5671 N N . SER B 1 153 ? 28.439 23.346 43.854 1.000 11.645 153 SER B N 1
ATOM 5672 C CA . SER B 1 153 ? 29.791 22.741 43.697 1.000 12.416 153 SER B CA 1
ATOM 5673 C C . SER B 1 153 ? 30.524 22.723 45.039 1.000 13.665 153 SER B C 1
ATOM 5674 O O . SER B 1 153 ? 31.138 21.703 45.385 1.000 12.888 153 SER B O 1
ATOM 5677 N N . ALA B 1 154 ? 30.467 23.814 45.785 1.000 13.964 154 ALA B N 1
ATOM 5678 C CA . ALA B 1 154 ? 31.198 23.890 47.073 1.000 12.828 154 ALA B CA 1
ATOM 5679 C C . ALA B 1 154 ? 30.557 22.956 48.098 1.000 12.304 154 ALA B C 1
ATOM 5680 O O . ALA B 1 154 ? 31.288 22.420 48.951 1.000 14.190 154 ALA B O 1
ATOM 5682 N N . LEU B 1 155 ? 29.253 22.698 48.025 1.000 12.118 155 LEU B N 1
ATOM 5683 C CA . LEU B 1 155 ? 28.609 21.717 48.948 1.000 12.517 155 LEU B CA 1
ATOM 5684 C C . LEU B 1 155 ? 29.137 20.306 48.654 1.000 12.966 155 LEU B C 1
ATOM 5685 O O . LEU B 1 155 ? 29.263 19.487 49.569 1.000 13.825 155 LEU B O 1
ATOM 5690 N N . ILE B 1 156 ? 29.507 20.033 47.403 1.000 12.244 156 ILE B N 1
ATOM 5691 C CA . ILE B 1 156 ? 29.990 18.697 46.971 1.000 11.943 156 ILE B CA 1
ATOM 5692 C C . ILE B 1 156 ? 31.485 18.573 47.253 1.000 12.544 156 ILE B C 1
ATOM 5693 O O . ILE B 1 156 ? 31.930 17.508 47.696 1.000 13.593 156 ILE B O 1
ATOM 5698 N N . THR B 1 157 ? 32.265 19.604 46.900 1.000 12.857 157 THR B N 1
ATOM 5699 C CA . THR B 1 157 ? 33.749 19.483 47.017 1.000 14.195 157 THR B CA 1
ATOM 5700 C C . THR B 1 157 ? 34.273 19.786 48.424 1.000 14.117 157 THR B C 1
ATOM 5701 O O . THR B 1 157 ? 35.350 19.270 48.768 1.000 14.160 157 THR B O 1
ATOM 5705 N N . GLY B 1 158 ? 33.529 20.532 49.195 1.000 13.598 158 GLY B N 1
ATOM 5706 C CA . GLY B 1 158 ? 33.938 20.873 50.567 1.000 15.618 158 GLY B CA 1
ATOM 5707 C C . GLY B 1 158 ? 35.302 21.533 50.585 1.000 15.721 158 GLY B C 1
ATOM 5708 O O . GLY B 1 158 ? 35.516 22.527 49.824 1.000 17.036 158 GLY B O 1
ATOM 5709 N N . ASP B 1 159 ? 36.253 20.956 51.313 1.000 16.694 159 ASP B N 1
ATOM 5710 C CA . ASP B 1 159 ? 37.589 21.587 51.458 1.000 17.380 159 ASP B CA 1
ATOM 5711 C C . ASP B 1 159 ? 38.602 20.936 50.513 1.000 17.706 159 ASP B C 1
ATOM 5712 O O . ASP B 1 159 ? 39.793 21.243 50.597 1.000 18.442 159 ASP B O 1
ATOM 5717 N N . ALA B 1 160 ? 38.181 20.014 49.645 1.000 16.964 160 ALA B N 1
ATOM 5718 C CA . ALA B 1 160 ? 39.091 19.369 48.688 1.000 16.681 160 ALA B CA 1
ATOM 5719 C C . ALA B 1 160 ? 39.661 20.388 47.706 1.000 15.885 160 ALA B C 1
ATOM 5720 O O . ALA B 1 160 ? 38.947 21.251 47.174 1.000 14.999 160 ALA B O 1
ATOM 5722 N N . PRO B 1 161 ? 40.972 20.311 47.403 1.000 17.677 161 PRO B N 1
ATOM 5723 C CA . PRO B 1 161 ? 41.577 21.153 46.385 1.000 17.551 161 PRO B CA 1
ATOM 5724 C C . PRO B 1 161 ? 41.024 20.729 45.020 1.000 16.410 161 PRO B C 1
ATOM 5725 O O . PRO B 1 161 ? 41.089 19.556 44.701 1.000 17.693 161 PRO B O 1
ATOM 5729 N N . VAL B 1 162 ? 40.440 21.684 44.298 1.000 15.457 162 VAL B N 1
ATOM 5730 C CA . VAL B 1 162 ? 39.781 21.396 42.993 1.000 14.511 162 VAL B CA 1
ATOM 5731 C C . VAL B 1 162 ? 40.127 22.485 41.983 1.000 14.500 162 VAL B C 1
ATOM 5732 O O . VAL B 1 162 ? 39.331 22.762 41.074 1.000 16.313 162 VAL B O 1
ATOM 5736 N N . SER B 1 163 ? 41.299 23.133 42.115 1.000 16.494 163 SER B N 1
ATOM 5737 C CA . SER B 1 163 ? 41.671 24.292 41.267 1.000 17.295 163 SER B CA 1
ATOM 5738 C C . SER B 1 163 ? 42.488 23.897 40.040 1.000 16.429 163 SER B C 1
ATOM 5739 O O . SER B 1 163 ? 42.311 24.582 39.030 1.000 20.820 163 SER B O 1
ATOM 5742 N N . THR B 1 164 ? 43.365 22.917 40.138 1.000 15.072 164 THR B N 1
ATOM 5743 C CA . THR B 1 164 ? 44.203 22.548 38.996 1.000 14.783 164 THR B CA 1
ATOM 5744 C C . THR B 1 164 ? 43.525 21.395 38.238 1.000 14.971 164 THR B C 1
ATOM 5745 O O . THR B 1 164 ? 42.730 20.639 38.836 1.000 14.609 164 THR B O 1
ATOM 5749 N N . ARG B 1 165 ? 43.977 21.198 37.018 1.000 14.111 165 ARG B N 1
ATOM 5750 C CA . ARG B 1 165 ? 43.499 20.070 36.203 1.000 12.692 165 ARG B CA 1
ATOM 5751 C C . ARG B 1 165 ? 43.811 18.746 36.911 1.000 13.445 165 ARG B C 1
ATOM 5752 O O . ARG B 1 165 ? 42.980 17.849 36.898 1.000 13.509 165 ARG B O 1
ATOM 5760 N N . THR B 1 166 ? 44.995 18.615 37.499 1.000 13.437 166 THR B N 1
ATOM 5761 C CA . THR B 1 166 ? 45.387 17.378 38.193 1.000 13.267 166 THR B CA 1
ATOM 5762 C C . THR B 1 166 ? 44.516 17.149 39.435 1.000 13.049 166 THR B C 1
ATOM 5763 O O . THR B 1 166 ? 44.098 16.034 39.686 1.000 13.685 166 THR B O 1
ATOM 5767 N N . GLN B 1 167 ? 44.263 18.209 40.214 1.000 12.996 167 GLN B N 1
ATOM 5768 C CA . GLN B 1 167 ? 43.393 18.105 41.414 1.000 13.899 167 GLN B CA 1
ATOM 5769 C C . GLN B 1 167 ? 41.988 17.718 40.982 1.000 13.789 167 GLN B C 1
ATOM 5770 O O . GLN B 1 167 ? 41.363 16.884 41.655 1.000 13.179 167 GLN B O 1
ATOM 5776 N N . GLN B 1 168 ? 41.513 18.300 39.906 1.000 12.848 168 GLN B N 1
ATOM 5777 C CA . GLN B 1 168 ? 40.161 17.972 39.413 1.000 12.896 168 GLN B CA 1
ATOM 5778 C C . GLN B 1 168 ? 40.118 16.493 39.026 1.000 13.596 168 GLN B C 1
ATOM 5779 O O . GLN B 1 168 ? 39.229 15.760 39.442 1.000 13.538 168 GLN B O 1
ATOM 5785 N N . CYS B 1 169 ? 41.078 16.031 38.260 1.000 12.779 169 CYS B N 1
ATOM 5786 C CA . CYS B 1 169 ? 41.172 14.596 37.902 1.000 12.070 169 CYS B CA 1
ATOM 5787 C C . CYS B 1 169 ? 41.128 13.725 39.153 1.000 13.493 169 CYS B C 1
ATOM 5788 O O . CYS B 1 169 ? 40.388 12.705 39.196 1.000 14.551 169 CYS B O 1
ATOM 5791 N N . ALA B 1 170 ? 41.870 14.122 40.182 1.000 13.193 170 ALA B N 1
ATOM 5792 C CA . ALA B 1 170 ? 41.930 13.303 41.411 1.000 12.764 170 ALA B CA 1
ATOM 5793 C C . ALA B 1 170 ? 40.573 13.269 42.113 1.000 12.861 170 ALA B C 1
ATOM 5794 O O . ALA B 1 170 ? 40.193 12.198 42.625 1.000 13.640 170 ALA B O 1
ATOM 5796 N N . PHE B 1 171 ? 39.838 14.381 42.062 1.000 12.666 171 PHE B N 1
ATOM 5797 C CA . PHE B 1 171 ? 38.499 14.419 42.690 1.000 11.529 171 PHE B CA 1
ATOM 5798 C C . PHE B 1 171 ? 37.551 13.426 41.981 1.000 11.355 171 PHE B C 1
ATOM 5799 O O . PHE B 1 171 ? 36.676 12.854 42.627 1.000 12.339 171 PHE B O 1
ATOM 5807 N N . TYR B 1 172 ? 37.728 13.185 40.672 1.000 11.110 172 TYR B N 1
ATOM 5808 C CA . TYR B 1 172 ? 36.821 12.235 39.970 1.000 11.908 172 TYR B CA 1
ATOM 5809 C C . TYR B 1 172 ? 36.852 10.871 40.669 1.000 12.917 172 TYR B C 1
ATOM 5810 O O . TYR B 1 172 ? 35.844 10.267 40.839 1.000 15.051 172 TYR B O 1
ATOM 5819 N N . GLY B 1 173 ? 38.034 10.451 41.097 1.000 13.712 173 GLY B N 1
ATOM 5820 C CA . GLY B 1 173 ? 38.161 9.082 41.675 1.000 17.152 173 GLY B CA 1
ATOM 5821 C C . GLY B 1 173 ? 38.064 9.047 43.169 1.000 19.058 173 GLY B C 1
ATOM 5822 O O . GLY B 1 173 ? 37.553 8.040 43.691 1.000 25.317 173 GLY B O 1
ATOM 5823 N N . SER B 1 174 ? 38.558 10.069 43.857 1.000 15.402 174 SER B N 1
ATOM 5824 C CA . SER B 1 174 ? 38.693 10.030 45.332 1.000 15.102 174 SER B CA 1
ATOM 5825 C C . SER B 1 174 ? 37.796 11.032 46.025 1.000 14.945 174 SER B C 1
ATOM 5826 O O . SER B 1 174 ? 37.702 11.031 47.288 1.000 16.480 174 SER B O 1
ATOM 5829 N N . GLY B 1 175 ? 37.076 11.880 45.279 1.000 11.566 175 GLY B N 1
ATOM 5830 C CA . GLY B 1 175 ? 36.290 12.931 45.876 1.000 12.872 175 GLY B CA 1
ATOM 5831 C C . GLY B 1 175 ? 35.114 12.367 46.627 1.000 13.177 175 GLY B C 1
ATOM 5832 O O . GLY B 1 175 ? 34.350 11.538 46.114 1.000 12.240 175 GLY B O 1
ATOM 5833 N N . ARG B 1 176 ? 34.895 12.865 47.817 1.000 12.148 176 ARG B N 1
ATOM 5834 C CA . ARG B 1 176 ? 33.793 12.443 48.690 1.000 12.679 176 ARG B CA 1
ATOM 5835 C C . ARG B 1 176 ? 32.981 13.665 49.092 1.000 12.801 176 ARG B C 1
ATOM 5836 O O . ARG B 1 176 ? 33.547 14.790 49.256 1.000 14.572 176 ARG B O 1
ATOM 5844 N N . LEU B 1 177 ? 31.687 13.466 49.277 1.000 12.487 177 LEU B N 1
ATOM 5845 C CA . LEU B 1 177 ? 30.886 14.549 49.890 1.000 12.718 177 LEU B CA 1
ATOM 5846 C C . LEU B 1 177 ? 31.503 14.842 51.260 1.000 13.632 177 LEU B C 1
ATOM 5847 O O . LEU B 1 177 ? 31.873 13.898 51.963 1.000 14.152 177 LEU B O 1
ATOM 5852 N N . PRO B 1 178 ? 31.568 16.121 51.666 1.000 13.481 178 PRO B N 1
ATOM 5853 C CA . PRO B 1 178 ? 32.221 16.487 52.933 1.000 14.123 178 PRO B CA 1
ATOM 5854 C C . PRO B 1 178 ? 31.436 15.964 54.139 1.000 15.411 178 PRO B C 1
ATOM 5855 O O . PRO B 1 178 ? 30.235 15.603 54.063 1.000 14.072 178 PRO B O 1
ATOM 5859 N N . SER B 1 179 ? 32.097 15.971 55.308 1.000 16.745 179 SER B N 1
ATOM 5860 C CA . SER B 1 179 ? 31.504 15.491 56.569 1.000 17.574 179 SER B CA 1
ATOM 5861 C C . SER B 1 179 ? 30.273 16.318 56.920 1.000 15.695 179 SER B C 1
ATOM 5862 O O . SER B 1 179 ? 29.404 15.794 57.618 1.000 19.223 179 SER B O 1
ATOM 5865 N N . THR B 1 180 ? 30.235 17.551 56.402 1.000 16.034 180 THR B N 1
ATOM 5866 C CA . THR B 1 180 ? 29.168 18.541 56.661 1.000 18.391 180 THR B CA 1
ATOM 5867 C C . THR B 1 180 ? 27.999 18.402 55.680 1.000 17.347 180 THR B C 1
ATOM 5868 O O . THR B 1 180 ? 27.027 19.166 55.764 1.000 18.039 180 THR B O 1
ATOM 5872 N N . PHE B 1 181 ? 28.065 17.456 54.744 1.000 14.549 181 PHE B N 1
ATOM 5873 C CA . PHE B 1 181 ? 26.961 17.330 53.765 1.000 13.251 181 PHE B CA 1
ATOM 5874 C C . PHE B 1 181 ? 25.667 17.068 54.475 1.000 14.119 181 PHE B C 1
ATOM 5875 O O . PHE B 1 181 ? 25.610 16.208 55.344 1.000 17.056 181 PHE B O 1
ATOM 5883 N N . ASN B 1 182 ? 24.664 17.843 54.113 1.000 12.064 182 ASN B N 1
ATOM 5884 C CA . ASN B 1 182 ? 23.349 17.799 54.780 1.000 15.766 182 ASN B CA 1
ATOM 5885 C C . ASN B 1 182 ? 22.284 17.273 53.816 1.000 13.355 182 ASN B C 1
ATOM 5886 O O . ASN B 1 182 ? 21.850 18.040 52.963 1.000 14.721 182 ASN B O 1
ATOM 5891 N N . SER B 1 183 ? 21.912 16.010 53.965 1.000 13.834 183 SER B N 1
ATOM 5892 C CA . SER B 1 183 ? 20.973 15.393 53.001 1.000 12.405 183 SER B CA 1
ATOM 5893 C C . SER B 1 183 ? 20.221 14.252 53.634 1.000 13.022 183 SER B C 1
ATOM 5894 O O . SER B 1 183 ? 20.830 13.478 54.366 1.000 14.978 183 SER B O 1
ATOM 5897 N N . PHE B 1 184 ? 18.978 14.103 53.242 1.000 12.493 184 PHE B N 1
ATOM 5898 C CA . PHE B 1 184 ? 18.243 12.849 53.541 1.000 13.185 184 PHE B CA 1
ATOM 5899 C C . PHE B 1 184 ? 18.680 11.716 52.619 1.000 12.815 184 PHE B C 1
ATOM 5900 O O . PHE B 1 184 ? 18.586 10.535 52.981 1.000 14.490 184 PHE B O 1
ATOM 5908 N N . VAL B 1 185 ? 19.124 12.066 51.413 1.000 12.934 185 VAL B N 1
ATOM 5909 C CA . VAL B 1 185 ? 19.410 11.055 50.373 1.000 12.661 185 VAL B CA 1
ATOM 5910 C C . VAL B 1 185 ? 20.862 10.568 50.386 1.000 12.671 185 VAL B C 1
ATOM 5911 O O . VAL B 1 185 ? 21.082 9.353 50.275 1.000 14.209 185 VAL B O 1
ATOM 5915 N N . TYR B 1 186 ? 21.825 11.478 50.480 1.000 12.503 186 TYR B N 1
ATOM 5916 C CA . TYR B 1 186 ? 23.243 11.144 50.276 1.000 12.687 186 TYR B CA 1
ATOM 5917 C C . TYR B 1 186 ? 24.020 11.346 51.564 1.000 13.986 186 TYR B C 1
ATOM 5918 O O . TYR B 1 186 ? 24.120 12.468 52.061 1.000 14.827 186 TYR B O 1
ATOM 5927 N N . PRO B 1 187 ? 24.543 10.271 52.171 1.000 13.623 187 PRO B N 1
ATOM 5928 C CA . PRO B 1 187 ? 25.319 10.477 53.394 1.000 15.118 187 PRO B CA 1
ATOM 5929 C C . PRO B 1 187 ? 26.610 11.233 53.204 1.000 14.729 187 PRO B C 1
ATOM 5930 O O . PRO B 1 187 ? 27.270 11.143 52.149 1.000 13.239 187 PRO B O 1
ATOM 5934 N N . PRO B 1 188 ? 27.069 11.969 54.236 1.000 14.460 188 PRO B N 1
ATOM 5935 C CA . PRO B 1 188 ? 28.410 12.497 54.221 1.000 13.778 188 PRO B CA 1
ATOM 5936 C C . PRO B 1 188 ? 29.394 11.363 53.917 1.000 13.582 188 PRO B C 1
ATOM 5937 O O . PRO B 1 188 ? 29.204 10.199 54.307 1.000 13.585 188 PRO B O 1
ATOM 5941 N N . GLY B 1 189 ? 30.445 11.708 53.173 1.000 13.162 189 GLY B N 1
ATOM 5942 C CA . GLY B 1 189 ? 31.504 10.761 52.811 1.000 13.262 189 GLY B CA 1
ATOM 5943 C C . GLY B 1 189 ? 31.178 9.914 51.586 1.000 13.055 189 GLY B C 1
ATOM 5944 O O . GLY B 1 189 ? 32.068 9.217 51.109 1.000 14.689 189 GLY B O 1
ATOM 5945 N N . SER B 1 190 ? 29.989 10.053 51.001 1.000 12.043 190 SER B N 1
ATOM 5946 C CA . SER B 1 190 ? 29.615 9.285 49.784 1.000 12.096 190 SER B CA 1
ATOM 5947 C C . SER B 1 190 ? 30.606 9.619 48.661 1.000 11.645 190 SER B C 1
ATOM 5948 O O . SER B 1 190 ? 31.084 10.794 48.522 1.000 12.105 190 SER B O 1
ATOM 5951 N N . ILE B 1 191 ? 30.854 8.648 47.797 1.000 12.166 191 ILE B N 1
ATOM 5952 C CA . ILE B 1 191 ? 31.765 8.803 46.655 1.000 12.215 191 ILE B CA 1
ATOM 5953 C C . ILE B 1 191 ? 31.038 9.657 45.601 1.000 10.443 191 ILE B C 1
ATOM 5954 O O . ILE B 1 191 ? 30.019 9.210 45.059 1.000 11.383 191 ILE B O 1
ATOM 5959 N N . ALA B 1 192 ? 31.524 10.836 45.313 1.000 10.583 192 ALA B N 1
ATOM 5960 C CA . ALA B 1 192 ? 30.816 11.795 44.439 1.000 11.434 192 ALA B CA 1
ATOM 5961 C C . ALA B 1 192 ? 30.718 11.237 43.022 1.000 11.142 192 ALA B C 1
ATOM 5962 O O . ALA B 1 192 ? 29.717 11.501 42.352 1.000 10.184 192 ALA B O 1
ATOM 5964 N N . GLY B 1 193 ? 31.660 10.432 42.585 1.000 10.166 193 GLY B N 1
ATOM 5965 C CA . GLY B 1 193 ? 31.628 9.854 41.231 1.000 10.183 193 GLY B CA 1
ATOM 5966 C C . GLY B 1 193 ? 30.521 8.836 41.105 1.000 9.911 193 GLY B C 1
ATOM 5967 O O . GLY B 1 193 ? 30.263 8.414 39.946 1.000 11.506 193 GLY B O 1
ATOM 5968 N N . ASN B 1 194 ? 29.900 8.376 42.191 1.000 9.333 194 ASN B N 1
ATOM 5969 C CA . ASN B 1 194 ? 28.763 7.447 42.144 1.000 9.010 194 ASN B CA 1
ATOM 5970 C C . ASN B 1 194 ? 27.423 8.154 42.262 1.000 10.024 194 ASN B C 1
ATOM 5971 O O . ASN B 1 194 ? 26.416 7.436 42.454 1.000 10.426 194 ASN B O 1
ATOM 5976 N N . ILE B 1 195 ? 27.421 9.465 42.169 1.000 9.500 195 ILE B N 1
ATOM 5977 C CA . ILE B 1 195 ? 26.203 10.306 42.319 1.000 9.370 195 ILE B CA 1
ATOM 5978 C C . ILE B 1 195 ? 25.934 11.005 40.983 1.000 9.268 195 ILE B C 1
ATOM 5979 O O . ILE B 1 195 ? 26.865 11.492 40.312 1.000 10.174 195 ILE B O 1
ATOM 5984 N N . GLY B 1 196 ? 24.658 11.003 40.622 1.000 9.160 196 GLY B N 1
ATOM 5985 C CA . GLY B 1 196 ? 24.196 11.823 39.483 1.000 9.494 196 GLY B CA 1
ATOM 5986 C C . GLY B 1 196 ? 24.148 13.312 39.814 1.000 9.122 196 GLY B C 1
ATOM 5987 O O . GLY B 1 196 ? 23.575 13.673 40.867 1.000 9.679 196 GLY B O 1
ATOM 5988 N N . TYR B 1 197 ? 24.674 14.168 39.002 1.000 9.477 197 TYR B N 1
ATOM 5989 C CA . TYR B 1 197 ? 24.748 15.616 39.269 1.000 9.342 197 TYR B CA 1
ATOM 5990 C C . TYR B 1 197 ? 23.363 16.199 39.419 1.000 9.633 197 TYR B C 1
ATOM 5991 O O . TYR B 1 197 ? 23.111 16.982 40.365 1.000 10.254 197 TYR B O 1
ATOM 6000 N N . TRP B 1 198 ? 22.456 15.895 38.505 1.000 9.534 198 TRP B N 1
ATOM 6001 C CA . TRP B 1 198 ? 21.079 16.400 38.632 1.000 9.867 198 TRP B CA 1
ATOM 6002 C C . TRP B 1 198 ? 20.442 15.833 39.896 1.000 9.978 198 TRP B C 1
ATOM 6003 O O . TRP B 1 198 ? 19.791 16.557 40.670 1.000 10.041 198 TRP B O 1
ATOM 6014 N N . ASN B 1 199 ? 20.599 14.539 40.158 1.000 10.180 199 ASN B N 1
ATOM 6015 C CA . ASN B 1 199 ? 20.028 13.936 41.379 1.000 10.033 199 ASN B CA 1
ATOM 6016 C C . ASN B 1 199 ? 20.472 14.765 42.603 1.000 9.587 199 ASN B C 1
ATOM 6017 O O . ASN B 1 199 ? 19.604 15.078 43.455 1.000 10.407 199 ASN B O 1
ATOM 6022 N N . VAL B 1 200 ? 21.745 15.071 42.745 1.000 10.162 200 VAL B N 1
ATOM 6023 C CA . VAL B 1 200 ? 22.196 15.746 43.997 1.000 10.711 200 VAL B CA 1
ATOM 6024 C C . VAL B 1 200 ? 21.881 17.237 43.950 1.000 10.775 200 VAL B C 1
ATOM 6025 O O . VAL B 1 200 ? 21.580 17.791 44.992 1.000 10.444 200 VAL B O 1
ATOM 6029 N N . PHE B 1 201 ? 21.868 17.856 42.785 1.000 10.899 201 PHE B N 1
ATOM 6030 C CA . PHE B 1 201 ? 21.472 19.274 42.671 1.000 10.749 201 PHE B CA 1
ATOM 6031 C C . PHE B 1 201 ? 20.022 19.405 43.120 1.000 11.316 201 PHE B C 1
ATOM 6032 O O . PHE B 1 201 ? 19.654 20.291 43.887 1.000 11.429 201 PHE B O 1
ATOM 6040 N N . TYR B 1 202 ? 19.192 18.522 42.624 1.000 11.080 202 TYR B N 1
ATOM 6041 C CA . TYR B 1 202 ? 17.762 18.434 42.967 1.000 11.029 202 TYR B CA 1
ATOM 6042 C C . TYR B 1 202 ? 17.606 18.209 44.481 1.000 11.521 202 TYR B C 1
ATOM 6043 O O . TYR B 1 202 ? 16.738 18.851 45.155 1.000 12.127 202 TYR B O 1
ATOM 6052 N N . ASP B 1 203 ? 18.380 17.299 45.055 1.000 10.675 203 ASP B N 1
ATOM 6053 C CA . ASP B 1 203 ? 18.326 17.024 46.526 1.000 11.657 203 ASP B CA 1
ATOM 6054 C C . ASP B 1 203 ? 18.663 18.315 47.292 1.000 11.986 203 ASP B C 1
ATOM 6055 O O . ASP B 1 203 ? 17.957 18.637 48.280 1.000 13.041 203 ASP B O 1
ATOM 6060 N N . GLN B 1 204 ? 19.681 19.038 46.872 1.000 11.240 204 GLN B N 1
ATOM 6061 C CA . GLN B 1 204 ? 20.212 20.168 47.670 1.000 11.600 204 GLN B CA 1
ATOM 6062 C C . GLN B 1 204 ? 19.427 21.444 47.406 1.000 14.937 204 GLN B C 1
ATOM 6063 O O . GLN B 1 204 ? 19.373 22.306 48.316 1.000 16.232 204 GLN B O 1
ATOM 6069 N N . ALA B 1 205 ? 18.903 21.658 46.205 1.000 13.538 205 ALA B N 1
ATOM 6070 C CA . ALA B 1 205 ? 18.323 22.981 45.848 1.000 13.551 205 ALA B CA 1
ATOM 6071 C C . ALA B 1 205 ? 16.856 22.843 45.462 1.000 13.296 205 ALA B C 1
ATOM 6072 O O . ALA B 1 205 ? 16.226 23.887 45.131 1.000 14.903 205 ALA B O 1
ATOM 6074 N N . GLY B 1 206 ? 16.294 21.652 45.498 1.000 12.536 206 GLY B N 1
ATOM 6075 C CA . GLY B 1 206 ? 14.915 21.451 45.126 1.000 12.312 206 GLY B CA 1
ATOM 6076 C C . GLY B 1 206 ? 14.645 21.539 43.639 1.000 12.643 206 GLY B C 1
ATOM 6077 O O . GLY B 1 206 ? 15.556 21.872 42.869 1.000 12.319 206 GLY B O 1
ATOM 6078 N N . ASN B 1 207 ? 13.449 21.177 43.205 1.000 11.839 207 ASN B N 1
ATOM 6079 C CA . ASN B 1 207 ? 13.149 21.218 41.764 1.000 12.823 207 ASN B CA 1
ATOM 6080 C C . ASN B 1 207 ? 13.208 22.670 41.282 1.000 11.749 207 ASN B C 1
ATOM 6081 O O . ASN B 1 207 ? 13.621 22.870 40.150 1.000 13.076 207 ASN B O 1
ATOM 6086 N N . GLU B 1 208 ? 12.774 23.638 42.079 1.000 11.357 208 GLU B N 1
ATOM 6087 C CA . GLU B 1 208 ? 12.788 25.023 41.552 1.000 11.042 208 GLU B CA 1
ATOM 6088 C C . GLU B 1 208 ? 14.213 25.538 41.440 1.000 12.052 208 GLU B C 1
ATOM 6089 O O . GLU B 1 208 ? 14.520 26.308 40.514 1.000 11.746 208 GLU B O 1
ATOM 6095 N N . GLY B 1 209 ? 15.100 25.184 42.357 1.000 11.849 209 GLY B N 1
ATOM 6096 C CA . GLY B 1 209 ? 16.505 25.597 42.242 1.000 12.096 209 GLY B CA 1
ATOM 6097 C C . GLY B 1 209 ? 17.162 24.944 41.046 1.000 11.665 209 GLY B C 1
ATOM 6098 O O . GLY B 1 209 ? 17.857 25.612 40.297 1.000 12.071 209 GLY B O 1
ATOM 6099 N N . TYR B 1 210 ? 16.951 23.642 40.841 1.000 12.078 210 TYR B N 1
ATOM 6100 C CA . TYR B 1 210 ? 17.481 22.964 39.661 1.000 13.536 210 TYR B CA 1
ATOM 6101 C C . TYR B 1 210 ? 16.889 23.604 38.407 1.000 11.437 210 TYR B C 1
ATOM 6102 O O . TYR B 1 210 ? 17.655 23.857 37.433 1.000 11.925 210 TYR B O 1
ATOM 6111 N N . GLU B 1 211 ? 15.578 23.769 38.316 1.000 13.107 211 GLU B N 1
ATOM 6112 C CA . GLU B 1 211 ? 14.988 24.283 37.066 1.000 12.040 211 GLU B CA 1
ATOM 6113 C C . GLU B 1 211 ? 15.547 25.677 36.756 1.000 11.830 211 GLU B C 1
ATOM 6114 O O . GLU B 1 211 ? 15.819 26.018 35.598 1.000 11.468 211 GLU B O 1
ATOM 6120 N N . TYR B 1 212 ? 15.733 26.513 37.781 1.000 11.671 212 TYR B N 1
ATOM 6121 C CA . TYR B 1 212 ? 16.288 27.854 37.546 1.000 11.387 212 TYR B CA 1
ATOM 6122 C C . TYR B 1 212 ? 17.694 27.711 36.979 1.000 11.116 212 TYR B C 1
ATOM 6123 O O . TYR B 1 212 ? 18.065 28.389 35.998 1.000 11.396 212 TYR B O 1
ATOM 6132 N N . ALA B 1 213 ? 18.529 26.880 37.551 1.000 11.113 213 ALA B N 1
ATOM 6133 C CA . ALA B 1 213 ? 19.907 26.707 37.065 1.000 11.370 213 ALA B CA 1
ATOM 6134 C C . ALA B 1 213 ? 19.889 26.148 35.639 1.000 12.226 213 ALA B C 1
ATOM 6135 O O . ALA B 1 213 ? 20.711 26.572 34.812 1.000 12.277 213 ALA B O 1
ATOM 6137 N N . ALA B 1 214 ? 19.026 25.198 35.369 1.000 11.882 214 ALA B N 1
ATOM 6138 C CA . ALA B 1 214 ? 18.954 24.560 34.022 1.000 12.344 214 ALA B CA 1
ATOM 6139 C C . ALA B 1 214 ? 18.428 25.592 33.005 1.000 13.227 214 ALA B C 1
ATOM 6140 O O . ALA B 1 214 ? 18.907 25.564 31.844 1.000 12.813 214 ALA B O 1
ATOM 6142 N N . ASP B 1 215 ? 17.525 26.470 33.363 1.000 12.331 215 ASP B N 1
ATOM 6143 C CA . ASP B 1 215 ? 16.898 27.424 32.411 1.000 13.581 215 ASP B CA 1
ATOM 6144 C C . ASP B 1 215 ? 17.766 28.657 32.246 1.000 13.791 215 ASP B C 1
ATOM 6145 O O . ASP B 1 215 ? 17.783 29.229 31.140 1.000 15.774 215 ASP B O 1
ATOM 6150 N N . ALA B 1 216 ? 18.390 29.158 33.301 1.000 12.020 216 ALA B N 1
ATOM 6151 C CA . ALA B 1 216 ? 19.055 30.471 33.258 1.000 13.783 216 ALA B CA 1
ATOM 6152 C C . ALA B 1 216 ? 20.565 30.361 33.268 1.000 15.633 216 ALA B C 1
ATOM 6153 O O . ALA B 1 216 ? 21.190 31.435 33.176 1.000 16.972 216 ALA B O 1
ATOM 6155 N N . GLY B 1 217 ? 21.142 29.180 33.412 1.000 14.247 217 GLY B N 1
ATOM 6156 C CA . GLY B 1 217 ? 22.604 29.050 33.407 1.000 14.527 217 GLY B CA 1
ATOM 6157 C C . GLY B 1 217 ? 23.268 29.331 32.075 1.000 17.422 217 GLY B C 1
ATOM 6158 O O . GLY B 1 217 ? 22.660 29.161 31.034 1.000 19.072 217 GLY B O 1
ATOM 6159 N N . GLY B 1 218 ? 24.563 29.568 32.159 1.000 20.006 218 GLY B N 1
ATOM 6160 C CA . GLY B 1 218 ? 25.425 29.772 30.967 1.000 27.819 218 GLY B CA 1
ATOM 6161 C C . GLY B 1 218 ? 25.582 28.505 30.129 1.000 32.183 218 GLY B C 1
ATOM 6162 O O . GLY B 1 218 ? 25.197 27.417 30.581 1.000 32.517 218 GLY B O 1
ATOM 6163 N N . TYR B 1 219 ? 26.207 28.641 28.954 1.000 35.046 219 TYR B N 1
ATOM 6164 C CA . TYR B 1 219 ? 26.296 27.590 27.900 1.000 40.852 219 TYR B CA 1
ATOM 6165 C C . TYR B 1 219 ? 27.181 26.441 28.398 1.000 39.949 219 TYR B C 1
ATOM 6166 O O . TYR B 1 219 ? 26.849 25.250 28.115 1.000 40.505 219 TYR B O 1
ATOM 6175 N N . THR B 1 220 ? 28.245 26.794 29.131 1.000 36.906 220 THR B N 1
ATOM 6176 C CA . THR B 1 220 ? 29.367 25.891 29.510 1.000 38.418 220 THR B CA 1
ATOM 6177 C C . THR B 1 220 ? 29.074 25.098 30.801 1.000 40.481 220 THR B C 1
ATOM 6178 O O . THR B 1 220 ? 29.878 24.179 31.089 1.000 45.672 220 THR B O 1
ATOM 6182 N N . SER B 1 221 ? 27.998 25.396 31.543 1.000 38.707 221 SER B N 1
ATOM 6183 C CA . SER B 1 221 ? 27.686 24.708 32.823 1.000 33.616 221 SER B CA 1
ATOM 6184 C C . SER B 1 221 ? 26.677 23.571 32.561 1.000 35.167 221 SER B C 1
ATOM 6185 O O . SER B 1 221 ? 25.529 23.845 32.203 1.000 31.212 221 SER B O 1
ATOM 6188 N N . ASN B 1 222 ? 27.130 22.320 32.645 1.000 32.843 222 ASN B N 1
ATOM 6189 C CA . ASN B 1 222 ? 26.352 21.137 32.160 1.000 29.008 222 ASN B CA 1
ATOM 6190 C C . ASN B 1 222 ? 25.509 20.613 33.336 1.000 27.335 222 ASN B C 1
ATOM 6191 O O . ASN B 1 222 ? 26.160 20.197 34.326 1.000 22.105 222 ASN B O 1
ATOM 6196 N N . VAL B 1 223 ? 24.157 20.683 33.258 1.000 23.842 223 VAL B N 1
ATOM 6197 C CA . VAL B 1 223 ? 23.171 20.254 34.317 1.000 22.191 223 VAL B CA 1
ATOM 6198 C C . VAL B 1 223 ? 22.485 18.908 34.047 1.000 15.330 223 VAL B C 1
ATOM 6199 O O . VAL B 1 223 ? 21.535 18.532 34.713 1.000 16.671 223 VAL B O 1
ATOM 6203 N N . ILE B 1 224 ? 22.962 18.177 33.082 1.000 13.502 224 ILE B N 1
ATOM 6204 C CA . ILE B 1 224 ? 22.400 16.819 32.870 1.000 12.330 224 ILE B CA 1
ATOM 6205 C C . ILE B 1 224 ? 22.826 15.909 34.046 1.000 10.882 224 ILE B C 1
ATOM 6206 O O . ILE B 1 224 ? 23.682 16.321 34.853 1.000 10.545 224 ILE B O 1
ATOM 6211 N N . ASN B 1 225 ? 22.273 14.718 34.128 1.000 10.116 225 ASN B N 1
ATOM 6212 C CA . ASN B 1 225 ? 22.535 13.785 35.247 1.000 9.569 225 ASN B CA 1
ATOM 6213 C C . ASN B 1 225 ? 23.853 13.044 35.098 1.000 10.211 225 ASN B C 1
ATOM 6214 O O . ASN B 1 225 ? 23.857 11.799 35.237 1.000 10.315 225 ASN B O 1
ATOM 6219 N N . TRP B 1 226 ? 24.943 13.781 34.854 1.000 9.867 226 TRP B N 1
ATOM 6220 C CA . TRP B 1 226 ? 26.288 13.208 34.657 1.000 9.658 226 TRP B CA 1
ATOM 6221 C C . TRP B 1 226 ? 27.027 13.035 35.981 1.000 8.698 226 TRP B C 1
ATOM 6222 O O . TRP B 1 226 ? 26.480 13.358 37.028 1.000 9.772 226 TRP B O 1
ATOM 6233 N N . ASN B 1 227 ? 28.229 12.527 35.920 1.000 9.080 227 ASN B N 1
ATOM 6234 C CA . ASN B 1 227 ? 29.061 12.241 37.091 1.000 9.649 227 ASN B CA 1
ATOM 6235 C C . ASN B 1 227 ? 29.151 13.493 37.989 1.000 9.683 227 ASN B C 1
ATOM 6236 O O . ASN B 1 227 ? 29.711 14.501 37.579 1.000 10.249 227 ASN B O 1
ATOM 6241 N N . ALA B 1 228 ? 28.707 13.377 39.246 1.000 9.773 228 ALA B N 1
ATOM 6242 C CA . ALA B 1 228 ? 28.635 14.561 40.126 1.000 9.835 228 ALA B CA 1
ATOM 6243 C C . ALA B 1 228 ? 30.035 15.020 40.497 1.000 10.590 228 ALA B C 1
ATOM 6244 O O . ALA B 1 228 ? 30.186 16.225 40.772 1.000 10.439 228 ALA B O 1
ATOM 6246 N N . ALA B 1 229 ? 31.036 14.125 40.578 1.000 9.521 229 ALA B N 1
ATOM 6247 C CA . ALA B 1 229 ? 32.399 14.550 40.950 1.000 9.594 229 ALA B CA 1
ATOM 6248 C C . ALA B 1 229 ? 32.891 15.479 39.839 1.000 9.763 229 ALA B C 1
ATOM 6249 O O . ALA B 1 229 ? 33.429 16.586 40.090 1.000 11.245 229 ALA B O 1
ATOM 6251 N N . ASN B 1 230 ? 32.792 15.012 38.591 1.000 9.405 230 ASN B N 1
ATOM 6252 C CA . ASN B 1 230 ? 33.290 15.829 37.468 1.000 10.280 230 ASN B CA 1
ATOM 6253 C C . ASN B 1 230 ? 32.426 17.078 37.307 1.000 10.591 230 ASN B C 1
ATOM 6254 O O . ASN B 1 230 ? 32.935 18.197 37.048 1.000 11.496 230 ASN B O 1
ATOM 6259 N N . ALA B 1 231 ? 31.101 16.974 37.428 1.000 9.715 231 ALA B N 1
ATOM 6260 C CA . ALA B 1 231 ? 30.190 18.108 37.270 1.000 10.707 231 ALA B CA 1
ATOM 6261 C C . ALA B 1 231 ? 30.521 19.177 38.338 1.000 11.262 231 ALA B C 1
ATOM 6262 O O . ALA B 1 231 ? 30.517 20.395 38.025 1.000 11.937 231 ALA B O 1
ATOM 6264 N N . ALA B 1 232 ? 30.772 18.769 39.559 1.000 11.036 232 ALA B N 1
ATOM 6265 C CA . ALA B 1 232 ? 31.023 19.763 40.620 1.000 11.281 232 ALA B CA 1
ATOM 6266 C C . ALA B 1 232 ? 32.269 20.569 40.266 1.000 11.590 232 ALA B C 1
ATOM 6267 O O . ALA B 1 232 ? 32.267 21.805 40.433 1.000 12.555 232 ALA B O 1
ATOM 6269 N N . VAL B 1 233 ? 33.310 19.924 39.772 1.000 11.901 233 VAL B N 1
ATOM 6270 C CA . VAL B 1 233 ? 34.581 20.650 39.584 1.000 13.357 233 VAL B CA 1
ATOM 6271 C C . VAL B 1 233 ? 34.542 21.408 38.274 1.000 13.853 233 VAL B C 1
ATOM 6272 O O . VAL B 1 233 ? 35.356 22.355 38.142 1.000 16.028 233 VAL B O 1
ATOM 6276 N N . TYR B 1 234 ? 33.677 21.031 37.320 1.000 12.199 234 TYR B N 1
ATOM 6277 C CA . TYR B 1 234 ? 33.570 21.720 36.025 1.000 14.048 234 TYR B CA 1
ATOM 6278 C C . TYR B 1 234 ? 32.515 22.829 36.039 1.000 13.922 234 TYR B C 1
ATOM 6279 O O . TYR B 1 234 ? 32.536 23.714 35.167 1.000 17.155 234 TYR B O 1
ATOM 6288 N N . ASN B 1 235 ? 31.683 22.923 37.083 1.000 13.423 235 ASN B N 1
ATOM 6289 C CA . ASN B 1 235 ? 30.615 23.944 37.208 1.000 15.376 235 ASN B CA 1
ATOM 6290 C C . ASN B 1 235 ? 30.876 24.852 38.397 1.000 14.871 235 ASN B C 1
ATOM 6291 O O . ASN B 1 235 ? 30.115 25.780 38.547 1.000 17.084 235 ASN B O 1
ATOM 6296 N N . GLY B 1 236 ? 31.899 24.591 39.189 1.000 13.409 236 GLY B N 1
ATOM 6297 C CA . GLY B 1 236 ? 32.160 25.378 40.407 1.000 15.020 236 GLY B CA 1
ATOM 6298 C C . GLY B 1 236 ? 32.928 26.659 40.175 1.000 15.658 236 GLY B C 1
ATOM 6299 O O . GLY B 1 236 ? 33.342 26.991 39.027 1.000 16.696 236 GLY B O 1
ATOM 6300 N N . GLU B 1 237 ? 33.193 27.333 41.288 1.000 17.065 237 GLU B N 1
ATOM 6301 C CA . GLU B 1 237 ? 33.965 28.593 41.307 1.000 17.540 237 GLU B CA 1
ATOM 6302 C C . GLU B 1 237 ? 35.302 28.371 40.629 1.000 18.041 237 GLU B C 1
ATOM 6303 O O . GLU B 1 237 ? 35.783 29.299 39.929 1.000 20.176 237 GLU B O 1
ATOM 6309 N N . PHE B 1 238 ? 35.953 27.220 40.834 1.000 16.593 238 PHE B N 1
ATOM 6310 C CA . PHE B 1 238 ? 37.321 26.936 40.340 1.000 17.688 238 PHE B CA 1
ATOM 6311 C C . PHE B 1 238 ? 37.356 26.071 39.075 1.000 15.828 238 PHE B C 1
ATOM 6312 O O . PHE B 1 238 ? 38.428 25.507 38.817 1.000 18.043 238 PHE B O 1
ATOM 6320 N N . ALA B 1 239 ? 36.247 26.044 38.323 1.000 16.225 239 ALA B N 1
ATOM 6321 C CA . ALA B 1 239 ? 36.114 25.352 37.011 1.000 16.571 239 ALA B CA 1
ATOM 6322 C C . ALA B 1 239 ? 37.215 25.870 36.089 1.000 18.376 239 ALA B C 1
ATOM 6323 O O . ALA B 1 239 ? 37.633 27.005 36.222 1.000 19.122 239 ALA B O 1
ATOM 6325 N N . PRO B 1 240 ? 37.741 25.049 35.188 1.000 19.477 240 PRO B N 1
ATOM 6326 C CA . PRO B 1 240 ? 38.673 25.536 34.181 1.000 20.503 240 PRO B CA 1
ATOM 6327 C C . PRO B 1 240 ? 37.965 26.649 33.407 1.000 20.529 240 PRO B C 1
ATOM 6328 O O . PRO B 1 240 ? 36.820 26.531 33.032 1.000 23.064 240 PRO B O 1
ATOM 6332 N N . GLY B 1 241 ? 38.728 27.675 33.105 1.000 22.569 241 GLY B N 1
ATOM 6333 C CA . GLY B 1 241 ? 38.221 28.779 32.284 1.000 24.852 241 GLY B CA 1
ATOM 6334 C C . GLY B 1 241 ? 39.280 29.236 31.310 1.000 19.925 241 GLY B C 1
ATOM 6335 O O . GLY B 1 241 ? 40.119 28.427 30.890 1.000 20.032 241 GLY B O 1
ATOM 6336 N N . GLY B 1 242 ? 39.245 30.530 31.026 1.000 24.711 242 GLY B N 1
ATOM 6337 C CA . GLY B 1 242 ? 40.175 31.169 30.096 1.000 21.176 242 GLY B CA 1
ATOM 6338 C C . GLY B 1 242 ? 39.417 31.958 29.065 1.000 22.148 242 GLY B C 1
ATOM 6339 O O . GLY B 1 242 ? 38.181 31.979 29.074 1.000 22.296 242 GLY B O 1
ATOM 6340 N N . ALA B 1 243 ? 40.170 32.615 28.196 1.000 21.501 243 ALA B N 1
ATOM 6341 C CA . ALA B 1 243 ? 39.612 33.535 27.192 1.000 21.035 243 ALA B CA 1
ATOM 6342 C C . ALA B 1 243 ? 39.037 32.732 26.021 1.000 18.969 243 ALA B C 1
ATOM 6343 O O . ALA B 1 243 ? 39.864 32.018 25.320 1.000 20.987 243 ALA B O 1
ATOM 6345 N N . PHE B 1 244 ? 37.786 32.993 25.669 1.000 20.066 244 PHE B N 1
ATOM 6346 C CA . PHE B 1 244 ? 37.147 32.377 24.467 1.000 20.362 244 PHE B CA 1
ATOM 6347 C C . PHE B 1 244 ? 37.603 33.108 23.204 1.000 17.793 244 PHE B C 1
ATOM 6348 O O . PHE B 1 244 ? 37.570 34.354 23.159 1.000 18.912 244 PHE B O 1
ATOM 6356 N N . LYS B 1 245 ? 37.985 32.322 22.221 1.000 16.779 245 LYS B N 1
ATOM 6357 C CA . LYS B 1 245 ? 38.459 32.784 20.912 1.000 17.061 245 LYS B CA 1
ATOM 6358 C C . LYS B 1 245 ? 37.729 31.986 19.838 1.000 18.417 245 LYS B C 1
ATOM 6359 O O . LYS B 1 245 ? 37.162 30.928 20.123 1.000 17.746 245 LYS B O 1
ATOM 6365 N N . THR B 1 246 ? 37.798 32.481 18.602 1.000 18.386 246 THR B N 1
ATOM 6366 C CA . THR B 1 246 ? 37.414 31.675 17.426 1.000 20.485 246 THR B CA 1
ATOM 6367 C C . THR B 1 246 ? 38.430 31.957 16.345 1.000 18.305 246 THR B C 1
ATOM 6368 O O . THR B 1 246 ? 39.283 32.869 16.488 1.000 17.862 246 THR B O 1
ATOM 6372 N N . VAL B 1 247 ? 38.345 31.161 15.292 1.000 18.992 247 VAL B N 1
ATOM 6373 C CA . VAL B 1 247 ? 39.247 31.299 14.138 1.000 19.634 247 VAL B CA 1
ATOM 6374 C C . VAL B 1 247 ? 38.440 32.088 13.114 1.000 18.110 247 VAL B C 1
ATOM 6375 O O . VAL B 1 247 ? 37.408 31.623 12.660 1.000 18.602 247 VAL B O 1
ATOM 6379 N N . ASN B 1 248 ? 38.891 33.299 12.811 1.000 17.177 248 ASN B N 1
ATOM 6380 C CA . ASN B 1 248 ? 38.220 34.136 11.792 1.000 17.516 248 ASN B CA 1
ATOM 6381 C C . ASN B 1 248 ? 38.194 33.339 10.490 1.000 16.088 248 ASN B C 1
ATOM 6382 O O . ASN B 1 248 ? 39.258 32.877 10.040 1.000 16.727 248 ASN B O 1
ATOM 6387 N N . GLY B 1 249 ? 37.034 33.280 9.831 1.000 16.309 249 GLY B N 1
ATOM 6388 C CA . GLY B 1 249 ? 36.827 32.454 8.636 1.000 15.364 249 GLY B CA 1
ATOM 6389 C C . GLY B 1 249 ? 36.379 31.041 8.947 1.000 14.838 249 GLY B C 1
ATOM 6390 O O . GLY B 1 249 ? 36.151 30.288 8.011 1.000 15.735 249 GLY B O 1
ATOM 6391 N N . GLY B 1 250 ? 36.189 30.742 10.213 1.000 15.112 250 GLY B N 1
ATOM 6392 C CA . GLY B 1 250 ? 35.615 29.448 10.642 1.000 14.764 250 GLY B CA 1
ATOM 6393 C C . GLY B 1 250 ? 36.606 28.491 11.226 1.000 14.467 250 GLY B C 1
ATOM 6394 O O . GLY B 1 250 ? 37.768 28.427 10.828 1.000 14.686 250 GLY B O 1
ATOM 6395 N N . TYR B 1 251 ? 36.103 27.625 12.111 1.000 14.568 251 TYR B N 1
ATOM 6396 C CA . TYR B 1 251 ? 36.860 26.531 12.737 1.000 14.824 251 TYR B CA 1
ATOM 6397 C C . TYR B 1 251 ? 37.181 25.450 11.695 1.000 13.299 251 TYR B C 1
ATOM 6398 O O . TYR B 1 251 ? 38.183 24.767 11.812 1.000 13.881 251 TYR B O 1
ATOM 6407 N N . SER B 1 252 ? 36.358 25.269 10.647 1.000 13.438 252 SER B N 1
ATOM 6408 C CA . SER B 1 252 ? 36.545 24.166 9.667 1.000 12.859 252 SER B CA 1
ATOM 6409 C C . SER B 1 252 ? 37.900 24.306 8.968 1.000 12.905 252 SER B C 1
ATOM 6410 O O . SER B 1 252 ? 38.497 23.293 8.632 1.000 13.599 252 SER B O 1
ATOM 6413 N N . GLN B 1 253 ? 38.394 25.550 8.803 1.000 14.134 253 GLN B N 1
ATOM 6414 C CA . GLN B 1 253 ? 39.688 25.686 8.105 1.000 13.443 253 GLN B CA 1
ATOM 6415 C C . GLN B 1 253 ? 40.807 24.995 8.881 1.000 13.386 253 GLN B C 1
ATOM 6416 O O . GLN B 1 253 ? 41.800 24.604 8.281 1.000 15.321 253 GLN B O 1
ATOM 6422 N N . VAL B 1 254 ? 40.692 24.828 10.196 1.000 12.441 254 VAL B N 1
ATOM 6423 C CA . VAL B 1 254 ? 41.691 24.071 10.983 1.000 12.615 254 VAL B CA 1
ATOM 6424 C C . VAL B 1 254 ? 41.808 22.667 10.398 1.000 11.806 254 VAL B C 1
ATOM 6425 O O . VAL B 1 254 ? 42.928 22.125 10.270 1.000 13.190 254 VAL B O 1
ATOM 6429 N N . PHE B 1 255 ? 40.663 22.054 10.078 1.000 11.791 255 PHE B N 1
ATOM 6430 C CA . PHE B 1 255 ? 40.599 20.637 9.627 1.000 12.649 255 PHE B CA 1
ATOM 6431 C C . PHE B 1 255 ? 40.973 20.491 8.161 1.000 13.364 255 PHE B C 1
ATOM 6432 O O . PHE B 1 255 ? 41.678 19.578 7.810 1.000 13.665 255 PHE B O 1
ATOM 6440 N N . VAL B 1 256 ? 40.604 21.492 7.374 1.000 12.609 256 VAL B N 1
ATOM 6441 C CA . VAL B 1 256 ? 41.136 21.597 5.985 1.000 13.430 256 VAL B CA 1
ATOM 6442 C C . VAL B 1 256 ? 42.673 21.664 6.048 1.000 13.575 256 VAL B C 1
ATOM 6443 O O . VAL B 1 256 ? 43.339 20.866 5.308 1.000 14.312 256 VAL B O 1
ATOM 6447 N N . GLN B 1 257 ? 43.241 22.523 6.877 1.000 13.346 257 GLN B N 1
ATOM 6448 C CA . GLN B 1 257 ? 44.704 22.684 6.969 1.000 12.875 257 GLN B CA 1
ATOM 6449 C C . GLN B 1 257 ? 45.355 21.446 7.577 1.000 13.384 257 GLN B C 1
ATOM 6450 O O . GLN B 1 257 ? 46.417 21.077 7.083 1.000 13.815 257 GLN B O 1
ATOM 6456 N N . LEU B 1 258 ? 44.766 20.784 8.562 1.000 13.163 258 LEU B N 1
ATOM 6457 C CA . LEU B 1 258 ? 45.372 19.545 9.050 1.000 13.052 258 LEU B CA 1
ATOM 6458 C C . LEU B 1 258 ? 45.557 18.631 7.842 1.000 12.697 258 LEU B C 1
ATOM 6459 O O . LEU B 1 258 ? 46.630 18.057 7.664 1.000 12.455 258 LEU B O 1
ATOM 6464 N N . TYR B 1 259 ? 44.515 18.451 7.045 1.000 13.216 259 TYR B N 1
ATOM 6465 C CA . TYR B 1 259 ? 44.564 17.515 5.903 1.000 12.319 259 TYR B CA 1
ATOM 6466 C C . TYR B 1 259 ? 45.619 17.999 4.904 1.000 13.106 259 TYR B C 1
ATOM 6467 O O . TYR B 1 259 ? 46.530 17.196 4.552 1.000 13.509 259 TYR B O 1
ATOM 6476 N N . GLN B 1 260 ? 45.511 19.249 4.456 1.000 13.637 260 GLN B N 1
ATOM 6477 C CA . GLN B 1 260 ? 46.392 19.709 3.351 1.000 14.644 260 GLN B CA 1
ATOM 6478 C C . GLN B 1 260 ? 47.836 19.710 3.821 1.000 14.354 260 GLN B C 1
ATOM 6479 O O . GLN B 1 260 ? 48.705 19.280 3.050 1.000 14.681 260 GLN B O 1
ATOM 6485 N N . GLN B 1 261 ? 48.097 20.144 5.039 1.000 13.943 261 GLN B N 1
ATOM 6486 C CA . GLN B 1 261 ? 49.492 20.214 5.563 1.000 14.465 261 GLN B CA 1
ATOM 6487 C C . GLN B 1 261 ? 50.028 18.811 5.821 1.000 15.917 261 GLN B C 1
ATOM 6488 O O . GLN B 1 261 ? 51.255 18.588 5.679 1.000 15.167 261 GLN B O 1
ATOM 6494 N N . THR B 1 262 ? 49.197 17.870 6.256 1.000 15.672 262 THR B N 1
ATOM 6495 C CA . THR B 1 262 ? 49.636 16.468 6.406 1.000 14.086 262 THR B CA 1
ATOM 6496 C C . THR B 1 262 ? 50.049 15.920 5.026 1.000 13.974 262 THR B C 1
ATOM 6497 O O . THR B 1 262 ? 51.097 15.243 4.924 1.000 15.529 262 THR B O 1
ATOM 6501 N N . LEU B 1 263 ? 49.239 16.184 4.019 1.000 16.055 263 LEU B N 1
ATOM 6502 C CA . LEU B 1 263 ? 49.561 15.671 2.663 1.000 16.434 263 LEU B CA 1
ATOM 6503 C C . LEU B 1 263 ? 50.849 16.329 2.146 1.000 16.726 263 LEU B C 1
ATOM 6504 O O . LEU B 1 263 ? 51.761 15.574 1.684 1.000 16.985 263 LEU B O 1
ATOM 6509 N N . ALA B 1 264 ? 51.038 17.635 2.307 1.000 16.789 264 ALA B N 1
ATOM 6510 C CA . ALA B 1 264 ? 52.307 18.286 1.865 1.000 14.858 264 ALA B CA 1
ATOM 6511 C C . ALA B 1 264 ? 53.485 17.722 2.657 1.000 18.058 264 ALA B C 1
ATOM 6512 O O . ALA B 1 264 ? 54.549 17.424 2.023 1.000 19.766 264 ALA B O 1
ATOM 6514 N N . ALA B 1 265 ? 53.367 17.520 3.959 1.000 15.534 265 ALA B N 1
ATOM 6515 C CA . ALA B 1 265 ? 54.475 17.010 4.777 1.000 15.135 265 ALA B CA 1
ATOM 6516 C C . ALA B 1 265 ? 54.746 15.548 4.416 1.000 14.814 265 ALA B C 1
ATOM 6517 O O . ALA B 1 265 ? 55.924 15.134 4.464 1.000 14.882 265 ALA B O 1
ATOM 6519 N N . ALA B 1 266 ? 53.714 14.768 4.132 1.000 15.127 266 ALA B N 1
ATOM 6520 C CA . ALA B 1 266 ? 53.851 13.363 3.711 1.000 14.356 266 ALA B CA 1
ATOM 6521 C C . ALA B 1 266 ? 54.626 13.261 2.383 1.000 16.961 266 ALA B C 1
ATOM 6522 O O . ALA B 1 266 ? 55.527 12.409 2.274 1.000 16.430 266 ALA B O 1
ATOM 6524 N N . GLN B 1 267 ? 54.303 14.108 1.434 1.000 18.062 267 GLN B N 1
ATOM 6525 C CA . GLN B 1 267 ? 55.068 14.214 0.171 1.000 18.270 267 GLN B CA 1
ATOM 6526 C C . GLN B 1 267 ? 56.528 14.494 0.470 1.000 20.234 267 GLN B C 1
ATOM 6527 O O . GLN B 1 267 ? 57.363 13.799 -0.124 1.000 20.150 267 GLN B O 1
ATOM 6533 N N . GLU B 1 268 ? 56.858 15.454 1.345 1.000 19.137 268 GLU B N 1
ATOM 6534 C CA . GLU B 1 268 ? 58.267 15.805 1.655 1.000 18.115 268 GLU B CA 1
ATOM 6535 C C . GLU B 1 268 ? 58.958 14.606 2.326 1.000 19.781 268 GLU B C 1
ATOM 6536 O O . GLU B 1 268 ? 60.163 14.365 2.078 1.000 21.238 268 GLU B O 1
ATOM 6542 N N . ALA B 1 269 ? 58.254 13.836 3.157 1.000 17.432 269 ALA B N 1
ATOM 6543 C CA . ALA B 1 269 ? 58.834 12.770 3.996 1.000 18.851 269 ALA B CA 1
ATOM 6544 C C . ALA B 1 269 ? 58.877 11.441 3.234 1.000 17.293 269 ALA B C 1
ATOM 6545 O O . ALA B 1 269 ? 59.408 10.467 3.800 1.000 20.021 269 ALA B O 1
ATOM 6547 N N . GLY B 1 270 ? 58.204 11.356 2.113 1.000 17.334 270 GLY B N 1
ATOM 6548 C CA . GLY B 1 270 ? 58.033 10.072 1.384 1.000 18.699 270 GLY B CA 1
ATOM 6549 C C . GLY B 1 270 ? 57.038 9.135 2.052 1.000 19.130 270 GLY B C 1
ATOM 6550 O O . GLY B 1 270 ? 57.160 7.896 1.891 1.000 20.657 270 GLY B O 1
ATOM 6551 N N . VAL B 1 271 ? 56.083 9.681 2.806 1.000 17.175 271 VAL B N 1
ATOM 6552 C CA . VAL B 1 271 ? 55.025 8.882 3.461 1.000 18.151 271 VAL B CA 1
ATOM 6553 C C . VAL B 1 271 ? 53.792 8.879 2.573 1.000 16.063 271 VAL B C 1
ATOM 6554 O O . VAL B 1 271 ? 53.456 9.954 2.011 1.000 18.036 271 VAL B O 1
ATOM 6558 N N . ALA B 1 272 ? 53.196 7.691 2.388 1.000 16.722 272 ALA B N 1
ATOM 6559 C CA . ALA B 1 272 ? 51.946 7.607 1.613 1.000 16.010 272 ALA B CA 1
ATOM 6560 C C . ALA B 1 272 ? 50.744 7.898 2.507 1.000 18.112 272 ALA B C 1
ATOM 6561 O O . ALA B 1 272 ? 50.230 6.935 3.120 1.000 23.195 272 ALA B O 1
ATOM 6563 N N . PHE B 1 273 ? 50.206 9.084 2.382 1.000 16.609 273 PHE B N 1
ATOM 6564 C CA . PHE B 1 273 ? 49.034 9.557 3.162 1.000 16.851 273 PHE B CA 1
ATOM 6565 C C . PHE B 1 273 ? 47.871 9.704 2.201 1.000 16.874 273 PHE B C 1
ATOM 6566 O O . PHE B 1 273 ? 47.971 10.461 1.232 1.000 19.260 273 PHE B O 1
ATOM 6574 N N . THR B 1 274 ? 46.811 8.922 2.413 1.000 15.090 274 THR B N 1
ATOM 6575 C CA . THR B 1 274 ? 45.601 9.041 1.597 1.000 15.235 274 THR B CA 1
ATOM 6576 C C . THR B 1 274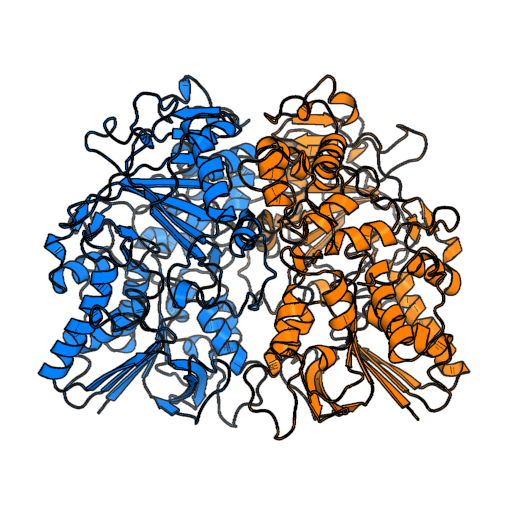 ? 44.370 9.165 2.461 1.000 15.143 274 THR B C 1
ATOM 6577 O O . THR B 1 274 ? 44.322 8.544 3.542 1.000 15.924 274 THR B O 1
ATOM 6581 N N . LEU B 1 275 ? 43.427 9.916 1.950 1.000 15.204 275 LEU B N 1
ATOM 6582 C CA . LEU B 1 275 ? 42.052 9.969 2.468 1.000 15.358 275 LEU B CA 1
ATOM 6583 C C . LEU B 1 275 ? 41.101 9.303 1.479 1.000 15.359 275 LEU B C 1
ATOM 6584 O O . LEU B 1 275 ? 40.973 9.779 0.317 1.000 16.981 275 LEU B O 1
ATOM 6589 N N . THR B 1 276 ? 40.355 8.312 1.938 1.000 13.129 276 THR B N 1
ATOM 6590 C CA . THR B 1 276 ? 39.335 7.597 1.133 1.000 14.089 276 THR B CA 1
ATOM 6591 C C . THR B 1 276 ? 37.975 7.957 1.717 1.000 13.590 276 THR B C 1
ATOM 6592 O O . THR B 1 276 ? 37.634 7.439 2.804 1.000 13.934 276 THR B O 1
ATOM 6596 N N . GLN B 1 277 ? 37.244 8.858 1.085 1.000 13.235 277 GLN B N 1
ATOM 6597 C CA . GLN B 1 277 ? 35.933 9.298 1.586 1.000 13.548 277 GLN B CA 1
ATOM 6598 C C . GLN B 1 277 ? 34.835 8.377 1.043 1.000 12.916 277 GLN B C 1
ATOM 6599 O O . GLN B 1 277 ? 35.106 7.455 0.267 1.000 13.225 277 GLN B O 1
ATOM 6605 N N . ARG B 1 278 ? 33.616 8.605 1.526 1.000 13.062 278 ARG B N 1
ATOM 6606 C CA . ARG B 1 278 ? 32.425 7.817 1.134 1.000 13.486 278 ARG B CA 1
ATOM 6607 C C . ARG B 1 278 ? 32.690 6.345 1.437 1.000 12.436 278 ARG B C 1
ATOM 6608 O O . ARG B 1 278 ? 32.093 5.469 0.790 1.000 12.565 278 ARG B O 1
ATOM 6616 N N . THR B 1 279 ? 33.519 6.056 2.448 1.000 11.885 279 THR B N 1
ATOM 6617 C CA . THR B 1 279 ? 33.949 4.709 2.735 1.000 12.271 279 THR B CA 1
ATOM 6618 C C . THR B 1 279 ? 34.029 4.577 4.261 1.000 12.320 279 THR B C 1
ATOM 6619 O O . THR B 1 279 ? 34.830 5.304 4.897 1.000 12.578 279 THR B O 1
ATOM 6623 N N . ARG B 1 280 ? 33.204 3.693 4.829 1.000 11.078 280 ARG B N 1
ATOM 6624 C CA . ARG B 1 280 ? 33.131 3.514 6.308 1.000 10.886 280 ARG B CA 1
ATOM 6625 C C . ARG B 1 280 ? 33.775 2.209 6.748 1.000 11.182 280 ARG B C 1
ATOM 6626 O O . ARG B 1 280 ? 33.782 1.202 6.038 1.000 11.528 280 ARG B O 1
ATOM 6634 N N . LEU B 1 281 ? 34.275 2.188 7.985 1.000 10.568 281 LEU B N 1
ATOM 6635 C CA . LEU B 1 281 ? 34.530 0.937 8.708 1.000 10.300 281 LEU B CA 1
ATOM 6636 C C . LEU B 1 281 ? 33.182 0.258 8.928 1.000 11.516 281 LEU B C 1
ATOM 6637 O O . LEU B 1 281 ? 32.268 0.875 9.496 1.000 10.813 281 LEU B O 1
ATOM 6642 N N . HIS B 1 282 ? 33.069 -0.959 8.460 1.000 10.204 282 HIS B N 1
ATOM 6643 C CA . HIS B 1 282 ? 31.850 -1.784 8.572 1.000 10.552 282 HIS B CA 1
ATOM 6644 C C . HIS B 1 282 ? 31.939 -2.697 9.794 1.000 11.339 282 HIS B C 1
ATOM 6645 O O . HIS B 1 282 ? 30.982 -2.802 10.595 1.000 12.088 282 HIS B O 1
ATOM 6652 N N . SER B 1 283 ? 33.042 -3.387 9.986 1.000 10.183 283 SER B N 1
ATOM 6653 C CA . SER B 1 283 ? 33.229 -4.361 11.057 1.000 10.708 283 SER B CA 1
ATOM 6654 C C . SER B 1 283 ? 34.699 -4.440 11.392 1.000 10.365 283 SER B C 1
ATOM 6655 O O . SER B 1 283 ? 35.510 -4.197 10.497 1.000 10.607 283 SER B O 1
ATOM 6658 N N . VAL B 1 284 ? 35.015 -4.791 12.617 1.000 10.695 284 VAL B N 1
ATOM 6659 C CA . VAL B 1 284 ? 36.420 -4.860 13.086 1.000 10.924 284 VAL B CA 1
ATOM 6660 C C . VAL B 1 284 ? 36.510 -5.961 14.110 1.000 11.273 284 VAL B C 1
ATOM 6661 O O . VAL B 1 284 ? 35.605 -6.150 14.929 1.000 11.508 284 VAL B O 1
ATOM 6665 N N . TRP B 1 285 ? 37.626 -6.665 14.140 1.000 11.433 285 TRP B N 1
ATOM 6666 C CA . TRP B 1 285 ? 37.858 -7.733 15.121 1.000 11.276 285 TRP B CA 1
ATOM 6667 C C . TRP B 1 285 ? 39.351 -8.021 15.138 1.000 10.929 285 TRP B C 1
ATOM 6668 O O . TRP B 1 285 ? 40.087 -7.447 14.325 1.000 12.593 285 TRP B O 1
ATOM 6679 N N . LEU B 1 286 ? 39.772 -8.893 16.010 1.000 11.118 286 LEU B N 1
ATOM 6680 C CA . LEU B 1 286 ? 41.222 -9.175 16.172 1.000 11.983 286 LEU B CA 1
ATOM 6681 C C . LEU B 1 286 ? 41.462 -10.659 15.959 1.000 12.759 286 LEU B C 1
ATOM 6682 O O . LEU B 1 286 ? 40.648 -11.487 16.323 1.000 13.186 286 LEU B O 1
ATOM 6687 N N . GLU B 1 287 ? 42.654 -10.963 15.446 1.000 13.644 287 GLU B N 1
ATOM 6688 C CA . GLU B 1 287 ? 43.259 -12.309 15.536 1.000 15.504 287 GLU B CA 1
ATOM 6689 C C . GLU B 1 287 ? 44.612 -12.096 16.201 1.000 14.796 287 GLU B C 1
ATOM 6690 O O . GLU B 1 287 ? 45.544 -11.639 15.549 1.000 14.991 287 GLU B O 1
ATOM 6696 N N . ASP B 1 288 ? 44.658 -12.305 17.503 1.000 15.666 288 ASP B N 1
ATOM 6697 C CA . ASP B 1 288 ? 45.817 -11.938 18.329 1.000 16.652 288 ASP B CA 1
ATOM 6698 C C . ASP B 1 288 ? 46.049 -10.432 18.109 1.000 15.988 288 ASP B C 1
ATOM 6699 O O . ASP B 1 288 ? 45.139 -9.627 18.354 1.000 16.095 288 ASP B O 1
ATOM 6704 N N . ASP B 1 289 ? 47.247 -10.021 17.713 1.000 15.067 289 ASP B N 1
ATOM 6705 C CA . ASP B 1 289 ? 47.619 -8.601 17.517 1.000 14.677 289 ASP B CA 1
ATOM 6706 C C . ASP B 1 289 ? 47.152 -8.079 16.150 1.000 13.693 289 ASP B C 1
ATOM 6707 O O . ASP B 1 289 ? 47.320 -6.859 15.864 1.000 14.869 289 ASP B O 1
ATOM 6712 N N . VAL B 1 290 ? 46.577 -8.933 15.273 1.000 12.330 290 VAL B N 1
ATOM 6713 C CA . VAL B 1 290 ? 46.266 -8.467 13.904 1.000 13.702 290 VAL B CA 1
ATOM 6714 C C . VAL B 1 290 ? 44.831 -7.939 13.862 1.000 12.871 290 VAL B C 1
ATOM 6715 O O . VAL B 1 290 ? 43.886 -8.668 14.163 1.000 12.780 290 VAL B O 1
ATOM 6719 N N . VAL B 1 291 ? 44.681 -6.701 13.432 1.000 12.131 291 VAL B N 1
ATOM 6720 C CA . VAL B 1 291 ? 43.332 -6.105 13.302 1.000 11.461 291 VAL B CA 1
ATOM 6721 C C . VAL B 1 291 ? 42.757 -6.542 11.962 1.000 11.923 291 VAL B C 1
ATOM 6722 O O . VAL B 1 291 ? 43.341 -6.206 10.897 1.000 13.280 291 VAL B O 1
ATOM 6726 N N . ASN B 1 292 ? 41.619 -7.233 11.999 1.000 12.149 292 ASN B N 1
ATOM 6727 C CA . ASN B 1 292 ? 40.839 -7.581 10.803 1.000 12.450 292 ASN B CA 1
ATOM 6728 C C . ASN B 1 292 ? 39.707 -6.591 10.642 1.000 12.989 292 ASN B C 1
ATOM 6729 O O . ASN B 1 292 ? 39.079 -6.246 11.649 1.000 12.383 292 ASN B O 1
ATOM 6734 N N . TYR B 1 293 ? 39.384 -6.184 9.435 1.000 12.096 293 TYR B N 1
ATOM 6735 C CA . TYR B 1 293 ? 38.307 -5.200 9.244 1.000 11.512 293 TYR B CA 1
ATOM 6736 C C . TYR B 1 293 ? 37.715 -5.337 7.855 1.000 11.201 293 TYR B C 1
ATOM 6737 O O . TYR B 1 293 ? 38.326 -5.900 6.920 1.000 12.777 293 TYR B O 1
ATOM 6746 N N . ARG B 1 294 ? 36.470 -4.892 7.725 1.000 10.783 294 ARG B N 1
ATOM 6747 C CA . ARG B 1 294 ? 35.798 -4.724 6.430 1.000 12.086 294 ARG B CA 1
ATOM 6748 C C . ARG B 1 294 ? 35.371 -3.283 6.291 1.000 11.652 294 ARG B C 1
ATOM 6749 O O . ARG B 1 294 ? 35.022 -2.637 7.316 1.000 12.130 294 ARG B O 1
ATOM 6757 N N . LEU B 1 295 ? 35.332 -2.801 5.058 1.000 12.319 295 LEU B N 1
ATOM 6758 C CA . LEU B 1 295 ? 34.808 -1.497 4.670 1.000 11.475 295 LEU B CA 1
ATOM 6759 C C . LEU B 1 295 ? 33.464 -1.632 3.969 1.000 11.991 295 LEU B C 1
ATOM 6760 O O . LEU B 1 295 ? 33.145 -2.678 3.437 1.000 14.011 295 LEU B O 1
ATOM 6765 N N . ALA B 1 296 ? 32.671 -0.601 4.044 1.000 11.649 296 ALA B N 1
ATOM 6766 C CA . ALA B 1 296 ? 31.418 -0.507 3.283 1.000 10.391 296 ALA B CA 1
ATOM 6767 C C . ALA B 1 296 ? 31.381 0.840 2.592 1.000 11.118 296 ALA B C 1
ATOM 6768 O O . ALA B 1 296 ? 31.896 1.838 3.097 1.000 11.945 296 ALA B O 1
ATOM 6770 N N . SER B 1 297 ? 30.751 0.877 1.431 1.000 12.271 297 SER B N 1
ATOM 6771 C CA . SER B 1 297 ? 30.498 2.149 0.731 1.000 13.139 297 SER B CA 1
ATOM 6772 C C . SER B 1 297 ? 29.445 2.954 1.439 1.000 12.191 297 SER B C 1
ATOM 6773 O O . SER B 1 297 ? 28.586 2.364 2.087 1.000 12.808 297 SER B O 1
ATOM 6776 N N . ALA B 1 298 ? 29.444 4.275 1.273 1.000 13.442 298 ALA B N 1
ATOM 6777 C CA . ALA B 1 298 ? 28.371 5.154 1.737 1.000 14.112 298 ALA B CA 1
ATOM 6778 C C . ALA B 1 298 ? 27.060 4.777 1.065 1.000 14.735 298 ALA B C 1
ATOM 6779 O O . ALA B 1 298 ? 26.004 4.953 1.688 1.000 14.913 298 ALA B O 1
ATOM 6781 N N . GLU B 1 299 ? 27.111 4.305 -0.164 1.000 14.746 299 GLU B N 1
ATOM 6782 C CA . GLU B 1 299 ? 25.849 3.978 -0.881 1.000 15.773 299 GLU B CA 1
ATOM 6783 C C . GLU B 1 299 ? 25.206 2.750 -0.241 1.000 14.636 299 GLU B C 1
ATOM 6784 O O . GLU B 1 299 ? 23.963 2.702 -0.193 1.000 17.873 299 GLU B O 1
ATOM 6790 N N . ASN B 1 300 ? 26.005 1.801 0.250 1.000 12.827 300 ASN B N 1
ATOM 6791 C CA . ASN B 1 300 ? 25.505 0.537 0.842 1.000 14.106 300 ASN B CA 1
ATOM 6792 C C . ASN B 1 300 ? 26.272 0.301 2.130 1.000 11.799 300 ASN B C 1
ATOM 6793 O O . ASN B 1 300 ? 27.066 -0.568 2.239 1.000 12.920 300 ASN B O 1
ATOM 6798 N N . PRO B 1 301 ? 25.932 1.071 3.187 1.000 11.961 301 PRO B N 1
ATOM 6799 C CA . PRO B 1 301 ? 26.792 1.137 4.354 1.000 12.121 301 PRO B CA 1
ATOM 6800 C C . PRO B 1 301 ? 26.748 -0.105 5.221 1.000 11.399 301 PRO B C 1
ATOM 6801 O O . PRO B 1 301 ? 27.625 -0.263 6.054 1.000 12.066 301 PRO B O 1
ATOM 6805 N N . PHE B 1 302 ? 25.791 -0.995 5.018 1.000 11.500 302 PHE B N 1
ATOM 6806 C CA . PHE B 1 302 ? 25.637 -2.206 5.863 1.000 12.276 302 PHE B CA 1
ATOM 6807 C C . PHE B 1 302 ? 26.279 -3.455 5.273 1.000 11.999 302 PHE B C 1
ATOM 6808 O O . PHE B 1 302 ? 26.305 -4.485 5.957 1.000 14.215 302 PHE B O 1
ATOM 6816 N N . LYS B 1 303 ? 26.831 -3.357 4.057 1.000 13.356 303 LYS B N 1
ATOM 6817 C CA . LYS B 1 303 ? 27.400 -4.555 3.407 1.000 15.864 303 LYS B CA 1
ATOM 6818 C C . LYS B 1 303 ? 28.930 -4.399 3.264 1.000 13.207 303 LYS B C 1
ATOM 6819 O O . LYS B 1 303 ? 29.442 -3.486 2.604 1.000 14.828 303 LYS B O 1
ATOM 6825 N N . GLY B 1 304 ? 29.610 -5.290 3.916 1.000 12.220 304 GLY B N 1
ATOM 6826 C CA . GLY B 1 304 ? 31.079 -5.227 3.981 1.000 13.126 304 GLY B CA 1
ATOM 6827 C C . GLY B 1 304 ? 31.750 -5.760 2.743 1.000 14.287 304 GLY B C 1
ATOM 6828 O O . GLY B 1 304 ? 31.185 -6.624 2.040 1.000 16.115 304 GLY B O 1
ATOM 6829 N N . GLY B 1 305 ? 32.971 -5.310 2.483 1.000 13.763 305 GLY B N 1
ATOM 6830 C CA . GLY B 1 305 ? 33.765 -5.876 1.384 1.000 13.553 305 GLY B CA 1
ATOM 6831 C C . GLY B 1 305 ? 34.677 -6.972 1.880 1.000 13.410 305 GLY B C 1
ATOM 6832 O O . GLY B 1 305 ? 34.367 -7.706 2.850 1.000 13.933 305 GLY B O 1
ATOM 6833 N N . ALA B 1 306 ? 35.783 -7.178 1.175 1.000 13.419 306 ALA B N 1
ATOM 6834 C CA . ALA B 1 306 ? 36.755 -8.205 1.556 1.000 15.609 306 ALA B CA 1
ATOM 6835 C C . ALA B 1 306 ? 37.362 -7.899 2.925 1.000 13.829 306 ALA B C 1
ATOM 6836 O O . ALA B 1 306 ? 37.510 -6.725 3.280 1.000 14.840 306 ALA B O 1
ATOM 6838 N N . VAL B 1 307 ? 37.722 -8.954 3.614 1.000 14.076 307 VAL B N 1
ATOM 6839 C CA . VAL B 1 307 ? 38.428 -8.798 4.906 1.000 13.766 307 VAL B CA 1
ATOM 6840 C C . VAL B 1 307 ? 39.810 -8.241 4.622 1.000 13.649 307 VAL B C 1
ATOM 6841 O O . VAL B 1 307 ? 40.545 -8.804 3.774 1.000 14.680 307 VAL B O 1
ATOM 6845 N N . GLN B 1 308 ? 40.167 -7.160 5.291 1.000 13.194 308 GLN B N 1
ATOM 6846 C CA . GLN B 1 308 ? 41.500 -6.527 5.226 1.000 14.037 308 GLN B CA 1
ATOM 6847 C C . GLN B 1 308 ? 42.168 -6.655 6.596 1.000 13.098 308 GLN B C 1
ATOM 6848 O O . GLN B 1 308 ? 41.514 -6.984 7.602 1.000 12.890 308 GLN B O 1
ATOM 6854 N N . THR B 1 309 ? 43.484 -6.500 6.662 1.000 12.797 309 THR B N 1
ATOM 6855 C CA . THR B 1 309 ? 44.238 -6.525 7.917 1.000 12.928 309 THR B CA 1
ATOM 6856 C C . THR B 1 309 ? 45.122 -5.293 8.009 1.000 13.148 309 THR B C 1
ATOM 6857 O O . THR B 1 309 ? 45.570 -4.732 7.001 1.000 14.577 309 THR B O 1
ATOM 6861 N N . THR B 1 310 ? 45.376 -4.928 9.267 1.000 12.240 310 THR B N 1
ATOM 6862 C CA . THR B 1 310 ? 46.372 -3.900 9.615 1.000 13.101 310 THR B CA 1
ATOM 6863 C C . THR B 1 310 ? 46.911 -4.223 10.991 1.000 12.645 310 THR B C 1
ATOM 6864 O O . THR B 1 310 ? 46.248 -4.853 11.776 1.000 12.430 310 THR B O 1
ATOM 6868 N N . GLN B 1 311 ? 48.150 -3.783 11.278 1.000 12.919 311 GLN B N 1
ATOM 6869 C CA . GLN B 1 311 ? 48.725 -3.871 12.626 1.000 13.406 311 GLN B CA 1
ATOM 6870 C C . GLN B 1 311 ? 48.383 -2.628 13.454 1.000 13.418 311 GLN B C 1
ATOM 6871 O O . GLN B 1 311 ? 48.569 -2.698 14.660 1.000 13.347 311 GLN B O 1
ATOM 6877 N N . ASN B 1 312 ? 47.877 -1.568 12.829 1.000 11.849 312 ASN B N 1
ATOM 6878 C CA . ASN B 1 312 ? 47.638 -0.311 13.578 1.000 12.749 312 ASN B CA 1
ATOM 6879 C C . ASN B 1 312 ? 46.324 0.321 13.108 1.000 12.105 312 ASN B C 1
ATOM 6880 O O . ASN B 1 312 ? 46.217 0.680 11.961 1.000 13.144 312 ASN B O 1
ATOM 6885 N N . ALA B 1 313 ? 45.343 0.368 13.994 1.000 11.221 313 ALA B N 1
ATOM 6886 C CA . ALA B 1 313 ? 43.992 0.850 13.659 1.000 11.790 313 ALA B CA 1
ATOM 6887 C C . ALA B 1 313 ? 43.543 1.841 14.734 1.000 10.644 313 ALA B C 1
ATOM 6888 O O . ALA B 1 313 ? 43.582 1.525 15.940 1.000 11.437 313 ALA B O 1
ATOM 6890 N N . PHE B 1 314 ? 43.019 2.952 14.286 1.000 10.655 314 PHE B N 1
ATOM 6891 C CA . PHE B 1 314 ? 42.473 4.024 15.165 1.000 9.914 314 PHE B CA 1
ATOM 6892 C C . PHE B 1 314 ? 40.997 4.170 14.842 1.000 10.598 314 PHE B C 1
ATOM 6893 O O . PHE B 1 314 ? 40.651 4.511 13.718 1.000 11.239 314 PHE B O 1
ATOM 6901 N N . LEU B 1 315 ? 40.149 3.993 15.857 1.000 9.697 315 LEU B N 1
ATOM 6902 C CA . LEU B 1 315 ? 38.694 4.188 15.768 1.000 10.150 315 LEU B CA 1
ATOM 6903 C C . LEU B 1 315 ? 38.454 5.598 16.280 1.000 9.977 315 LEU B C 1
ATOM 6904 O O . LEU B 1 315 ? 38.329 5.813 17.501 1.000 10.312 315 LEU B O 1
ATOM 6909 N N . ALA B 1 316 ? 38.482 6.550 15.378 1.000 10.385 316 ALA B N 1
ATOM 6910 C CA . ALA B 1 316 ? 38.418 7.986 15.697 1.000 10.297 316 ALA B CA 1
ATOM 6911 C C . ALA B 1 316 ? 36.975 8.457 15.509 1.000 10.203 316 ALA B C 1
ATOM 6912 O O . ALA B 1 316 ? 36.663 9.249 14.639 1.000 11.240 316 ALA B O 1
ATOM 6914 N N . MET B 1 317 ? 36.119 7.924 16.371 1.000 10.427 317 MET B N 1
ATOM 6915 C CA . MET B 1 317 ? 34.680 8.079 16.150 1.000 9.967 317 MET B CA 1
ATOM 6916 C C . MET B 1 317 ? 33.947 7.932 17.475 1.000 8.908 317 MET B C 1
ATOM 6917 O O . MET B 1 317 ? 34.455 7.303 18.419 1.000 10.673 317 MET B O 1
ATOM 6922 N N . PRO B 1 318 ? 32.776 8.601 17.606 1.000 9.297 318 PRO B N 1
ATOM 6923 C CA . PRO B 1 318 ? 32.092 8.651 18.897 1.000 9.549 318 PRO B CA 1
ATOM 6924 C C . PRO B 1 318 ? 31.327 7.395 19.219 1.000 9.587 318 PRO B C 1
ATOM 6925 O O . PRO B 1 318 ? 31.160 6.519 18.375 1.000 9.735 318 PRO B O 1
ATOM 6929 N N . PRO B 1 319 ? 30.853 7.269 20.472 1.000 9.299 319 PRO B N 1
ATOM 6930 C CA . PRO B 1 319 ? 30.062 6.107 20.912 1.000 8.941 319 PRO B CA 1
ATOM 6931 C C . PRO B 1 319 ? 28.994 5.590 19.939 1.000 9.959 319 PRO B C 1
ATOM 6932 O O . PRO B 1 319 ? 29.022 4.405 19.671 1.000 10.128 319 PRO B O 1
ATOM 6936 N N . ALA B 1 320 ? 28.152 6.457 19.381 1.000 9.112 320 ALA B N 1
ATOM 6937 C CA . ALA B 1 320 ? 27.089 5.969 18.508 1.000 9.221 320 ALA B CA 1
ATOM 6938 C C . ALA B 1 320 ? 27.691 5.381 17.256 1.000 9.453 320 ALA B C 1
ATOM 6939 O O . ALA B 1 320 ? 27.109 4.462 16.637 1.000 10.004 320 ALA B O 1
ATOM 6941 N N . SER B 1 321 ? 28.842 5.860 16.821 1.000 8.887 321 SER B N 1
ATOM 6942 C CA . SER B 1 321 ? 29.540 5.350 15.624 1.000 9.597 321 SER B CA 1
ATOM 6943 C C . SER B 1 321 ? 30.197 4.004 15.959 1.000 9.422 321 SER B C 1
ATOM 6944 O O . SER B 1 321 ? 30.147 3.061 15.155 1.000 9.920 321 SER B O 1
ATOM 6947 N N . LEU B 1 322 ? 30.816 3.889 17.141 1.000 9.826 322 LEU B N 1
ATOM 6948 C CA . LEU B 1 322 ? 31.328 2.587 17.654 1.000 10.210 322 LEU B CA 1
ATOM 6949 C C . LEU B 1 322 ? 30.202 1.567 17.709 1.000 9.958 322 LEU B C 1
ATOM 6950 O O . LEU B 1 322 ? 30.416 0.381 17.373 1.000 10.523 322 LEU B O 1
ATOM 6955 N N . ASP B 1 323 ? 29.030 1.990 18.205 1.000 9.934 323 ASP B N 1
ATOM 6956 C CA . ASP B 1 323 ? 27.861 1.080 18.326 1.000 10.340 323 ASP B CA 1
ATOM 6957 C C . ASP B 1 323 ? 27.527 0.471 16.959 1.000 9.685 323 ASP B C 1
ATOM 6958 O O . ASP B 1 323 ? 27.268 -0.742 16.892 1.000 10.105 323 ASP B O 1
ATOM 6963 N N . LEU B 1 324 ? 27.503 1.265 15.897 1.000 9.338 324 LEU B N 1
ATOM 6964 C CA . LEU B 1 324 ? 27.107 0.747 14.569 1.000 9.534 324 LEU B CA 1
ATOM 6965 C C . LEU B 1 324 ? 28.129 -0.283 14.095 1.000 10.154 324 LEU B C 1
ATOM 6966 O O . LEU B 1 324 ? 27.752 -1.293 13.522 1.000 11.229 324 LEU B O 1
ATOM 6971 N N . VAL B 1 325 ? 29.414 -0.032 14.334 1.000 10.488 325 VAL B N 1
ATOM 6972 C CA . VAL B 1 325 ? 30.468 -1.000 13.978 1.000 10.619 325 VAL B CA 1
ATOM 6973 C C . VAL B 1 325 ? 30.303 -2.250 14.820 1.000 10.554 325 VAL B C 1
ATOM 6974 O O . VAL B 1 325 ? 30.311 -3.360 14.253 1.000 10.860 325 VAL B O 1
ATOM 6978 N N . ALA B 1 326 ? 30.085 -2.110 16.127 1.000 9.741 326 ALA B N 1
ATOM 6979 C CA . ALA B 1 326 ? 29.959 -3.281 17.013 1.000 10.050 326 ALA B CA 1
ATOM 6980 C C . ALA B 1 326 ? 28.746 -4.142 16.590 1.000 10.003 326 ALA B C 1
ATOM 6981 O O . ALA B 1 326 ? 28.751 -5.359 16.732 1.000 10.474 326 ALA B O 1
ATOM 6983 N N . GLU B 1 327 ? 27.662 -3.516 16.145 1.000 10.414 327 GLU B N 1
ATOM 6984 C CA . GLU B 1 327 ? 26.443 -4.234 15.758 1.000 11.043 327 GLU B CA 1
ATOM 6985 C C . GLU B 1 327 ? 26.752 -5.203 14.632 1.000 11.539 327 GLU B C 1
ATOM 6986 O O . GLU B 1 327 ? 26.026 -6.183 14.524 1.000 11.323 327 GLU B O 1
ATOM 6992 N N . ALA B 1 328 ? 27.718 -4.910 13.775 1.000 10.905 328 ALA B N 1
ATOM 6993 C CA . ALA B 1 328 ? 28.016 -5.735 12.579 1.000 11.394 328 ALA B CA 1
ATOM 6994 C C . ALA B 1 328 ? 28.667 -7.056 12.947 1.000 11.485 328 ALA B C 1
ATOM 6995 O O . ALA B 1 328 ? 28.659 -7.974 12.088 1.000 12.572 328 ALA B O 1
ATOM 6997 N N . THR B 1 329 ? 29.239 -7.210 14.146 1.000 10.501 329 THR B N 1
ATOM 6998 C CA . THR B 1 329 ? 29.777 -8.516 14.579 1.000 11.144 329 THR B CA 1
ATOM 6999 C C . THR B 1 329 ? 29.057 -9.122 15.780 1.000 10.138 329 THR B C 1
ATOM 7000 O O . THR B 1 329 ? 29.237 -10.327 16.057 1.000 11.569 329 THR B O 1
ATOM 7004 N N . ARG B 1 330 ? 28.281 -8.319 16.524 1.000 10.672 330 ARG B N 1
ATOM 7005 C CA . ARG B 1 330 ? 27.660 -8.751 17.792 1.000 11.228 330 ARG B CA 1
ATOM 7006 C C . ARG B 1 330 ? 26.946 -10.102 17.627 1.000 10.217 330 ARG B C 1
ATOM 7007 O O . ARG B 1 330 ? 26.985 -10.944 18.552 1.000 11.179 330 ARG B O 1
ATOM 7015 N N . TYR B 1 331 ? 26.225 -10.257 16.507 1.000 10.372 331 TYR B N 1
ATOM 7016 C CA . TYR B 1 331 ? 25.307 -11.394 16.332 1.000 10.832 331 TYR B CA 1
ATOM 7017 C C . TYR B 1 331 ? 25.914 -12.404 15.397 1.000 12.348 331 TYR B C 1
ATOM 7018 O O . TYR B 1 331 ? 25.205 -13.409 15.082 1.000 13.556 331 TYR B O 1
ATOM 7027 N N . ALA B 1 332 ? 27.143 -12.198 14.962 1.000 12.899 332 ALA B N 1
ATOM 7028 C CA . ALA B 1 332 ? 27.777 -12.994 13.888 1.000 13.223 332 ALA B CA 1
ATOM 7029 C C . ALA B 1 332 ? 28.480 -14.201 14.497 1.000 13.977 332 ALA B C 1
ATOM 7030 O O . ALA B 1 332 ? 28.992 -14.134 15.599 1.000 15.190 332 ALA B O 1
ATOM 7032 N N . ASP B 1 333 ? 28.658 -15.233 13.652 1.000 15.668 333 ASP B N 1
ATOM 7033 C CA . ASP B 1 333 ? 29.497 -16.417 13.956 1.000 17.036 333 ASP B CA 1
ATOM 7034 C C . ASP B 1 333 ? 30.889 -16.101 13.401 1.000 16.078 333 ASP B C 1
ATOM 7035 O O . ASP B 1 333 ? 31.073 -16.087 12.185 1.000 20.714 333 ASP B O 1
ATOM 7040 N N . MET B 1 334 ? 31.785 -15.755 14.315 1.000 16.943 334 MET B N 1
ATOM 7041 C CA . MET B 1 334 ? 33.098 -15.184 13.980 1.000 17.917 334 MET B CA 1
ATOM 7042 C C . MET B 1 334 ? 34.050 -16.343 13.717 1.000 18.025 334 MET B C 1
ATOM 7043 O O . MET B 1 334 ? 33.870 -17.445 14.239 1.000 18.717 334 MET B O 1
ATOM 7048 N N . PRO B 1 335 ? 35.130 -16.091 12.963 1.000 18.103 335 PRO B N 1
ATOM 7049 C CA . PRO B 1 335 ? 36.136 -17.126 12.728 1.000 19.639 335 PRO B CA 1
ATOM 7050 C C . PRO B 1 335 ? 36.795 -17.637 14.018 1.000 20.360 335 PRO B C 1
ATOM 7051 O O . PRO B 1 335 ? 36.940 -16.939 15.041 1.000 17.866 335 PRO B O 1
ATOM 7055 N N . GLU B 1 336 ? 37.158 -18.925 14.013 1.000 23.068 336 GLU B N 1
ATOM 7056 C CA . GLU B 1 336 ? 37.897 -19.550 15.124 1.000 24.207 336 GLU B CA 1
ATOM 7057 C C . GLU B 1 336 ? 39.123 -18.680 15.434 1.000 18.420 336 GLU B C 1
ATOM 7058 O O . GLU B 1 336 ? 39.786 -18.210 14.521 1.000 20.351 336 GLU B O 1
ATOM 7064 N N . GLY B 1 337 ? 39.384 -18.490 16.716 1.000 19.027 337 GLY B N 1
ATOM 7065 C CA . GLY B 1 337 ? 40.611 -17.872 17.246 1.000 20.161 337 GLY B CA 1
ATOM 7066 C C . GLY B 1 337 ? 40.577 -16.356 17.175 1.000 19.654 337 GLY B C 1
ATOM 7067 O O . GLY B 1 337 ? 41.617 -15.727 17.325 1.000 22.837 337 GLY B O 1
ATOM 7068 N N . THR B 1 338 ? 39.417 -15.787 16.892 1.000 15.808 338 THR B N 1
ATOM 7069 C CA . THR B 1 338 ? 39.264 -14.310 16.840 1.000 15.609 338 THR B CA 1
ATOM 7070 C C . THR B 1 338 ? 38.658 -13.758 18.117 1.000 13.570 338 THR B C 1
ATOM 7071 O O . THR B 1 338 ? 37.997 -14.462 18.886 1.000 15.524 338 THR B O 1
ATOM 7075 N N . LEU B 1 339 ? 38.916 -12.475 18.307 1.000 12.248 339 LEU B N 1
ATOM 7076 C CA . LEU B 1 339 ? 38.345 -11.711 19.434 1.000 12.513 339 LEU B CA 1
ATOM 7077 C C . LEU B 1 339 ? 37.497 -10.576 18.866 1.000 11.988 339 LEU B C 1
ATOM 7078 O O . LEU B 1 339 ? 38.017 -9.703 18.164 1.000 12.393 339 LEU B O 1
ATOM 7083 N N . ASP B 1 340 ? 36.212 -10.656 19.161 1.000 11.431 340 ASP B N 1
ATOM 7084 C CA . ASP B 1 340 ? 35.214 -9.675 18.716 1.000 11.929 340 ASP B CA 1
ATOM 7085 C C . ASP B 1 340 ? 35.269 -8.483 19.685 1.000 12.307 340 ASP B C 1
ATOM 7086 O O . ASP B 1 340 ? 34.432 -8.303 20.597 1.000 11.640 340 ASP B O 1
ATOM 7091 N N . ILE B 1 341 ? 36.390 -7.773 19.592 1.000 12.419 341 ILE B N 1
ATOM 7092 C CA . ILE B 1 341 ? 36.852 -6.814 20.636 1.000 11.297 341 ILE B CA 1
ATOM 7093 C C . ILE B 1 341 ? 35.766 -5.815 21.063 1.000 10.823 341 ILE B C 1
ATOM 7094 O O . ILE B 1 341 ? 35.623 -5.573 22.273 1.000 10.432 341 ILE B O 1
ATOM 7099 N N . LEU B 1 342 ? 35.036 -5.207 20.146 1.000 10.682 342 LEU B N 1
ATOM 7100 C CA . LEU B 1 342 ? 34.108 -4.142 20.582 1.000 10.346 342 LEU B CA 1
ATOM 7101 C C . LEU B 1 342 ? 32.949 -4.722 21.366 1.000 11.634 342 LEU B C 1
ATOM 7102 O O . LEU B 1 342 ? 32.295 -3.962 22.099 1.000 11.156 342 LEU B O 1
ATOM 7107 N N . ASN B 1 343 ? 32.651 -5.986 21.209 1.000 10.661 343 ASN B N 1
ATOM 7108 C CA . ASN B 1 343 ? 31.556 -6.634 21.978 1.000 10.954 343 ASN B CA 1
ATOM 7109 C C . ASN B 1 343 ? 32.052 -7.356 23.208 1.000 11.206 343 ASN B C 1
ATOM 7110 O O . ASN B 1 343 ? 31.222 -7.996 23.882 1.000 12.036 343 ASN B O 1
ATOM 7115 N N . ALA B 1 344 ? 33.322 -7.282 23.569 1.000 11.139 344 ALA B N 1
ATOM 7116 C CA . ALA B 1 344 ? 33.771 -7.869 24.842 1.000 10.825 344 ALA B CA 1
ATOM 7117 C C . ALA B 1 344 ? 33.092 -7.135 26.004 1.000 10.551 344 ALA B C 1
ATOM 7118 O O . ALA B 1 344 ? 32.837 -5.936 25.964 1.000 11.143 344 ALA B O 1
ATOM 7120 N N . GLU B 1 345 ? 32.781 -7.881 27.048 1.000 12.271 345 GLU B N 1
ATOM 7121 C CA . GLU B 1 345 ? 31.970 -7.347 28.159 1.000 14.147 345 GLU B CA 1
ATOM 7122 C C . GLU B 1 345 ? 32.618 -6.096 28.762 1.000 11.162 345 GLU B C 1
ATOM 7123 O O . GLU B 1 345 ? 31.891 -5.105 28.986 1.000 11.589 345 GLU B O 1
ATOM 7129 N N . GLY B 1 346 ? 33.912 -6.105 29.005 1.000 12.336 346 GLY B N 1
ATOM 7130 C CA . GLY B 1 346 ? 34.567 -4.945 29.649 1.000 12.055 346 GLY B CA 1
ATOM 7131 C C . GLY B 1 346 ? 34.576 -3.734 28.745 1.000 10.793 346 GLY B C 1
ATOM 7132 O O . GLY B 1 346 ? 34.521 -2.584 29.213 1.000 11.680 346 GLY B O 1
ATOM 7133 N N . VAL B 1 347 ? 34.729 -3.956 27.444 1.000 10.833 347 VAL B N 1
ATOM 7134 C CA . VAL B 1 347 ? 34.703 -2.868 26.433 1.000 9.957 347 VAL B CA 1
ATOM 7135 C C . VAL B 1 347 ? 33.287 -2.270 26.364 1.000 10.180 347 VAL B C 1
ATOM 7136 O O . VAL B 1 347 ? 33.140 -1.026 26.433 1.000 10.089 347 VAL B O 1
ATOM 7140 N N . GLN B 1 348 ? 32.270 -3.117 26.265 1.000 10.784 348 GLN B N 1
ATOM 7141 C CA . GLN B 1 348 ? 30.888 -2.598 26.267 1.000 10.689 348 GLN B CA 1
ATOM 7142 C C . GLN B 1 348 ? 30.582 -1.856 27.572 1.000 11.114 348 GLN B C 1
ATOM 7143 O O . GLN B 1 348 ? 29.934 -0.815 27.533 1.000 10.243 348 GLN B O 1
ATOM 7149 N N . LEU B 1 349 ? 31.088 -2.334 28.691 1.000 9.512 349 LEU B N 1
ATOM 7150 C CA . LEU B 1 349 ? 30.794 -1.654 29.976 1.000 10.338 349 LEU B CA 1
ATOM 7151 C C . LEU B 1 349 ? 31.441 -0.268 29.940 1.000 9.567 349 LEU B C 1
ATOM 7152 O O . LEU B 1 349 ? 30.820 0.738 30.326 1.000 10.363 349 LEU B O 1
ATOM 7157 N N . TYR B 1 350 ? 32.720 -0.205 29.604 1.000 9.932 350 TYR B N 1
ATOM 7158 C CA . TYR B 1 350 ? 33.443 1.075 29.606 1.000 11.383 350 TYR B CA 1
ATOM 7159 C C . TYR B 1 350 ? 32.918 2.033 28.557 1.000 9.714 350 TYR B C 1
ATOM 7160 O O . TYR B 1 350 ? 32.906 3.236 28.763 1.000 10.083 350 TYR B O 1
ATOM 7169 N N . MET B 1 351 ? 32.402 1.522 27.439 1.000 9.172 351 MET B N 1
ATOM 7170 C CA . MET B 1 351 ? 31.794 2.432 26.418 1.000 10.528 351 MET B CA 1
ATOM 7171 C C . MET B 1 351 ? 30.556 3.138 26.998 1.000 9.820 351 MET B C 1
ATOM 7172 O O . MET B 1 351 ? 30.267 4.263 26.582 1.000 10.428 351 MET B O 1
ATOM 7177 N N . ASP B 1 352 ? 29.900 2.518 28.000 1.000 9.544 352 ASP B N 1
ATOM 7178 C CA . ASP B 1 352 ? 28.756 3.125 28.696 1.000 10.596 352 ASP B CA 1
ATOM 7179 C C . ASP B 1 352 ? 29.203 4.091 29.801 1.000 10.591 352 ASP B C 1
ATOM 7180 O O . ASP B 1 352 ? 28.354 4.617 30.542 1.000 11.094 352 ASP B O 1
ATOM 7185 N N . GLY B 1 353 ? 30.505 4.354 29.909 1.000 9.950 353 GLY B N 1
ATOM 7186 C CA . GLY B 1 353 ? 31.023 5.325 30.872 1.000 10.300 353 GLY B CA 1
ATOM 7187 C C . GLY B 1 353 ? 30.657 6.759 30.570 1.000 9.637 353 GLY B C 1
ATOM 7188 O O . GLY B 1 353 ? 31.045 7.657 31.358 1.000 10.046 353 GLY B O 1
ATOM 7189 N N . VAL B 1 354 ? 29.954 7.035 29.480 1.000 10.256 354 VAL B N 1
ATOM 7190 C CA . VAL B 1 354 ? 29.453 8.393 29.163 1.000 9.788 354 VAL B CA 1
ATOM 7191 C C . VAL B 1 354 ? 27.965 8.301 28.901 1.000 10.031 354 VAL B C 1
ATOM 7192 O O . VAL B 1 354 ? 27.501 7.254 28.408 1.000 10.776 354 VAL B O 1
ATOM 7196 N N . ILE B 1 355 ? 27.257 9.357 29.195 1.000 9.088 355 ILE B N 1
ATOM 7197 C CA . ILE B 1 355 ? 25.865 9.551 28.743 1.000 9.549 355 ILE B CA 1
ATOM 7198 C C . ILE B 1 355 ? 25.882 10.535 27.584 1.000 10.831 355 ILE B C 1
ATOM 7199 O O . ILE B 1 355 ? 26.832 11.267 27.407 1.000 11.054 355 ILE B O 1
ATOM 7204 N N . ARG B 1 356 ? 24.767 10.593 26.872 1.000 10.559 356 ARG B N 1
ATOM 7205 C CA . ARG B 1 356 ? 24.677 11.321 25.615 1.000 11.942 356 ARG B CA 1
ATOM 7206 C C . ARG B 1 356 ? 23.678 12.452 25.755 1.000 12.058 356 ARG B C 1
ATOM 7207 O O . ARG B 1 356 ? 22.605 12.269 26.360 1.000 13.575 356 ARG B O 1
ATOM 7215 N N . GLN B 1 357 ? 23.999 13.598 25.189 1.000 12.547 357 GLN B N 1
ATOM 7216 C CA . GLN B 1 357 ? 23.095 14.757 25.161 1.000 13.723 357 GLN B CA 1
ATOM 7217 C C . GLN B 1 357 ? 22.789 15.088 23.713 1.000 12.407 357 GLN B C 1
ATOM 7218 O O . GLN B 1 357 ? 23.724 15.425 22.974 1.000 13.275 357 GLN B O 1
ATOM 7224 N N . PRO B 1 358 ? 21.526 14.996 23.272 1.000 11.312 358 PRO B N 1
ATOM 7225 C CA . PRO B 1 358 ? 21.189 15.365 21.907 1.000 11.591 358 PRO B CA 1
ATOM 7226 C C . PRO B 1 358 ? 21.199 16.898 21.778 1.000 10.519 358 PRO B C 1
ATOM 7227 O O . PRO B 1 358 ? 20.906 17.617 22.699 1.000 10.420 358 PRO B O 1
ATOM 7231 N N . SER B 1 359 ? 21.477 17.357 20.560 1.000 11.055 359 SER B N 1
ATOM 7232 C CA . SER B 1 359 ? 21.593 18.782 20.214 1.000 11.164 359 SER B CA 1
ATOM 7233 C C . SER B 1 359 ? 21.074 19.005 18.808 1.000 10.281 359 SER B C 1
ATOM 7234 O O . SER B 1 359 ? 21.347 18.184 17.911 1.000 10.203 359 SER B O 1
ATOM 7237 N N . MET B 1 360 ? 20.496 20.158 18.588 1.000 10.255 360 MET B N 1
ATOM 7238 C CA . MET B 1 360 ? 20.071 20.574 17.254 1.000 9.731 360 MET B CA 1
ATOM 7239 C C . MET B 1 360 ? 20.353 22.065 17.142 1.000 9.747 360 MET B C 1
ATOM 7240 O O . MET B 1 360 ? 20.094 22.823 18.078 1.000 10.462 360 MET B O 1
ATOM 7245 N N . ARG B 1 361 ? 20.937 22.462 16.015 1.000 10.859 361 ARG B N 1
ATOM 7246 C CA . ARG B 1 361 ? 21.291 23.860 15.746 1.000 12.055 361 ARG B CA 1
ATOM 7247 C C . ARG B 1 361 ? 20.580 24.329 14.511 1.000 9.889 361 ARG B C 1
ATOM 7248 O O . ARG B 1 361 ? 20.722 23.657 13.487 1.000 10.945 361 ARG B O 1
ATOM 7256 N N . VAL B 1 362 ? 19.910 25.443 14.635 1.000 10.880 362 VAL B N 1
ATOM 7257 C CA . VAL B 1 362 ? 19.240 26.091 13.483 1.000 12.238 362 VAL B CA 1
ATOM 7258 C C . VAL B 1 362 ? 20.055 27.348 13.200 1.000 12.263 362 VAL B C 1
ATOM 7259 O O . VAL B 1 362 ? 20.302 28.150 14.123 1.000 11.953 362 VAL B O 1
ATOM 7263 N N . MET B 1 363 ? 20.468 27.495 11.952 1.000 12.050 363 MET B N 1
ATOM 7264 C CA . MET B 1 363 ? 21.322 28.604 11.499 1.000 12.407 363 MET B CA 1
ATOM 7265 C C . MET B 1 363 ? 20.476 29.466 10.558 1.000 11.812 363 MET B C 1
ATOM 7266 O O . MET B 1 363 ? 19.938 28.910 9.583 1.000 12.362 363 MET B O 1
ATOM 7271 N N . LEU B 1 364 ? 20.320 30.734 10.877 1.000 11.189 364 LEU B N 1
ATOM 7272 C CA . LEU B 1 364 ? 19.423 31.617 10.083 1.000 12.569 364 LEU B CA 1
ATOM 7273 C C . LEU B 1 364 ? 20.183 32.868 9.704 1.000 11.927 364 LEU B C 1
ATOM 7274 O O . LEU B 1 364 ? 20.808 33.515 10.556 1.000 12.258 364 LEU B O 1
ATOM 7279 N N . PHE B 1 365 ? 20.178 33.200 8.418 1.000 12.691 365 PHE B N 1
ATOM 7280 C CA . PHE B 1 365 ? 20.804 34.437 7.937 1.000 12.119 365 PHE B CA 1
ATOM 7281 C C . PHE B 1 365 ? 19.713 35.421 7.552 1.000 11.383 365 PHE B C 1
ATOM 7282 O O . PHE B 1 365 ? 18.778 35.019 6.812 1.000 12.787 365 PHE B O 1
ATOM 7290 N N . PHE B 1 366 ? 19.837 36.662 7.976 1.000 12.721 366 PHE B N 1
ATOM 7291 C CA . PHE B 1 366 ? 18.861 37.722 7.666 1.000 12.320 366 PHE B CA 1
ATOM 7292 C C . PHE B 1 366 ? 19.516 38.823 6.828 1.000 13.424 366 PHE B C 1
ATOM 7293 O O . PHE B 1 366 ? 20.719 38.997 6.915 1.000 13.679 366 PHE B O 1
ATOM 7301 N N . ASP B 1 367 ? 18.689 39.594 6.140 1.000 14.148 367 ASP B N 1
ATOM 7302 C CA . ASP B 1 367 ? 19.219 40.700 5.303 1.000 15.571 367 ASP B CA 1
ATOM 7303 C C . ASP B 1 367 ? 19.465 41.944 6.143 1.000 16.299 367 ASP B C 1
ATOM 7304 O O . ASP B 1 367 ? 20.107 42.860 5.625 1.000 17.830 367 ASP B O 1
ATOM 7309 N N . ARG B 1 368 ? 19.114 41.968 7.425 1.000 15.103 368 ARG B N 1
ATOM 7310 C CA . ARG B 1 368 ? 19.329 43.115 8.320 1.000 16.919 368 ARG B CA 1
ATOM 7311 C C . ARG B 1 368 ? 19.356 42.584 9.747 1.000 16.186 368 ARG B C 1
ATOM 7312 O O . ARG B 1 368 ? 18.760 41.546 10.010 1.000 15.163 368 ARG B O 1
ATOM 7320 N N . PRO B 1 369 ? 20.065 43.272 10.638 1.000 17.434 369 PRO B N 1
ATOM 7321 C CA . PRO B 1 369 ? 20.144 42.893 12.057 1.000 16.108 369 PRO B CA 1
ATOM 7322 C C . PRO B 1 369 ? 18.924 43.426 12.797 1.000 15.558 369 PRO B C 1
ATOM 7323 O O . PRO B 1 369 ? 18.983 44.394 13.536 1.000 15.165 369 PRO B O 1
ATOM 7327 N N . TRP B 1 370 ? 17.785 42.766 12.566 1.000 14.971 370 TRP B N 1
ATOM 7328 C CA . TRP B 1 370 ? 16.464 43.235 13.022 1.000 15.124 370 TRP B CA 1
ATOM 7329 C C . TRP B 1 370 ? 16.423 43.324 14.547 1.000 15.922 370 TRP B C 1
ATOM 7330 O O . TRP B 1 370 ? 15.617 44.089 15.047 1.000 15.469 370 TRP B O 1
ATOM 7341 N N . TRP B 1 371 ? 17.254 42.534 15.228 1.000 15.873 371 TRP B N 1
ATOM 7342 C CA . TRP B 1 371 ? 17.240 42.487 16.709 1.000 16.800 371 TRP B CA 1
ATOM 7343 C C . TRP B 1 371 ? 17.782 43.782 17.296 1.000 16.876 371 TRP B C 1
ATOM 7344 O O . TRP B 1 371 ? 17.680 43.968 18.498 1.000 18.438 371 TRP B O 1
ATOM 7355 N N . THR B 1 372 ? 18.428 44.638 16.485 1.000 16.837 372 THR B N 1
ATOM 7356 C CA . THR B 1 372 ? 19.006 45.933 16.932 1.000 16.979 372 THR B CA 1
ATOM 7357 C C . THR B 1 372 ? 18.043 47.097 16.676 1.000 18.023 372 THR B C 1
ATOM 7358 O O . THR B 1 372 ? 18.343 48.221 17.128 1.000 20.531 372 THR B O 1
ATOM 7362 N N . ASP B 1 373 ? 16.900 46.885 16.035 1.000 15.689 373 ASP B N 1
ATOM 7363 C CA . ASP B 1 373 ? 15.984 47.995 15.705 1.000 16.165 373 ASP B CA 1
ATOM 7364 C C . ASP B 1 373 ? 15.566 48.685 17.007 1.000 20.008 373 ASP B C 1
ATOM 7365 O O . ASP B 1 373 ? 15.365 48.023 18.077 1.000 17.832 373 ASP B O 1
ATOM 7370 N N . ALA B 1 374 ? 15.375 50.001 16.968 1.000 18.541 374 ALA B N 1
ATOM 7371 C CA . ALA B 1 374 ? 15.188 50.806 18.182 1.000 18.215 374 ALA B CA 1
ATOM 7372 C C . ALA B 1 374 ? 13.882 50.394 18.858 1.000 18.576 374 ALA B C 1
ATOM 7373 O O . ALA B 1 374 ? 13.733 50.588 20.087 1.000 22.202 374 ALA B O 1
ATOM 7375 N N . ASP B 1 375 ? 12.899 49.910 18.106 1.000 16.936 375 ASP B N 1
ATOM 7376 C CA . ASP B 1 375 ? 11.582 49.607 18.691 1.000 17.016 375 ASP B CA 1
ATOM 7377 C C . ASP B 1 375 ? 11.509 48.141 19.158 1.000 16.549 375 ASP B C 1
ATOM 7378 O O . ASP B 1 375 ? 10.438 47.790 19.611 1.000 17.363 375 ASP B O 1
ATOM 7383 N N . VAL B 1 376 ? 12.584 47.392 19.112 1.000 15.905 376 VAL B N 1
ATOM 7384 C CA . VAL B 1 376 ? 12.567 46.008 19.713 1.000 15.579 376 VAL B CA 1
ATOM 7385 C C . VAL B 1 376 ? 12.381 46.140 21.219 1.000 15.648 376 VAL B C 1
ATOM 7386 O O . VAL B 1 376 ? 13.207 46.789 21.847 1.000 15.978 376 VAL B O 1
ATOM 7390 N N . PRO B 1 377 ? 11.310 45.575 21.833 1.000 15.824 377 PRO B N 1
ATOM 7391 C CA . PRO B 1 377 ? 11.092 45.767 23.259 1.000 17.006 377 PRO B CA 1
ATOM 7392 C C . PRO B 1 377 ? 12.222 45.247 24.157 1.000 16.714 377 PRO B C 1
ATOM 7393 O O . PRO B 1 377 ? 12.594 45.967 25.109 1.000 19.612 377 PRO B O 1
ATOM 7397 N N . TYR B 1 378 ? 12.815 44.088 23.833 1.000 14.987 378 TYR B N 1
ATOM 7398 C CA . TYR B 1 378 ? 13.862 43.429 24.643 1.000 16.696 378 TYR B CA 1
ATOM 7399 C C . TYR B 1 378 ? 14.983 42.976 23.742 1.000 15.984 378 TYR B C 1
ATOM 7400 O O . TYR B 1 378 ? 15.091 41.804 23.395 1.000 17.815 378 TYR B O 1
ATOM 7409 N N . PRO B 1 379 ? 15.850 43.901 23.286 1.000 17.004 379 PRO B N 1
ATOM 7410 C CA . PRO B 1 379 ? 16.926 43.567 22.384 1.000 17.713 379 PRO B CA 1
ATOM 7411 C C . PRO B 1 379 ? 17.995 42.821 23.159 1.000 18.224 379 PRO B C 1
ATOM 7412 O O . PRO B 1 379 ? 18.164 43.035 24.374 1.000 18.584 379 PRO B O 1
ATOM 7416 N N . PRO B 1 380 ? 18.804 42.005 22.497 1.000 17.220 380 PRO B N 1
ATOM 7417 C CA . PRO B 1 380 ? 19.945 41.411 23.188 1.000 18.407 380 PRO B CA 1
ATOM 7418 C C . PRO B 1 380 ? 20.945 42.523 23.537 1.000 22.843 380 PRO B C 1
ATOM 7419 O O . PRO B 1 380 ? 21.079 43.442 22.754 1.000 23.278 380 PRO B O 1
ATOM 7423 N N . ASP B 1 381 ? 21.656 42.435 24.678 1.000 29.837 381 ASP B N 1
ATOM 7424 C CA . ASP B 1 381 ? 22.615 43.502 25.101 1.000 29.486 381 ASP B CA 1
ATOM 7425 C C . ASP B 1 381 ? 24.023 43.215 24.544 1.000 34.822 381 ASP B C 1
ATOM 7426 O O . ASP B 1 381 ? 24.941 42.906 25.316 1.000 36.632 381 ASP B O 1
ATOM 7431 N N . LEU B 1 382 ? 24.221 43.421 23.251 1.000 25.404 382 LEU B N 1
ATOM 7432 C CA . LEU B 1 382 ? 25.425 42.988 22.528 1.000 26.808 382 LEU B CA 1
ATOM 7433 C C . LEU B 1 382 ? 26.554 44.046 22.502 1.000 29.731 382 LEU B C 1
ATOM 7434 O O . LEU B 1 382 ? 27.608 43.738 21.910 1.000 27.990 382 LEU B O 1
ATOM 7439 N N . THR B 1 383 ? 26.340 45.263 23.000 1.000 33.810 383 THR B N 1
ATOM 7440 C CA . THR B 1 383 ? 27.334 46.371 22.943 1.000 43.404 383 THR B CA 1
ATOM 7441 C C . THR B 1 383 ? 27.635 46.839 24.364 1.000 51.481 383 THR B C 1
ATOM 7442 O O . THR B 1 383 ? 26.729 46.712 25.222 1.000 53.057 383 THR B O 1
ATOM 7446 N N . SER B 1 384 ? 28.849 47.358 24.575 1.000 63.463 384 SER B N 1
ATOM 7447 C CA . SER B 1 384 ? 29.421 47.739 25.895 1.000 75.955 384 SER B CA 1
ATOM 7448 C C . SER B 1 384 ? 29.008 46.702 26.954 1.000 86.413 384 SER B C 1
ATOM 7449 O O . SER B 1 384 ? 29.075 45.483 26.640 1.000 95.942 384 SER B O 1
ATOM 7452 N N . ASP B 1 385 ? 28.558 47.160 28.134 1.000 88.872 385 ASP B N 1
ATOM 7453 C CA . ASP B 1 385 ? 28.553 46.390 29.409 1.000 84.490 385 ASP B CA 1
ATOM 7454 C C . ASP B 1 385 ? 29.970 45.843 29.641 1.000 85.170 385 ASP B C 1
ATOM 7455 O O . ASP B 1 385 ? 30.120 44.626 29.880 1.000 86.660 385 ASP B O 1
ATOM 7460 N N . GLY B 1 386 ? 30.962 46.737 29.575 1.000 87.300 386 GLY B N 1
ATOM 7461 C CA . GLY B 1 386 ? 32.399 46.420 29.450 1.000 91.915 386 GLY B CA 1
ATOM 7462 C C . GLY B 1 386 ? 33.065 47.358 28.454 1.000 94.541 386 GLY B C 1
ATOM 7463 O O . GLY B 1 386 ? 33.360 48.515 28.842 1.000 95.510 386 GLY B O 1
ATOM 7464 N N . ALA B 1 387 ? 33.262 46.904 27.208 1.000 90.466 387 ALA B N 1
ATOM 7465 C CA . ALA B 1 387 ? 33.770 47.736 26.087 1.000 86.857 387 ALA B CA 1
ATOM 7466 C C . ALA B 1 387 ? 33.493 47.088 24.726 1.000 84.598 387 ALA B C 1
ATOM 7467 O O . ALA B 1 387 ? 32.835 47.712 23.893 1.000 88.413 387 ALA B O 1
ATOM 7469 N N . PRO B 1 388 ? 33.974 45.856 24.414 1.000 77.235 388 PRO B N 1
ATOM 7470 C CA . PRO B 1 388 ? 33.820 45.304 23.063 1.000 75.441 388 PRO B CA 1
ATOM 7471 C C . PRO B 1 388 ? 32.372 44.892 22.726 1.000 66.571 388 PRO B C 1
ATOM 7472 O O . PRO B 1 388 ? 31.534 44.868 23.624 1.000 66.337 388 PRO B O 1
ATOM 7476 N N . ASN B 1 389 ? 32.110 44.597 21.446 1.000 53.459 389 ASN B N 1
ATOM 7477 C CA . ASN B 1 389 ? 30.810 44.062 20.949 1.000 48.927 389 ASN B CA 1
ATOM 7478 C C . ASN B 1 389 ? 30.739 42.556 21.255 1.000 41.331 389 ASN B C 1
ATOM 7479 O O . ASN B 1 389 ? 31.823 41.918 21.332 1.000 38.405 389 ASN B O 1
ATOM 7484 N N . THR B 1 390 ? 29.531 41.984 21.434 1.000 29.065 390 THR B N 1
ATOM 7485 C CA . THR B 1 390 ? 29.407 40.547 21.781 1.000 24.725 390 THR B CA 1
ATOM 7486 C C . THR B 1 390 ? 28.349 39.850 20.919 1.000 21.809 390 THR B C 1
ATOM 7487 O O . THR B 1 390 ? 27.547 40.500 20.261 1.000 22.735 390 THR B O 1
ATOM 7491 N N . PHE B 1 391 ? 28.326 38.530 21.055 1.000 18.834 391 PHE B N 1
ATOM 7492 C CA . PHE B 1 391 ? 27.442 37.625 20.287 1.000 17.657 391 PHE B CA 1
ATOM 7493 C C . PHE B 1 391 ? 26.247 37.160 21.120 1.000 17.261 391 PHE B C 1
ATOM 7494 O O . PHE B 1 391 ? 25.510 36.310 20.626 1.000 16.755 391 PHE B O 1
ATOM 7502 N N . GLY B 1 392 ? 26.068 37.731 22.305 1.000 17.745 392 GLY B N 1
ATOM 7503 C CA . GLY B 1 392 ? 25.011 37.349 23.257 1.000 18.436 392 GLY B CA 1
ATOM 7504 C C . GLY B 1 392 ? 25.623 36.415 24.279 1.000 18.471 392 GLY B C 1
ATOM 7505 O O . GLY B 1 392 ? 26.755 36.632 24.706 1.000 18.888 392 GLY B O 1
ATOM 7506 N N . PRO B 1 393 ? 24.983 35.323 24.716 1.000 16.074 393 PRO B N 1
ATOM 7507 C CA . PRO B 1 393 ? 23.687 34.892 24.177 1.000 15.250 393 PRO B CA 1
ATOM 7508 C C . PRO B 1 393 ? 22.466 35.547 24.829 1.000 13.848 393 PRO B C 1
ATOM 7509 O O . PRO B 1 393 ? 22.574 36.295 25.769 1.000 15.161 393 PRO B O 1
ATOM 7513 N N . THR B 1 394 ? 21.292 35.170 24.343 1.000 13.294 394 THR B N 1
ATOM 7514 C CA . THR B 1 394 ? 20.029 35.258 25.084 1.000 12.224 394 THR B CA 1
ATOM 7515 C C . THR B 1 394 ? 19.700 33.840 25.574 1.000 10.859 394 THR B C 1
ATOM 7516 O O . THR B 1 394 ? 20.001 32.877 24.894 1.000 11.950 394 THR B O 1
ATOM 7520 N N . ILE B 1 395 ? 19.123 33.744 26.765 1.000 11.594 395 ILE B N 1
ATOM 7521 C CA . ILE B 1 395 ? 18.970 32.464 27.508 1.000 12.522 395 ILE B CA 1
ATOM 7522 C C . ILE B 1 395 ? 17.505 32.328 27.898 1.000 11.543 395 ILE B C 1
ATOM 7523 O O . ILE B 1 395 ? 16.900 33.320 28.389 1.000 11.961 395 ILE B O 1
ATOM 7528 N N . THR B 1 396 ? 16.902 31.168 27.620 1.000 10.416 396 THR B N 1
ATOM 7529 C CA . THR B 1 396 ? 15.463 30.993 27.836 1.000 10.824 396 THR B CA 1
ATOM 7530 C C . THR B 1 396 ? 15.107 29.625 28.430 1.000 10.350 396 THR B C 1
ATOM 7531 O O . THR B 1 396 ? 15.897 28.684 28.422 1.000 10.858 396 THR B O 1
ATOM 7535 N N . ASP B 1 397 ? 13.886 29.582 28.951 1.000 10.783 397 ASP B N 1
ATOM 7536 C CA . ASP B 1 397 ? 13.251 28.323 29.392 1.000 10.020 397 ASP B CA 1
ATOM 7537 C C . ASP B 1 397 ? 12.403 27.637 28.302 1.000 9.707 397 ASP B C 1
ATOM 7538 O O . ASP B 1 397 ? 11.647 26.718 28.643 1.000 10.885 397 ASP B O 1
ATOM 7543 N N . LEU B 1 398 ? 12.592 28.049 27.060 1.000 9.886 398 LEU B N 1
ATOM 7544 C CA . LEU B 1 398 ? 11.853 27.473 25.911 1.000 10.072 398 LEU B CA 1
ATOM 7545 C C . LEU B 1 398 ? 12.612 26.302 25.356 1.000 9.563 398 LEU B C 1
ATOM 7546 O O . LEU B 1 398 ? 13.800 26.146 25.581 1.000 10.179 398 LEU B O 1
ATOM 7551 N N . PRO B 1 399 ? 11.998 25.520 24.447 1.000 10.416 399 PRO B N 1
ATOM 7552 C CA . PRO B 1 399 ? 12.748 24.587 23.607 1.000 11.122 399 PRO B CA 1
ATOM 7553 C C . PRO B 1 399 ? 13.940 25.269 22.944 1.000 11.460 399 PRO B C 1
ATOM 7554 O O . PRO B 1 399 ? 15.022 24.687 22.910 1.000 10.905 399 PRO B O 1
ATOM 7558 N N . LEU B 1 400 ? 13.743 26.501 22.455 1.000 11.163 400 LEU B N 1
ATOM 7559 C CA . LEU B 1 400 ? 14.836 27.294 21.849 1.000 12.054 400 LEU B CA 1
ATOM 7560 C C . LEU B 1 400 ? 15.554 27.851 23.070 1.000 11.975 400 LEU B C 1
ATOM 7561 O O . LEU B 1 400 ? 15.147 28.944 23.561 1.000 12.407 400 LEU B O 1
ATOM 7566 N N . ARG B 1 401 ? 16.584 27.190 23.568 1.000 11.418 401 ARG B N 1
ATOM 7567 C CA . ARG B 1 401 ? 17.094 27.470 24.936 1.000 12.879 401 ARG B CA 1
ATOM 7568 C C . ARG B 1 401 ? 18.137 28.586 24.912 1.000 11.968 401 ARG B C 1
ATOM 7569 O O . ARG B 1 401 ? 18.362 29.201 25.953 1.000 11.916 401 ARG B O 1
ATOM 7577 N N . GLN B 1 402 ? 18.764 28.855 23.777 1.000 12.246 402 GLN B N 1
ATOM 7578 C CA . GLN B 1 402 ? 19.827 29.897 23.732 1.000 13.074 402 GLN B CA 1
ATOM 7579 C C . GLN B 1 402 ? 19.885 30.421 22.316 1.000 12.105 402 GLN B C 1
ATOM 7580 O O . GLN B 1 402 ? 19.747 29.631 21.355 1.000 11.443 402 GLN B O 1
ATOM 7586 N N . VAL B 1 403 ? 20.202 31.704 22.191 1.000 11.190 403 VAL B N 1
ATOM 7587 C CA . VAL B 1 403 ? 20.387 32.377 20.885 1.000 11.241 403 VAL B CA 1
ATOM 7588 C C . VAL B 1 403 ? 21.716 33.102 20.909 1.000 11.332 403 VAL B C 1
ATOM 7589 O O . VAL B 1 403 ? 22.015 33.776 21.889 1.000 12.293 403 VAL B O 1
ATOM 7593 N N . TYR B 1 404 ? 22.479 32.937 19.834 1.000 12.001 404 TYR B N 1
ATOM 7594 C CA . TYR B 1 404 ? 23.686 33.741 19.545 1.000 12.303 404 TYR B CA 1
ATOM 7595 C C . TYR B 1 404 ? 23.455 34.549 18.270 1.000 12.927 404 TYR B C 1
ATOM 7596 O O . TYR B 1 404 ? 22.734 34.113 17.383 1.000 12.867 404 TYR B O 1
ATOM 7605 N N . TYR B 1 405 ? 23.979 35.779 18.282 1.000 13.579 405 TYR B N 1
ATOM 7606 C CA . TYR B 1 405 ? 23.772 36.799 17.220 1.000 13.802 405 TYR B CA 1
ATOM 7607 C C . TYR B 1 405 ? 25.130 37.109 16.600 1.000 13.334 405 TYR B C 1
ATOM 7608 O O . TYR B 1 405 ? 25.914 37.895 17.188 1.000 15.628 405 TYR B O 1
ATOM 7617 N N . PHE B 1 406 ? 25.477 36.447 15.523 1.000 14.338 406 PHE B N 1
ATOM 7618 C CA . PHE B 1 406 ? 26.813 36.615 14.889 1.000 14.738 406 PHE B CA 1
ATOM 7619 C C . PHE B 1 406 ? 26.797 37.836 14.002 1.000 15.201 406 PHE B C 1
ATOM 7620 O O . PHE B 1 406 ? 27.906 38.349 13.753 1.000 15.892 406 PHE B O 1
ATOM 7628 N N . GLY B 1 407 ? 25.648 38.187 13.441 1.000 14.342 407 GLY B N 1
ATOM 7629 C CA . GLY B 1 407 ? 25.599 39.332 12.526 1.000 14.680 407 GLY B CA 1
ATOM 7630 C C . GLY B 1 407 ? 26.478 39.099 11.326 1.000 14.924 407 GLY B C 1
ATOM 7631 O O . GLY B 1 407 ? 26.543 38.008 10.757 1.000 14.258 407 GLY B O 1
ATOM 7632 N N . ASN B 1 408 ? 27.073 40.172 10.848 1.000 15.462 408 ASN B N 1
ATOM 7633 C CA . ASN B 1 408 ? 27.932 40.122 9.638 1.000 16.624 408 ASN B CA 1
ATOM 7634 C C . ASN B 1 408 ? 29.362 39.852 10.069 1.000 18.438 408 ASN B C 1
ATOM 7635 O O . ASN B 1 408 ? 30.036 40.821 10.497 1.000 18.142 408 ASN B O 1
ATOM 7640 N N . ASN B 1 409 ? 29.797 38.602 9.983 1.000 16.636 409 ASN B N 1
ATOM 7641 C CA . ASN B 1 409 ? 31.125 38.184 10.512 1.000 17.679 409 ASN B CA 1
ATOM 7642 C C . ASN B 1 409 ? 32.054 37.927 9.352 1.000 23.180 409 ASN B C 1
ATOM 7643 O O . ASN B 1 409 ? 33.133 37.361 9.619 1.000 22.584 409 ASN B O 1
ATOM 7648 N N . SER B 1 410 ? 31.635 38.335 8.150 1.000 21.617 410 SER B N 1
ATOM 7649 C CA . SER B 1 410 ? 32.431 38.319 6.901 1.000 22.800 410 SER B CA 1
ATOM 7650 C C . SER B 1 410 ? 33.578 39.354 6.953 1.000 19.474 410 SER B C 1
ATOM 7651 O O . SER B 1 410 ? 33.630 40.145 7.900 1.000 25.057 410 SER B O 1
ATOM 7654 N N . ASP B 1 411 ? 34.407 39.374 5.922 1.000 25.598 411 ASP B N 1
ATOM 7655 C CA . ASP B 1 411 ? 35.430 40.443 5.734 1.000 26.309 411 ASP B CA 1
ATOM 7656 C C . ASP B 1 411 ? 34.755 41.709 5.181 1.000 28.182 411 ASP B C 1
ATOM 7657 O O . ASP B 1 411 ? 35.453 42.688 4.995 1.000 25.689 411 ASP B O 1
ATOM 7662 N N . GLY B 1 412 ? 33.443 41.710 4.977 1.000 25.553 412 GLY B N 1
ATOM 7663 C CA . GLY B 1 412 ? 32.691 42.904 4.564 1.000 27.018 412 GLY B CA 1
ATOM 7664 C C . GLY B 1 412 ? 32.619 43.074 3.052 1.000 26.752 412 GLY B C 1
ATOM 7665 O O . GLY B 1 412 ? 31.978 44.061 2.659 1.000 32.629 412 GLY B O 1
ATOM 7666 N N . THR B 1 413 ? 33.228 42.209 2.232 1.000 26.376 413 THR B N 1
ATOM 7667 C CA . THR B 1 413 ? 33.210 42.372 0.739 1.000 26.665 413 THR B CA 1
ATOM 7668 C C . THR B 1 413 ? 31.977 41.711 0.115 1.000 23.161 413 THR B C 1
ATOM 7669 O O . THR B 1 413 ? 31.655 42.036 -1.054 1.000 23.702 413 THR B O 1
ATOM 7673 N N . ALA B 1 414 ? 31.264 40.818 0.809 1.000 24.131 414 ALA B N 1
ATOM 7674 C CA . ALA B 1 414 ? 30.051 40.189 0.241 1.000 24.036 414 ALA B CA 1
ATOM 7675 C C . ALA B 1 414 ? 28.851 41.100 0.525 1.000 23.800 414 ALA B C 1
ATOM 7676 O O . ALA B 1 414 ? 28.926 42.058 1.345 1.000 23.252 414 ALA B O 1
ATOM 7678 N N . ASN B 1 415 ? 27.731 40.824 -0.124 1.000 24.162 415 ASN B N 1
ATOM 7679 C CA . ASN B 1 415 ? 26.441 41.460 0.233 1.000 25.907 415 ASN B CA 1
ATOM 7680 C C . ASN B 1 415 ? 26.165 41.133 1.698 1.000 23.826 415 ASN B C 1
ATOM 7681 O O . ASN B 1 415 ? 26.110 39.954 2.002 1.000 26.555 415 ASN B O 1
ATOM 7686 N N . PRO B 1 416 ? 25.992 42.118 2.601 1.000 22.521 416 PRO B N 1
ATOM 7687 C CA . PRO B 1 416 ? 25.831 41.856 4.036 1.000 21.554 416 PRO B CA 1
ATOM 7688 C C . PRO B 1 416 ? 24.636 40.956 4.373 1.000 17.126 416 PRO B C 1
ATOM 7689 O O . PRO B 1 416 ? 23.509 41.240 4.013 1.000 19.109 416 PRO B O 1
ATOM 7693 N N . VAL B 1 417 ? 24.935 39.812 5.022 1.000 17.935 417 VAL B N 1
ATOM 7694 C CA . VAL B 1 417 ? 23.860 39.062 5.746 1.000 15.517 417 VAL B CA 1
ATOM 7695 C C . VAL B 1 417 ? 24.275 38.992 7.224 1.000 14.484 417 VAL B C 1
ATOM 7696 O O . VAL B 1 417 ? 25.450 39.087 7.550 1.000 14.918 417 VAL B O 1
ATOM 7700 N N . TYR B 1 418 ? 23.303 38.683 8.083 1.000 14.641 418 TYR B N 1
ATOM 7701 C CA . TYR B 1 418 ? 23.415 38.805 9.545 1.000 13.432 418 TYR B CA 1
ATOM 7702 C C . TYR B 1 418 ? 22.927 37.478 10.143 1.000 13.556 418 TYR B C 1
ATOM 7703 O O . TYR B 1 418 ? 21.746 37.167 9.988 1.000 14.103 418 TYR B O 1
ATOM 7712 N N . GLY B 1 419 ? 23.819 36.735 10.766 1.000 14.215 419 GLY B N 1
ATOM 7713 C CA . GLY B 1 419 ? 23.483 35.382 11.224 1.000 13.312 419 GLY B CA 1
ATOM 7714 C C . GLY B 1 419 ? 23.043 35.303 12.674 1.000 13.007 419 GLY B C 1
ATOM 7715 O O . GLY B 1 419 ? 23.499 36.054 13.561 1.000 12.935 419 GLY B O 1
ATOM 7716 N N . VAL B 1 420 ? 22.159 34.331 12.865 1.000 12.361 420 VAL B N 1
ATOM 7717 C CA . VAL B 1 420 ? 21.608 33.967 14.191 1.000 11.746 420 VAL B CA 1
ATOM 7718 C C . VAL B 1 420 ? 21.749 32.453 14.318 1.000 11.975 420 VAL B C 1
ATOM 7719 O O . VAL B 1 420 ? 21.433 31.711 13.395 1.000 11.612 420 VAL B O 1
ATOM 7723 N N . LEU B 1 421 ? 22.200 32.021 15.498 1.000 11.618 421 LEU B N 1
ATOM 7724 C CA . LEU B 1 421 ? 22.258 30.580 15.871 1.000 12.190 421 LEU B CA 1
ATOM 7725 C C . LEU B 1 421 ? 21.231 30.320 16.964 1.000 12.062 421 LEU B C 1
ATOM 7726 O O . LEU B 1 421 ? 21.272 30.943 18.007 1.000 12.652 421 LEU B O 1
ATOM 7731 N N . ALA B 1 422 ? 20.314 29.409 16.697 1.000 11.139 422 ALA B N 1
ATOM 7732 C CA . ALA B 1 422 ? 19.267 28.978 17.636 1.000 11.260 422 ALA B CA 1
ATOM 7733 C C . ALA B 1 422 ? 19.616 27.565 18.104 1.000 11.513 422 ALA B C 1
ATOM 7734 O O . ALA B 1 422 ? 19.764 26.632 17.270 1.000 12.935 422 ALA B O 1
ATOM 7736 N N . SER B 1 423 ? 19.755 27.435 19.415 1.000 11.428 423 SER B N 1
ATOM 7737 C CA . SER B 1 423 ? 20.168 26.143 20.039 1.000 12.224 423 SER B CA 1
ATOM 7738 C C . SER B 1 423 ? 19.005 25.431 20.696 1.000 11.494 423 SER B C 1
ATOM 7739 O O . SER B 1 423 ? 18.303 26.026 21.544 1.000 12.600 423 SER B O 1
ATOM 7742 N N . TYR B 1 424 ? 18.805 24.182 20.317 1.000 10.879 424 TYR B N 1
ATOM 7743 C CA . TYR B 1 424 ? 17.885 23.231 20.977 1.000 10.819 424 TYR B CA 1
ATOM 7744 C C . TYR B 1 424 ? 18.735 22.090 21.497 1.000 11.025 424 TYR B C 1
ATOM 7745 O O . TYR B 1 424 ? 19.564 21.565 20.800 1.000 11.380 424 TYR B O 1
ATOM 7754 N N . ASP B 1 425 ? 18.503 21.691 22.736 1.000 11.865 425 ASP B N 1
ATOM 7755 C CA . ASP B 1 425 ? 19.303 20.622 23.365 1.000 11.748 425 ASP B CA 1
ATOM 7756 C C . ASP B 1 425 ? 18.417 19.816 24.311 1.000 11.614 425 ASP B C 1
ATOM 7757 O O . ASP B 1 425 ? 17.347 20.263 24.694 1.000 12.897 425 ASP B O 1
ATOM 7762 N N . ASP B 1 426 ? 18.951 18.674 24.661 1.000 11.161 426 ASP B N 1
ATOM 7763 C CA . ASP B 1 426 ? 18.549 17.822 25.796 1.000 12.080 426 ASP B CA 1
ATOM 7764 C C . ASP B 1 426 ? 17.520 16.787 25.422 1.000 11.931 426 ASP B C 1
ATOM 7765 O O . ASP B 1 426 ? 16.682 16.967 24.510 1.000 11.556 426 ASP B O 1
ATOM 7770 N N . MET B 1 427 ? 17.525 15.693 26.188 1.000 12.108 427 MET B N 1
ATOM 7771 C CA . MET B 1 427 ? 16.584 14.585 26.005 1.000 11.979 427 MET B CA 1
ATOM 7772 C C . MET B 1 427 ? 15.159 15.081 26.071 1.000 10.623 427 MET B C 1
ATOM 7773 O O . MET B 1 427 ? 14.318 14.552 25.361 1.000 11.518 427 MET B O 1
ATOM 7778 N N . GLN B 1 428 ? 14.894 16.050 26.914 1.000 10.403 428 GLN B N 1
ATOM 7779 C CA . GLN B 1 428 ? 13.526 16.589 27.030 1.000 11.171 428 GLN B CA 1
ATOM 7780 C C . GLN B 1 428 ? 13.000 16.976 25.650 1.000 10.989 428 GLN B C 1
ATOM 7781 O O . GLN B 1 428 ? 11.789 16.834 25.386 1.000 11.364 428 GLN B O 1
ATOM 7787 N N . TYR B 1 429 ? 13.830 17.626 24.845 1.000 10.331 429 TYR B N 1
ATOM 7788 C CA . TYR B 1 429 ? 13.359 18.310 23.636 1.000 10.153 429 TYR B CA 1
ATOM 7789 C C . TYR B 1 429 ? 13.662 17.586 22.329 1.000 9.152 429 TYR B C 1
ATOM 7790 O O . TYR B 1 429 ? 13.107 18.045 21.267 1.000 10.074 429 TYR B O 1
ATOM 7799 N N . VAL B 1 430 ? 14.385 16.483 22.292 1.000 9.483 430 VAL B N 1
ATOM 7800 C CA . VAL B 1 430 ? 14.742 15.904 20.972 1.000 10.309 430 VAL B CA 1
ATOM 7801 C C . VAL B 1 430 ? 13.467 15.576 20.159 1.000 11.291 430 VAL B C 1
ATOM 7802 O O . VAL B 1 430 ? 13.423 15.849 18.983 1.000 10.895 430 VAL B O 1
ATOM 7806 N N . GLN B 1 431 ? 12.429 15.049 20.776 1.000 10.706 431 GLN B N 1
ATOM 7807 C CA . GLN B 1 431 ? 11.220 14.655 20.032 1.000 10.789 431 GLN B CA 1
ATOM 7808 C C . GLN B 1 431 ? 10.453 15.895 19.606 1.000 11.494 431 GLN B C 1
ATOM 7809 O O . GLN B 1 431 ? 9.732 15.824 18.593 1.000 11.396 431 GLN B O 1
ATOM 7815 N N . PHE B 1 432 ? 10.576 16.988 20.332 1.000 10.957 432 PHE B N 1
ATOM 7816 C CA . PHE B 1 432 ? 9.971 18.271 19.921 1.000 9.847 432 PHE B CA 1
ATOM 7817 C C . PHE B 1 432 ? 10.549 18.688 18.589 1.000 10.012 432 PHE B C 1
ATOM 7818 O O . PHE B 1 432 ? 9.836 19.078 17.664 1.000 10.803 432 PHE B O 1
ATOM 7826 N N . TRP B 1 433 ? 11.864 18.781 18.495 1.000 10.313 433 TRP B N 1
ATOM 7827 C CA . TRP B 1 433 ? 12.462 19.377 17.286 1.000 9.348 433 TRP B CA 1
ATOM 7828 C C . TRP B 1 433 ? 12.435 18.423 16.105 1.000 9.724 433 TRP B C 1
ATOM 7829 O O . TRP B 1 433 ? 12.395 18.921 14.943 1.000 10.635 433 TRP B O 1
ATOM 7840 N N . GLN B 1 434 ? 12.399 17.107 16.311 1.000 9.118 434 GLN B N 1
ATOM 7841 C CA . GLN B 1 434 ? 12.559 16.188 15.176 1.000 10.313 434 GLN B CA 1
ATOM 7842 C C . GLN B 1 434 ? 11.398 16.331 14.212 1.000 10.532 434 GLN B C 1
ATOM 7843 O O . GLN B 1 434 ? 11.624 16.134 13.019 1.000 11.758 434 GLN B O 1
ATOM 7849 N N . GLU B 1 435 ? 10.195 16.585 14.662 1.000 10.415 435 GLU B N 1
ATOM 7850 C CA . GLU B 1 435 ? 9.029 16.584 13.738 1.000 10.603 435 GLU B CA 1
ATOM 7851 C C . GLU B 1 435 ? 9.046 17.890 12.924 1.000 11.573 435 GLU B C 1
ATOM 7852 O O . GLU B 1 435 ? 8.343 17.953 11.881 1.000 12.661 435 GLU B O 1
ATOM 7858 N N . LEU B 1 436 ? 9.788 18.915 13.320 1.000 11.081 436 LEU B N 1
ATOM 7859 C CA . LEU B 1 436 ? 9.945 20.131 12.501 1.000 10.934 436 LEU B CA 1
ATOM 7860 C C . LEU B 1 436 ? 10.825 19.863 11.287 1.000 10.911 436 LEU B C 1
ATOM 7861 O O . LEU B 1 436 ? 10.922 20.749 10.444 1.000 11.562 436 LEU B O 1
ATOM 7866 N N . GLU B 1 437 ? 11.523 18.754 11.212 1.000 10.023 437 GLU B N 1
ATOM 7867 C CA . GLU B 1 437 ? 12.521 18.510 10.144 1.000 10.068 437 GLU B CA 1
ATOM 7868 C C . GLU B 1 437 ? 11.875 18.027 8.847 1.000 10.836 437 GLU B C 1
ATOM 7869 O O . GLU B 1 437 ? 12.607 17.849 7.867 1.000 11.834 437 GLU B O 1
ATOM 7875 N N . ILE B 1 438 ? 10.580 17.703 8.867 1.000 10.874 438 ILE B N 1
ATOM 7876 C CA . ILE B 1 438 ? 9.864 17.206 7.667 1.000 11.461 438 ILE B CA 1
ATOM 7877 C C . ILE B 1 438 ? 8.774 18.209 7.387 1.000 11.528 438 ILE B C 1
ATOM 7878 O O . ILE B 1 438 ? 8.134 18.689 8.299 1.000 11.501 438 ILE B O 1
ATOM 7883 N N . ASP B 1 439 ? 8.573 18.490 6.109 1.000 12.510 439 ASP B N 1
ATOM 7884 C CA . ASP B 1 439 ? 7.577 19.476 5.684 1.000 12.565 439 ASP B CA 1
ATOM 7885 C C . ASP B 1 439 ? 6.179 19.064 6.146 1.000 11.012 439 ASP B C 1
ATOM 7886 O O . ASP B 1 439 ? 5.853 17.863 6.173 1.000 11.541 439 ASP B O 1
ATOM 7891 N N . VAL B 1 440 ? 5.366 20.043 6.464 1.000 12.510 440 VAL B N 1
ATOM 7892 C CA . VAL B 1 440 ? 4.007 19.807 7.004 1.000 12.781 440 VAL B CA 1
ATOM 7893 C C . VAL B 1 440 ? 3.096 19.194 5.933 1.000 12.465 440 VAL B C 1
ATOM 7894 O O . VAL B 1 440 ? 2.079 18.603 6.328 1.000 12.105 440 VAL B O 1
ATOM 7898 N N . GLY B 1 441 ? 3.500 19.235 4.668 1.000 12.860 441 GLY B N 1
ATOM 7899 C CA . GLY B 1 441 ? 2.743 18.549 3.600 1.000 12.748 441 GLY B CA 1
ATOM 7900 C C . GLY B 1 441 ? 3.233 17.144 3.301 1.000 14.751 441 GLY B C 1
ATOM 7901 O O . GLY B 1 441 ? 2.698 16.522 2.387 1.000 16.296 441 GLY B O 1
ATOM 7902 N N . GLU B 1 442 ? 4.217 16.614 4.034 1.000 12.315 442 GLU B N 1
ATOM 7903 C CA . GLU B 1 442 ? 4.927 15.376 3.668 1.000 12.265 442 GLU B CA 1
ATOM 7904 C C . GLU B 1 442 ? 4.931 14.366 4.820 1.000 10.882 442 GLU B C 1
ATOM 7905 O O . GLU B 1 442 ? 4.923 14.750 6.029 1.000 11.064 442 GLU B O 1
ATOM 7911 N N . ARG B 1 443 ? 4.933 13.131 4.439 1.000 11.555 443 ARG B N 1
ATOM 7912 C CA . ARG B 1 443 ? 5.174 11.994 5.342 1.000 11.155 443 ARG B CA 1
ATOM 7913 C C . ARG B 1 443 ? 6.701 11.825 5.478 1.000 12.244 443 ARG B C 1
ATOM 7914 O O . ARG B 1 443 ? 7.466 12.169 4.555 1.000 12.744 443 ARG B O 1
ATOM 7922 N N . ARG B 1 444 ? 7.136 11.142 6.515 1.000 11.723 444 ARG B N 1
ATOM 7923 C CA . ARG B 1 444 ? 8.536 10.758 6.654 1.000 11.780 444 ARG B CA 1
ATOM 7924 C C . ARG B 1 444 ? 8.847 9.761 5.540 1.000 12.748 444 ARG B C 1
ATOM 7925 O O . ARG B 1 444 ? 8.019 8.909 5.221 1.000 12.512 444 ARG B O 1
ATOM 7933 N N . LYS B 1 445 ? 10.046 9.848 4.991 1.000 12.516 445 LYS B N 1
ATOM 7934 C CA . LYS B 1 445 ? 10.493 9.008 3.870 1.000 12.210 445 LYS B CA 1
ATOM 7935 C C . LYS B 1 445 ? 11.742 8.198 4.233 1.000 11.632 445 LYS B C 1
ATOM 7936 O O . LYS B 1 445 ? 11.992 7.208 3.534 1.000 13.501 445 LYS B O 1
ATOM 7942 N N . VAL B 1 446 ? 12.547 8.663 5.202 1.000 11.736 446 VAL B N 1
ATOM 7943 C CA . VAL B 1 446 ? 13.826 8.004 5.558 1.000 12.289 446 VAL B CA 1
ATOM 7944 C C . VAL B 1 446 ? 13.664 7.475 6.969 1.000 11.414 446 VAL B C 1
ATOM 7945 O O . VAL B 1 446 ? 13.337 8.245 7.864 1.000 11.739 446 VAL B O 1
ATOM 7949 N N . PRO B 1 447 ? 13.972 6.179 7.198 1.000 12.513 447 PRO B N 1
ATOM 7950 C CA . PRO B 1 447 ? 13.953 5.696 8.578 1.000 12.184 447 PRO B CA 1
ATOM 7951 C C . PRO B 1 447 ? 14.899 6.565 9.433 1.000 12.783 447 PRO B C 1
ATOM 7952 O O . PRO B 1 447 ? 16.013 6.898 8.990 1.000 12.454 447 PRO B O 1
ATOM 7956 N N . ILE B 1 448 ? 14.494 6.941 10.631 1.000 11.973 448 ILE B N 1
ATOM 7957 C CA . ILE B 1 448 ? 15.215 7.968 11.427 1.000 13.274 448 ILE B CA 1
ATOM 7958 C C . ILE B 1 448 ? 16.653 7.521 11.695 1.000 12.823 448 ILE B C 1
ATOM 7959 O O . ILE B 1 448 ? 17.549 8.424 11.574 1.000 13.479 448 ILE B O 1
ATOM 7964 N N . ASP B 1 449 ? 16.890 6.243 11.988 1.000 12.839 449 ASP B N 1
ATOM 7965 C CA . ASP B 1 449 ? 18.252 5.783 12.308 1.000 13.260 449 ASP B CA 1
ATOM 7966 C C . ASP B 1 449 ? 19.116 5.687 11.058 1.000 12.260 449 ASP B C 1
ATOM 7967 O O . ASP B 1 449 ? 20.314 5.401 11.239 1.000 12.666 449 ASP B O 1
ATOM 7972 N N . GLN B 1 450 ? 18.609 5.928 9.864 1.000 11.423 450 GLN B N 1
ATOM 7973 C CA . GLN B 1 450 ? 19.372 5.906 8.609 1.000 11.395 450 GLN B CA 1
ATOM 7974 C C . GLN B 1 450 ? 19.439 7.299 7.982 1.000 11.670 450 GLN B C 1
ATOM 7975 O O . GLN B 1 450 ? 19.949 7.380 6.821 1.000 13.861 450 GLN B O 1
ATOM 7981 N N . ASP B 1 451 ? 19.014 8.350 8.652 1.000 11.020 451 ASP B N 1
ATOM 7982 C CA . ASP B 1 451 ? 19.073 9.716 8.086 1.000 11.944 451 ASP B CA 1
ATOM 7983 C C . ASP B 1 451 ? 20.373 10.326 8.583 1.000 11.862 451 ASP B C 1
ATOM 7984 O O . ASP B 1 451 ? 20.381 10.902 9.681 1.000 12.090 451 ASP B O 1
ATOM 7989 N N . TYR B 1 452 ? 21.418 10.250 7.788 1.000 10.835 452 TYR B N 1
ATOM 7990 C CA . TYR B 1 452 ? 22.764 10.704 8.192 1.000 11.500 452 TYR B CA 1
ATOM 7991 C C . TYR B 1 452 ? 22.913 12.177 7.819 1.000 11.209 452 TYR B C 1
ATOM 7992 O O . TYR B 1 452 ? 23.850 12.605 7.070 1.000 11.404 452 TYR B O 1
ATOM 8001 N N . GLN B 1 453 ? 22.058 13.000 8.350 1.000 10.718 453 GLN B N 1
ATOM 8002 C CA . GLN B 1 453 ? 21.844 14.400 7.940 1.000 10.707 453 GLN B CA 1
ATOM 8003 C C . GLN B 1 453 ? 23.109 15.224 8.177 1.000 10.959 453 GLN B C 1
ATOM 8004 O O . GLN B 1 453 ? 23.571 15.912 7.237 1.000 11.096 453 GLN B O 1
ATOM 8010 N N . VAL B 1 454 ? 23.696 15.169 9.383 1.000 11.213 454 VAL B N 1
ATOM 8011 C CA . VAL B 1 454 ? 24.870 16.046 9.651 1.000 11.966 454 VAL B CA 1
ATOM 8012 C C . VAL B 1 454 ? 26.065 15.561 8.860 1.000 10.983 454 VAL B C 1
ATOM 8013 O O . VAL B 1 454 ? 26.935 16.392 8.470 1.000 11.376 454 VAL B O 1
ATOM 8017 N N . LEU B 1 455 ? 26.156 14.273 8.634 1.000 11.923 455 LEU B N 1
ATOM 8018 C CA . LEU B 1 455 ? 27.240 13.707 7.807 1.000 11.719 455 LEU B CA 1
ATOM 8019 C C . LEU B 1 455 ? 27.237 14.360 6.429 1.000 12.278 455 LEU B C 1
ATOM 8020 O O . LEU B 1 455 ? 28.330 14.707 5.900 1.000 13.597 455 LEU B O 1
ATOM 8025 N N . PHE B 1 456 ? 26.074 14.573 5.828 1.000 12.510 456 PHE B N 1
ATOM 8026 C CA . PHE B 1 456 ? 25.999 15.198 4.485 1.000 12.843 456 PHE B CA 1
ATOM 8027 C C . PHE B 1 456 ? 26.172 16.710 4.550 1.000 13.642 456 PHE B C 1
ATOM 8028 O O . PHE B 1 456 ? 26.876 17.317 3.722 1.000 15.406 456 PHE B O 1
ATOM 8036 N N . GLY B 1 457 ? 25.534 17.378 5.501 1.000 12.412 457 GLY B N 1
ATOM 8037 C CA . GLY B 1 457 ? 25.672 18.819 5.630 1.000 12.427 457 GLY B CA 1
ATOM 8038 C C . GLY B 1 457 ? 24.394 19.435 6.177 1.000 11.324 457 GLY B C 1
ATOM 8039 O O . GLY B 1 457 ? 23.337 18.806 6.187 1.000 11.734 457 GLY B O 1
ATOM 8040 N N . PRO B 1 458 ? 24.441 20.691 6.597 1.000 10.803 458 PRO B N 1
ATOM 8041 C CA . PRO B 1 458 ? 23.248 21.362 7.113 1.000 11.210 458 PRO B CA 1
ATOM 8042 C C . PRO B 1 458 ? 22.106 21.293 6.123 1.000 11.276 458 PRO B C 1
ATOM 8043 O O . PRO B 1 458 ? 22.309 21.459 4.914 1.000 13.977 458 PRO B O 1
ATOM 8047 N N . ARG B 1 459 ? 20.947 20.866 6.609 1.000 11.634 459 ARG B N 1
ATOM 8048 C CA . ARG B 1 459 ? 19.752 20.608 5.785 1.000 11.930 459 ARG B CA 1
ATOM 8049 C C . ARG B 1 459 ? 18.885 21.853 5.758 1.000 10.512 459 ARG B C 1
ATOM 8050 O O . ARG B 1 459 ? 18.717 22.564 6.756 1.000 11.140 459 ARG B O 1
ATOM 8058 N N . LYS B 1 460 ? 18.275 22.141 4.604 1.000 11.618 460 LYS B N 1
ATOM 8059 C CA . LYS B 1 460 ? 17.340 23.257 4.479 1.000 12.494 460 LYS B CA 1
ATOM 8060 C C . LYS B 1 460 ? 16.266 23.172 5.554 1.000 10.493 460 LYS B C 1
ATOM 8061 O O . LYS B 1 460 ? 15.617 22.112 5.702 1.000 12.519 460 LYS B O 1
ATOM 8067 N N . ALA B 1 461 ? 16.067 24.267 6.262 1.000 11.147 461 ALA B N 1
ATOM 8068 C CA . ALA B 1 461 ? 14.979 24.339 7.254 1.000 11.401 461 ALA B CA 1
ATOM 8069 C C . ALA B 1 461 ? 13.640 24.339 6.563 1.000 12.192 461 ALA B C 1
ATOM 8070 O O . ALA B 1 461 ? 13.443 25.055 5.574 1.000 13.470 461 ALA B O 1
ATOM 8072 N N . THR B 1 462 ? 12.719 23.545 7.069 1.000 11.859 462 THR B N 1
ATOM 8073 C CA . THR B 1 462 ? 11.341 23.596 6.592 1.000 11.403 462 THR B CA 1
ATOM 8074 C C . THR B 1 462 ? 10.697 24.935 6.957 1.000 10.710 462 THR B C 1
ATOM 8075 O O . THR B 1 462 ? 11.098 25.619 7.879 1.000 11.048 462 THR B O 1
ATOM 8079 N N . ASP B 1 463 ? 9.573 25.228 6.276 1.000 11.478 463 ASP B N 1
ATOM 8080 C CA . ASP B 1 463 ? 8.808 26.421 6.595 1.000 12.586 463 ASP B CA 1
ATOM 8081 C C . ASP B 1 463 ? 8.290 26.342 8.041 1.000 10.669 463 ASP B C 1
ATOM 8082 O O . ASP B 1 463 ? 8.320 27.354 8.730 1.000 12.334 463 ASP B O 1
ATOM 8087 N N . THR B 1 464 ? 7.865 25.158 8.483 1.000 12.547 464 THR B N 1
ATOM 8088 C CA . THR B 1 464 ? 7.374 24.963 9.857 1.000 11.160 464 THR B CA 1
ATOM 8089 C C . THR B 1 464 ? 8.522 25.279 10.839 1.000 10.489 464 THR B C 1
ATOM 8090 O O . THR B 1 464 ? 8.310 25.959 11.818 1.000 11.455 464 THR B O 1
ATOM 8094 N N . MET B 1 465 ? 9.718 24.758 10.543 1.000 11.415 465 MET B N 1
ATOM 8095 C CA . MET B 1 465 ? 10.869 24.991 11.449 1.000 11.331 465 MET B CA 1
ATOM 8096 C C . MET B 1 465 ? 11.210 26.478 11.493 1.000 11.186 465 MET B C 1
ATOM 8097 O O . MET B 1 465 ? 11.419 27.051 12.582 1.000 11.454 465 MET B O 1
ATOM 8102 N N . ILE B 1 466 ? 11.262 27.157 10.330 1.000 11.548 466 ILE B N 1
ATOM 8103 C CA . ILE B 1 466 ? 11.548 28.599 10.327 1.000 11.571 466 ILE B CA 1
ATOM 8104 C C . ILE B 1 466 ? 10.505 29.348 11.139 1.000 11.022 466 ILE B C 1
ATOM 8105 O O . ILE B 1 466 ? 10.842 30.212 11.963 1.000 11.579 466 ILE B O 1
ATOM 8110 N N . ARG B 1 467 ? 9.238 29.022 10.903 1.000 11.202 467 ARG B N 1
ATOM 8111 C CA . ARG B 1 467 ? 8.179 29.752 11.597 1.000 11.670 467 ARG B CA 1
ATOM 8112 C C . ARG B 1 467 ? 8.218 29.522 13.112 1.000 10.446 467 ARG B C 1
ATOM 8113 O O . ARG B 1 467 ? 7.967 30.461 13.873 1.000 11.392 467 ARG B O 1
ATOM 8121 N N . MET B 1 468 ? 8.502 28.289 13.518 1.000 10.950 468 MET B N 1
ATOM 8122 C CA . MET B 1 468 ? 8.668 28.040 14.970 1.000 11.000 468 MET B CA 1
ATOM 8123 C C . MET B 1 468 ? 9.809 28.861 15.576 1.000 11.191 468 MET B C 1
ATOM 8124 O O . MET B 1 468 ? 9.626 29.481 16.611 1.000 11.717 468 MET B O 1
ATOM 8129 N N . VAL B 1 469 ? 10.937 28.906 14.882 1.000 11.221 469 VAL B N 1
ATOM 8130 C CA . VAL B 1 469 ? 12.055 29.742 15.397 1.000 12.251 469 VAL B CA 1
ATOM 8131 C C . VAL B 1 469 ? 11.622 31.195 15.484 1.000 11.912 469 VAL B C 1
ATOM 8132 O O . VAL B 1 469 ? 11.890 31.876 16.509 1.000 11.822 469 VAL B O 1
ATOM 8136 N N . LEU B 1 470 ? 10.983 31.713 14.425 1.000 11.722 470 LEU B N 1
ATOM 8137 C CA . LEU B 1 470 ? 10.574 33.134 14.417 1.000 13.141 470 LEU B CA 1
ATOM 8138 C C . LEU B 1 470 ? 9.533 33.396 15.531 1.000 11.719 470 LEU B C 1
ATOM 8139 O O . LEU B 1 470 ? 9.618 34.432 16.222 1.000 11.973 470 LEU B O 1
ATOM 8144 N N . LEU B 1 471 ? 8.633 32.427 15.795 1.000 11.663 471 LEU B N 1
ATOM 8145 C CA . LEU B 1 471 ? 7.627 32.562 16.891 1.000 11.977 471 LEU B CA 1
ATOM 8146 C C . LEU B 1 471 ? 8.404 32.675 18.211 1.000 11.233 471 LEU B C 1
ATOM 8147 O O . LEU B 1 471 ? 8.102 33.546 19.025 1.000 12.057 471 LEU B O 1
ATOM 8152 N N . GLU B 1 472 ? 9.369 31.770 18.419 1.000 10.323 472 GLU B N 1
ATOM 8153 C CA . GLU B 1 472 ? 10.108 31.803 19.702 1.000 11.675 472 GLU B CA 1
ATOM 8154 C C . GLU B 1 472 ? 10.922 33.088 19.810 1.000 12.154 472 GLU B C 1
ATOM 8155 O O . GLU B 1 472 ? 10.937 33.675 20.878 1.000 12.132 472 GLU B O 1
ATOM 8161 N N . LEU B 1 473 ? 11.570 33.527 18.749 1.000 12.246 473 LEU B N 1
ATOM 8162 C CA . LEU B 1 473 ? 12.316 34.809 18.833 1.000 12.867 473 LEU B CA 1
ATOM 8163 C C . LEU B 1 473 ? 11.408 36.006 19.038 1.000 13.165 473 LEU B C 1
ATOM 8164 O O . LEU B 1 473 ? 11.804 36.952 19.754 1.000 13.653 473 LEU B O 1
ATOM 8169 N N . ALA B 1 474 ? 10.190 35.952 18.539 1.000 12.891 474 ALA B N 1
ATOM 8170 C CA . ALA B 1 474 ? 9.209 37.019 18.778 1.000 13.162 474 ALA B CA 1
ATOM 8171 C C . ALA B 1 474 ? 8.823 37.093 20.257 1.000 13.109 474 ALA B C 1
ATOM 8172 O O . ALA B 1 474 ? 8.733 38.181 20.849 1.000 14.289 474 ALA B O 1
ATOM 8174 N N . LYS B 1 475 ? 8.626 35.915 20.872 1.000 13.310 475 LYS B N 1
ATOM 8175 C CA . LYS B 1 475 ? 8.327 35.886 22.319 1.000 13.000 475 LYS B CA 1
ATOM 8176 C C . LYS B 1 475 ? 9.533 36.405 23.096 1.000 12.128 475 LYS B C 1
ATOM 8177 O O . LYS B 1 475 ? 9.322 37.232 24.008 1.000 13.176 475 LYS B O 1
ATOM 8183 N N . VAL B 1 476 ? 10.731 35.992 22.702 1.000 12.108 476 VAL B N 1
ATOM 8184 C CA . VAL B 1 476 ? 11.954 36.439 23.395 1.000 12.520 476 VAL B CA 1
ATOM 8185 C C . VAL B 1 476 ? 12.063 37.962 23.292 1.000 14.186 476 VAL B C 1
ATOM 8186 O O . VAL B 1 476 ? 12.328 38.611 24.295 1.000 12.782 476 VAL B O 1
ATOM 8190 N N . HIS B 1 477 ? 12.016 38.507 22.082 1.000 13.763 477 HIS B N 1
ATOM 8191 C CA . HIS B 1 477 ? 12.411 39.922 21.894 1.000 14.489 477 HIS B CA 1
ATOM 8192 C C . HIS B 1 477 ? 11.242 40.900 21.971 1.000 15.430 477 HIS B C 1
ATOM 8193 O O . HIS B 1 477 ? 11.514 42.093 22.140 1.000 15.139 477 HIS B O 1
ATOM 8200 N N . TRP B 1 478 ? 10.007 40.465 21.814 1.000 15.348 478 TRP B N 1
ATOM 8201 C CA . TRP B 1 478 ? 8.808 41.349 21.910 1.000 16.163 478 TRP B CA 1
ATOM 8202 C C . TRP B 1 478 ? 7.904 40.971 23.080 1.000 18.979 478 TRP B C 1
ATOM 8203 O O . TRP B 1 478 ? 7.070 41.788 23.455 1.000 22.002 478 TRP B O 1
ATOM 8214 N N . GLY B 1 479 ? 7.909 39.714 23.490 1.000 17.059 479 GLY B N 1
ATOM 8215 C CA . GLY B 1 479 ? 6.905 39.205 24.444 1.000 17.774 479 GLY B CA 1
ATOM 8216 C C . GLY B 1 479 ? 5.548 39.053 23.802 1.000 20.642 479 GLY B C 1
ATOM 8217 O O . GLY B 1 479 ? 4.527 39.109 24.513 1.000 23.888 479 GLY B O 1
ATOM 8218 N N . ASP B 1 480 ? 5.493 38.896 22.499 1.000 19.765 480 ASP B N 1
ATOM 8219 C CA . ASP B 1 480 ? 4.196 38.726 21.807 1.000 22.684 480 ASP B CA 1
ATOM 8220 C C . ASP B 1 480 ? 4.412 37.786 20.643 1.000 22.067 480 ASP B C 1
ATOM 8221 O O . ASP B 1 480 ? 5.190 38.126 19.760 1.000 20.074 480 ASP B O 1
ATOM 8226 N N . PRO B 1 481 ? 3.805 36.574 20.616 1.000 24.092 481 PRO B N 1
ATOM 8227 C CA . PRO B 1 481 ? 3.990 35.664 19.499 1.000 25.966 481 PRO B CA 1
ATOM 8228 C C . PRO B 1 481 ? 3.633 36.335 18.160 1.000 23.989 481 PRO B C 1
ATOM 8229 O O . PRO B 1 481 ? 4.267 35.963 17.186 1.000 21.904 481 PRO B O 1
ATOM 8233 N N . ASN B 1 482 ? 2.663 37.257 18.152 1.000 27.361 482 ASN B N 1
ATOM 8234 C CA . ASN B 1 482 ? 2.161 37.919 16.915 1.000 27.624 482 ASN B CA 1
ATOM 8235 C C . ASN B 1 482 ? 3.238 38.839 16.318 1.000 26.072 482 ASN B C 1
ATOM 8236 O O . ASN B 1 482 ? 3.219 39.140 15.081 1.000 24.635 482 ASN B O 1
ATOM 8241 N N . ALA B 1 483 ? 4.239 39.229 17.108 1.000 20.753 483 ALA B N 1
ATOM 8242 C CA . ALA B 1 483 ? 5.375 40.013 16.582 1.000 20.256 483 ALA B CA 1
ATOM 8243 C C . ALA B 1 483 ? 6.240 39.210 15.612 1.000 17.608 483 ALA B C 1
ATOM 8244 O O . ALA B 1 483 ? 7.093 39.802 15.011 1.000 18.536 483 ALA B O 1
ATOM 8246 N N . ALA B 1 484 ? 6.038 37.898 15.419 1.000 17.325 484 ALA B N 1
ATOM 8247 C CA . ALA B 1 484 ? 6.843 37.125 14.482 1.000 17.585 484 ALA B CA 1
ATOM 8248 C C . ALA B 1 484 ? 6.696 37.768 13.099 1.000 17.224 484 ALA B C 1
ATOM 8249 O O . ALA B 1 484 ? 7.609 37.614 12.285 1.000 18.595 484 ALA B O 1
ATOM 8251 N N . HIS B 1 485 ? 5.541 38.396 12.820 1.000 20.808 485 HIS B N 1
ATOM 8252 C CA . HIS B 1 485 ? 5.325 39.087 11.513 1.000 22.860 485 HIS B CA 1
ATOM 8253 C C . HIS B 1 485 ? 6.331 40.231 11.346 1.000 23.629 485 HIS B C 1
ATOM 8254 O O . HIS B 1 485 ? 6.561 40.625 10.201 1.000 28.232 485 HIS B O 1
ATOM 8261 N N . GLN B 1 486 ? 6.914 40.764 12.424 1.000 22.474 486 GLN B N 1
ATOM 8262 C CA . GLN B 1 486 ? 7.831 41.940 12.335 1.000 22.589 486 GLN B CA 1
ATOM 8263 C C . GLN B 1 486 ? 9.228 41.452 11.931 1.000 23.583 486 GLN B C 1
ATOM 8264 O O . GLN B 1 486 ? 10.106 42.317 11.557 1.000 22.901 486 GLN B O 1
ATOM 8270 N N . ILE B 1 487 ? 9.497 40.144 12.066 1.000 19.569 487 ILE B N 1
ATOM 8271 C CA . ILE B 1 487 ? 10.861 39.587 11.831 1.000 18.808 487 ILE B CA 1
ATOM 8272 C C . ILE B 1 487 ? 10.935 39.277 10.357 1.000 18.197 487 ILE B C 1
ATOM 8273 O O . ILE B 1 487 ? 10.104 38.525 9.825 1.000 20.315 487 ILE B O 1
ATOM 8278 N N . PRO B 1 488 ? 11.961 39.797 9.631 1.000 17.618 488 PRO B N 1
ATOM 8279 C CA . PRO B 1 488 ? 12.035 39.494 8.222 1.000 18.139 488 PRO B CA 1
ATOM 8280 C C . PRO B 1 488 ? 12.355 38.005 8.001 1.000 19.420 488 PRO B C 1
ATOM 8281 O O . PRO B 1 488 ? 13.047 37.370 8.778 1.000 17.028 488 PRO B O 1
ATOM 8285 N N . TRP B 1 489 ? 11.834 37.455 6.930 1.000 18.223 489 TRP B N 1
ATOM 8286 C CA . TRP B 1 489 ? 12.045 36.043 6.595 1.000 15.830 489 TRP B CA 1
ATOM 8287 C C . TRP B 1 489 ? 13.521 35.847 6.333 1.000 16.879 489 TRP B C 1
ATOM 8288 O O . TRP B 1 489 ? 14.142 36.669 5.659 1.000 16.675 489 TRP B O 1
ATOM 8299 N N . PRO B 1 490 ? 14.152 34.773 6.822 1.000 14.144 490 PRO B N 1
ATOM 8300 C CA . PRO B 1 490 ? 15.573 34.583 6.569 1.000 14.975 490 PRO B CA 1
ATOM 8301 C C . PRO B 1 490 ? 15.854 34.376 5.094 1.000 15.592 490 PRO B C 1
ATOM 8302 O O . PRO B 1 490 ? 15.085 33.767 4.389 1.000 16.325 490 PRO B O 1
ATOM 8306 N N . VAL B 1 491 ? 17.003 34.884 4.680 1.000 14.559 491 VAL B N 1
ATOM 8307 C CA . VAL B 1 491 ? 17.465 34.669 3.288 1.000 15.421 491 VAL B CA 1
ATOM 8308 C C . VAL B 1 491 ? 17.994 33.251 3.117 1.000 15.043 491 VAL B C 1
ATOM 8309 O O . VAL B 1 491 ? 18.006 32.718 2.019 1.000 15.166 491 VAL B O 1
ATOM 8313 N N . GLU B 1 492 ? 18.372 32.580 4.231 1.000 13.931 492 GLU B N 1
ATOM 8314 C CA . GLU B 1 492 ? 18.803 31.180 4.235 1.000 14.068 492 GLU B CA 1
ATOM 8315 C C . GLU B 1 492 ? 18.577 30.658 5.658 1.000 13.158 492 GLU B C 1
ATOM 8316 O O . GLU B 1 492 ? 18.893 31.370 6.604 1.000 13.706 492 GLU B O 1
ATOM 8322 N N . ALA B 1 493 ? 18.070 29.457 5.751 1.000 12.510 493 ALA B N 1
ATOM 8323 C CA . ALA B 1 493 ? 17.908 28.795 7.055 1.000 11.670 493 ALA B CA 1
ATOM 8324 C C . ALA B 1 493 ? 18.175 27.318 6.876 1.000 11.315 493 ALA B C 1
ATOM 8325 O O . ALA B 1 493 ? 17.599 26.662 5.983 1.000 11.267 493 ALA B O 1
ATOM 8327 N N . ILE B 1 494 ? 19.027 26.770 7.734 1.000 11.367 494 ILE B N 1
ATOM 8328 C CA . ILE B 1 494 ? 19.470 25.364 7.683 1.000 11.000 494 ILE B CA 1
ATOM 8329 C C . ILE B 1 494 ? 19.634 24.830 9.102 1.000 10.693 494 ILE B C 1
ATOM 8330 O O . ILE B 1 494 ? 19.655 25.644 10.037 1.000 11.069 494 ILE B O 1
ATOM 8335 N N . PHE B 1 495 ? 19.695 23.519 9.247 1.000 11.233 495 PHE B N 1
ATOM 8336 C CA . PHE B 1 495 ? 19.781 22.917 10.585 1.000 10.300 495 PHE B CA 1
ATOM 8337 C C . PHE B 1 495 ? 20.768 21.760 10.560 1.000 10.690 495 PHE B C 1
ATOM 8338 O O . PHE B 1 495 ? 20.992 21.120 9.524 1.000 11.056 495 PHE B O 1
ATOM 8346 N N . ASN B 1 496 ? 21.306 21.458 11.750 1.000 10.350 496 ASN B N 1
ATOM 8347 C CA . ASN B 1 496 ? 22.096 20.246 12.044 1.000 11.186 496 ASN B CA 1
ATOM 8348 C C . ASN B 1 496 ? 21.476 19.567 13.262 1.000 10.654 496 ASN B C 1
ATOM 8349 O O . ASN B 1 496 ? 21.452 20.180 14.324 1.000 10.794 496 ASN B O 1
ATOM 8354 N N . ASP B 1 497 ? 21.027 18.337 13.091 1.000 10.010 497 ASP B N 1
ATOM 8355 C CA . ASP B 1 497 ? 20.469 17.557 14.199 1.000 9.691 497 ASP B CA 1
ATOM 8356 C C . ASP B 1 497 ? 21.491 16.486 14.556 1.000 9.660 497 ASP B C 1
ATOM 8357 O O . ASP B 1 497 ? 21.632 15.458 13.876 1.000 10.466 497 ASP B O 1
ATOM 8362 N N . PHE B 1 498 ? 22.264 16.757 15.611 1.000 9.736 498 PHE B N 1
ATOM 8363 C CA . PHE B 1 498 ? 23.376 15.900 16.064 1.000 9.768 498 PHE B CA 1
ATOM 8364 C C . PHE B 1 498 ? 22.873 14.630 16.744 1.000 10.566 498 PHE B C 1
ATOM 8365 O O . PHE B 1 498 ? 23.685 13.697 16.933 1.000 10.294 498 PHE B O 1
ATOM 8373 N N . SER B 1 499 ? 21.581 14.530 17.072 1.000 11.479 499 SER B N 1
ATOM 8374 C CA . SER B 1 499 ? 21.058 13.265 17.645 1.000 12.318 499 SER B CA 1
ATOM 8375 C C . SER B 1 499 ? 21.044 12.153 16.599 1.000 10.885 499 SER B C 1
ATOM 8376 O O . SER B 1 499 ? 21.037 10.978 16.971 1.000 11.633 499 SER B O 1
ATOM 8379 N N . LEU B 1 500 ? 21.056 12.521 15.331 1.000 10.463 500 LEU B N 1
ATOM 8380 C CA . LEU B 1 500 ? 20.964 11.483 14.284 1.000 10.224 500 LEU B CA 1
ATOM 8381 C C . LEU B 1 500 ? 22.283 10.726 14.142 1.000 10.599 500 LEU B C 1
ATOM 8382 O O . LEU B 1 500 ? 23.373 11.246 14.499 1.000 10.254 500 LEU B O 1
ATOM 8387 N N . ASN B 1 501 ? 22.188 9.500 13.635 1.000 10.822 501 ASN B N 1
ATOM 8388 C CA . ASN B 1 501 ? 23.403 8.725 13.302 1.000 11.335 501 ASN B CA 1
ATOM 8389 C C . ASN B 1 501 ? 24.191 9.465 12.243 1.000 11.058 501 ASN B C 1
ATOM 8390 O O . ASN B 1 501 ? 23.616 10.140 11.392 1.000 11.692 501 ASN B O 1
ATOM 8395 N N . PRO B 1 502 ? 25.522 9.275 12.188 1.000 11.153 502 PRO B N 1
ATOM 8396 C CA . PRO B 1 502 ? 26.306 8.394 13.050 1.000 10.996 502 PRO B CA 1
ATOM 8397 C C . PRO B 1 502 ? 26.789 9.042 14.367 1.000 10.570 502 PRO B C 1
ATOM 8398 O O . PRO B 1 502 ? 27.491 8.426 15.124 1.000 11.309 502 PRO B O 1
ATOM 8402 N N . PHE B 1 503 ? 26.440 10.312 14.595 1.000 9.652 503 PHE B N 1
ATOM 8403 C CA . PHE B 1 503 ? 26.900 11.101 15.776 1.000 10.469 503 PHE B CA 1
ATOM 8404 C C . PHE B 1 503 ? 26.119 10.660 17.007 1.000 9.970 503 PHE B C 1
ATOM 8405 O O . PHE B 1 503 ? 26.740 10.387 18.036 1.000 10.956 503 PHE B O 1
ATOM 8413 N N . GLY B 1 504 ? 24.810 10.610 16.941 1.000 10.609 504 GLY B N 1
ATOM 8414 C CA . GLY B 1 504 ? 23.975 10.114 18.044 1.000 10.380 504 GLY B CA 1
ATOM 8415 C C . GLY B 1 504 ? 23.968 10.972 19.261 1.000 10.601 504 GLY B C 1
ATOM 8416 O O . GLY B 1 504 ? 23.453 10.505 20.306 1.000 12.528 504 GLY B O 1
ATOM 8417 N N . ALA B 1 505 ? 24.535 12.154 19.202 1.000 10.990 505 ALA B N 1
ATOM 8418 C CA . ALA B 1 505 ? 24.722 13.042 20.355 1.000 11.162 505 ALA B CA 1
ATOM 8419 C C . ALA B 1 505 ? 25.382 14.333 19.893 1.000 11.058 505 ALA B C 1
ATOM 8420 O O . ALA B 1 505 ? 26.281 14.277 19.031 1.000 11.163 505 ALA B O 1
ATOM 8422 N N . GLY B 1 506 ? 24.979 15.459 20.451 1.000 11.671 506 GLY B N 1
ATOM 8423 C CA . GLY B 1 506 ? 25.822 16.664 20.419 1.000 11.477 506 GLY B CA 1
ATOM 8424 C C . GLY B 1 506 ? 27.054 16.498 21.279 1.000 13.032 506 GLY B C 1
ATOM 8425 O O . GLY B 1 506 ? 28.158 16.723 20.800 1.000 15.705 506 GLY B O 1
ATOM 8426 N N . TYR B 1 507 ? 26.808 16.042 22.509 1.000 12.157 507 TYR B N 1
ATOM 8427 C CA . TYR B 1 507 ? 27.848 15.968 23.542 1.000 13.439 507 TYR B CA 1
ATOM 8428 C C . TYR B 1 507 ? 27.738 14.667 24.311 1.000 10.629 507 TYR B C 1
ATOM 8429 O O . TYR B 1 507 ? 26.662 14.062 24.423 1.000 11.760 507 TYR B O 1
ATOM 8438 N N . HIS B 1 508 ? 28.905 14.268 24.832 1.000 10.791 508 HIS B N 1
ATOM 8439 C CA . HIS B 1 508 ? 29.061 13.174 25.801 1.000 10.958 508 HIS B CA 1
ATOM 8440 C C . HIS B 1 508 ? 29.498 13.765 27.130 1.000 11.182 508 HIS B C 1
ATOM 8441 O O . HIS B 1 508 ? 30.232 14.732 27.161 1.000 11.122 508 HIS B O 1
ATOM 8448 N N . ALA B 1 509 ? 29.060 13.127 28.195 1.000 10.426 509 ALA B N 1
ATOM 8449 C CA . ALA B 1 509 ? 29.473 13.503 29.560 1.000 10.220 509 ALA B CA 1
ATOM 8450 C C . ALA B 1 509 ? 29.742 12.271 30.391 1.000 10.356 509 ALA B C 1
ATOM 8451 O O . ALA B 1 509 ? 28.984 11.300 30.317 1.000 9.775 509 ALA B O 1
ATOM 8453 N N . TRP B 1 510 ? 30.815 12.279 31.174 1.000 8.953 510 TRP B N 1
ATOM 8454 C CA . TRP B 1 510 ? 31.088 11.130 32.061 1.000 9.164 510 TRP B CA 1
ATOM 8455 C C . TRP B 1 510 ? 29.868 10.741 32.860 1.000 9.652 510 TRP B C 1
ATOM 8456 O O . TRP B 1 510 ? 29.214 11.638 33.474 1.000 8.511 510 TRP B O 1
ATOM 8467 N N . ALA B 1 511 ? 29.620 9.465 32.980 1.000 9.316 511 ALA B N 1
ATOM 8468 C CA . ALA B 1 511 ? 28.488 8.942 33.760 1.000 9.543 511 ALA B CA 1
ATOM 8469 C C . ALA B 1 511 ? 28.842 8.780 35.226 1.000 10.645 511 ALA B C 1
ATOM 8470 O O . ALA B 1 511 ? 30.017 8.468 35.576 1.000 9.584 511 ALA B O 1
ATOM 8472 N N . ALA B 1 512 ? 27.845 8.926 36.074 1.000 9.879 512 ALA B N 1
ATOM 8473 C CA . ALA B 1 512 ? 27.897 8.440 37.464 1.000 10.294 512 ALA B CA 1
ATOM 8474 C C . ALA B 1 512 ? 28.175 6.948 37.463 1.000 9.154 512 ALA B C 1
ATOM 8475 O O . ALA B 1 512 ? 27.860 6.219 36.518 1.000 9.908 512 ALA B O 1
ATOM 8477 N N . HIS B 1 513 ? 28.728 6.463 38.569 1.000 9.485 513 HIS B N 1
ATOM 8478 C CA . HIS B 1 513 ? 29.013 5.028 38.813 1.000 9.798 513 HIS B CA 1
ATOM 8479 C C . HIS B 1 513 ? 30.122 4.512 37.908 1.000 9.818 513 HIS B C 1
ATOM 8480 O O . HIS B 1 513 ? 30.175 3.325 37.544 1.000 10.139 513 HIS B O 1
ATOM 8487 N N . TYR B 1 514 ? 31.027 5.424 37.546 1.000 10.251 514 TYR B N 1
ATOM 8488 C CA . TYR B 1 514 ? 32.265 5.081 36.810 1.000 10.245 514 TYR B CA 1
ATOM 8489 C C . TYR B 1 514 ? 33.448 5.724 37.499 1.000 10.819 514 TYR B C 1
ATOM 8490 O O . TYR B 1 514 ? 33.336 6.871 37.952 1.000 11.967 514 TYR B O 1
ATOM 8499 N N . ASP B 1 515 ? 34.573 5.019 37.452 1.000 11.949 515 ASP B N 1
ATOM 8500 C CA . ASP B 1 515 ? 35.897 5.563 37.811 1.000 11.558 515 ASP B CA 1
ATOM 8501 C C . ASP B 1 515 ? 36.431 6.221 36.552 1.000 9.816 515 ASP B C 1
ATOM 8502 O O . ASP B 1 515 ? 36.988 5.540 35.687 1.000 11.401 515 ASP B O 1
ATOM 8507 N N . ILE B 1 516 ? 36.208 7.509 36.411 1.000 9.932 516 ILE B N 1
ATOM 8508 C CA . ILE B 1 516 ? 36.503 8.234 35.139 1.000 10.568 516 ILE B CA 1
ATOM 8509 C C . ILE B 1 516 ? 37.923 7.988 34.699 1.000 10.294 516 ILE B C 1
ATOM 8510 O O . ILE B 1 516 ? 38.187 7.712 33.527 1.000 10.382 516 ILE B O 1
ATOM 8515 N N . CYS B 1 517 ? 38.889 8.153 35.601 1.000 10.968 517 CYS B N 1
ATOM 8516 C CA . CYS B 1 517 ? 40.296 8.036 35.172 1.000 11.535 517 CYS B CA 1
ATOM 8517 C C . CYS B 1 517 ? 40.545 6.647 34.583 1.000 10.117 517 CYS B C 1
ATOM 8518 O O . CYS B 1 517 ? 41.324 6.523 33.658 1.000 11.056 517 CYS B O 1
ATOM 8521 N N . ASP B 1 518 ? 39.937 5.611 35.144 1.000 10.884 518 ASP B N 1
ATOM 8522 C CA . ASP B 1 518 ? 40.225 4.236 34.727 1.000 10.907 518 ASP B CA 1
ATOM 8523 C C . ASP B 1 518 ? 39.662 4.038 33.314 1.000 10.979 518 ASP B C 1
ATOM 8524 O O . ASP B 1 518 ? 40.274 3.390 32.485 1.000 11.785 518 ASP B O 1
ATOM 8529 N N . VAL B 1 519 ? 38.486 4.611 33.038 1.000 10.493 519 VAL B N 1
ATOM 8530 C CA . VAL B 1 519 ? 37.892 4.528 31.675 1.000 10.794 519 VAL B CA 1
ATOM 8531 C C . VAL B 1 519 ? 38.791 5.304 30.722 1.000 10.562 519 VAL B C 1
ATOM 8532 O O . VAL B 1 519 ? 39.164 4.815 29.644 1.000 10.892 519 VAL B O 1
ATOM 8536 N N . MET B 1 520 ? 39.134 6.539 31.064 1.000 10.642 520 MET B N 1
ATOM 8537 C CA . MET B 1 520 ? 40.000 7.358 30.177 1.000 10.436 520 MET B CA 1
ATOM 8538 C C . MET B 1 520 ? 41.274 6.585 29.839 1.000 10.588 520 MET B C 1
ATOM 8539 O O . MET B 1 520 ? 41.723 6.597 28.684 1.000 11.218 520 MET B O 1
ATOM 8544 N N . GLN B 1 521 ? 41.929 6.008 30.845 1.000 11.543 521 GLN B N 1
ATOM 8545 C CA . GLN B 1 521 ? 43.192 5.321 30.631 1.000 11.878 521 GLN B CA 1
ATOM 8546 C C . GLN B 1 521 ? 42.948 4.068 29.785 1.000 12.668 521 GLN B C 1
ATOM 8547 O O . GLN B 1 521 ? 43.763 3.813 28.868 1.000 14.339 521 GLN B O 1
ATOM 8553 N N . ARG B 1 522 ? 41.982 3.218 30.148 1.000 11.915 522 ARG B N 1
ATOM 8554 C CA . ARG B 1 522 ? 41.946 1.812 29.672 1.000 11.494 522 ARG B CA 1
ATOM 8555 C C . ARG B 1 522 ? 41.085 1.638 28.437 1.000 11.787 522 ARG B C 1
ATOM 8556 O O . ARG B 1 522 ? 41.299 0.653 27.706 1.000 12.685 522 ARG B O 1
ATOM 8564 N N . ILE B 1 523 ? 40.150 2.527 28.157 1.000 10.446 523 ILE B N 1
ATOM 8565 C CA . ILE B 1 523 ? 39.272 2.300 26.981 1.000 11.055 523 ILE B CA 1
ATOM 8566 C C . ILE B 1 523 ? 40.069 2.535 25.702 1.000 10.756 523 ILE B C 1
ATOM 8567 O O . ILE B 1 523 ? 39.679 2.088 24.625 1.000 11.223 523 ILE B O 1
ATOM 8572 N N . ARG B 1 524 ? 41.153 3.301 25.789 1.000 10.656 524 ARG B N 1
ATOM 8573 C CA . ARG B 1 524 ? 41.858 3.700 24.557 1.000 10.743 524 ARG B CA 1
ATOM 8574 C C . ARG B 1 524 ? 42.414 2.482 23.824 1.000 10.066 524 ARG B C 1
ATOM 8575 O O . ARG B 1 524 ? 42.476 2.526 22.602 1.000 10.799 524 ARG B O 1
ATOM 8583 N N . GLN B 1 525 ? 42.902 1.478 24.567 1.000 10.505 525 GLN B N 1
ATOM 8584 C CA . GLN B 1 525 ? 43.442 0.245 23.955 1.000 10.996 525 GLN B CA 1
ATOM 8585 C C . GLN B 1 525 ? 42.579 -0.885 24.494 1.000 10.654 525 GLN B C 1
ATOM 8586 O O . GLN B 1 525 ? 42.867 -1.496 25.528 1.000 11.886 525 GLN B O 1
ATOM 8592 N N . PRO B 1 526 ? 41.418 -1.143 23.851 1.000 10.434 526 PRO B N 1
ATOM 8593 C CA . PRO B 1 526 ? 40.418 -2.010 24.463 1.000 11.592 526 PRO B CA 1
ATOM 8594 C C . PRO B 1 526 ? 40.850 -3.449 24.736 1.000 11.111 526 PRO B C 1
ATOM 8595 O O . PRO B 1 526 ? 40.254 -4.085 25.577 1.000 11.251 526 PRO B O 1
ATOM 8599 N N . THR B 1 527 ? 41.912 -3.936 24.088 1.000 11.079 527 THR B N 1
ATOM 8600 C CA . THR B 1 527 ? 42.425 -5.278 24.457 1.000 11.458 527 THR B CA 1
ATOM 8601 C C . THR B 1 527 ? 42.774 -5.351 25.959 1.000 11.047 527 THR B C 1
ATOM 8602 O O . THR B 1 527 ? 42.660 -6.417 26.553 1.000 12.979 527 THR B O 1
ATOM 8606 N N . GLY B 1 528 ? 43.115 -4.220 26.575 1.000 11.426 528 GLY B N 1
ATOM 8607 C CA . GLY B 1 528 ? 43.431 -4.173 28.011 1.000 12.847 528 GLY B CA 1
ATOM 8608 C C . GLY B 1 528 ? 42.238 -4.458 28.868 1.000 13.155 528 GLY B C 1
ATOM 8609 O O . GLY B 1 528 ? 42.423 -4.763 30.086 1.000 14.243 528 GLY B O 1
ATOM 8610 N N . LEU B 1 529 ? 41.038 -4.355 28.322 1.000 11.961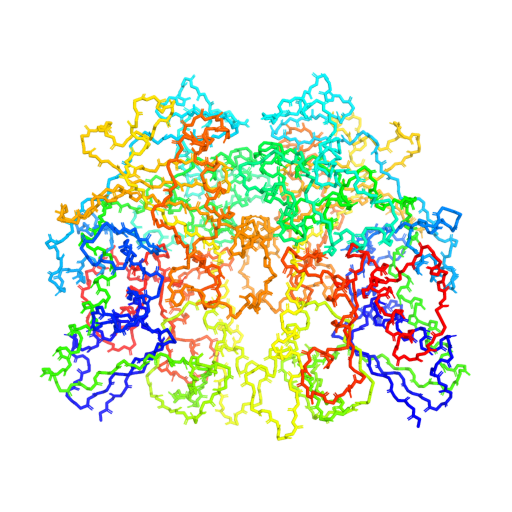 529 LEU B N 1
ATOM 8611 C CA . LEU B 1 529 ? 39.804 -4.627 29.090 1.000 12.901 529 LEU B CA 1
ATOM 8612 C C . LEU B 1 529 ? 39.362 -6.082 28.905 1.000 12.931 529 LEU B C 1
ATOM 8613 O O . LEU B 1 529 ? 38.264 -6.433 29.393 1.000 13.729 529 LEU B O 1
ATOM 8618 N N . VAL B 1 530 ? 40.138 -6.893 28.198 1.000 12.503 530 VAL B N 1
ATOM 8619 C CA . VAL B 1 530 ? 39.789 -8.319 27.983 1.000 13.575 530 VAL B CA 1
ATOM 8620 C C . VAL B 1 530 ? 40.842 -9.167 28.665 1.000 13.372 530 VAL B C 1
ATOM 8621 O O . VAL B 1 530 ? 41.955 -9.292 28.187 1.000 16.013 530 VAL B O 1
ATOM 8625 N N . PRO B 1 531 ? 40.523 -9.764 29.833 1.000 14.914 531 PRO B N 1
ATOM 8626 C CA . PRO B 1 531 ? 41.552 -10.555 30.512 1.000 16.454 531 PRO B CA 1
ATOM 8627 C C . PRO B 1 531 ? 42.097 -11.679 29.605 1.000 17.283 531 PRO B C 1
ATOM 8628 O O . PRO B 1 531 ? 41.340 -12.343 28.902 1.000 20.651 531 PRO B O 1
ATOM 8632 N N . GLY B 1 532 ? 43.417 -11.742 29.555 1.000 19.997 532 GLY B N 1
ATOM 8633 C CA . GLY B 1 532 ? 44.153 -12.753 28.769 1.000 20.589 532 GLY B CA 1
ATOM 8634 C C . GLY B 1 532 ? 44.315 -12.400 27.306 1.000 20.813 532 GLY B C 1
ATOM 8635 O O . GLY B 1 532 ? 44.944 -13.180 26.610 1.000 23.070 532 GLY B O 1
ATOM 8636 N N . ALA B 1 533 ? 43.738 -11.301 26.816 1.000 17.515 533 ALA B N 1
ATOM 8637 C CA . ALA B 1 533 ? 43.844 -10.982 25.384 1.000 16.667 533 ALA B CA 1
ATOM 8638 C C . ALA B 1 533 ? 45.269 -10.586 25.044 1.000 15.586 533 ALA B C 1
ATOM 8639 O O . ALA B 1 533 ? 45.891 -9.866 25.815 1.000 17.467 533 ALA B O 1
ATOM 8641 N N . THR B 1 534 ? 45.718 -10.922 23.841 1.000 16.123 534 THR B N 1
ATOM 8642 C CA . THR B 1 534 ? 46.972 -10.400 23.262 1.000 17.066 534 THR B CA 1
ATOM 8643 C C . THR B 1 534 ? 46.810 -8.894 23.020 1.000 15.685 534 THR B C 1
ATOM 8644 O O . THR B 1 534 ? 45.735 -8.494 22.479 1.000 14.673 534 THR B O 1
ATOM 8648 N N . ALA B 1 535 ? 47.747 -8.061 23.432 1.000 15.117 535 ALA B N 1
ATOM 8649 C CA . ALA B 1 535 ? 47.704 -6.615 23.131 1.000 14.818 535 ALA B CA 1
ATOM 8650 C C . ALA B 1 535 ? 47.613 -6.448 21.626 1.000 13.928 535 ALA B C 1
ATOM 8651 O O . ALA B 1 535 ? 48.302 -7.145 20.822 1.000 15.655 535 ALA B O 1
ATOM 8653 N N . ALA B 1 536 ? 46.769 -5.525 21.173 1.000 11.835 536 ALA B N 1
ATOM 8654 C CA . ALA B 1 536 ? 46.765 -5.088 19.781 1.000 11.751 536 ALA B CA 1
ATOM 8655 C C . ALA B 1 536 ? 46.788 -3.560 19.682 1.000 11.836 536 ALA B C 1
ATOM 8656 O O . ALA B 1 536 ? 46.230 -2.904 20.562 1.000 11.327 536 ALA B O 1
ATOM 8658 N N . ASN B 1 537 ? 47.377 -3.001 18.644 1.000 12.081 537 ASN B N 1
ATOM 8659 C CA . ASN B 1 537 ? 47.345 -1.543 18.372 1.000 11.822 537 ASN B CA 1
ATOM 8660 C C . ASN B 1 537 ? 46.038 -1.204 17.663 1.000 12.534 537 ASN B C 1
ATOM 8661 O O . ASN B 1 537 ? 46.032 -0.786 16.520 1.000 12.389 537 ASN B O 1
ATOM 8666 N N . LEU B 1 538 ? 44.954 -1.397 18.410 1.000 10.827 538 LEU B N 1
ATOM 8667 C CA . LEU B 1 538 ? 43.602 -0.927 18.026 1.000 11.276 538 LEU B CA 1
ATOM 8668 C C . LEU B 1 538 ? 43.179 0.050 19.116 1.000 10.328 538 LEU B C 1
ATOM 8669 O O . LEU B 1 538 ? 43.195 -0.360 20.320 1.000 10.196 538 LEU B O 1
ATOM 8674 N N . PHE B 1 539 ? 42.860 1.264 18.731 1.000 11.107 539 PHE B N 1
ATOM 8675 C CA . PHE B 1 539 ? 42.610 2.341 19.717 1.000 10.613 539 PHE B CA 1
ATOM 8676 C C . PHE B 1 539 ? 41.265 2.980 19.449 1.000 10.842 539 PHE B C 1
ATOM 8677 O O . PHE B 1 539 ? 40.759 3.060 18.321 1.000 12.051 539 PHE B O 1
ATOM 8685 N N . ILE B 1 540 ? 40.715 3.480 20.539 1.000 10.475 540 ILE B N 1
ATOM 8686 C CA . ILE B 1 540 ? 39.501 4.323 20.536 1.000 10.886 540 ILE B CA 1
ATOM 8687 C C . ILE B 1 540 ? 39.946 5.733 20.936 1.000 10.069 540 ILE B C 1
ATOM 8688 O O . ILE B 1 540 ? 40.486 5.876 22.054 1.000 11.351 540 ILE B O 1
ATOM 8693 N N . ILE B 1 541 ? 39.704 6.711 20.079 1.000 10.012 541 ILE B N 1
ATOM 8694 C CA . ILE B 1 541 ? 40.063 8.119 20.363 1.000 10.212 541 ILE B CA 1
ATOM 8695 C C . ILE B 1 541 ? 38.933 9.047 19.962 1.000 10.291 541 ILE B C 1
ATOM 8696 O O . ILE B 1 541 ? 38.006 8.644 19.238 1.000 10.537 541 ILE B O 1
ATOM 8701 N N . GLY B 1 542 ? 38.969 10.270 20.423 1.000 9.683 542 GLY B N 1
ATOM 8702 C CA . GLY B 1 542 ? 37.925 11.253 20.190 1.000 9.534 542 GLY B CA 1
ATOM 8703 C C . GLY B 1 542 ? 37.611 11.989 21.458 1.000 9.205 542 GLY B C 1
ATOM 8704 O O . GLY B 1 542 ? 38.209 11.733 22.546 1.000 10.099 542 GLY B O 1
ATOM 8705 N N . GLU B 1 543 ? 36.725 12.950 21.403 1.000 10.324 543 GLU B N 1
ATOM 8706 C CA . GLU B 1 543 ? 36.410 13.731 22.626 1.000 11.020 543 GLU B CA 1
ATOM 8707 C C . GLU B 1 543 ? 35.612 12.906 23.625 1.000 11.426 543 GLU B C 1
ATOM 8708 O O . GLU B 1 543 ? 35.657 13.245 24.839 1.000 10.406 543 GLU B O 1
ATOM 8714 N N . ALA B 1 544 ? 34.873 11.870 23.230 1.000 10.799 544 ALA B N 1
ATOM 8715 C CA . ALA B 1 544 ? 33.873 11.312 24.164 1.000 10.950 544 ALA B CA 1
ATOM 8716 C C . ALA B 1 544 ? 34.481 10.773 25.436 1.000 10.597 544 ALA B C 1
ATOM 8717 O O . ALA B 1 544 ? 33.899 10.922 26.536 1.000 10.963 544 ALA B O 1
ATOM 8719 N N . TYR B 1 545 ? 35.634 10.123 25.381 1.000 10.563 545 TYR B N 1
ATOM 8720 C CA . TYR B 1 545 ? 36.287 9.511 26.569 1.000 10.277 545 TYR B CA 1
ATOM 8721 C C . TYR B 1 545 ? 37.513 10.332 26.987 1.000 8.922 545 TYR B C 1
ATOM 8722 O O . TYR B 1 545 ? 38.443 9.802 27.590 1.000 10.460 545 TYR B O 1
ATOM 8731 N N . SER B 1 546 ? 37.440 11.620 26.680 1.000 9.820 546 SER B N 1
ATOM 8732 C CA . SER B 1 546 ? 38.467 12.627 27.057 1.000 9.926 546 SER B CA 1
ATOM 8733 C C . SER B 1 546 ? 38.165 13.317 28.373 1.000 10.295 546 SER B C 1
ATOM 8734 O O . SER B 1 546 ? 37.093 13.166 28.968 1.000 10.811 546 SER B O 1
ATOM 8737 N N . ASN B 1 547 ? 39.134 14.115 28.823 1.000 9.807 547 ASN B N 1
ATOM 8738 C CA . ASN B 1 547 ? 38.954 15.035 29.971 1.000 10.115 547 ASN B CA 1
ATOM 8739 C C . ASN B 1 547 ? 38.485 16.417 29.518 1.000 10.643 547 ASN B C 1
ATOM 8740 O O . ASN B 1 547 ? 38.389 17.359 30.330 1.000 11.901 547 ASN B O 1
ATOM 8745 N N . ASP B 1 548 ? 38.101 16.591 28.255 1.000 9.909 548 ASP B N 1
ATOM 8746 C CA . ASP B 1 548 ? 37.644 17.876 27.693 1.000 11.027 548 ASP B CA 1
ATOM 8747 C C . ASP B 1 548 ? 36.485 17.576 26.754 1.000 11.080 548 ASP B C 1
ATOM 8748 O O . ASP B 1 548 ? 36.545 17.951 25.590 1.000 11.775 548 ASP B O 1
ATOM 8753 N N . GLN B 1 549 ? 35.428 16.976 27.289 1.000 10.991 549 GLN B N 1
ATOM 8754 C CA . GLN B 1 549 ? 34.333 16.500 26.430 1.000 11.496 549 GLN B CA 1
ATOM 8755 C C . GLN B 1 549 ? 33.597 17.612 25.706 1.000 13.382 549 GLN B C 1
ATOM 8756 O O . GLN B 1 549 ? 32.995 17.315 24.664 1.000 15.767 549 GLN B O 1
ATOM 8762 N N . ALA B 1 550 ? 33.621 18.820 26.178 1.000 14.476 550 ALA B N 1
ATOM 8763 C CA . ALA B 1 550 ? 32.849 19.837 25.383 1.000 17.729 550 ALA B CA 1
ATOM 8764 C C . ALA B 1 550 ? 33.582 20.296 24.101 1.000 16.796 550 ALA B C 1
ATOM 8765 O O . ALA B 1 550 ? 33.068 21.163 23.370 1.000 15.225 550 ALA B O 1
ATOM 8767 N N . TRP B 1 551 ? 34.776 19.783 23.813 1.000 13.143 551 TRP B N 1
ATOM 8768 C CA . TRP B 1 551 ? 35.775 20.544 23.013 1.000 11.964 551 TRP B CA 1
ATOM 8769 C C . TRP B 1 551 ? 36.564 19.660 22.080 1.000 11.266 551 TRP B C 1
ATOM 8770 O O . TRP B 1 551 ? 36.906 18.556 22.406 1.000 11.623 551 TRP B O 1
ATOM 8781 N N . VAL B 1 552 ? 36.984 20.273 20.999 1.000 10.228 552 VAL B N 1
ATOM 8782 C CA . VAL B 1 552 ? 38.004 19.680 20.112 1.000 10.395 552 VAL B CA 1
ATOM 8783 C C . VAL B 1 552 ? 39.234 19.292 20.920 1.000 10.891 552 VAL B C 1
ATOM 8784 O O . VAL B 1 552 ? 39.879 18.283 20.587 1.000 10.792 552 VAL B O 1
ATOM 8788 N N . GLU B 1 553 ? 39.597 20.091 21.914 1.000 10.136 553 GLU B N 1
ATOM 8789 C CA . GLU B 1 553 ? 40.752 19.794 22.768 1.000 10.323 553 GLU B CA 1
ATOM 8790 C C . GLU B 1 553 ? 40.688 18.343 23.203 1.000 9.973 553 GLU B C 1
ATOM 8791 O O . GLU B 1 553 ? 41.725 17.661 23.297 1.000 10.461 553 GLU B O 1
ATOM 8797 N N . GLY B 1 554 ? 39.525 17.814 23.588 1.000 9.698 554 GLY B N 1
ATOM 8798 C CA . GLY B 1 554 ? 39.526 16.453 24.102 1.000 9.681 554 GLY B CA 1
ATOM 8799 C C . GLY B 1 554 ? 39.802 15.411 23.010 1.000 9.488 554 GLY B C 1
ATOM 8800 O O . GLY B 1 554 ? 40.425 14.383 23.280 1.000 10.871 554 GLY B O 1
ATOM 8801 N N . ALA B 1 555 ? 39.338 15.672 21.778 1.000 10.519 555 ALA B N 1
ATOM 8802 C CA . ALA B 1 555 ? 39.676 14.812 20.637 1.000 10.564 555 ALA B CA 1
ATOM 8803 C C . ALA B 1 555 ? 41.208 14.803 20.426 1.000 11.158 555 ALA B C 1
ATOM 8804 O O . ALA B 1 555 ? 41.792 13.746 20.166 1.000 10.976 555 ALA B O 1
ATOM 8806 N N . PHE B 1 556 ? 41.830 15.968 20.484 1.000 10.177 556 PHE B N 1
ATOM 8807 C CA . PHE B 1 556 ? 43.292 16.045 20.295 1.000 10.148 556 PHE B CA 1
ATOM 8808 C C . PHE B 1 556 ? 43.999 15.375 21.468 1.000 10.182 556 PHE B C 1
ATOM 8809 O O . PHE B 1 556 ? 44.980 14.685 21.247 1.000 11.109 556 PHE B O 1
ATOM 8817 N N . CYS B 1 557 ? 43.530 15.570 22.692 1.000 9.787 557 CYS B N 1
ATOM 8818 C CA . CYS B 1 557 ? 44.238 15.029 23.868 1.000 10.205 557 CYS B CA 1
ATOM 8819 C C . CYS B 1 557 ? 44.197 13.499 23.888 1.000 11.450 557 CYS B C 1
ATOM 8820 O O . CYS B 1 557 ? 45.185 12.871 24.250 1.000 10.773 557 CYS B O 1
ATOM 8823 N N . THR B 1 558 ?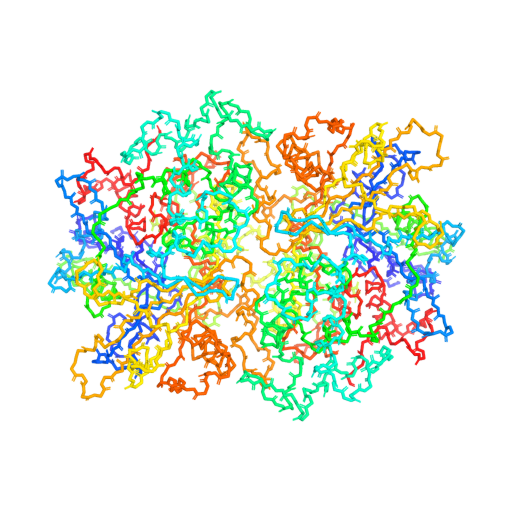 43.080 12.866 23.650 1.000 11.077 558 THR B N 1
ATOM 8824 C CA . THR B 1 558 ? 43.035 11.395 23.604 1.000 10.206 558 THR B CA 1
ATOM 8825 C C . THR B 1 558 ? 43.929 10.866 22.484 1.000 10.346 558 THR B C 1
ATOM 8826 O O . THR B 1 558 ? 44.718 9.961 22.742 1.000 9.990 558 THR B O 1
ATOM 8830 N N . ALA B 1 559 ? 43.864 11.465 21.314 1.000 10.290 559 ALA B N 1
ATOM 8831 C CA . ALA B 1 559 ? 44.752 11.077 20.192 1.000 10.530 559 ALA B CA 1
ATOM 8832 C C . ALA B 1 559 ? 46.217 11.231 20.610 1.000 11.681 559 ALA B C 1
ATOM 8833 O O . ALA B 1 559 ? 46.991 10.299 20.425 1.000 11.571 559 ALA B O 1
ATOM 8835 N N . GLU B 1 560 ? 46.577 12.374 21.172 1.000 11.321 560 GLU B N 1
ATOM 8836 C CA . GLU B 1 560 ? 47.977 12.631 21.610 1.000 10.615 560 GLU B CA 1
ATOM 8837 C C . GLU B 1 560 ? 48.368 11.556 22.604 1.000 12.249 560 GLU B C 1
ATOM 8838 O O . GLU B 1 560 ? 49.516 11.071 22.568 1.000 11.209 560 GLU B O 1
ATOM 8844 N N . SER B 1 561 ? 47.514 11.240 23.575 1.000 11.000 561 SER B N 1
ATOM 8845 C CA . SER B 1 561 ? 47.815 10.312 24.686 1.000 11.154 561 SER B CA 1
ATOM 8846 C C . SER B 1 561 ? 48.139 8.945 24.087 1.000 11.300 561 SER B C 1
ATOM 8847 O O . SER B 1 561 ? 48.969 8.216 24.628 1.000 11.601 561 SER B O 1
ATOM 8850 N N . VAL B 1 562 ? 47.430 8.544 23.040 1.000 10.772 562 VAL B N 1
ATOM 8851 C CA . VAL B 1 562 ? 47.692 7.240 22.386 1.000 11.497 562 VAL B CA 1
ATOM 8852 C C . VAL B 1 562 ? 49.048 7.298 21.686 1.000 12.055 562 VAL B C 1
ATOM 8853 O O . VAL B 1 562 ? 49.801 6.306 21.796 1.000 11.439 562 VAL B O 1
ATOM 8857 N N . LEU B 1 563 ? 49.356 8.386 20.995 1.000 11.002 563 LEU B N 1
ATOM 8858 C CA . LEU B 1 563 ? 50.669 8.512 20.317 1.000 11.157 563 LEU B CA 1
ATOM 8859 C C . LEU B 1 563 ? 51.779 8.459 21.362 1.000 11.906 563 LEU B C 1
ATOM 8860 O O . LEU B 1 563 ? 52.810 7.792 21.091 1.000 11.707 563 LEU B O 1
ATOM 8865 N N . VAL B 1 564 ? 51.606 9.093 22.494 1.000 11.821 564 VAL B N 1
ATOM 8866 C CA . VAL B 1 564 ? 52.643 9.079 23.544 1.000 12.773 564 VAL B CA 1
ATOM 8867 C C . VAL B 1 564 ? 52.724 7.664 24.120 1.000 13.471 564 VAL B C 1
ATOM 8868 O O . VAL B 1 564 ? 53.822 7.068 24.241 1.000 15.495 564 VAL B O 1
ATOM 8872 N N . ASP B 1 565 ? 51.619 7.086 24.559 1.000 12.229 565 ASP B N 1
ATOM 8873 C CA . ASP B 1 565 ? 51.644 5.912 25.459 1.000 13.289 565 ASP B CA 1
ATOM 8874 C C . ASP B 1 565 ? 51.911 4.640 24.648 1.000 15.125 565 ASP B C 1
ATOM 8875 O O . ASP B 1 565 ? 52.541 3.681 25.180 1.000 16.119 565 ASP B O 1
ATOM 8880 N N . TYR B 1 566 ? 51.422 4.578 23.415 1.000 13.280 566 TYR B N 1
ATOM 8881 C CA . TYR B 1 566 ? 51.429 3.321 22.641 1.000 12.463 566 TYR B CA 1
ATOM 8882 C C . TYR B 1 566 ? 52.351 3.381 21.426 1.000 14.527 566 TYR B C 1
ATOM 8883 O O . TYR B 1 566 ? 52.559 2.352 20.762 1.000 14.232 566 TYR B O 1
ATOM 8892 N N . TYR B 1 567 ? 52.877 4.569 21.080 1.000 13.374 567 TYR B N 1
ATOM 8893 C CA . TYR B 1 567 ? 53.837 4.792 19.959 1.000 13.786 567 TYR B CA 1
ATOM 8894 C C . TYR B 1 567 ? 55.107 5.479 20.488 1.000 15.220 567 TYR B C 1
ATOM 8895 O O . TYR B 1 567 ? 55.965 5.688 19.643 1.000 17.085 567 TYR B O 1
ATOM 8904 N N . GLY B 1 568 ? 55.221 5.712 21.778 1.000 15.210 568 GLY B N 1
ATOM 8905 C CA . GLY B 1 568 ? 56.427 6.324 22.366 1.000 15.576 568 GLY B CA 1
ATOM 8906 C C . GLY B 1 568 ? 56.727 7.673 21.799 1.000 15.772 568 GLY B C 1
ATOM 8907 O O . GLY B 1 568 ? 57.909 8.137 21.861 1.000 15.960 568 GLY B O 1
ATOM 8908 N N . MET B 1 569 ? 55.771 8.386 21.197 1.000 14.475 569 MET B N 1
ATOM 8909 C CA . MET B 1 569 ? 56.072 9.705 20.602 1.000 13.628 569 MET B CA 1
ATOM 8910 C C . MET B 1 569 ? 56.301 10.756 21.692 1.000 13.529 569 MET B C 1
ATOM 8911 O O . MET B 1 569 ? 55.772 10.640 22.795 1.000 13.896 569 MET B O 1
ATOM 8916 N N . THR B 1 570 ? 57.076 11.797 21.373 1.000 13.084 570 THR B N 1
ATOM 8917 C CA . THR B 1 570 ? 57.281 12.953 22.242 1.000 15.052 570 THR B CA 1
ATOM 8918 C C . THR B 1 570 ? 56.078 13.879 22.075 1.000 13.837 570 THR B C 1
ATOM 8919 O O . THR B 1 570 ? 55.793 14.342 20.965 1.000 14.663 570 THR B O 1
ATOM 8923 N N . THR B 1 571 ? 55.437 14.236 23.174 1.000 13.570 571 THR B N 1
ATOM 8924 C CA . THR B 1 571 ? 54.267 15.141 23.074 1.000 13.760 571 THR B CA 1
ATOM 8925 C C . THR B 1 571 ? 54.701 16.547 22.648 1.000 14.240 571 THR B C 1
ATOM 8926 O O . THR B 1 571 ? 55.800 17.007 23.025 1.000 15.668 571 THR B O 1
ATOM 8930 N N . ILE B 1 572 ? 53.870 17.246 21.909 1.000 13.465 572 ILE B N 1
ATOM 8931 C CA . ILE B 1 572 ? 54.060 18.691 21.602 1.000 14.039 572 ILE B CA 1
ATOM 8932 C C . ILE B 1 572 ? 53.583 19.547 22.787 1.000 13.669 572 ILE B C 1
ATOM 8933 O O . ILE B 1 572 ? 53.911 20.758 22.806 1.000 15.365 572 ILE B O 1
ATOM 8938 N N . ALA B 1 573 ? 52.864 18.978 23.747 1.000 13.662 573 ALA B N 1
ATOM 8939 C CA . ALA B 1 573 ? 52.334 19.773 24.874 1.000 14.882 573 ALA B CA 1
ATOM 8940 C C . ALA B 1 573 ? 53.368 19.859 25.993 1.000 14.000 573 ALA B C 1
ATOM 8941 O O . ALA B 1 573 ? 54.260 18.991 26.090 1.000 15.869 573 ALA B O 1
ATOM 8943 N N . ASP B 1 574 ? 53.222 20.860 26.829 1.000 14.511 574 ASP B N 1
ATOM 8944 C CA . ASP B 1 574 ? 53.861 20.873 28.154 1.000 14.848 574 ASP B CA 1
ATOM 8945 C C . ASP B 1 574 ? 52.856 20.224 29.083 1.000 13.399 574 ASP B C 1
ATOM 8946 O O . ASP B 1 574 ? 51.842 20.869 29.349 1.000 13.948 574 ASP B O 1
ATOM 8951 N N . THR B 1 575 ? 53.103 19.003 29.512 1.000 15.441 575 THR B N 1
ATOM 8952 C CA . THR B 1 575 ? 52.139 18.265 30.350 1.000 15.164 575 THR B CA 1
ATOM 8953 C C . THR B 1 575 ? 52.456 18.431 31.829 1.000 15.865 575 THR B C 1
ATOM 8954 O O . THR B 1 575 ? 51.763 17.811 32.669 1.000 15.094 575 THR B O 1
ATOM 8958 N N . THR B 1 576 ? 53.443 19.248 32.194 1.000 17.478 576 THR B N 1
ATOM 8959 C CA . THR B 1 576 ? 53.839 19.400 33.629 1.000 20.036 576 THR B CA 1
ATOM 8960 C C . THR B 1 576 ? 52.594 19.601 34.516 1.000 17.100 576 THR B C 1
ATOM 8961 O O . THR B 1 576 ? 52.453 18.932 35.593 1.000 19.575 576 THR B O 1
ATOM 8965 N N . ASN B 1 577 ? 51.740 20.549 34.143 1.000 15.248 577 ASN B N 1
ATOM 8966 C CA . ASN B 1 577 ? 50.531 20.929 34.890 1.000 16.289 577 ASN B CA 1
ATOM 8967 C C . ASN B 1 577 ? 49.288 20.577 34.074 1.000 16.057 577 ASN B C 1
ATOM 8968 O O . ASN B 1 577 ? 48.212 21.086 34.398 1.000 18.162 577 ASN B O 1
ATOM 8973 N N . TYR B 1 578 ? 49.472 19.818 33.007 1.000 12.721 578 TYR B N 1
ATOM 8974 C CA . TYR B 1 578 ? 48.370 19.586 32.035 1.000 13.452 578 TYR B CA 1
ATOM 8975 C C . TYR B 1 578 ? 48.393 18.130 31.596 1.000 12.204 578 TYR B C 1
ATOM 8976 O O . TYR B 1 578 ? 48.864 17.781 30.502 1.000 12.422 578 TYR B O 1
ATOM 8985 N N . PRO B 1 579 ? 47.880 17.210 32.440 1.000 13.119 579 PRO B N 1
ATOM 8986 C CA . PRO B 1 579 ? 47.750 15.814 31.996 1.000 12.798 579 PRO B CA 1
ATOM 8987 C C . PRO B 1 579 ? 46.819 15.718 30.771 1.000 12.442 579 PRO B C 1
ATOM 8988 O O . PRO B 1 579 ? 45.714 16.293 30.749 1.000 12.542 579 PRO B O 1
ATOM 8992 N N . LEU B 1 580 ? 47.264 15.033 29.715 1.000 12.813 580 LEU B N 1
ATOM 8993 C CA . LEU B 1 580 ? 46.409 14.933 28.494 1.000 12.105 580 LEU B CA 1
ATOM 8994 C C . LEU B 1 580 ? 45.091 14.254 28.832 1.000 11.814 580 LEU B C 1
ATOM 8995 O O . LEU B 1 580 ? 44.033 14.765 28.365 1.000 12.885 580 LEU B O 1
ATOM 9000 N N . ILE B 1 581 ? 45.174 13.201 29.618 1.000 12.099 581 ILE B N 1
ATOM 9001 C CA . ILE B 1 581 ? 43.992 12.563 30.232 1.000 11.445 581 ILE B CA 1
ATOM 9002 C C . ILE B 1 581 ? 44.357 12.369 31.680 1.000 12.456 581 ILE B C 1
ATOM 9003 O O . ILE B 1 581 ? 45.537 12.445 32.060 1.000 13.261 581 ILE B O 1
ATOM 9008 N N . CYS B 1 582 ? 43.393 12.108 32.513 1.000 13.284 582 CYS B N 1
ATOM 9009 C CA . CYS B 1 582 ? 43.655 11.878 33.945 1.000 14.385 582 CYS B CA 1
ATOM 9010 C C . CYS B 1 582 ? 44.481 10.621 34.165 1.000 15.535 582 CYS B C 1
ATOM 9011 O O . CYS B 1 582 ? 44.233 9.607 33.434 1.000 18.772 582 CYS B O 1
ATOM 9014 N N . ALA B 1 583 ? 45.400 10.647 35.122 1.000 17.226 583 ALA B N 1
ATOM 9015 C CA . ALA B 1 583 ? 46.023 9.406 35.649 1.000 20.245 583 ALA B CA 1
ATOM 9016 C C . ALA B 1 583 ? 45.165 8.941 36.830 1.000 22.539 583 ALA B C 1
ATOM 9017 O O . ALA B 1 583 ? 44.375 9.740 37.319 1.000 27.641 583 ALA B O 1
ATOM 9019 N N . CYS B 1 584 ? 45.229 7.675 37.238 1.000 22.442 584 CYS B N 1
ATOM 9020 C CA . CYS B 1 584 ? 44.504 7.199 38.440 1.000 21.325 584 CYS B CA 1
ATOM 9021 C C . CYS B 1 584 ? 45.457 7.203 39.654 1.000 27.668 584 CYS B C 1
ATOM 9022 O O . CYS B 1 584 ? 46.639 6.918 39.416 1.000 34.255 584 CYS B O 1
#